Protein 2XPI (pdb70)

Nearest PDB structures (foldseek):
  2xpi-assembly1_A  TM=1.002E+00  e=4.091E-63  Schizosaccharomyces pombe
  8a5y-assembly1_K  TM=9.310E-01  e=1.857E-31  Saccharomyces cerevisiae
  8a61-assembly1_J  TM=8.098E-01  e=1.214E-31  Saccharomyces cerevisiae
  5g05-assembly1_C  TM=6.521E-01  e=1.839E-11  Homo sapiens
  6q6h-assembly1_U  TM=6.889E-01  e=1.323E-10  Homo sapiens

Solvent-accessible surface area: 44467 Å² total; per-residue (Å²): 136,3,60,46,2,2,3,64,22,5,15,5,54,113,52,102,86,56,54,56,92,2,52,13,3,2,2,0,0,7,8,2,24,2,51,127,0,0,17,8,2,0,45,7,0,30,41,40,49,45,51,28,55,1,1,2,2,4,0,4,1,14,5,50,76,41,57,48,32,41,0,49,41,44,0,61,82,115,60,12,54,94,114,14,14,3,0,62,4,1,0,0,20,0,16,22,92,68,161,63,51,115,16,0,9,112,24,4,23,99,83,17,87,86,113,177,89,33,16,5,0,29,5,14,0,0,7,0,17,4,2,0,42,0,2,30,77,78,74,49,102,110,95,0,28,104,13,0,29,51,0,0,62,28,1,0,8,0,17,13,0,3,17,36,1,33,52,25,57,28,14,64,11,96,72,20,2,87,7,0,78,116,11,79,13,47,9,6,7,166,165,17,24,38,0,1,74,5,9,0,5,8,64,6,20,29,34,60,40,103,68,42,9,156,116,4,31,95,79,1,45,89,22,124,10,2,67,118,2,26,22,3,18,26,8,56,0,49,28,31,15,41,123,3,79,3,113,43,0,26,70,30,0,64,108,2,30,117,94,36,64,41,10,34,102,0,18,24,15,12,0,5,0,2,40,31,54,34,60,99,96,103,0,110,103,24,3,69,68,4,42,113,121,29,66,119,88,12,17,0,36,1,0,14,0,1,31,56,15,36,41,117,104,18,80,56,0,62,124,44,0,38,65,0,6,101,71,55,76,40,34,2,19,0,46,0,0,32,0,4,0,15,16,104,93,39,69,50,107,87,0,28,65,2,0,59,55,0,10,123,2,42,69,14,35,11,16,2,58,0,0,2,0,2,1,15,22,90,72,44,56,76,135,65,0,36,101,54,0,93,46,0,86,84,69,26,66,135,0,2,0,0,10,0,0,8,0,6,5,9,25,89,102,107,60,18,104,47,0,9,63,45,0,69,71,0,17,106,14,19,178,132,18,38,21,68,95,119,36,13,9,17,0,65,8,0,8,0,2,0,30,14,74,67,141,87,40,99,41,0,20,96,2,0,61,54,0,32,128,27,20,122,100,52,15,18,12,17,2,0,0,0,0,0,28,6,51,63,151,73,32,41,83,0,45,82,40,0,101,86,0,31,73,65,35,94,124,59,115,9,0,49,64,0,49,59,75,2,131,141,23,3,33,48,94,8,25,50,19,89,4,71,54,88,19,5,107,76,30,59,80,87,158,126,1,68,55,2,1,2,57,36,4,15,7,46,90,56,102,112,53,52,46,43,65,2,52,2,1,1,2,0,0,7,10,1,21,2,57,116,0,0,18,9,1,0,46,4,0,25,50,28,51,44,54,25,47,1,0,4,4,4,0,5,1,10,3,52,68,40,54,53,39,43,0,63,34,43,0,35,73,120,71,13,59,86,140,16,25,5,0,51,5,0,0,0,16,0,12,12,90,68,161,65,50,110,13,0,10,109,18,0,26,88,84,8,80,68,198,141,30,13,4,0,35,5,11,0,0,0,0,21,5,1,0,46,0,4,33,75,76,76,47,110,119,100,1,49,84,17,0,47,38,0,0,72,25,2,0,7,0,13,15,0,2,21,33,0,32,59,48,71,35,19,78,36,87,61,18,0,86,1,0,71,93,13,74,9,45,12,6,8,166,132,41,21,28,2,0,67,0,6,0,3,9,67,2,43,22,33,53,53,98,108,66,13,189,103,0,55,96,69,0,47,88,19,125,14,3,104,116,3,24,24,4,26,27,6,74,0,46,26,32,10,31,114,4,79,10,116,45,0,24,65,29,0,68,32,0,34,116,64,35,69,71,20,32,110,0,22,26,17,10,0,0,0,2,39,38,49,35,51,96,96,100,1,117,121,30,5,68,45,1,43,105,124,32,71,118,81,8,13,0,38,2,0,15,0,1,32,46,13,39,43,106,108,5,89,56,0,65,128,31,0,39,82,0,3,106,77,53,82,85,31,4,23,0,52,0,0,31,0,6,0,13,16,96,97,47,66,53,97,84,0,27,62,3,0,38,41,0,26,178,18,77,75,4,10,4,81,0,0,1,0,2,1,19,17,91,73,48,56,65,152,84,0,30,105,56,0,84,50,0,80,79,71,20,65,139,1,3,1,0,8,0,0,9,0,6,2,8,18,72,104,82,65,14,101,61,0,5,78,45,0,74,68,0,11,95,30,22,147,149,20,36,22,84,108,120,29,18,7,17,0,52,9,0,9,0,1,0,22,11,75,69,148,87,43,105,34,0,27,99,2,0,55,60,1,25,115,32,26,92,116,48,20,21,11,16,6,0,0,0,0,0,28,7,45,60,174,70,39,41,82,0,32,78,38,0,99,96,0,36,83,70,42,100,131,22,139,50,1,36,70,0,15,128,109,2,86,174,22,4,16,51,91,11,18,41,17,98,6,59,57,83,5,8,111,55,41,61,106,98,141

Secondary structure (DSSP, 8-state):
-TTS-GGGG-GGGGG--HHHHHHHHHHHHHHTT-HHHHHHHHHHHHHHH--HHHHHHHHHHHHHTT-HHHHHHHHHHT-GGGT-HHHHHHHHHHHHHTT-HHHHHHHH-SS-TT----SS--HHHHHHHHHHHHHHHTT-HHHHHHHHHHHHHH-TT-HHHHHHHHHTT-S-HHHHHHHHHHS-THHHHGGGHHHHHHHHHTTS-TTTTHHHHHHHHHHHHTSTTGGG-HHHHHHHHHHHHHTT-HHHHHHHHHHHHHH-TT--TTHHHHHHHHHHHT-HHHHHHHHHHHHHH-TTSHHHHHHHHHHHHHTT-HHHHHHHHHHHHHH-TT-HHHHHHHHHHHHHHT-HHHHHHHHHHHHHTTTT-SHHHHHHHHHHHHHT-HHHHHHHHHHHHHH----HHHHHHHHHHHHHTT-HHHHHHHHHHHHHHHHHS---SGGGHHHHHHHHHHHHHTT-HHHHHHHHHHHHHHSS--HHHHHHHHHHHHHTT-HHHHHHHHHHHHHH-TT-HHHHHHHHHTT-/----PPP-----HHHHHHHH---/--SS-SSTTSGGGGG---HHHHHHHHHHHHHHTT-HHHHHHHHHHHHHHH--HHHHHHHHHHHHHTT-HHHHHHHHHSSSHHHH-HHHHHHHHHHHHHTT-HHHHHHHH-SS-S----SS--HHHHHHHHHHHHHHHTT-HHHHHHHHHHHHHH-TT-HHHHHHHHHTT-S-HHHHHHHHHS--GGGT-STTHHHHHHHHHTTS-TTS-HHHHHHHHHHHHHSTTGGG-HHHHHHHHHHHHHTT-HHHHHHHHHHHHHH-TT--TTHHHHHHHHHHTT-HHHHHHHHHHHHHH-TT-HHHHHHHHHHHHTTT-HHHHHHHHHHHHHH-TT-HHHHHHHHHHHHHTT-HHHHHHHHHHHHH---HHHHHHHHHHHHHTT-HHHHHHHHHHHHHH-S--HHHHHHHHHHHHHTT-HHHHHHHHHHHHHHHHHS---SGGGHHHHHHHHHHHHHTT-HHHHHHHHHHHHHH--S-HHHHHHHHHHHHHTT-HHHHHHHHHHHHHHSTT-HHHHHHHHHH--/----PPP-----HHHHHHHTTT-

Foldseek 3Di:
DLQEDCLVLQLCVVVCPPLSVLRVQLVVCVVVVVLVRNLVSLVVSCVVPVDLSSLLSNLVSCVSVVVLVVNLCSLPVVVSLVVDLSSLLSNLVSCVVVVVLVVSCVSLPLAQPVCHYDQDQRSSLSSLQSSLSSCVVVVVLVSSLVSLLVSCQSAVPPVVSVCCCLLLLSDFLVRQVVSLVPHDQVSNPPVCSLLSSLLSCLSGDCFPCVPNNVVSLVVQVVPPPCVLPPSSLVSVLVNLVLLQQLVSNQVSLVSNCVVPVPDQVSQLSNLVSCLQVLPLVVLVVQLVVCCVPPVLALSSLLSVLSNCVSVVVLVVSLVSLVVSCVSPVLDLSSLQSNLVSCVVVVNLVVSLVSLVSSCSSVHLALVSLLSNLVSVVVVVPLVSSVVSLVVSCVSPPQALSSLQSVLVSCVVVPNLVSSLVSLVRSVVSVVPHDGDCQVCLVSLQSNLVSCVSVPVLVSNLVSLVSSCVSPVQDLVSLCVNLVSCVVVPNLVSSQVSLVSSCVSPVPDPVSVVSNVPSPD/DDDDDDDDDDDDPVNVVVVVPPD/DLQEDLVVLQLVVVVCDDPLSVLRVQLVVCVVVVVLVRNLVSLVVSCVVPVDLSSLLSNLVSCVVVVNLVVNLCSLVVPCSLVVDLSSLLSNLVSCVVVVVLVVSCVSLPLAQPPPADQDQRSSLSSLQSSLSSCVVVVVLVVSLVSLLVSCQSAVPPVVSVCCCQLLVSDDLVRQVVRLVPGPLVSNPPPCSLVSSLLSLLRGQCFDCVPSVVVSLVVQVVDPPCVLPPSSLLSVLNNQVQLQALVSSLVSLVSCCVVPVPDPPSQLSNLVSCLQVLCLPVLCVQLVVCCVPPVLALSSLLSVLSSCVSVVPLVVSLVSLVVSCVSPVLDLSSLQSNLVSCVVVVNQVSSLVSLVSSVSHDALPSLQVNLVSVVVVVNLVSSVVSLVVSCVRPPQALSSLQSVLVSCVVVPVLVSSLVSLVSSVVSVVVHPGQCLVNLVSLQSNLVSCVSVVNLVSSLVSLVVNCVSPVLDLVSLCVNLVSCVSVVNLVSSQVSLVSSCVSPVPDPSSVVSNVVSPD/DDDDDDDDDDDDPVNVVVVVVVD

Sequence (1084 aa):
NSQLSTLTISPMTYLASREDYLRLWRHDALMQQQYKCAAFVGEKVLDITGNPNDAFWLAQVYCCTGDYARAKCLLTKEDLYNRSSACRYLAAFCLVKLYDWQGALNLLGETNPFRMQDGGIKLEASMCYLRGQVYTNLSNFDRAKECYKEALMVDAKCYEAFDQLVSNHLLTADEEWDLVLKLNYSTYSKEDAAFLRSLYMLKLNKTSHEDELRRAEDYLSSINGLEKSSDLLLCKADTLFVRSRFIDVLAITTKILEIDPYNLDVYPLHLASLHESGEKNKLYLISNDLVDRHPEKAVTWLAVGIYYLCVNKISEARRYFSKSSTMDPQFGPAWIGFAHSFAIEGEHDQAISAYTTAARLFQGTHLPYLFLGMQHMQLGNILLANEYLQSSYALFQYDPLLLNELGVVAFNKSDMQTAINHFQNALLLVKKTQSNEKPWAATWANLGHAYRKLKMYDAAIDALNQGLLLSTNDANVHTAIALVYLHKKIPGLAITHLHESLAISPNEIMASDLLKRALEMLRRNPTAIQITAEDVLAYDEEKNSQLSTLTISPMTYLALSREDYLRLWRHDALMQQQYKCAAFVGEKVLDITGNPNDAFWLAQVYCCTGDYARAKCLLTKEDLYNRSSACRYLAAFCLVKLYDWQGALNLLGETNPFRQDGGIKLEASMCYLRGQVYTNLSNFDRAKECYKEALMVDAKCYEAFDQLVSNHLLTADEEWDLVLKLNYSTYSKEDAAFLRSLYMLKLNKTSHEDELRRAEDYLSSINGLEKSSDLLLCKADTLFVRSRFIDVLAITTKILEIDPYNLDVYPLHLASLHESGEKNKLYLISNDLVDRHPEKAVTWLAVGIYYLCVNKISEARRYFSKSSTMDPQFGPAWIGFAHSFAIEGEHDQAISAYTTAARLFTHLPYLFLGMQHMQLGNILLANEYLQSSYALFQYDPLLLNELGVVAFNKSDMQTAINHFQNALLLVKKTQSNEKPWAATWANLGHAYRKLKMYDAAIDALNQGLLLSTNDANVHTAIALVYLHKKIPGLAITHLHESLAISPNEIMASDLLKRALEMLRRNPTAIQITAEDVLAYDEEK

Radius of gyration: 41.95 Å; Cα contacts (8 Å, |Δi|>4): 1760; chains: 4; bounding box: 75×81×146 Å

CATH classification: 1.25.40.10

InterPro domains:
  IPR011990 Tetratricopeptide-like helical domain superfamily [G3DSA:1.25.40.10] (45-597)
  IPR011990 Tetratricopeptide-like helical domain superfamily [SSF48452] (118-235)
  IPR011990 Tetratricopeptide-like helical domain superfamily [SSF48452] (308-583)
  IPR019734 Tetratricopeptide repeat [PF13181] (200-232)
  IPR019734 Tetratricopeptide repeat [PS50005] (200-233)
  IPR019734 Tetratricopeptide repeat [PS50005] (373-406)
  IPR019734 Tetratricopeptide repeat [PS50005] (516-549)
  IPR019734 Tetratricopeptide repeat [SM00028] (200-233)
  IPR019734 Tetratricopeptide repeat [SM00028] (305-338)
  IPR019734 Tetratricopeptide repeat [SM00028] (373-406)
  IPR019734 Tetratricopeptide repeat [SM00028] (407-440)
  IPR019734 Tetratricopeptide repeat [SM00028] (441-474)
  IPR019734 Tetratricopeptide repeat [SM00028] (475-508)
  IPR019734 Tetratricopeptide repeat [SM00028] (516-549)
  IPR019734 Tetratricopeptide repeat [SM00028] (550-583)

GO terms:
  GO:0005721 pericentric heterochromatin (C, IDA)
  GO:0005680 anaphase-promoting complex (C, IDA)
  GO:0005829 cytosol (C, HDA)
  GO:0031145 anaphase-promoting complex-dependent catabolic process (P, IMP)
  GO:1901970 positive regulation of mitotic sister chromatid separation (P, IMP)
  GO:0005515 protein binding (F, IPI)

Structure (mmCIF, N/CA/C/O backbone):
data_2XPI
#
_entry.id   2XPI
#
_cell.length_a   54.400
_cell.length_b   151.920
_cell.length_c   91.870
_cell.angle_alpha   90.00
_cell.angle_beta   90.84
_cell.angle_gamma   90.00
#
_symmetry.space_group_name_H-M   'P 1 21 1'
#
loop_
_entity.id
_entity.type
_entity.pdbx_description
1 polymer 'ANAPHASE-PROMOTING COMPLEX SUBUNIT CUT9'
2 polymer 'ANAPHASE-PROMOTING COMPLEX SUBUNIT HCN1 HCN1/CDC26,20S CYCLOSOME/APC COMPLEX PROTEIN HCN1, CHAPERONE-LIKE PROTEIN HCN1, HIGH COPY SUPPRESSOR OF CUT9 PROTEIN 1'
3 non-polymer 'GOLD (I) CYANIDE ION'
4 water water
#
loop_
_atom_site.group_PDB
_atom_site.id
_atom_site.type_symbol
_atom_site.label_atom_id
_atom_site.label_alt_id
_atom_site.label_comp_id
_atom_site.label_asym_id
_atom_site.label_entity_id
_atom_site.label_seq_id
_atom_site.pdbx_PDB_ins_code
_atom_site.Cartn_x
_atom_site.Cartn_y
_atom_site.Cartn_z
_atom_site.occupancy
_atom_site.B_iso_or_equiv
_atom_site.auth_seq_id
_atom_site.auth_comp_id
_atom_site.auth_asym_id
_atom_site.auth_atom_id
_atom_site.pdbx_PDB_model_num
ATOM 1 N N . ASN A 1 45 ? 37.107 76.335 122.859 1.00 75.15 45 ASN A N 1
ATOM 2 C CA . ASN A 1 45 ? 36.127 76.498 123.936 1.00 77.68 45 ASN A CA 1
ATOM 3 C C . ASN A 1 45 ? 34.869 75.643 123.709 1.00 73.19 45 ASN A C 1
ATOM 4 O O . ASN A 1 45 ? 34.634 74.641 124.409 1.00 70.30 45 ASN A O 1
ATOM 9 N N . SER A 1 46 ? 34.058 76.048 122.732 1.00 68.96 46 SER A N 1
ATOM 10 C CA . SER A 1 46 ? 32.930 75.236 122.316 1.00 63.98 46 SER A CA 1
ATOM 11 C C . SER A 1 46 ? 33.450 74.120 121.416 1.00 60.78 46 SER A C 1
ATOM 12 O O . SER A 1 46 ? 32.695 73.279 120.944 1.00 60.33 46 SER A O 1
ATOM 15 N N . GLN A 1 47 ? 34.755 74.130 121.180 1.00 58.57 47 GLN A N 1
ATOM 16 C CA . GLN A 1 47 ? 35.406 73.092 120.400 1.00 54.60 47 GLN A CA 1
ATOM 17 C C . GLN A 1 47 ? 35.716 71.895 121.276 1.00 50.78 47 GLN A C 1
ATOM 18 O O . GLN A 1 47 ? 36.140 70.859 120.783 1.00 52.30 47 GLN A O 1
ATOM 24 N N . LEU A 1 48 ? 35.526 72.031 122.581 1.00 46.74 48 LEU A N 1
ATOM 25 C CA . LEU A 1 48 ? 35.787 70.904 123.460 1.00 46.33 48 LEU A CA 1
ATOM 26 C C . LEU A 1 48 ? 34.486 70.321 124.039 1.00 45.29 48 LEU A C 1
ATOM 27 O O . LEU A 1 48 ? 33.389 70.832 123.788 1.00 43.12 48 LEU A O 1
ATOM 32 N N . SER A 1 49 ? 34.619 69.239 124.804 1.00 45.83 49 SER A N 1
ATOM 33 C CA . SER A 1 49 ? 33.471 68.578 125.426 1.00 45.50 49 SER A CA 1
ATOM 34 C C . SER A 1 49 ? 33.632 68.562 126.939 1.00 43.58 49 SER A C 1
ATOM 35 O O . SER A 1 49 ? 34.475 69.256 127.483 1.00 46.09 49 SER A O 1
ATOM 38 N N . THR A 1 50 ? 32.833 67.765 127.628 1.00 41.61 50 THR A N 1
ATOM 39 C CA . THR A 1 50 ? 32.952 67.726 129.073 1.00 44.39 50 THR A CA 1
ATOM 40 C C . THR A 1 50 ? 34.224 67.011 129.527 1.00 45.65 50 THR A C 1
ATOM 41 O O . THR A 1 50 ? 34.727 67.281 130.599 1.00 46.77 50 THR A O 1
ATOM 45 N N . LEU A 1 51 ? 34.750 66.116 128.704 1.00 45.10 51 LEU A N 1
ATOM 46 C CA . LEU A 1 51 ? 35.994 65.450 129.038 1.00 44.86 51 LEU A CA 1
ATOM 47 C C . LEU A 1 51 ? 37.030 66.439 129.554 1.00 48.67 51 LEU A C 1
ATOM 48 O O . LEU A 1 51 ? 37.761 66.133 130.490 1.00 52.58 51 LEU A O 1
ATOM 53 N N . THR A 1 52 ? 37.082 67.626 128.955 1.00 49.53 52 THR A N 1
ATOM 54 C CA . THR A 1 52 ? 38.013 68.681 129.376 1.00 52.18 52 THR A CA 1
ATOM 55 C C . THR A 1 52 ? 37.784 69.192 130.819 1.00 53.41 52 THR A C 1
ATOM 56 O O . THR A 1 52 ? 38.722 69.612 131.485 1.00 55.29 52 THR A O 1
ATOM 60 N N . ILE A 1 53 ? 36.538 69.140 131.283 1.00 53.28 53 ILE A N 1
ATOM 61 C CA . ILE A 1 53 ? 36.148 69.557 132.627 1.00 52.89 53 ILE A CA 1
ATOM 62 C C . ILE A 1 53 ? 36.105 68.397 133.616 1.00 48.34 53 ILE A C 1
ATOM 63 O O . ILE A 1 53 ? 35.711 68.576 134.755 1.00 48.02 53 ILE A O 1
ATOM 68 N N . SER A 1 54 ? 36.418 67.188 133.190 1.00 45.59 54 SER A N 1
ATOM 69 C CA . SER A 1 54 ? 36.355 66.099 134.141 1.00 43.85 54 SER A CA 1
ATOM 70 C C . SER A 1 54 ? 37.445 66.303 135.221 1.00 43.12 54 SER A C 1
ATOM 71 O O . SER A 1 54 ? 38.578 66.656 134.900 1.00 44.06 54 SER A O 1
ATOM 74 N N . PRO A 1 55 ? 37.092 66.126 136.503 1.00 41.23 55 PRO A N 1
ATOM 75 C CA . PRO A 1 55 ? 38.101 66.118 137.570 1.00 44.47 55 PRO A CA 1
ATOM 76 C C . PRO A 1 55 ? 39.222 65.139 137.247 1.00 47.11 55 PRO A C 1
ATOM 77 O O . PRO A 1 55 ? 40.361 65.385 137.615 1.00 49.32 55 PRO A O 1
ATOM 81 N N . MET A 1 56 ? 38.908 64.054 136.549 1.00 47.64 56 MET A N 1
ATOM 82 C CA . MET A 1 56 ? 39.910 63.036 136.233 1.00 50.84 56 MET A CA 1
ATOM 83 C C . MET A 1 56 ? 41.053 63.537 135.357 1.00 54.05 56 MET A C 1
ATOM 84 O O . MET A 1 56 ? 41.923 62.750 135.005 1.00 57.04 56 MET A O 1
ATOM 89 N N . THR A 1 57 ? 41.047 64.822 134.985 1.00 55.16 57 THR A N 1
ATOM 90 C CA . THR A 1 57 ? 42.150 65.402 134.201 1.00 57.80 57 THR A CA 1
ATOM 91 C C . THR A 1 57 ? 43.358 65.631 135.099 1.00 62.38 57 THR A C 1
ATOM 92 O O . THR A 1 57 ? 44.468 65.854 134.619 1.00 66.06 57 THR A O 1
ATOM 96 N N . TYR A 1 58 ? 43.130 65.584 136.407 1.00 60.47 58 TYR A N 1
ATOM 97 C CA . TYR A 1 58 ? 44.201 65.702 137.368 1.00 60.99 58 TYR A CA 1
ATOM 98 C C . TYR A 1 58 ? 45.211 64.583 137.124 1.00 64.09 58 TYR A C 1
ATOM 99 O O . TYR A 1 58 ? 46.391 64.724 137.434 1.00 67.08 58 TYR A O 1
ATOM 108 N N . LEU A 1 59 ? 44.755 63.477 136.547 1.00 63.63 59 LEU A N 1
ATOM 109 C CA . LEU A 1 59 ? 45.650 62.362 136.240 1.00 65.94 59 LEU A CA 1
ATOM 110 C C . LEU A 1 59 ? 46.792 62.762 135.302 1.00 69.62 59 LEU A C 1
ATOM 111 O O . LEU A 1 59 ? 47.781 62.040 135.181 1.00 72.87 59 LEU A O 1
ATOM 116 N N . ALA A 1 60 ? 46.653 63.913 134.648 1.00 69.45 60 ALA A N 1
ATOM 117 C CA . ALA A 1 60 ? 47.660 64.409 133.707 1.00 71.34 60 ALA A CA 1
ATOM 118 C C . ALA A 1 60 ? 48.558 65.485 134.324 1.00 75.01 60 ALA A C 1
ATOM 119 O O . ALA A 1 60 ? 49.786 65.471 134.158 1.00 79.02 60 ALA A O 1
ATOM 121 N N . SER A 1 82 ? 45.365 68.766 147.074 1.00 61.36 82 SER A N 1
ATOM 122 C CA . SER A 1 82 ? 44.361 69.829 147.035 1.00 61.64 82 SER A CA 1
ATOM 123 C C . SER A 1 82 ? 43.055 69.395 147.701 1.00 59.39 82 SER A C 1
ATOM 124 O O . SER A 1 82 ? 42.611 68.273 147.505 1.00 59.39 82 SER A O 1
ATOM 127 N N . ARG A 1 83 ? 42.435 70.267 148.491 1.00 58.80 83 ARG A N 1
ATOM 128 C CA . ARG A 1 83 ? 41.134 69.929 149.081 1.00 58.25 83 ARG A CA 1
ATOM 129 C C . ARG A 1 83 ? 40.003 69.981 148.050 1.00 60.72 83 ARG A C 1
ATOM 130 O O . ARG A 1 83 ? 39.172 69.082 147.979 1.00 62.05 83 ARG A O 1
ATOM 138 N N . GLU A 1 84 ? 39.961 71.050 147.266 1.00 61.47 84 GLU A N 1
ATOM 139 C CA . GLU A 1 84 ? 38.989 71.160 146.199 1.00 61.97 84 GLU A CA 1
ATOM 140 C C . GLU A 1 84 ? 39.115 69.943 145.268 1.00 60.72 84 GLU A C 1
ATOM 141 O O . GLU A 1 84 ? 38.125 69.474 144.691 1.00 59.12 84 GLU A O 1
ATOM 147 N N . ASP A 1 85 ? 40.328 69.414 145.146 1.00 59.95 85 ASP A N 1
ATOM 148 C CA . ASP A 1 85 ? 40.535 68.228 144.319 1.00 59.08 85 ASP A CA 1
ATOM 149 C C . ASP A 1 85 ? 40.053 66.904 144.938 1.00 57.55 85 ASP A C 1
ATOM 150 O O . ASP A 1 85 ? 39.663 66.005 144.216 1.00 59.77 85 ASP A O 1
ATOM 155 N N . TYR A 1 86 ? 40.068 66.775 146.256 1.00 56.05 86 TYR A N 1
ATOM 156 C CA . TYR A 1 86 ? 39.424 65.623 146.889 1.00 55.96 86 TYR A CA 1
ATOM 157 C C . TYR A 1 86 ? 37.911 65.738 146.801 1.00 51.57 86 TYR A C 1
ATOM 158 O O . TYR A 1 86 ? 37.225 64.733 146.690 1.00 50.78 86 TYR A O 1
ATOM 167 N N . LEU A 1 87 ? 37.399 66.965 146.906 1.00 48.34 87 LEU A N 1
ATOM 168 C CA . LEU A 1 87 ? 35.968 67.217 146.855 1.00 45.81 87 LEU A CA 1
ATOM 169 C C . LEU A 1 87 ? 35.421 66.836 145.488 1.00 42.20 87 LEU A C 1
ATOM 170 O O . LEU A 1 87 ? 34.451 66.100 145.377 1.00 39.67 87 LEU A O 1
ATOM 175 N N . ARG A 1 88 ? 36.080 67.330 144.450 1.00 42.08 88 ARG A N 1
ATOM 176 C CA . ARG A 1 88 ? 35.690 67.051 143.087 1.00 40.28 88 ARG A CA 1
ATOM 177 C C . ARG A 1 88 ? 35.747 65.577 142.715 1.00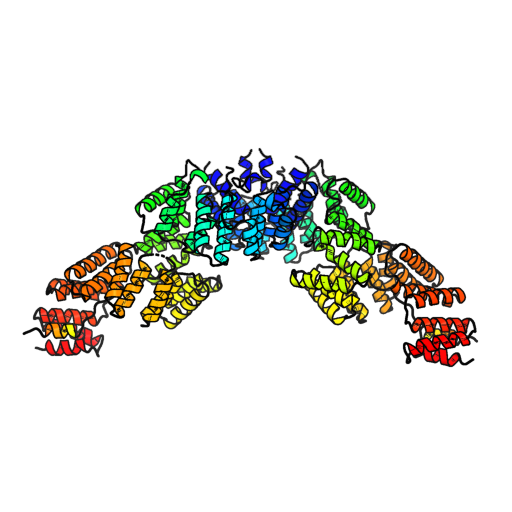 39.88 88 ARG A C 1
ATOM 178 O O . ARG A 1 88 ? 34.794 65.054 142.158 1.00 40.25 88 ARG A O 1
ATOM 186 N N . LEU A 1 89 ? 36.853 64.906 143.004 1.00 38.83 89 LEU A N 1
ATOM 187 C CA . LEU A 1 89 ? 36.894 63.462 142.823 1.00 38.25 89 LEU A CA 1
ATOM 188 C C . LEU A 1 89 ? 35.699 62.800 143.494 1.00 39.23 89 LEU A C 1
ATOM 189 O O . LEU A 1 89 ? 35.057 61.909 142.932 1.00 39.60 89 LEU A O 1
ATOM 194 N N . TRP A 1 90 ? 35.395 63.260 144.699 1.00 38.80 90 TRP A N 1
ATOM 195 C CA . TRP A 1 90 ? 34.318 62.692 145.494 1.00 38.73 90 TRP A CA 1
ATOM 196 C C . TRP A 1 90 ? 32.951 62.979 144.870 1.00 39.82 90 TRP A C 1
ATOM 197 O O . TRP A 1 90 ? 32.128 62.084 144.729 1.00 39.35 90 TRP A O 1
ATOM 208 N N . ARG A 1 91 ? 32.705 64.231 144.507 1.00 40.83 91 ARG A N 1
ATOM 209 C CA . ARG A 1 91 ? 31.471 64.591 143.827 1.00 39.57 91 ARG A CA 1
ATOM 210 C C . ARG A 1 91 ? 31.334 63.767 142.557 1.00 40.02 91 ARG A C 1
ATOM 211 O O . ARG A 1 91 ? 30.285 63.200 142.282 1.00 40.25 91 ARG A O 1
ATOM 219 N N . HIS A 1 92 ? 32.413 63.662 141.796 1.00 39.55 92 HIS A N 1
ATOM 220 C CA . HIS A 1 92 ? 32.351 62.954 140.528 1.00 40.77 92 HIS A CA 1
ATOM 221 C C . HIS A 1 92 ? 31.907 61.504 140.692 1.00 41.41 92 HIS A C 1
ATOM 222 O O . HIS A 1 92 ? 31.082 60.991 139.927 1.00 39.58 92 HIS A O 1
ATOM 229 N N . ASP A 1 93 ? 32.476 60.835 141.680 1.00 41.85 93 ASP A N 1
ATOM 230 C CA . ASP A 1 93 ? 32.192 59.430 141.858 1.00 42.16 93 ASP A CA 1
ATOM 231 C C . ASP A 1 93 ? 30.772 59.262 142.383 1.00 40.84 93 ASP A C 1
ATOM 232 O O . ASP A 1 93 ? 30.074 58.324 142.008 1.00 43.18 93 ASP A O 1
ATOM 237 N N . ALA A 1 94 ? 30.324 60.185 143.224 1.00 37.36 94 ALA A N 1
ATOM 238 C CA . ALA A 1 94 ? 28.938 60.138 143.701 1.00 35.41 94 ALA A CA 1
ATOM 239 C C . ALA A 1 94 ? 27.950 60.124 142.524 1.00 34.93 94 ALA A C 1
ATOM 240 O O . ALA A 1 94 ? 27.077 59.274 142.450 1.00 37.46 94 ALA A O 1
ATOM 242 N N . LEU A 1 95 ? 28.095 61.101 141.638 1.00 34.64 95 LEU A N 1
ATOM 243 C CA . LEU A 1 95 ? 27.345 61.217 140.410 1.00 37.82 95 LEU A CA 1
ATOM 244 C C . LEU A 1 95 ? 27.326 59.865 139.710 1.00 41.43 95 LEU A C 1
ATOM 245 O O . LEU A 1 95 ? 26.277 59.266 139.488 1.00 44.26 95 LEU A O 1
ATOM 250 N N . MET A 1 96 ? 28.519 59.391 139.383 1.00 40.45 96 MET A N 1
ATOM 251 C CA . MET A 1 96 ? 28.704 58.168 138.644 1.00 40.34 96 MET A CA 1
ATOM 252 C C . MET A 1 96 ? 27.999 57.019 139.334 1.00 41.45 96 MET A C 1
ATOM 253 O O . MET A 1 96 ? 27.542 56.099 138.680 1.00 45.45 96 MET A O 1
ATOM 258 N N . GLN A 1 97 ? 27.914 57.060 140.658 1.00 39.93 97 GLN A N 1
ATOM 259 C CA . GLN A 1 97 ? 27.314 55.964 141.400 1.00 39.77 97 GLN A CA 1
ATOM 260 C C . GLN A 1 97 ? 25.858 56.246 141.733 1.00 40.81 97 GLN A C 1
ATOM 261 O O . GLN A 1 97 ? 25.218 55.471 142.458 1.00 40.32 97 GLN A O 1
ATOM 267 N N . GLN A 1 98 ? 25.339 57.350 141.192 1.00 39.95 98 GLN A N 1
ATOM 268 C CA . GLN A 1 98 ? 23.929 57.702 141.348 1.00 41.75 98 GLN A CA 1
ATOM 269 C C . GLN A 1 98 ? 23.558 57.844 142.802 1.00 43.38 98 GLN A C 1
ATOM 270 O O . GLN A 1 98 ? 22.436 57.547 143.207 1.00 44.48 98 GLN A O 1
ATOM 276 N N . GLN A 1 99 ? 24.528 58.291 143.584 1.00 44.27 99 GLN A N 1
ATOM 277 C CA . GLN A 1 99 ? 24.281 58.705 144.945 1.00 45.64 99 GLN A CA 1
ATOM 278 C C . GLN A 1 99 ? 24.180 60.216 144.888 1.00 47.24 99 GLN A C 1
ATOM 279 O O . GLN A 1 99 ? 25.164 60.929 145.042 1.00 49.44 99 GLN A O 1
ATOM 285 N N . TYR A 1 100 ? 22.970 60.696 144.628 1.00 46.67 100 TYR A N 1
ATOM 286 C CA . TYR A 1 100 ? 22.746 62.093 144.265 1.00 43.73 100 TYR A CA 1
ATOM 287 C C . TYR A 1 100 ? 22.633 63.049 145.453 1.00 42.67 100 TYR A C 1
ATOM 288 O O . TYR A 1 100 ? 22.936 64.247 145.321 1.00 42.82 100 TYR A O 1
ATOM 297 N N . LYS A 1 101 ? 22.170 62.548 146.594 1.00 40.41 101 LYS A N 1
ATOM 298 C CA . LYS A 1 101 ? 22.113 63.391 147.775 1.00 43.72 101 LYS A CA 1
ATOM 299 C C . LYS A 1 101 ? 23.544 63.776 148.138 1.00 43.28 101 LYS A C 1
ATOM 300 O O . LYS A 1 101 ? 23.824 64.918 148.511 1.00 43.31 101 LYS A O 1
ATOM 306 N N . CYS A 1 102 ? 24.451 62.818 147.965 1.00 41.71 102 CYS A N 1
ATOM 307 C CA . CYS A 1 102 ? 25.854 62.997 148.271 1.00 39.72 102 CYS A CA 1
ATOM 308 C C . CYS A 1 102 ? 26.573 63.918 147.299 1.00 41.39 102 CYS A C 1
ATOM 309 O O . CYS A 1 102 ? 27.353 64.766 147.709 1.00 47.11 102 CYS A O 1
ATOM 312 N N . ALA A 1 103 ? 26.334 63.739 146.013 1.00 39.25 103 ALA A N 1
ATOM 313 C CA . ALA A 1 103 ? 26.961 64.576 144.987 1.00 37.15 103 ALA A CA 1
ATOM 314 C C . ALA A 1 103 ? 26.498 66.038 145.045 1.00 34.27 103 ALA A C 1
ATOM 315 O O . ALA A 1 103 ? 27.267 66.959 144.777 1.00 33.74 103 ALA A O 1
ATOM 317 N N . ALA A 1 104 ? 25.230 66.242 145.360 1.00 35.22 104 ALA A N 1
ATOM 318 C CA . ALA A 1 104 ? 24.710 67.585 145.611 1.00 37.74 104 ALA A CA 1
ATOM 319 C C . ALA A 1 104 ? 25.355 68.162 146.860 1.00 42.42 104 ALA A C 1
ATOM 320 O O . ALA A 1 104 ? 25.718 69.326 146.885 1.00 47.00 104 ALA A O 1
ATOM 322 N N . PHE A 1 105 ? 25.519 67.343 147.892 1.00 41.25 105 PHE A N 1
ATOM 323 C CA . PHE A 1 105 ? 26.144 67.814 149.117 1.00 43.18 105 PHE A CA 1
ATOM 324 C C . PHE A 1 105 ? 27.584 68.261 148.899 1.00 41.53 105 PHE A C 1
ATOM 325 O O . PHE A 1 105 ? 27.992 69.319 149.378 1.00 42.65 105 PHE A O 1
ATOM 333 N N . VAL A 1 106 ? 28.359 67.456 148.182 1.00 39.71 106 VAL A N 1
ATOM 334 C CA . VAL A 1 106 ? 29.774 67.771 147.992 1.00 39.86 106 VAL A CA 1
ATOM 335 C C . VAL A 1 106 ? 29.930 68.863 146.957 1.00 40.38 106 VAL A C 1
ATOM 336 O O . VAL A 1 106 ? 30.753 69.764 147.124 1.00 38.91 106 VAL A O 1
ATOM 340 N N . GLY A 1 107 ? 29.120 68.777 145.896 1.00 41.67 107 GLY A N 1
ATOM 341 C CA . GLY A 1 107 ? 29.140 69.738 144.807 1.00 41.03 107 GLY A CA 1
ATOM 342 C C . GLY A 1 107 ? 28.783 71.141 145.257 1.00 42.58 107 GLY A C 1
ATOM 343 O O . GLY A 1 107 ? 29.338 72.114 144.770 1.00 43.20 107 GLY A O 1
ATOM 344 N N . GLU A 1 108 ? 27.844 71.243 146.187 1.00 44.30 108 GLU A N 1
ATOM 345 C CA . GLU A 1 108 ? 27.491 72.527 146.762 1.00 48.18 108 GLU A CA 1
ATOM 346 C C . GLU A 1 108 ? 28.655 73.126 147.585 1.00 50.54 108 GLU A C 1
ATOM 347 O O . GLU A 1 108 ? 28.883 74.337 147.549 1.00 53.32 108 GLU A O 1
ATOM 353 N N . LYS A 1 109 ? 29.410 72.294 148.296 1.00 49.61 109 LYS A N 1
ATOM 354 C CA . LYS A 1 109 ? 30.549 72.810 149.081 1.00 50.36 109 LYS A CA 1
ATOM 355 C C . LYS A 1 109 ? 31.745 73.301 148.253 1.00 51.91 109 LYS A C 1
ATOM 356 O O . LYS A 1 109 ? 32.366 74.301 148.614 1.00 55.55 109 LYS A O 1
ATOM 362 N N . VAL A 1 110 ? 32.063 72.613 147.153 1.00 48.79 110 VAL A N 1
ATOM 363 C CA . VAL A 1 110 ? 33.155 73.028 146.264 1.00 47.67 110 VAL A CA 1
ATOM 364 C C . VAL A 1 110 ? 32.830 74.300 145.496 1.00 49.48 110 VAL A C 1
ATOM 365 O O . VAL A 1 110 ? 33.724 75.107 145.184 1.00 51.35 110 VAL A O 1
ATOM 369 N N . LEU A 1 111 ? 31.557 74.456 145.143 1.00 48.52 111 LEU A N 1
ATOM 370 C CA . LEU A 1 111 ? 31.127 75.638 144.406 1.00 50.52 111 LEU A CA 1
ATOM 371 C C . LEU A 1 111 ? 31.150 76.832 145.356 1.00 55.91 111 LEU A C 1
ATOM 372 O O . LEU A 1 111 ? 31.613 77.915 144.988 1.00 56.97 111 LEU A O 1
ATOM 377 N N . ASP A 1 112 ? 30.680 76.623 146.589 1.00 58.21 112 ASP A N 1
ATOM 378 C CA . ASP A 1 112 ? 30.759 77.668 147.619 1.00 59.73 112 ASP A CA 1
ATOM 379 C C . ASP A 1 112 ? 32.198 78.149 147.804 1.00 57.99 112 ASP A C 1
ATOM 380 O O . ASP A 1 112 ? 32.445 79.347 147.875 1.00 60.24 112 ASP A O 1
ATOM 385 N N . ILE A 1 113 ? 33.146 77.218 147.854 1.00 54.33 113 ILE A N 1
ATOM 386 C CA . ILE A 1 113 ? 34.553 77.573 148.012 1.00 54.84 113 ILE A CA 1
ATOM 387 C C . ILE A 1 113 ? 35.158 78.301 146.802 1.00 57.23 113 ILE A C 1
ATOM 388 O O . ILE A 1 113 ? 35.757 79.360 146.939 1.00 60.83 113 ILE A O 1
ATOM 393 N N . THR A 1 114 ? 34.970 77.734 145.616 1.00 55.97 114 THR A N 1
ATOM 394 C CA . THR A 1 114 ? 35.736 78.095 144.426 1.00 54.93 114 THR A CA 1
ATOM 395 C C . THR A 1 114 ? 35.065 79.125 143.498 1.00 56.71 114 THR A C 1
ATOM 396 O O . THR A 1 114 ? 35.737 79.972 142.888 1.00 58.50 114 THR A O 1
ATOM 400 N N . GLY A 1 115 ? 33.747 79.026 143.362 1.00 54.69 115 GLY A N 1
ATOM 401 C CA . GLY A 1 115 ? 33.016 79.877 142.448 1.00 54.33 115 GLY A CA 1
ATOM 402 C C . GLY A 1 115 ? 33.339 79.567 141.001 1.00 56.74 115 GLY A C 1
ATOM 403 O O . GLY A 1 115 ? 32.972 80.339 140.108 1.00 60.46 115 GLY A O 1
ATOM 404 N N . ASN A 1 116 ? 34.011 78.439 140.760 1.00 54.21 116 ASN A N 1
ATOM 405 C CA . ASN A 1 116 ? 34.384 78.024 139.402 1.00 53.26 116 ASN A CA 1
ATOM 406 C C . ASN A 1 116 ? 33.202 77.567 138.543 1.00 50.40 116 ASN A C 1
ATOM 407 O O . ASN A 1 116 ? 32.410 76.723 138.953 1.00 49.37 116 ASN A O 1
ATOM 412 N N . PRO A 1 117 ? 33.093 78.111 137.330 1.00 51.48 117 PRO A N 1
ATOM 413 C CA . PRO A 1 117 ? 32.070 77.659 136.384 1.00 50.50 117 PRO A CA 1
ATOM 414 C C . PRO A 1 117 ? 32.011 76.136 136.240 1.00 49.60 117 PRO A C 1
ATOM 415 O O . PRO A 1 117 ? 30.924 75.567 136.244 1.00 48.88 117 PRO A O 1
ATOM 419 N N . ASN A 1 118 ? 33.159 75.484 136.113 1.00 50.57 118 ASN A N 1
ATOM 420 C CA . ASN A 1 118 ? 33.183 74.033 136.005 1.00 50.61 118 ASN A CA 1
ATOM 421 C C . ASN A 1 118 ? 32.517 73.354 137.186 1.00 52.07 118 ASN A C 1
ATOM 422 O O . ASN A 1 118 ? 31.927 72.285 137.047 1.00 53.24 118 ASN A O 1
ATOM 427 N N . ASP A 1 119 ? 32.600 73.972 138.353 1.00 51.89 119 ASP A N 1
ATOM 428 C CA . ASP A 1 119 ? 31.947 73.400 139.518 1.00 50.54 119 ASP A CA 1
ATOM 429 C C . ASP A 1 119 ? 30.446 73.641 139.507 1.00 46.22 119 ASP A C 1
ATOM 430 O O . ASP A 1 119 ? 29.677 72.768 139.898 1.00 44.14 119 ASP A O 1
ATOM 435 N N . ALA A 1 120 ? 30.039 74.816 139.038 1.00 45.28 120 ALA A N 1
ATOM 436 C CA . ALA A 1 120 ? 28.630 75.109 138.806 1.00 44.60 120 ALA A CA 1
ATOM 437 C C . ALA A 1 120 ? 28.050 74.130 137.793 1.00 45.70 120 ALA A C 1
ATOM 438 O O . ALA A 1 120 ? 26.930 73.644 137.954 1.00 49.94 120 ALA A O 1
ATOM 440 N N . PHE A 1 121 ? 28.800 73.851 136.735 1.00 42.21 121 PHE A N 1
ATOM 441 C CA . PHE A 1 121 ? 28.348 72.890 135.747 1.00 41.76 121 PHE A CA 1
ATOM 442 C C . PHE A 1 121 ? 28.051 71.529 136.375 1.00 42.49 121 PHE A C 1
ATOM 443 O O . PHE A 1 121 ? 26.969 70.964 136.207 1.00 40.35 121 PHE A O 1
ATOM 451 N N . TRP A 1 122 ? 29.034 71.000 137.089 1.00 43.38 122 TRP A N 1
ATOM 452 C CA . TRP A 1 122 ? 28.929 69.653 137.625 1.00 42.01 122 TRP A CA 1
ATOM 453 C C . TRP A 1 122 ? 27.848 69.551 138.689 1.00 41.86 122 TRP A C 1
ATOM 454 O O . TRP A 1 122 ? 27.191 68.506 138.815 1.00 41.03 122 TRP A O 1
ATOM 465 N N . LEU A 1 123 ? 27.648 70.642 139.429 1.00 39.95 123 LEU A N 1
ATOM 466 C CA . LEU A 1 123 ? 26.584 70.697 140.427 1.00 39.40 123 LEU A CA 1
ATOM 467 C C . LEU A 1 123 ? 25.245 70.686 139.700 1.00 42.36 123 LEU A C 1
ATOM 468 O O . LEU A 1 123 ? 24.323 69.948 140.064 1.00 42.95 123 LEU A O 1
ATOM 473 N N . ALA A 1 124 ? 25.148 71.522 138.668 1.00 43.26 124 ALA A N 1
ATOM 474 C CA . ALA A 1 124 ? 23.979 71.556 137.797 1.00 41.79 124 ALA A CA 1
ATOM 475 C C . ALA A 1 124 ? 23.645 70.166 137.241 1.00 39.74 124 ALA A C 1
ATOM 476 O O . ALA A 1 124 ? 22.470 69.795 137.165 1.00 41.38 124 ALA A O 1
ATOM 478 N N . GLN A 1 125 ? 24.675 69.405 136.867 1.00 37.45 125 GLN A N 1
ATOM 479 C CA . GLN A 1 125 ? 24.514 68.046 136.349 1.00 40.20 125 GLN A CA 1
ATOM 480 C C . GLN A 1 125 ? 23.747 67.167 137.308 1.00 42.48 125 GLN A C 1
ATOM 481 O O . GLN A 1 125 ? 22.844 66.415 136.910 1.00 43.08 125 GLN A O 1
ATOM 487 N N . VAL A 1 126 ? 24.124 67.259 138.580 1.00 41.80 126 VAL A N 1
ATOM 488 C CA . VAL A 1 126 ? 23.496 66.465 139.619 1.00 42.14 126 VAL A CA 1
ATOM 489 C C . VAL A 1 126 ? 22.001 66.783 139.643 1.00 44.21 126 VAL A C 1
ATOM 490 O O . VAL A 1 126 ? 21.152 65.879 139.642 1.00 48.27 126 VAL A O 1
ATOM 494 N N . TYR A 1 127 ? 21.664 68.063 139.639 1.00 42.39 127 TYR A N 1
ATOM 495 C CA . TYR A 1 127 ? 20.258 68.447 139.665 1.00 45.12 127 TYR A CA 1
ATOM 496 C C . TYR A 1 127 ? 19.498 67.876 138.479 1.00 48.73 127 TYR A C 1
ATOM 497 O O . TYR A 1 127 ? 18.337 67.515 138.611 1.00 50.38 127 TYR A O 1
ATOM 506 N N . CYS A 1 128 ? 20.143 67.810 137.316 1.00 49.75 128 CYS A N 1
ATOM 507 C CA . CYS A 1 128 ? 19.493 67.266 136.126 1.00 49.87 128 CYS A CA 1
ATOM 508 C C . CYS A 1 128 ? 19.212 65.792 136.246 1.00 49.05 128 CYS A C 1
ATOM 509 O O . CYS A 1 128 ? 18.211 65.300 135.709 1.00 51.77 128 CYS A O 1
ATOM 512 N N . CYS A 1 129 ? 20.109 65.080 136.919 1.00 45.18 129 CYS A N 1
ATOM 513 C CA . CYS A 1 129 ? 19.913 63.652 137.155 1.00 46.49 129 CYS A CA 1
ATOM 514 C C . CYS A 1 129 ? 18.758 63.401 138.100 1.00 48.56 129 CYS A C 1
ATOM 515 O O . CYS A 1 129 ? 18.203 62.319 138.143 1.00 50.95 129 CYS A O 1
ATOM 518 N N . THR A 1 130 ? 18.399 64.424 138.853 1.00 50.17 130 THR A N 1
ATOM 519 C CA . THR A 1 130 ? 17.355 64.333 139.858 1.00 51.57 130 THR A CA 1
ATOM 520 C C . THR A 1 130 ? 16.071 64.877 139.267 1.00 51.67 130 THR A C 1
ATOM 521 O O . THR A 1 130 ? 15.028 64.890 139.924 1.00 54.63 130 THR A O 1
ATOM 525 N N . GLY A 1 131 ? 16.155 65.346 138.023 1.00 48.68 131 GLY A N 1
ATOM 526 C CA . GLY A 1 131 ? 15.016 65.947 137.352 1.00 49.81 131 GLY A CA 1
ATOM 527 C C . GLY A 1 131 ? 14.680 67.375 137.774 1.00 52.66 131 GLY A C 1
ATOM 528 O O . GLY A 1 131 ? 13.683 67.921 137.314 1.00 55.00 131 GLY A O 1
ATOM 529 N N . ASP A 1 132 ? 15.495 67.974 138.642 1.00 53.82 132 ASP A N 1
ATOM 530 C CA . ASP A 1 132 ? 15.303 69.355 139.082 1.00 56.67 132 ASP A CA 1
ATOM 531 C C . ASP A 1 132 ? 15.881 70.302 138.052 1.00 53.86 132 ASP A C 1
ATOM 532 O O . ASP A 1 132 ? 16.933 70.911 138.265 1.00 52.66 132 ASP A O 1
ATOM 537 N N . TYR A 1 133 ? 15.172 70.429 136.938 1.00 53.05 133 TYR A N 1
ATOM 538 C CA . TYR A 1 133 ? 15.635 71.197 135.795 1.00 49.23 133 TYR A CA 1
ATOM 539 C C . TYR A 1 133 ? 15.522 72.683 136.041 1.00 48.39 133 TYR A C 1
ATOM 540 O O . TYR A 1 133 ? 16.420 73.433 135.689 1.00 48.29 133 TYR A O 1
ATOM 549 N N . ALA A 1 134 ? 14.419 73.115 136.634 1.00 50.25 134 ALA A N 1
ATOM 550 C CA . ALA A 1 134 ? 14.318 74.512 137.045 1.00 52.09 134 ALA A CA 1
ATOM 551 C C . ALA A 1 134 ? 15.513 74.862 137.942 1.00 54.42 134 ALA A C 1
ATOM 552 O O . ALA A 1 134 ? 16.150 75.902 137.769 1.00 57.44 134 ALA A O 1
ATOM 554 N N . ARG A 1 135 ? 15.830 73.984 138.888 1.00 51.36 135 ARG A N 1
ATOM 555 C CA . ARG A 1 135 ? 16.907 74.277 139.825 1.00 50.95 135 ARG A CA 1
ATOM 556 C C . ARG A 1 135 ? 18.289 74.430 139.177 1.00 49.62 135 ARG A C 1
ATOM 557 O O . ARG A 1 135 ? 18.996 75.395 139.466 1.00 52.17 135 ARG A O 1
ATOM 565 N N . ALA A 1 136 ? 18.687 73.478 138.335 1.00 45.53 136 ALA A N 1
ATOM 566 C CA . ALA A 1 136 ? 19.908 73.630 137.542 1.00 43.76 136 ALA A CA 1
ATOM 567 C C . ALA A 1 136 ? 19.843 74.900 136.698 1.00 48.62 136 ALA A C 1
ATOM 568 O O . ALA A 1 136 ? 20.802 75.672 136.647 1.00 51.19 136 ALA A O 1
ATOM 570 N N . LYS A 1 137 ? 18.722 75.115 136.018 1.00 49.28 137 LYS A N 1
ATOM 571 C CA . LYS A 1 137 ? 18.605 76.293 135.172 1.00 50.88 137 LYS A CA 1
ATOM 572 C C . LYS A 1 137 ? 18.935 77.509 136.014 1.00 51.12 137 LYS A C 1
ATOM 573 O O . LYS A 1 137 ? 19.793 78.313 135.635 1.00 53.73 137 LYS A O 1
ATOM 579 N N . CYS A 1 138 ? 18.286 77.636 137.171 1.00 47.00 138 CYS A N 1
ATOM 580 C CA . CYS A 1 138 ? 18.501 78.824 137.983 1.00 42.35 138 CYS A CA 1
ATOM 581 C C . CYS A 1 138 ? 19.981 78.929 138.354 1.00 45.14 138 CYS A C 1
ATOM 582 O O . CYS A 1 138 ? 20.594 79.978 138.205 1.00 49.66 138 CYS A O 1
ATOM 585 N N . LEU A 1 139 ? 20.574 77.838 138.809 1.00 44.39 139 LEU A N 1
ATOM 586 C CA . LEU A 1 139 ? 21.948 77.897 139.268 1.00 47.09 139 LEU A CA 1
ATOM 587 C C . LEU A 1 139 ? 22.884 78.416 138.157 1.00 53.79 139 LEU A C 1
ATOM 588 O O . LEU A 1 139 ? 23.766 79.240 138.404 1.00 55.91 139 LEU A O 1
ATOM 593 N N . LEU A 1 140 ? 22.673 77.939 136.931 1.00 56.32 140 LEU A N 1
ATOM 594 C CA . LEU A 1 140 ? 23.500 78.327 135.792 1.00 57.92 140 LEU A CA 1
ATOM 595 C C . LEU A 1 140 ? 23.163 79.730 135.268 1.00 63.06 140 LEU A C 1
ATOM 596 O O . LEU A 1 140 ? 23.933 80.320 134.516 1.00 63.40 140 LEU A O 1
ATOM 601 N N . THR A 1 141 ? 22.008 80.252 135.665 1.00 68.01 141 THR A N 1
ATOM 602 C CA . THR A 1 141 ? 21.579 81.593 135.279 1.00 74.28 141 THR A CA 1
ATOM 603 C C . THR A 1 141 ? 22.115 82.661 136.231 1.00 80.98 141 THR A C 1
ATOM 604 O O . THR A 1 141 ? 22.555 83.728 135.807 1.00 81.70 141 THR A O 1
ATOM 608 N N . LYS A 1 142 ? 22.066 82.351 137.522 1.00 86.53 142 LYS A N 1
ATOM 609 C CA . LYS A 1 142 ? 22.406 83.290 138.585 1.00 93.83 142 LYS A CA 1
ATOM 610 C C . LYS A 1 142 ? 23.562 84.234 138.247 1.00 100.68 142 LYS A C 1
ATOM 611 O O . LYS A 1 142 ? 23.387 85.456 138.222 1.00 104.89 142 LYS A O 1
ATOM 613 N N . GLU A 1 143 ? 24.737 83.669 137.987 1.00 101.90 143 GLU A N 1
ATOM 614 C CA . GLU A 1 143 ? 25.959 84.466 137.873 1.00 105.67 143 GLU A CA 1
ATOM 615 C C . GLU A 1 143 ? 26.289 84.836 136.431 1.00 104.60 143 GLU A C 1
ATOM 616 O O . GLU A 1 143 ? 27.395 85.289 136.139 1.00 104.86 143 GLU A O 1
ATOM 622 N N . ASP A 1 144 ? 25.319 84.648 135.542 1.00 102.72 144 ASP A N 1
ATOM 623 C CA . ASP A 1 144 ? 25.551 84.704 134.101 1.00 101.01 144 ASP A CA 1
ATOM 624 C C . ASP A 1 144 ? 26.657 83.711 133.666 1.00 95.91 144 ASP A C 1
ATOM 625 O O . ASP A 1 144 ? 27.431 83.956 132.733 1.00 95.33 144 ASP A O 1
ATOM 630 N N . LEU A 1 145 ? 26.687 82.573 134.364 1.00 91.63 145 LEU A N 1
ATOM 631 C CA . LEU A 1 145 ? 27.542 81.433 134.028 1.00 86.97 145 LEU A CA 1
ATOM 632 C C . LEU A 1 145 ? 27.542 81.095 132.544 1.00 83.25 145 LEU A C 1
ATOM 633 O O . LEU A 1 145 ? 28.600 80.916 131.945 1.00 80.80 145 LEU A O 1
ATOM 638 N N . TYR A 1 146 ? 26.349 80.984 131.964 1.00 83.89 146 TYR A N 1
ATOM 639 C CA . TYR A 1 146 ? 26.201 80.552 130.569 1.00 83.76 146 TYR A CA 1
ATOM 640 C C . TYR A 1 146 ? 27.049 81.392 129.621 1.00 83.79 146 TYR A C 1
ATOM 641 O O . TYR A 1 146 ? 27.352 80.965 128.508 1.00 82.65 146 TYR A O 1
ATOM 650 N N . ASN A 1 147 ? 27.439 82.579 130.076 1.00 84.29 147 ASN A N 1
ATOM 651 C CA . ASN A 1 147 ? 28.281 83.461 129.283 1.00 84.06 147 ASN A CA 1
ATOM 652 C C . ASN A 1 147 ? 29.772 83.183 129.434 1.00 80.89 147 ASN A C 1
ATOM 653 O O . ASN A 1 147 ? 30.587 83.634 128.632 1.00 82.69 147 ASN A O 1
ATOM 658 N N . ARG A 1 148 ? 30.127 82.431 130.461 1.00 75.98 148 ARG A N 1
ATOM 659 C CA . ARG A 1 148 ? 31.526 82.258 130.798 1.00 75.10 148 ARG A CA 1
ATOM 660 C C . ARG A 1 148 ? 31.958 80.812 130.598 1.00 72.00 148 ARG A C 1
ATOM 661 O O . ARG A 1 148 ? 33.111 80.464 130.820 1.00 73.02 148 ARG A O 1
ATOM 669 N N . SER A 1 149 ? 31.028 79.971 130.167 1.00 67.84 149 SER A N 1
ATOM 670 C CA . SER A 1 149 ? 31.300 78.550 130.034 1.00 64.20 149 SER A CA 1
ATOM 671 C C . SER A 1 149 ? 30.406 77.975 128.937 1.00 60.21 149 SER A C 1
ATOM 672 O O . SER A 1 149 ? 29.207 78.224 128.933 1.00 61.18 149 SER A O 1
ATOM 675 N N . SER A 1 150 ? 30.976 77.230 127.996 1.00 57.12 150 SER A N 1
ATOM 676 C CA . SER A 1 150 ? 30.159 76.594 126.952 1.00 55.70 150 SER A CA 1
ATOM 677 C C . SER A 1 150 ? 29.379 75.402 127.507 1.00 53.74 150 SER A C 1
ATOM 678 O O . SER A 1 150 ? 28.257 75.119 127.068 1.00 51.37 150 SER A O 1
ATOM 681 N N . ALA A 1 151 ? 29.986 74.702 128.466 1.00 51.53 151 ALA A N 1
ATOM 682 C CA . ALA A 1 151 ? 29.314 73.597 129.122 1.00 48.31 151 ALA A CA 1
ATOM 683 C C . ALA A 1 151 ? 28.093 74.124 129.858 1.00 48.21 151 ALA A C 1
ATOM 684 O O . ALA A 1 151 ? 27.025 73.514 129.827 1.00 47.58 151 ALA A O 1
ATOM 686 N N . CYS A 1 152 ? 28.250 75.263 130.519 1.00 49.31 152 CYS A N 1
ATOM 687 C CA . CYS A 1 152 ? 27.141 75.837 131.268 1.00 50.73 152 CYS A CA 1
ATOM 688 C C . CYS A 1 152 ? 26.042 76.334 130.325 1.00 50.73 152 CYS A C 1
ATOM 689 O O . CYS A 1 152 ? 24.864 76.269 130.644 1.00 52.19 152 CYS A O 1
ATOM 692 N N . ARG A 1 153 ? 26.431 76.820 129.154 1.00 49.89 153 ARG A N 1
ATOM 693 C CA . ARG A 1 153 ? 25.464 77.225 128.138 1.00 48.56 153 ARG A CA 1
ATOM 694 C C . ARG A 1 153 ? 24.715 76.000 127.601 1.00 46.86 153 ARG A C 1
ATOM 695 O O . ARG A 1 153 ? 23.483 75.983 127.538 1.00 49.17 153 ARG A O 1
ATOM 703 N N . TYR A 1 154 ? 25.459 74.975 127.212 1.00 41.65 154 TYR A N 1
ATOM 704 C CA . TYR A 1 154 ? 24.831 73.735 126.830 1.00 42.44 154 TYR A CA 1
ATOM 705 C C . TYR A 1 154 ? 23.822 73.238 127.870 1.00 44.55 154 TYR A C 1
ATOM 706 O O . TYR A 1 154 ? 22.687 72.882 127.527 1.00 43.87 154 TYR A O 1
ATOM 715 N N . LEU A 1 155 ? 24.237 73.199 129.137 1.00 45.09 155 LEU A N 1
ATOM 716 C CA . LEU A 1 155 ? 23.405 72.581 130.169 1.00 43.91 155 LEU A CA 1
ATOM 717 C C . LEU A 1 155 ? 22.189 73.432 130.527 1.00 43.29 155 LEU A C 1
ATOM 718 O O . LEU A 1 155 ? 21.103 72.898 130.753 1.00 45.84 155 LEU A O 1
ATOM 723 N N . ALA A 1 156 ? 22.364 74.750 130.560 1.00 40.21 156 ALA A N 1
ATOM 724 C CA . ALA A 1 156 ? 21.243 75.650 130.797 1.00 38.57 156 ALA A CA 1
ATOM 725 C C . ALA A 1 156 ? 20.214 75.510 129.670 1.00 41.36 156 ALA A C 1
ATOM 726 O O . ALA A 1 156 ? 19.020 75.416 129.926 1.00 42.85 156 ALA A O 1
ATOM 728 N N . ALA A 1 157 ? 20.686 75.487 128.429 1.00 40.85 157 ALA A N 1
ATOM 729 C CA . ALA A 1 157 ? 19.808 75.289 127.282 1.00 41.19 157 ALA A CA 1
ATOM 730 C C . ALA A 1 157 ? 19.098 73.946 127.383 1.00 42.86 157 ALA A C 1
ATOM 731 O O . ALA A 1 157 ? 17.893 73.837 127.136 1.00 43.80 157 ALA A O 1
ATOM 733 N N . PHE A 1 158 ? 19.861 72.918 127.734 1.00 43.02 158 PHE A N 1
ATOM 734 C CA . PHE A 1 158 ? 19.319 71.578 127.867 1.00 41.70 158 PHE A CA 1
ATOM 735 C C . PHE A 1 158 ? 18.174 71.545 128.882 1.00 43.50 158 PHE A C 1
ATOM 736 O O . PHE A 1 158 ? 17.190 70.843 128.670 1.00 46.14 158 PHE A O 1
ATOM 744 N N . CYS A 1 159 ? 18.300 72.299 129.977 1.00 41.09 159 CYS A N 1
ATOM 745 C CA . CYS A 1 159 ? 17.264 72.336 131.009 1.00 41.80 159 CYS A CA 1
ATOM 746 C C . CYS A 1 159 ? 16.057 73.089 130.514 1.00 45.25 159 CYS A C 1
ATOM 747 O O . CYS A 1 159 ? 14.920 72.753 130.839 1.00 48.86 159 CYS A O 1
ATOM 750 N N . LEU A 1 160 ? 16.321 74.137 129.743 1.00 44.33 160 LEU A N 1
ATOM 751 C CA . LEU A 1 160 ? 15.282 74.970 129.198 1.00 45.54 160 LEU A CA 1
ATOM 752 C C . LEU A 1 160 ? 14.416 74.110 128.282 1.00 47.05 160 LEU A C 1
ATOM 753 O O . LEU A 1 160 ? 13.194 74.144 128.367 1.00 48.13 160 LEU A O 1
ATOM 758 N N . VAL A 1 161 ? 15.062 73.310 127.436 1.00 46.53 161 VAL A N 1
ATOM 759 C CA . VAL A 1 161 ? 14.356 72.354 126.594 1.00 46.33 161 VAL A CA 1
ATOM 760 C C . VAL A 1 161 ? 13.541 71.343 127.414 1.00 47.52 161 VAL A C 1
ATOM 761 O O . VAL A 1 161 ? 12.401 71.029 127.055 1.00 48.96 161 VAL A O 1
ATOM 765 N N . LYS A 1 162 ? 14.120 70.837 128.502 1.00 45.01 162 LYS A N 1
ATOM 766 C CA . LYS A 1 162 ? 13.401 69.940 129.414 1.00 47.02 162 LYS A CA 1
ATOM 767 C C . LYS A 1 162 ? 12.190 70.630 130.043 1.00 51.70 162 LYS A C 1
ATOM 768 O O . LYS A 1 162 ? 11.263 69.976 130.534 1.00 51.80 162 LYS A O 1
ATOM 774 N N . LEU A 1 163 ? 12.231 71.960 130.060 1.00 54.86 163 LEU A N 1
ATOM 775 C CA . LEU A 1 163 ? 11.172 72.770 130.654 1.00 55.96 163 LEU A CA 1
ATOM 776 C C . LEU A 1 163 ? 10.187 73.235 129.582 1.00 57.79 163 LEU A C 1
ATOM 777 O O . LEU A 1 163 ? 9.183 73.864 129.887 1.00 58.81 163 LEU A O 1
ATOM 782 N N . TYR A 1 164 ? 10.492 72.931 128.325 1.00 57.92 164 TYR A N 1
ATOM 783 C CA . TYR A 1 164 ? 9.615 73.300 127.223 1.00 61.27 164 TYR A CA 1
ATOM 784 C C . TYR A 1 164 ? 9.651 74.801 126.960 1.00 63.19 164 TYR A C 1
ATOM 785 O O . TYR A 1 164 ? 8.766 75.352 126.281 1.00 65.37 164 TYR A O 1
ATOM 794 N N . ASP A 1 165 ? 10.667 75.458 127.502 1.00 60.45 165 ASP A N 1
ATOM 795 C CA . ASP A 1 165 ? 10.849 76.877 127.288 1.00 62.18 165 ASP A CA 1
ATOM 796 C C . ASP A 1 165 ? 11.576 77.095 125.965 1.00 61.64 165 ASP A C 1
ATOM 797 O O . ASP A 1 165 ? 12.804 77.102 125.919 1.00 60.30 165 ASP A O 1
ATOM 802 N N . TRP A 1 166 ? 10.820 77.281 124.887 1.00 63.47 166 TRP A N 1
ATOM 803 C CA . TRP A 1 166 ? 11.415 77.235 123.553 1.00 63.35 166 TRP A CA 1
ATOM 804 C C . TRP A 1 166 ? 12.118 78.520 123.161 1.00 65.82 166 TRP A C 1
ATOM 805 O O . TRP A 1 166 ? 13.182 78.483 122.552 1.00 65.03 166 TRP A O 1
ATOM 816 N N . GLN A 1 167 ? 11.519 79.652 123.504 1.00 59.38 167 GLN A N 1
ATOM 817 C CA . GLN A 1 167 ? 12.139 80.946 123.249 1.00 63.63 167 GLN A CA 1
ATOM 818 C C . GLN A 1 167 ? 13.330 81.170 124.190 1.00 61.94 167 GLN A C 1
ATOM 819 O O . GLN A 1 167 ? 14.370 81.665 123.773 1.00 62.09 167 GLN A O 1
ATOM 825 N N . GLY A 1 168 ? 13.181 80.792 125.455 1.00 61.21 168 GLY A N 1
ATOM 826 C CA . GLY A 1 168 ? 14.301 80.816 126.378 1.00 60.69 168 GLY A CA 1
ATOM 827 C C . GLY A 1 168 ? 15.503 80.108 125.776 1.00 61.08 168 GLY A C 1
ATOM 828 O O . GLY A 1 168 ? 16.557 80.724 125.571 1.00 61.71 168 GLY A O 1
ATOM 829 N N . ALA A 1 169 ? 15.333 78.819 125.470 1.00 58.50 169 ALA A N 1
ATOM 830 C CA . ALA A 1 169 ? 16.392 78.012 124.868 1.00 54.86 169 ALA A CA 1
ATOM 831 C C . ALA A 1 169 ? 17.001 78.672 123.629 1.00 58.39 169 ALA A C 1
ATOM 832 O O . ALA A 1 169 ? 18.216 78.599 123.408 1.00 59.73 169 ALA A O 1
ATOM 834 N N . LEU A 1 170 ? 16.168 79.319 122.821 1.00 59.38 170 LEU A N 1
ATOM 835 C CA . LEU A 1 170 ? 16.660 79.974 121.616 1.00 61.83 170 LEU A CA 1
ATOM 836 C C . LEU A 1 170 ? 17.443 81.249 121.924 1.00 65.62 170 LEU A C 1
ATOM 837 O O . LEU A 1 170 ? 18.431 81.536 121.251 1.00 68.28 170 LEU A O 1
ATOM 842 N N . ASN A 1 171 ? 17.004 82.014 122.926 1.00 65.96 171 ASN A N 1
ATOM 843 C CA . ASN A 1 171 ? 17.804 83.135 123.440 1.00 67.01 171 ASN A CA 1
ATOM 844 C C . ASN A 1 171 ? 19.229 82.696 123.813 1.00 65.90 171 ASN A C 1
ATOM 845 O O . ASN A 1 171 ? 20.198 83.380 123.490 1.00 66.92 171 ASN A O 1
ATOM 850 N N . LEU A 1 172 ? 19.341 81.553 124.494 1.00 62.01 172 LEU A N 1
ATOM 851 C CA . LEU A 1 172 ? 20.629 81.025 124.934 1.00 60.20 172 LEU A CA 1
ATOM 852 C C . LEU A 1 172 ? 21.477 80.422 123.814 1.00 61.29 172 LEU A C 1
ATOM 853 O O . LEU A 1 172 ? 22.695 80.594 123.802 1.00 61.34 172 LEU A O 1
ATOM 858 N N . LEU A 1 173 ? 20.838 79.706 122.888 1.00 61.42 173 LEU A N 1
ATOM 859 C CA . LEU A 1 173 ? 21.546 79.033 121.797 1.00 60.49 173 LEU A CA 1
ATOM 860 C C . LEU A 1 173 ? 21.783 79.923 120.581 1.00 65.00 173 LEU A C 1
ATOM 861 O O . LEU A 1 173 ? 22.798 79.786 119.905 1.00 67.17 173 LEU A O 1
ATOM 866 N N . GLY A 1 174 ? 20.839 80.820 120.295 1.00 67.11 174 GLY A N 1
ATOM 867 C CA . GLY A 1 174 ? 20.822 81.556 119.044 1.00 68.12 174 GLY A CA 1
ATOM 868 C C . GLY A 1 174 ? 19.988 80.788 118.036 1.00 70.13 174 GLY A C 1
ATOM 869 O O . GLY A 1 174 ? 19.895 79.565 118.122 1.00 68.49 174 GLY A O 1
ATOM 870 N N . GLU A 1 175 ? 19.377 81.497 117.088 1.00 74.49 175 GLU A N 1
ATOM 871 C CA . GLU A 1 175 ? 18.473 80.880 116.110 1.00 76.48 175 GLU A CA 1
ATOM 872 C C . GLU A 1 175 ? 19.241 80.110 115.044 1.00 74.87 175 GLU A C 1
ATOM 873 O O . GLU A 1 175 ? 18.684 79.280 114.322 1.00 74.15 175 GLU A O 1
ATOM 879 N N . THR A 1 176 ? 20.532 80.407 114.955 1.00 74.22 176 THR A N 1
ATOM 880 C CA . THR A 1 176 ? 21.452 79.659 114.119 1.00 71.84 176 THR A CA 1
ATOM 881 C C . THR A 1 176 ? 22.811 79.585 114.823 1.00 71.49 176 THR A C 1
ATOM 882 O O . THR A 1 176 ? 23.085 80.342 115.757 1.00 70.61 176 THR A O 1
ATOM 886 N N . ASN A 1 177 ? 23.653 78.664 114.371 1.00 71.49 177 ASN A N 1
ATOM 887 C CA . ASN A 1 177 ? 24.978 78.456 114.946 1.00 71.22 177 ASN A CA 1
ATOM 888 C C . ASN A 1 177 ? 25.811 79.736 115.072 1.00 74.97 177 ASN A C 1
ATOM 889 O O . ASN A 1 177 ? 26.275 80.270 114.064 1.00 76.32 177 ASN A O 1
ATOM 894 N N . PRO A 1 178 ? 26.029 80.216 116.312 1.00 77.41 178 PRO A N 1
ATOM 895 C CA . PRO A 1 178 ? 26.865 81.400 116.570 1.00 80.21 178 PRO A CA 1
ATOM 896 C C . PRO A 1 178 ? 28.330 81.204 116.180 1.00 82.59 178 PRO A C 1
ATOM 897 O O . PRO A 1 178 ? 28.961 82.163 115.735 1.00 84.69 178 PRO A O 1
ATOM 901 N N . PHE A 1 179 ? 28.859 79.993 116.354 1.00 81.96 179 PHE A N 1
ATOM 902 C CA . PHE A 1 179 ? 30.249 79.706 116.007 1.00 84.42 179 PHE A CA 1
ATOM 903 C C . PHE A 1 179 ? 30.411 79.403 114.519 1.00 87.74 179 PHE A C 1
ATOM 904 O O . PHE A 1 179 ? 31.249 78.590 114.133 1.00 88.76 179 PHE A O 1
ATOM 912 N N . ARG A 1 180 ? 29.598 80.061 113.695 1.00 90.40 180 ARG A N 1
ATOM 913 C CA . ARG A 1 180 ? 29.651 79.929 112.235 1.00 92.69 180 ARG A CA 1
ATOM 914 C C . ARG A 1 180 ? 28.856 78.727 111.720 1.00 90.65 180 ARG A C 1
ATOM 915 O O . ARG A 1 180 ? 28.309 78.759 110.613 1.00 90.84 180 ARG A O 1
ATOM 917 N N . MET A 1 191 ? 41.417 72.128 120.346 1.00 82.35 191 MET A N 1
ATOM 918 C CA . MET A 1 191 ? 41.223 71.328 119.132 1.00 82.10 191 MET A CA 1
ATOM 919 C C . MET A 1 191 ? 40.266 70.127 119.307 1.00 77.07 191 MET A C 1
ATOM 920 O O . MET A 1 191 ? 39.131 70.175 118.821 1.00 74.64 191 MET A O 1
ATOM 925 N N . GLN A 1 192 ? 40.724 69.069 119.990 1.00 74.50 192 GLN A N 1
ATOM 926 C CA . GLN A 1 192 ? 39.922 67.849 120.218 1.00 70.03 192 GLN A CA 1
ATOM 927 C C . GLN A 1 192 ? 40.326 67.064 121.485 1.00 64.38 192 GLN A C 1
ATOM 928 O O . GLN A 1 192 ? 41.494 66.734 121.664 1.00 66.04 192 GLN A O 1
ATOM 934 N N . ASP A 1 193 ? 39.352 66.738 122.334 1.00 57.26 193 ASP A N 1
ATOM 935 C CA . ASP A 1 193 ? 39.613 66.031 123.592 1.00 52.97 193 ASP A CA 1
ATOM 936 C C . ASP A 1 193 ? 39.065 64.594 123.694 1.00 49.87 193 ASP A C 1
ATOM 937 O O . ASP A 1 193 ? 39.340 63.897 124.671 1.00 51.37 193 ASP A O 1
ATOM 942 N N . GLY A 1 194 ? 38.279 64.157 122.713 1.00 45.08 194 GLY A N 1
ATOM 943 C CA . GLY A 1 194 ? 37.796 62.791 122.690 1.00 41.15 194 GLY A CA 1
ATOM 944 C C . GLY A 1 194 ? 36.280 62.700 122.765 1.00 40.31 194 GLY A C 1
ATOM 945 O O . GLY A 1 194 ? 35.705 61.662 122.434 1.00 38.86 194 GLY A O 1
ATOM 946 N N . GLY A 1 195 ? 35.642 63.779 123.222 1.00 39.75 195 GLY A N 1
ATOM 947 C CA . GLY A 1 195 ? 34.190 63.846 123.317 1.00 38.14 195 GLY A CA 1
ATOM 948 C C . GLY A 1 195 ? 33.567 64.614 122.171 1.00 36.57 195 GLY A C 1
ATOM 949 O O . GLY A 1 195 ? 34.286 65.057 121.270 1.00 36.78 195 GLY A O 1
ATOM 950 N N . ILE A 1 196 ? 32.237 64.739 122.189 1.00 36.47 196 ILE A N 1
ATOM 951 C CA . ILE A 1 196 ? 31.475 65.509 121.190 1.00 38.34 196 ILE A CA 1
ATOM 952 C C . ILE A 1 196 ? 31.728 67.001 121.372 1.00 40.76 196 ILE A C 1
ATOM 953 O O . ILE A 1 196 ? 31.603 67.506 122.481 1.00 42.35 196 ILE A O 1
ATOM 958 N N . LYS A 1 197 ? 32.056 67.724 120.305 1.00 41.48 197 LYS A N 1
ATOM 959 C CA . LYS A 1 197 ? 32.320 69.157 120.457 1.00 41.28 197 LYS A CA 1
ATOM 960 C C . LYS A 1 197 ? 31.063 69.813 120.952 1.00 40.76 197 LYS A C 1
ATOM 961 O O . LYS A 1 197 ? 30.013 69.606 120.388 1.00 42.28 197 LYS A O 1
ATOM 967 N N . LEU A 1 198 ? 31.156 70.594 122.018 1.00 40.56 198 LEU A N 1
ATOM 968 C CA . LEU A 1 198 ? 29.969 71.240 122.553 1.00 37.85 198 LEU A CA 1
ATOM 969 C C . LEU A 1 198 ? 29.273 72.090 121.477 1.00 41.19 198 LEU A C 1
ATOM 970 O O . LEU A 1 198 ? 28.050 72.293 121.515 1.00 41.94 198 LEU A O 1
ATOM 975 N N . GLU A 1 199 ? 30.038 72.569 120.503 1.00 42.87 199 GLU A N 1
ATOM 976 C CA . GLU A 1 199 ? 29.432 73.251 119.367 1.00 45.77 199 GLU A CA 1
ATOM 977 C C . GLU A 1 199 ? 28.410 72.337 118.668 1.00 45.88 199 GLU A C 1
ATOM 978 O O . GLU A 1 199 ? 27.324 72.779 118.285 1.00 46.05 199 GLU A O 1
ATOM 984 N N . ALA A 1 200 ? 28.752 71.060 118.499 1.00 43.08 200 ALA A N 1
ATOM 985 C CA . ALA A 1 200 ? 27.834 70.137 117.865 1.00 39.03 200 ALA A CA 1
ATOM 986 C C . ALA A 1 200 ? 26.586 70.002 118.710 1.00 42.83 200 ALA A C 1
ATOM 987 O O . ALA A 1 200 ? 25.463 70.197 118.225 1.00 46.40 200 ALA A O 1
ATOM 989 N N . SER A 1 201 ? 26.788 69.699 119.987 1.00 42.77 201 SER A N 1
ATOM 990 C CA . SER A 1 201 ? 25.700 69.431 120.918 1.00 42.82 201 SER A CA 1
ATOM 991 C C . SER A 1 201 ? 24.690 70.561 121.005 1.00 43.41 201 SER A C 1
ATOM 992 O O . SER A 1 201 ? 23.496 70.328 121.191 1.00 43.77 201 SER A O 1
ATOM 995 N N . MET A 1 202 ? 25.155 71.793 120.874 1.00 43.33 202 MET A N 1
ATOM 996 C CA . MET A 1 202 ? 24.230 72.915 120.923 1.00 44.34 202 MET A CA 1
ATOM 997 C C . MET A 1 202 ? 23.395 73.080 119.623 1.00 45.53 202 MET A C 1
ATOM 998 O O . MET A 1 202 ? 22.258 73.559 119.669 1.00 44.13 202 MET A O 1
ATOM 1003 N N . CYS A 1 203 ? 23.948 72.675 118.477 1.00 46.43 203 CYS A N 1
ATOM 1004 C CA . CYS A 1 203 ? 23.173 72.663 117.226 1.00 47.10 203 CYS A CA 1
ATOM 1005 C C . CYS A 1 203 ? 22.125 71.573 117.307 1.00 44.88 203 CYS A C 1
ATOM 1006 O O . CYS A 1 203 ? 21.045 71.714 116.744 1.00 45.75 203 CYS A O 1
ATOM 1009 N N . TYR A 1 204 ? 22.459 70.479 117.991 1.00 40.14 204 TYR A N 1
ATOM 1010 C CA . TYR A 1 204 ? 21.511 69.400 118.168 1.00 39.16 204 TYR A CA 1
ATOM 1011 C C . TYR A 1 204 ? 20.378 69.937 119.001 1.00 39.84 204 TYR A C 1
ATOM 1012 O O . TYR A 1 204 ? 19.202 69.658 118.741 1.00 38.99 204 TYR A O 1
ATOM 1021 N N . LEU A 1 205 ? 20.740 70.722 120.008 1.00 41.58 205 LEU A N 1
ATOM 1022 C CA . LEU A 1 205 ? 19.761 71.242 120.942 1.00 44.51 205 LEU A CA 1
ATOM 1023 C C . LEU A 1 205 ? 18.872 72.197 120.176 1.00 46.17 205 LEU A C 1
ATOM 1024 O O . LEU A 1 205 ? 17.644 72.156 120.286 1.00 47.04 205 LEU A O 1
ATOM 1029 N N . ARG A 1 206 ? 19.502 73.041 119.370 1.00 46.34 206 ARG A N 1
ATOM 1030 C CA . ARG A 1 206 ? 18.761 73.957 118.513 1.00 46.19 206 ARG A CA 1
ATOM 1031 C C . ARG A 1 206 ? 17.839 73.198 117.565 1.00 46.75 206 ARG A C 1
ATOM 1032 O O . ARG A 1 206 ? 16.747 73.661 117.255 1.00 49.16 206 ARG A O 1
ATOM 1040 N N . GLY A 1 207 ? 18.283 72.033 117.109 1.00 44.11 207 GLY A N 1
ATOM 1041 C CA . GLY A 1 207 ? 17.453 71.179 116.289 1.00 45.04 207 GLY A CA 1
ATOM 1042 C C . GLY A 1 207 ? 16.217 70.735 117.052 1.00 48.01 207 GLY A C 1
ATOM 1043 O O . GLY A 1 207 ? 15.114 70.761 116.510 1.00 48.17 207 GLY A O 1
ATOM 1044 N N . GLN A 1 208 ? 16.397 70.334 118.313 1.00 49.63 208 GLN A N 1
ATOM 1045 C CA . GLN A 1 208 ? 15.286 69.865 119.148 1.00 51.31 208 GLN A CA 1
ATOM 1046 C C . GLN A 1 208 ? 14.218 70.931 119.350 1.00 53.81 208 GLN A C 1
ATOM 1047 O O . GLN A 1 208 ? 13.023 70.631 119.409 1.00 53.96 208 GLN A O 1
ATOM 1053 N N . VAL A 1 209 ? 14.662 72.177 119.491 1.00 55.45 209 VAL A N 1
ATOM 1054 C CA . VAL A 1 209 ? 13.757 73.306 119.662 1.00 56.93 209 VAL A CA 1
ATOM 1055 C C . VAL A 1 209 ? 12.927 73.479 118.390 1.00 58.80 209 VAL A C 1
ATOM 1056 O O . VAL A 1 209 ? 11.692 73.482 118.425 1.00 61.24 209 VAL A O 1
ATOM 1060 N N . TYR A 1 210 ? 13.616 73.617 117.260 1.00 56.68 210 TYR A N 1
ATOM 1061 C CA . TYR A 1 210 ? 12.946 73.826 115.982 1.00 55.91 210 TYR A CA 1
ATOM 1062 C C . TYR A 1 210 ? 11.938 72.734 115.651 1.00 56.46 210 TYR A C 1
ATOM 1063 O O . TYR A 1 210 ? 10.922 73.000 115.025 1.00 60.37 210 TYR A O 1
ATOM 1072 N N . THR A 1 211 ? 12.216 71.507 116.075 1.00 53.55 211 THR A N 1
ATOM 1073 C CA . THR A 1 211 ? 11.273 70.426 115.907 1.00 52.08 211 THR A CA 1
ATOM 1074 C C . THR A 1 211 ? 9.996 70.736 116.683 1.00 55.56 211 THR A C 1
ATOM 1075 O O . THR A 1 211 ? 8.888 70.509 116.189 1.00 58.01 211 THR A O 1
ATOM 1079 N N . ASN A 1 212 ? 10.153 71.265 117.895 1.00 55.29 212 ASN A N 1
ATOM 1080 C CA . ASN A 1 212 ? 9.008 71.548 118.754 1.00 55.85 212 ASN A CA 1
ATOM 1081 C C . ASN A 1 212 ? 8.246 72.789 118.352 1.00 58.84 212 ASN A C 1
ATOM 1082 O O . ASN A 1 212 ? 7.103 72.963 118.757 1.00 63.07 212 ASN A O 1
ATOM 1087 N N . LEU A 1 213 ? 8.872 73.649 117.555 1.00 57.34 213 LEU A N 1
ATOM 1088 C CA . LEU A 1 213 ? 8.177 74.789 116.960 1.00 58.02 213 LEU A CA 1
ATOM 1089 C C . LEU A 1 213 ? 7.647 74.419 115.562 1.00 62.72 213 LEU A C 1
ATOM 1090 O O . LEU A 1 213 ? 6.994 75.216 114.869 1.00 63.39 213 LEU A O 1
ATOM 1095 N N . SER A 1 214 ? 7.940 73.187 115.162 1.00 65.81 214 SER A N 1
ATOM 1096 C CA . SER A 1 214 ? 7.499 72.658 113.887 1.00 69.30 214 SER A CA 1
ATOM 1097 C C . SER A 1 214 ? 8.095 73.415 112.704 1.00 70.39 214 SER A C 1
ATOM 1098 O O . SER A 1 214 ? 7.437 73.557 111.665 1.00 71.96 214 SER A O 1
ATOM 1101 N N . ASN A 1 215 ? 9.329 73.906 112.871 1.00 67.64 215 ASN A N 1
ATOM 1102 C CA . ASN A 1 215 ? 10.128 74.359 111.737 1.00 67.79 215 ASN A CA 1
ATOM 1103 C C . ASN A 1 215 ? 11.017 73.201 111.344 1.00 65.12 215 ASN A C 1
ATOM 1104 O O . ASN A 1 215 ? 12.230 73.244 111.535 1.00 65.04 215 ASN A O 1
ATOM 1109 N N . PHE A 1 216 ? 10.405 72.155 110.810 1.00 63.54 216 PHE A N 1
ATOM 1110 C CA . PHE A 1 216 ? 11.147 70.976 110.402 1.00 61.25 216 PHE A CA 1
ATOM 1111 C C . PHE A 1 216 ? 12.255 71.252 109.376 1.00 63.04 216 PHE A C 1
ATOM 1112 O O . PHE A 1 216 ? 13.226 70.494 109.332 1.00 62.17 216 PHE A O 1
ATOM 1120 N N . ASP A 1 217 ? 12.148 72.328 108.582 1.00 66.86 217 ASP A N 1
ATOM 1121 C CA . ASP A 1 217 ? 13.240 72.679 107.654 1.00 70.28 217 ASP A CA 1
ATOM 1122 C C . ASP A 1 217 ? 14.480 73.242 108.350 1.00 69.15 217 ASP A C 1
ATOM 1123 O O . ASP A 1 217 ? 15.614 72.968 107.938 1.00 68.71 217 ASP A O 1
ATOM 1128 N N . ARG A 1 218 ? 14.264 74.042 109.389 1.00 67.24 218 ARG A N 1
ATOM 1129 C CA . ARG A 1 218 ? 15.372 74.631 110.115 1.00 63.92 218 ARG A CA 1
ATOM 1130 C C . ARG A 1 218 ? 15.998 73.618 111.069 1.00 58.50 218 ARG A C 1
ATOM 1131 O O . ARG A 1 218 ? 17.192 73.710 111.394 1.00 56.02 218 ARG A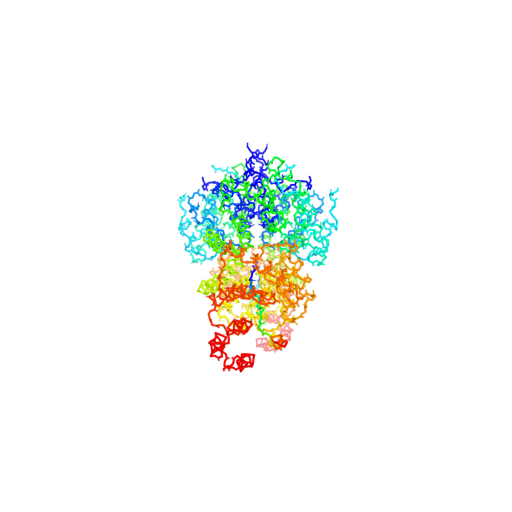 O 1
ATOM 1139 N N . ALA A 1 219 ? 15.173 72.656 111.495 1.00 54.48 219 ALA A N 1
ATOM 1140 C CA . ALA A 1 219 ? 15.574 71.571 112.386 1.00 47.96 219 ALA A CA 1
ATOM 1141 C C . ALA A 1 219 ? 16.502 70.640 111.629 1.00 49.09 219 ALA A C 1
ATOM 1142 O O . ALA A 1 219 ? 17.496 70.154 112.163 1.00 44.93 219 ALA A O 1
ATOM 1144 N N . LYS A 1 220 ? 16.152 70.394 110.370 1.00 51.55 220 LYS A N 1
ATOM 1145 C CA . LYS A 1 220 ? 16.940 69.557 109.492 1.00 51.47 220 LYS A CA 1
ATOM 1146 C C . LYS A 1 220 ? 18.314 70.184 109.323 1.00 53.06 220 LYS A C 1
ATOM 1147 O O . LYS A 1 220 ? 19.338 69.530 109.502 1.00 51.11 220 LYS A O 1
ATOM 1151 N N . GLU A 1 221 ? 18.336 71.468 108.990 1.00 57.77 221 GLU A N 1
ATOM 1152 C CA . GLU A 1 221 ? 19.596 72.176 108.773 1.00 60.43 221 GLU A CA 1
ATOM 1153 C C . GLU A 1 221 ? 20.360 72.224 110.071 1.00 58.87 221 GLU A C 1
ATOM 1154 O O . GLU A 1 221 ? 21.548 71.902 110.128 1.00 58.92 221 GLU A O 1
ATOM 1160 N N . CYS A 1 222 ? 19.664 72.628 111.120 1.00 57.90 222 CYS A N 1
ATOM 1161 C CA . CYS A 1 222 ? 20.328 72.831 112.393 1.00 58.44 222 CYS A CA 1
ATOM 1162 C C . CYS A 1 222 ? 20.850 71.438 112.987 1.00 54.94 222 CYS A C 1
ATOM 1163 O O . CYS A 1 222 ? 21.899 71.392 113.636 1.00 57.73 222 CYS A O 1
ATOM 1166 N N . TYR A 1 223 ? 20.224 70.301 112.636 1.00 50.59 223 TYR A N 1
ATOM 1167 C CA . TYR A 1 223 ? 20.773 68.933 112.933 1.00 44.91 223 TYR A CA 1
ATOM 1168 C C . TYR A 1 223 ? 21.866 68.447 111.965 1.00 48.03 223 TYR A C 1
ATOM 1169 O O . TYR A 1 223 ? 22.720 67.648 112.341 1.00 46.70 223 TYR A O 1
ATOM 1178 N N . LYS A 1 224 ? 21.772 68.833 110.691 1.00 52.68 224 LYS A N 1
ATOM 1179 C CA . LYS A 1 224 ? 22.827 68.570 109.717 1.00 54.17 224 LYS A CA 1
ATOM 1180 C C . LYS A 1 224 ? 24.113 69.240 110.214 1.00 55.20 224 LYS A C 1
ATOM 1181 O O . LYS A 1 224 ? 25.218 68.700 110.081 1.00 54.44 224 LYS A O 1
ATOM 1184 N N . GLU A 1 225 ? 23.971 70.434 110.783 1.00 54.81 225 GLU A N 1
ATOM 1185 C CA . GLU A 1 225 ? 25.142 71.170 111.201 1.00 54.22 225 GLU A CA 1
ATOM 1186 C C . GLU A 1 225 ? 25.899 70.471 112.313 1.00 52.45 225 GLU A C 1
ATOM 1187 O O . GLU A 1 225 ? 27.135 70.437 112.289 1.00 56.07 225 GLU A O 1
ATOM 1193 N N . ALA A 1 226 ? 25.169 69.930 113.289 1.00 44.24 226 ALA A N 1
ATOM 1194 C CA . ALA A 1 226 ? 25.792 69.154 114.349 1.00 38.89 226 ALA A CA 1
ATOM 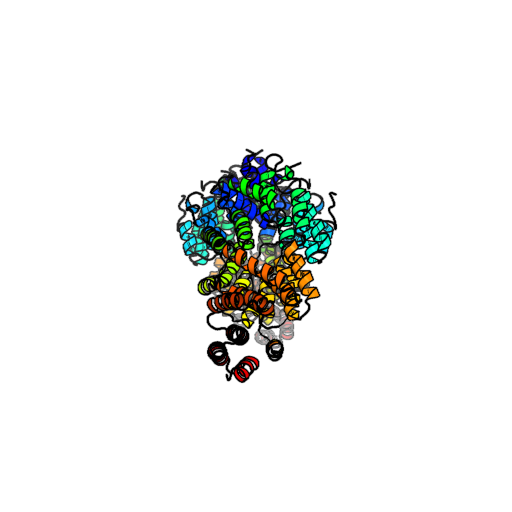1195 C C . ALA A 1 226 ? 26.736 68.114 113.751 1.00 42.13 226 ALA A C 1
ATOM 1196 O O . ALA A 1 226 ? 27.920 68.058 114.107 1.00 44.76 226 ALA A O 1
ATOM 1198 N N . LEU A 1 227 ? 26.216 67.306 112.825 1.00 43.07 227 LEU A N 1
ATOM 1199 C CA . LEU A 1 227 ? 26.990 66.225 112.225 1.00 41.86 227 LEU A CA 1
ATOM 1200 C C . LEU A 1 227 ? 28.203 66.730 111.447 1.00 45.53 227 LEU A C 1
ATOM 1201 O O . LEU A 1 227 ? 29.296 66.185 111.579 1.00 50.97 227 LEU A O 1
ATOM 1206 N N . MET A 1 228 ? 28.042 67.771 110.644 1.00 44.75 228 MET A N 1
ATOM 1207 C CA . MET A 1 228 ? 29.197 68.317 109.939 1.00 45.90 228 MET A CA 1
ATOM 1208 C C . MET A 1 228 ? 30.247 68.792 110.935 1.00 50.00 228 MET A C 1
ATOM 1209 O O . MET A 1 228 ? 31.443 68.591 110.720 1.00 51.30 228 MET A O 1
ATOM 1214 N N . VAL A 1 229 ? 29.799 69.409 112.033 1.00 51.08 229 VAL A N 1
ATOM 1215 C CA . VAL A 1 229 ? 30.713 69.908 113.064 1.00 51.62 229 VAL A CA 1
ATOM 1216 C C . VAL A 1 229 ? 31.498 68.791 113.770 1.00 53.26 229 VAL A C 1
ATOM 1217 O O . VAL A 1 229 ? 32.701 68.926 114.015 1.00 55.10 229 VAL A O 1
ATOM 1221 N N . ASP A 1 230 ? 30.812 67.698 114.102 1.00 51.43 230 ASP A N 1
ATOM 1222 C CA . ASP A 1 230 ? 31.446 66.557 114.754 1.00 49.48 230 ASP A CA 1
ATOM 1223 C C . ASP A 1 230 ? 30.666 65.302 114.380 1.00 45.00 230 ASP A C 1
ATOM 1224 O O . ASP A 1 230 ? 29.515 65.131 114.767 1.00 40.72 230 ASP A O 1
ATOM 1229 N N . ALA A 1 231 ? 31.312 64.424 113.623 1.00 44.84 231 ALA A N 1
ATOM 1230 C CA . ALA A 1 231 ? 30.696 63.185 113.178 1.00 42.84 231 ALA A CA 1
ATOM 1231 C C . ALA A 1 231 ? 30.206 62.317 114.326 1.00 41.32 231 ALA A C 1
ATOM 1232 O O . ALA A 1 231 ? 29.502 61.348 114.095 1.00 39.42 231 ALA A O 1
ATOM 1234 N N . LYS A 1 232 ? 30.581 62.648 115.559 1.00 43.79 232 LYS A N 1
ATOM 1235 C CA . LYS A 1 232 ? 30.225 61.803 116.703 1.00 43.36 232 LYS A CA 1
ATOM 1236 C C . LYS A 1 232 ? 28.856 62.147 117.284 1.00 43.21 232 LYS A C 1
ATOM 1237 O O . LYS A 1 232 ? 28.311 61.403 118.090 1.00 43.61 232 LYS A O 1
ATOM 1243 N N . CYS A 1 233 ? 28.282 63.258 116.849 1.00 44.26 233 CYS A N 1
ATOM 1244 C CA . CYS A 1 233 ? 26.927 63.617 117.277 1.00 41.62 233 CYS A CA 1
ATOM 1245 C C . CYS A 1 233 ? 25.835 62.710 116.678 1.00 40.66 233 CYS A C 1
ATOM 1246 O O . CYS A 1 233 ? 25.015 63.119 115.856 1.00 41.10 233 CYS A O 1
ATOM 1249 N N . TYR A 1 234 ? 25.822 61.475 117.134 1.00 38.40 234 TYR A N 1
ATOM 1250 C CA . TYR A 1 234 ? 24.837 60.523 116.700 1.00 38.19 234 TYR A CA 1
ATOM 1251 C C . TYR A 1 234 ? 23.395 60.813 117.188 1.00 38.61 234 TYR A C 1
ATOM 1252 O O . TYR A 1 234 ? 22.458 60.277 116.610 1.00 41.90 234 TYR A O 1
ATOM 1261 N N . GLU A 1 235 ? 23.194 61.637 118.219 1.00 36.16 235 GLU A N 1
ATOM 1262 C CA . GLU A 1 235 ? 21.820 61.964 118.626 1.00 38.08 235 GLU A CA 1
ATOM 1263 C C . GLU A 1 235 ? 21.158 62.729 117.494 1.00 40.25 235 GLU A C 1
ATOM 1264 O O . GLU A 1 235 ? 19.955 62.601 117.292 1.00 41.44 235 GLU A O 1
ATOM 1270 N N . ALA A 1 236 ? 21.941 63.563 116.802 1.00 39.72 236 ALA A N 1
ATOM 1271 C CA . ALA A 1 236 ? 21.474 64.302 115.631 1.00 39.96 236 ALA A CA 1
ATOM 1272 C C . ALA A 1 236 ? 21.116 63.372 114.457 1.00 41.73 236 ALA A C 1
ATOM 1273 O O . ALA A 1 236 ? 20.017 63.437 113.921 1.00 44.23 236 ALA A O 1
ATOM 1275 N N . PHE A 1 237 ? 22.062 62.531 114.063 1.00 41.56 237 PHE A N 1
ATOM 1276 C CA . PHE A 1 237 ? 21.878 61.505 113.041 1.00 44.48 237 PHE A CA 1
ATOM 1277 C C . PHE A 1 237 ? 20.634 60.691 113.337 1.00 46.11 237 PHE A C 1
ATOM 1278 O O . PHE A 1 237 ? 19.783 60.469 112.472 1.00 48.61 237 PHE A O 1
ATOM 1286 N N . ASP A 1 238 ? 20.526 60.236 114.574 1.00 44.81 238 ASP A N 1
ATOM 1287 C CA . ASP A 1 238 ? 19.376 59.452 114.950 1.00 44.26 238 ASP A CA 1
ATOM 1288 C C . ASP A 1 238 ? 18.078 60.257 114.810 1.00 45.00 238 ASP A C 1
ATOM 1289 O O . ASP A 1 238 ? 17.053 59.703 114.446 1.00 47.90 238 ASP A O 1
ATOM 1294 N N . GLN A 1 239 ? 18.111 61.556 115.099 1.00 41.94 239 GLN A N 1
ATOM 1295 C CA . GLN A 1 239 ? 16.935 62.386 114.875 1.00 42.82 239 GLN A CA 1
ATOM 1296 C C . GLN A 1 239 ? 16.629 62.524 113.381 1.00 45.52 239 GLN A C 1
ATOM 1297 O O . GLN A 1 239 ? 15.512 62.272 112.957 1.00 47.50 239 GLN A O 1
ATOM 1303 N N . LEU A 1 240 ? 17.616 62.924 112.585 1.00 44.75 240 LEU A N 1
ATOM 1304 C CA . LEU A 1 240 ? 17.420 63.024 111.144 1.00 44.64 240 LEU A CA 1
ATOM 1305 C C . LEU A 1 240 ? 16.801 61.752 110.595 1.00 48.01 240 LEU A C 1
ATOM 1306 O O . LEU A 1 240 ? 15.735 61.790 110.008 1.00 53.20 240 LEU A O 1
ATOM 1311 N N . VAL A 1 241 ? 17.469 60.629 110.794 1.00 46.61 241 VAL A N 1
ATOM 1312 C CA . VAL A 1 241 ? 16.983 59.346 110.317 1.00 48.91 241 VAL A CA 1
ATOM 1313 C C . VAL A 1 241 ? 15.629 58.902 110.897 1.00 54.95 241 VAL A C 1
ATOM 1314 O O . VAL A 1 241 ? 14.769 58.429 110.165 1.00 60.10 241 VAL A O 1
ATOM 1318 N N . SER A 1 242 ? 15.427 59.065 112.198 1.00 56.56 242 SER A N 1
ATOM 1319 C CA . SER A 1 242 ? 14.167 58.659 112.845 1.00 58.59 242 SER A CA 1
ATOM 1320 C C . SER A 1 242 ? 12.972 59.551 112.566 1.00 59.74 242 SER A C 1
ATOM 1321 O O . SER A 1 242 ? 11.845 59.087 112.624 1.00 62.71 242 SER A O 1
ATOM 1324 N N . ASN A 1 243 ? 13.216 60.836 112.335 1.00 58.58 243 ASN A N 1
ATOM 1325 C CA . ASN A 1 243 ? 12.156 61.780 112.012 1.00 61.01 243 ASN A CA 1
ATOM 1326 C C . ASN A 1 243 ? 12.024 61.909 110.501 1.00 63.04 243 ASN A C 1
ATOM 1327 O O . ASN A 1 243 ? 11.253 62.729 109.998 1.00 63.83 243 ASN A O 1
ATOM 1332 N N . HIS A 1 244 ? 12.794 61.083 109.791 1.00 63.23 244 HIS A N 1
ATOM 1333 C CA . HIS A 1 244 ? 12.747 61.004 108.334 1.00 63.24 244 HIS A CA 1
ATOM 1334 C C . HIS A 1 244 ? 12.800 62.393 107.712 1.00 63.52 244 HIS A C 1
ATOM 1335 O O . HIS A 1 244 ? 12.097 62.686 106.751 1.00 66.60 244 HIS A O 1
ATOM 1342 N N . LEU A 1 245 ? 13.641 63.251 108.275 1.00 60.56 245 LEU A N 1
ATOM 1343 C CA . LEU A 1 245 ? 13.802 64.601 107.754 1.00 59.11 245 LEU A CA 1
ATOM 1344 C C . LEU A 1 245 ? 14.568 64.615 106.432 1.00 58.67 245 LEU A C 1
ATOM 1345 O O . LEU A 1 245 ? 14.639 65.649 105.769 1.00 59.60 245 LEU A O 1
ATOM 1350 N N . LEU A 1 246 ? 15.151 63.477 106.061 1.00 55.85 246 LEU A N 1
ATOM 1351 C CA . LEU A 1 246 ? 15.937 63.403 104.832 1.00 55.11 246 LEU A CA 1
ATOM 1352 C C . LEU A 1 246 ? 15.406 62.417 103.788 1.00 55.47 246 LEU A C 1
ATOM 1353 O O . LEU A 1 246 ? 14.783 61.407 104.123 1.00 56.71 246 LEU A O 1
ATOM 1358 N N . THR A 1 247 ? 15.664 62.711 102.521 1.00 54.23 247 THR A N 1
ATOM 1359 C CA . THR A 1 247 ? 15.392 61.741 101.469 1.00 56.83 247 THR A CA 1
ATOM 1360 C C . THR A 1 247 ? 16.529 60.730 101.440 1.00 58.32 247 THR A C 1
ATOM 1361 O O . THR A 1 247 ? 17.636 61.012 101.891 1.00 56.46 247 THR A O 1
ATOM 1365 N N . ALA A 1 248 ? 16.250 59.544 100.923 1.00 61.66 248 ALA A N 1
ATOM 1366 C CA . ALA A 1 248 ? 17.279 58.517 100.804 1.00 62.22 248 ALA A CA 1
ATOM 1367 C C . ALA A 1 248 ? 18.612 59.084 100.280 1.00 64.38 248 ALA A C 1
ATOM 1368 O O . ALA A 1 248 ? 19.683 58.775 100.817 1.00 63.28 248 ALA A O 1
ATOM 1370 N N . ASP A 1 249 ? 18.537 59.902 99.226 1.00 65.64 249 ASP A N 1
ATOM 1371 C CA . ASP A 1 249 ? 19.719 60.536 98.642 1.00 63.98 249 ASP A CA 1
ATOM 1372 C C . ASP A 1 249 ? 20.403 61.483 99.617 1.00 60.36 249 ASP A C 1
ATOM 1373 O O . ASP A 1 249 ? 21.597 61.359 99.855 1.00 61.99 249 ASP A O 1
ATOM 1378 N N . GLU A 1 250 ? 19.648 62.423 100.176 1.00 57.13 250 GLU A N 1
ATOM 1379 C CA . GLU A 1 250 ? 20.178 63.362 101.149 1.00 57.66 250 GLU A CA 1
ATOM 1380 C C . GLU A 1 250 ? 20.980 62.666 102.263 1.00 55.09 250 GLU A C 1
ATOM 1381 O O . GLU A 1 250 ? 22.017 63.165 102.681 1.00 52.99 250 GLU A O 1
ATOM 1387 N N . GLU A 1 251 ? 20.483 61.524 102.740 1.00 54.37 251 GLU A N 1
ATOM 1388 C CA . GLU A 1 251 ? 21.126 60.766 103.813 1.00 53.47 251 GLU A CA 1
ATOM 1389 C C . GLU A 1 251 ? 22.494 60.226 103.412 1.00 54.97 251 GLU A C 1
ATOM 1390 O O . GLU A 1 251 ? 23.447 60.315 104.180 1.00 53.95 251 GLU A O 1
ATOM 1396 N N . TRP A 1 252 ? 22.592 59.667 102.210 1.00 56.17 252 TRP A N 1
ATOM 1397 C CA . TRP A 1 252 ? 23.873 59.195 101.703 1.00 55.19 252 TRP A CA 1
ATOM 1398 C C . TRP A 1 252 ? 24.846 60.339 101.450 1.00 57.08 252 TRP A C 1
ATOM 1399 O O . TRP A 1 252 ? 26.019 60.246 101.791 1.00 56.57 252 TRP A O 1
ATOM 1410 N N . ASP A 1 253 ? 24.371 61.422 100.854 1.00 60.43 253 ASP A N 1
ATOM 1411 C CA . ASP A 1 253 ? 25.252 62.560 100.631 1.00 64.55 253 ASP A CA 1
ATOM 1412 C C . ASP A 1 253 ? 25.727 63.148 101.961 1.00 61.74 253 ASP A C 1
ATOM 1413 O O . ASP A 1 253 ? 26.817 63.713 102.051 1.00 63.62 253 ASP A O 1
ATOM 1418 N N . LEU A 1 254 ? 24.905 63.024 102.995 1.00 56.59 254 LEU A N 1
ATOM 1419 C CA . LEU A 1 254 ? 25.290 63.547 104.279 1.00 51.76 254 LEU A CA 1
ATOM 1420 C C . LEU A 1 254 ? 26.456 62.722 104.804 1.00 54.72 254 LEU A C 1
ATOM 1421 O O . LEU A 1 254 ? 27.518 63.279 105.057 1.00 56.54 254 LEU A O 1
ATOM 1426 N N . VAL A 1 255 ? 26.290 61.406 104.951 1.00 54.65 255 VAL A N 1
ATOM 1427 C CA . VAL A 1 255 ? 27.352 60.626 105.585 1.00 55.00 255 VAL A CA 1
ATOM 1428 C C . VAL A 1 255 ? 28.612 60.556 104.742 1.00 57.68 255 VAL A C 1
ATOM 1429 O O . VAL A 1 255 ? 29.721 60.431 105.276 1.00 59.10 255 VAL A O 1
ATOM 1433 N N . LEU A 1 256 ? 28.449 60.659 103.430 1.00 58.42 256 LEU A N 1
ATOM 1434 C CA . LEU A 1 256 ? 29.597 60.631 102.536 1.00 59.16 256 LEU A CA 1
ATOM 1435 C C . LEU A 1 256 ? 30.439 61.895 102.657 1.00 59.71 256 LEU A C 1
ATOM 1436 O O . LEU A 1 256 ? 31.645 61.851 102.442 1.00 62.89 256 LEU A O 1
ATOM 1441 N N . LYS A 1 257 ? 29.816 63.008 103.031 1.00 56.82 257 LYS A N 1
ATOM 1442 C CA . LYS A 1 257 ? 30.518 64.290 103.055 1.00 57.38 257 LYS A CA 1
ATOM 1443 C C . LYS A 1 257 ? 30.970 64.697 104.466 1.00 56.01 257 LYS A C 1
ATOM 1444 O O . LYS A 1 257 ? 31.696 65.674 104.644 1.00 58.18 257 LYS A O 1
ATOM 1450 N N . LEU A 1 258 ? 30.551 63.928 105.463 1.00 51.85 258 LEU A N 1
ATOM 1451 C CA . LEU A 1 258 ? 30.970 64.138 106.849 1.00 48.06 258 LEU A CA 1
ATOM 1452 C C . LEU A 1 258 ? 32.519 64.091 107.032 1.00 54.07 258 LEU A C 1
ATOM 1453 O O . LEU A 1 258 ? 33.236 63.450 106.259 1.00 56.38 258 LEU A O 1
ATOM 1458 N N . ASN A 1 259 ? 33.021 64.778 108.052 1.00 51.42 259 ASN A N 1
ATOM 1459 C CA . ASN A 1 259 ? 34.453 64.872 108.319 1.00 52.32 259 ASN A CA 1
ATOM 1460 C C . ASN A 1 259 ? 34.864 63.923 109.456 1.00 51.05 259 ASN A C 1
ATOM 1461 O O . ASN A 1 259 ? 34.864 64.286 110.639 1.00 50.04 259 ASN A O 1
ATOM 1466 N N . TYR A 1 260 ? 35.222 62.703 109.091 1.00 50.05 260 TYR A N 1
ATOM 1467 C CA . TYR A 1 260 ? 35.404 61.666 110.084 1.00 49.96 260 TYR A CA 1
ATOM 1468 C C . TYR A 1 260 ? 36.638 61.849 110.965 1.00 53.72 260 TYR A C 1
ATOM 1469 O O . TYR A 1 260 ? 36.807 61.136 111.954 1.00 55.53 260 TYR A O 1
ATOM 1478 N N . SER A 1 261 ? 37.478 62.824 110.638 1.00 55.37 261 SER A N 1
ATOM 1479 C CA . SER A 1 261 ? 38.645 63.113 111.476 1.00 56.42 261 SER A CA 1
ATOM 1480 C C . SER A 1 261 ? 38.221 63.630 112.851 1.00 54.73 261 SER A C 1
ATOM 1481 O O . SER A 1 261 ? 38.994 63.621 113.800 1.00 54.64 261 SER A O 1
ATOM 1484 N N . THR A 1 262 ? 36.980 64.085 112.951 1.00 54.51 262 THR A N 1
ATOM 1485 C CA . THR A 1 262 ? 36.458 64.520 114.230 1.00 54.48 262 THR A CA 1
ATOM 1486 C C . THR A 1 262 ? 36.168 63.304 115.109 1.00 56.52 262 THR A C 1
ATOM 1487 O O . THR A 1 262 ? 35.988 63.442 116.321 1.00 59.54 262 THR A O 1
ATOM 1491 N N . TYR A 1 263 ? 36.120 62.119 114.495 1.00 54.06 263 TYR A N 1
ATOM 1492 C CA . TYR A 1 263 ? 36.188 60.863 115.255 1.00 48.37 263 TYR A CA 1
ATOM 1493 C C . TYR A 1 263 ? 37.639 60.426 115.372 1.00 47.53 263 TYR A C 1
ATOM 1494 O O . TYR A 1 263 ? 38.199 60.419 116.462 1.00 48.09 263 TYR A O 1
ATOM 1503 N N . SER A 1 264 ? 38.234 60.071 114.237 1.00 46.02 264 SER A N 1
ATOM 1504 C CA . SER A 1 264 ? 39.627 59.655 114.172 1.00 46.79 264 SER A CA 1
ATOM 1505 C C . SER A 1 264 ? 40.058 59.612 112.704 1.00 52.17 264 SER A C 1
ATOM 1506 O O . SER A 1 264 ? 39.541 58.809 111.922 1.00 52.96 264 SER A O 1
ATOM 1509 N N . LYS A 1 265 ? 40.984 60.483 112.314 1.00 55.69 265 LYS A N 1
ATOM 1510 C CA . LYS A 1 265 ? 41.421 60.513 110.914 1.00 58.96 265 LYS A CA 1
ATOM 1511 C C . LYS A 1 265 ? 41.784 59.120 110.413 1.00 60.34 265 LYS A C 1
ATOM 1512 O O . LYS A 1 265 ? 41.432 58.745 109.296 1.00 61.35 265 LYS A O 1
ATOM 1518 N N . GLU A 1 266 ? 42.490 58.366 111.253 1.00 59.48 266 GLU A N 1
ATOM 1519 C CA . GLU A 1 266 ? 43.062 57.080 110.862 1.00 59.20 266 GLU A CA 1
ATOM 1520 C C . GLU A 1 266 ? 42.063 55.904 110.867 1.00 55.95 266 GLU A C 1
ATOM 1521 O O . GLU A 1 266 ? 42.288 54.882 110.223 1.00 57.40 266 GLU A O 1
ATOM 1527 N N . ASP A 1 267 ? 40.959 56.047 111.584 1.00 52.23 267 ASP A N 1
ATOM 1528 C CA . ASP A 1 267 ? 39.959 54.981 111.654 1.00 50.36 267 ASP A CA 1
ATOM 1529 C C . ASP A 1 267 ? 38.618 55.473 111.080 1.00 47.39 267 ASP A C 1
ATOM 1530 O O . ASP A 1 267 ? 37.545 55.056 111.513 1.00 44.36 267 ASP A O 1
ATOM 1535 N N . ALA A 1 268 ? 38.692 56.370 110.104 1.00 48.63 268 ALA A N 1
ATOM 1536 C CA . ALA A 1 268 ? 37.498 57.024 109.575 1.00 46.25 268 ALA A CA 1
ATOM 1537 C C . ALA A 1 268 ? 36.530 56.026 108.982 1.00 43.60 268 ALA A C 1
ATOM 1538 O O . ALA A 1 268 ? 35.324 56.209 109.093 1.00 44.91 268 ALA A O 1
ATOM 1540 N N . ALA A 1 269 ? 37.053 54.967 108.368 1.00 40.82 269 ALA A N 1
ATOM 1541 C CA . ALA A 1 269 ? 36.211 54.028 107.644 1.00 43.25 269 ALA A CA 1
ATOM 1542 C C . ALA A 1 269 ? 35.327 53.218 108.561 1.00 47.28 269 ALA A C 1
ATOM 1543 O O . ALA A 1 269 ? 34.264 52.768 108.155 1.00 52.70 269 ALA A O 1
ATOM 1545 N N . PHE A 1 270 ? 35.769 53.018 109.788 1.00 46.88 270 PHE A N 1
ATOM 1546 C CA . PHE A 1 270 ? 35.001 52.253 110.752 1.00 47.75 270 PHE A CA 1
ATOM 1547 C C . PHE A 1 270 ? 33.709 52.979 111.096 1.00 47.14 270 PHE A C 1
ATOM 1548 O O . PHE A 1 270 ? 32.622 52.407 111.007 1.00 52.24 270 PHE A O 1
ATOM 1556 N N . LEU A 1 271 ? 33.810 54.243 111.474 1.00 41.99 271 LEU A N 1
ATOM 1557 C CA . LEU A 1 271 ? 32.614 54.983 111.835 1.00 40.07 271 LEU A CA 1
ATOM 1558 C C . LEU A 1 271 ? 31.720 55.190 110.612 1.00 43.11 271 LEU A C 1
ATOM 1559 O O . LEU A 1 271 ? 30.520 54.978 110.682 1.00 43.27 271 LEU A O 1
ATOM 1564 N N . ARG A 1 272 ? 32.302 55.586 109.488 1.00 46.08 272 ARG A N 1
ATOM 1565 C CA . ARG A 1 272 ? 31.521 55.765 108.269 1.00 48.41 272 ARG A CA 1
ATOM 1566 C C . ARG A 1 272 ? 30.734 54.512 107.886 1.00 48.63 272 ARG A C 1
ATOM 1567 O O . ARG A 1 272 ? 29.578 54.620 107.493 1.00 47.49 272 ARG A O 1
ATOM 1575 N N . SER A 1 273 ? 31.349 53.333 108.008 1.00 47.52 273 SER A N 1
ATOM 1576 C CA . SER A 1 273 ? 30.650 52.073 107.713 1.00 45.45 273 SER A CA 1
ATOM 1577 C C . SER A 1 273 ? 29.494 51.842 108.688 1.00 46.92 273 SER A C 1
ATOM 1578 O O . SER A 1 273 ? 28.436 51.352 108.306 1.00 48.59 273 SER A O 1
ATOM 1581 N N . LEU A 1 274 ? 29.698 52.173 109.958 1.00 47.45 274 LEU A N 1
ATOM 1582 C CA . LEU A 1 274 ? 28.621 52.076 110.940 1.00 46.95 274 LEU A CA 1
ATOM 1583 C C . LEU A 1 274 ? 27.429 52.911 110.515 1.00 47.89 274 LEU A C 1
ATOM 1584 O O . LEU A 1 274 ? 26.294 52.457 110.596 1.00 49.53 274 LEU A O 1
ATOM 1589 N N . TYR A 1 275 ? 27.682 54.139 110.070 1.00 48.05 275 TYR A N 1
ATOM 1590 C CA . TYR A 1 275 ? 26.597 55.037 109.667 1.00 48.44 275 TYR A CA 1
ATOM 1591 C C . TYR A 1 275 ? 25.859 54.521 108.430 1.00 49.11 275 TYR A C 1
ATOM 1592 O O . TYR A 1 275 ? 24.637 54.492 108.388 1.00 49.68 275 TYR A O 1
ATOM 1601 N N . MET A 1 276 ? 26.612 54.092 107.430 1.00 50.52 276 MET A N 1
ATOM 1602 C CA . MET A 1 276 ? 26.022 53.535 106.229 1.00 53.06 276 MET A CA 1
ATOM 1603 C C . MET A 1 276 ? 25.072 52.368 106.533 1.00 55.92 276 MET A C 1
ATOM 1604 O O . MET A 1 276 ? 24.106 52.151 105.811 1.00 57.98 276 MET A O 1
ATOM 1609 N N . LEU A 1 277 ? 25.321 51.633 107.611 1.00 56.31 277 LEU A N 1
ATOM 1610 C CA . LEU A 1 277 ? 24.428 50.535 107.983 1.00 56.74 277 LEU A CA 1
ATOM 1611 C C . LEU A 1 277 ? 23.039 51.025 108.373 1.00 57.55 277 LEU A C 1
ATOM 1612 O O . LEU A 1 277 ? 22.098 50.234 108.405 1.00 59.32 277 LEU A O 1
ATOM 1617 N N . LYS A 1 278 ? 22.917 52.311 108.703 1.00 56.08 278 LYS A N 1
ATOM 1618 C CA . LYS A 1 278 ? 21.630 52.890 109.108 1.00 54.76 278 LYS A CA 1
ATOM 1619 C C . LYS A 1 278 ? 20.761 53.289 107.914 1.00 52.42 278 LYS A C 1
ATOM 1620 O O . LYS A 1 278 ? 19.595 53.651 108.077 1.00 51.94 278 LYS A O 1
ATOM 1626 N N . LEU A 1 279 ? 21.341 53.198 106.722 1.00 60.00 279 LEU A N 1
ATOM 1627 C CA . LEU A 1 279 ? 20.851 53.906 105.552 1.00 56.48 279 LEU A CA 1
ATOM 1628 C C . LEU A 1 279 ? 20.028 53.067 104.593 1.00 60.68 279 LEU A C 1
ATOM 1629 O O . LEU A 1 279 ? 19.813 51.879 104.814 1.00 63.13 279 LEU A O 1
ATOM 1634 N N . ASN A 1 280 ? 19.578 53.706 103.516 1.00 62.92 280 ASN A N 1
ATOM 1635 C CA . ASN A 1 280 ? 18.822 53.032 102.472 1.00 65.93 280 ASN A CA 1
ATOM 1636 C C . ASN A 1 280 ? 19.593 51.880 101.840 1.00 70.64 280 ASN A C 1
ATOM 1637 O O . ASN A 1 280 ? 20.622 52.083 101.179 1.00 72.31 280 ASN A O 1
ATOM 1642 N N . LYS A 1 281 ? 19.055 50.677 102.017 1.00 72.73 281 LYS A N 1
ATOM 1643 C CA . LYS A 1 281 ? 19.684 49.448 101.552 1.00 75.79 281 LYS A CA 1
ATOM 1644 C C . LYS A 1 281 ? 19.836 49.328 100.032 1.00 80.88 281 LYS A C 1
ATOM 1645 O O . LYS A 1 281 ? 20.752 48.648 99.567 1.00 83.96 281 LYS A O 1
ATOM 1651 N N . THR A 1 282 ? 18.954 49.973 99.263 1.00 81.70 282 THR A N 1
ATOM 1652 C CA . THR A 1 282 ? 18.863 49.699 97.821 1.00 84.73 282 THR A CA 1
ATOM 1653 C C . THR A 1 282 ? 19.700 50.599 96.901 1.00 85.77 282 THR A C 1
ATOM 1654 O O . THR A 1 282 ? 20.245 50.124 95.903 1.00 89.15 282 THR A O 1
ATOM 1658 N N . SER A 1 283 ? 19.812 51.883 97.234 1.00 83.23 283 SER A N 1
ATOM 1659 C CA . SER A 1 283 ? 20.357 52.865 96.291 1.00 85.02 283 SER A CA 1
ATOM 1660 C C . SER A 1 283 ? 21.870 52.815 96.084 1.00 86.68 283 SER A C 1
ATOM 1661 O O . SER A 1 283 ? 22.364 53.127 95.001 1.00 89.12 283 SER A O 1
ATOM 1664 N N . HIS A 1 284 ? 22.599 52.432 97.125 1.00 86.13 284 HIS A N 1
ATOM 1665 C CA . HIS A 1 284 ? 24.053 52.407 97.080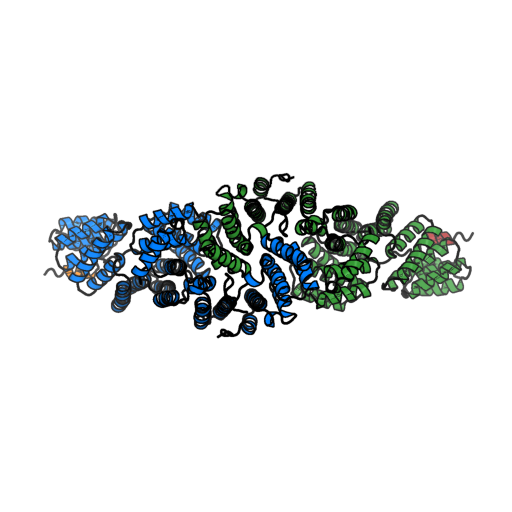 1.00 87.09 284 HIS A CA 1
ATOM 1666 C C . HIS A 1 284 ? 24.544 51.037 97.500 1.00 95.14 284 HIS A C 1
ATOM 1667 O O . HIS A 1 284 ? 25.337 50.903 98.439 1.00 94.34 284 HIS A O 1
ATOM 1674 N N . GLU A 1 285 ? 24.062 50.025 96.789 1.00 78.97 285 GLU A N 1
ATOM 1675 C CA . GLU A 1 285 ? 24.319 48.621 97.105 1.00 84.10 285 GLU A CA 1
ATOM 1676 C C . GLU A 1 285 ? 25.804 48.297 97.287 1.00 84.15 285 GLU A C 1
ATOM 1677 O O . GLU A 1 285 ? 26.171 47.360 97.994 1.00 82.35 285 GLU A O 1
ATOM 1683 N N . ASP A 1 286 ? 26.639 49.102 96.645 1.00 86.56 286 ASP A N 1
ATOM 1684 C CA . ASP A 1 286 ? 28.069 48.866 96.515 1.00 90.83 286 ASP A CA 1
ATOM 1685 C C . ASP A 1 286 ? 28.881 49.389 97.715 1.00 91.76 286 ASP A C 1
ATOM 1686 O O . ASP A 1 286 ? 29.619 48.634 98.357 1.00 91.41 286 ASP A O 1
ATOM 1691 N N . GLU A 1 287 ? 28.751 50.685 98.003 1.00 91.12 287 GLU A N 1
ATOM 1692 C CA . GLU A 1 287 ? 29.390 51.275 99.168 1.00 88.96 287 GLU A CA 1
ATOM 1693 C C . GLU A 1 287 ? 28.966 50.475 100.378 1.00 85.22 287 GLU A C 1
ATOM 1694 O O . GLU A 1 287 ? 29.736 50.276 101.317 1.00 85.77 287 GLU A O 1
ATOM 1700 N N . LEU A 1 288 ? 27.727 50.003 100.331 1.00 81.25 288 LEU A N 1
ATOM 1701 C CA . LEU A 1 288 ? 27.126 49.305 101.448 1.00 78.35 288 LEU A CA 1
ATOM 1702 C C . LEU A 1 288 ? 27.659 47.886 101.621 1.00 79.34 288 LEU A C 1
ATOM 1703 O O . LEU A 1 288 ? 27.631 47.347 102.721 1.00 79.52 288 LEU A O 1
ATOM 1708 N N . ARG A 1 289 ? 28.140 47.277 100.543 1.00 81.75 289 ARG A N 1
ATOM 1709 C CA . ARG A 1 289 ? 28.588 45.887 100.606 1.00 85.10 289 ARG A CA 1
ATOM 1710 C C . ARG A 1 289 ? 30.009 45.767 101.126 1.00 87.53 289 ARG A C 1
ATOM 1711 O O . ARG A 1 289 ? 30.384 44.733 101.669 1.00 89.83 289 ARG A O 1
ATOM 1719 N N . ARG A 1 290 ? 30.806 46.815 100.949 1.00 87.83 290 ARG A N 1
ATOM 1720 C CA . ARG A 1 290 ? 32.162 46.807 101.477 1.00 89.47 290 ARG A CA 1
ATOM 1721 C C . ARG A 1 290 ? 32.184 47.284 102.921 1.00 85.96 290 ARG A C 1
ATOM 1722 O O . ARG A 1 290 ? 33.062 46.911 103.694 1.00 86.89 290 ARG A O 1
ATOM 1730 N N . ALA A 1 291 ? 31.210 48.117 103.269 1.00 81.33 291 ALA A N 1
ATOM 1731 C CA . ALA A 1 291 ? 31.025 48.557 104.638 1.00 77.63 291 ALA A CA 1
ATOM 1732 C C . ALA A 1 291 ? 30.627 47.364 105.465 1.00 77.07 291 ALA A C 1
ATOM 1733 O O . ALA A 1 291 ? 31.097 47.185 106.588 1.00 77.36 291 ALA A O 1
ATOM 1735 N N . GLU A 1 292 ? 29.745 46.551 104.897 1.00 77.55 292 GLU A N 1
ATOM 1736 C CA . GLU A 1 292 ? 29.268 45.346 105.554 1.00 77.63 292 GLU A CA 1
ATOM 1737 C C . GLU A 1 292 ? 30.391 44.303 105.608 1.00 77.50 292 GLU A C 1
ATOM 1738 O O . GLU A 1 292 ? 30.466 43.496 106.539 1.00 77.12 292 GLU A O 1
ATOM 1744 N N . ASP A 1 293 ? 31.278 44.328 104.620 1.00 76.52 293 ASP A N 1
ATOM 1745 C CA . ASP A 1 293 ? 32.384 43.394 104.629 1.00 78.86 293 ASP A CA 1
ATOM 1746 C C . ASP A 1 293 ? 33.468 43.821 105.614 1.00 77.34 293 ASP A C 1
ATOM 1747 O O . ASP A 1 293 ? 33.941 43.022 106.429 1.00 77.94 293 ASP A O 1
ATOM 1752 N N . TYR A 1 294 ? 33.853 45.089 105.534 1.00 73.65 294 TYR A N 1
ATOM 1753 C CA . TYR A 1 294 ? 34.813 45.655 106.461 1.00 70.05 294 TYR A CA 1
ATOM 1754 C C . TYR A 1 294 ? 34.418 45.366 107.911 1.00 69.60 294 TYR A C 1
ATOM 1755 O O . TYR A 1 294 ? 35.243 44.903 108.698 1.00 73.20 294 TYR A O 1
ATOM 1764 N N . LEU A 1 295 ? 33.162 45.622 108.260 1.00 64.10 295 LEU A N 1
ATOM 1765 C CA . LEU A 1 295 ? 32.706 45.434 109.639 1.00 61.55 295 LEU A CA 1
ATOM 1766 C C . LEU A 1 295 ? 32.612 43.966 110.082 1.00 62.62 295 LEU A C 1
ATOM 1767 O O . LEU A 1 295 ? 32.799 43.648 111.262 1.00 61.13 295 LEU A O 1
ATOM 1772 N N . SER A 1 296 ? 32.324 43.074 109.141 1.00 65.07 296 SER A N 1
ATOM 1773 C CA . SER A 1 296 ? 32.325 41.644 109.434 1.00 68.58 296 SER A CA 1
ATOM 1774 C C . SER A 1 296 ? 33.741 41.087 109.633 1.00 71.55 296 SER A C 1
ATOM 1775 O O . SER A 1 296 ? 33.926 40.076 110.314 1.00 73.58 296 SER A O 1
ATOM 1778 N N . SER A 1 297 ? 34.736 41.752 109.052 1.00 70.91 297 SER A N 1
ATOM 1779 C CA . SER A 1 297 ? 36.125 41.371 109.278 1.00 73.67 297 SER A CA 1
ATOM 1780 C C . SER A 1 297 ? 36.640 41.843 110.651 1.00 73.53 297 SER A C 1
ATOM 1781 O O . SER A 1 297 ? 37.690 41.393 111.115 1.00 75.06 297 SER A O 1
ATOM 1784 N N . ILE A 1 298 ? 35.905 42.754 111.288 1.00 70.20 298 ILE A N 1
ATOM 1785 C CA . ILE A 1 298 ? 36.239 43.196 112.634 1.00 67.81 298 ILE A CA 1
ATOM 1786 C C . ILE A 1 298 ? 35.754 42.146 113.625 1.00 70.60 298 ILE A C 1
ATOM 1787 O O . ILE A 1 298 ? 34.558 41.847 113.717 1.00 70.99 298 ILE A O 1
ATOM 1792 N N . ASN A 1 299 ? 36.686 41.583 114.375 1.00 73.51 299 ASN A N 1
ATOM 1793 C CA . ASN A 1 299 ? 36.324 40.560 115.330 1.00 76.20 299 ASN A CA 1
ATOM 1794 C C . ASN A 1 299 ? 35.342 41.074 116.382 1.00 77.21 299 ASN A C 1
ATOM 1795 O O . ASN A 1 299 ? 35.645 42.019 117.120 1.00 77.57 299 ASN A O 1
ATOM 1800 N N . GLY A 1 300 ? 34.165 40.457 116.444 1.00 76.50 300 GLY A N 1
ATOM 1801 C CA . GLY A 1 300 ? 33.209 40.782 117.488 1.00 74.59 300 GLY A CA 1
ATOM 1802 C C . GLY A 1 300 ? 31.925 41.405 116.983 1.00 73.79 300 GLY A C 1
ATOM 1803 O O . GLY A 1 300 ? 30.880 41.328 117.638 1.00 72.54 300 GLY A O 1
ATOM 1804 N N . LEU A 1 301 ? 31.989 42.020 115.809 1.00 74.04 301 LEU A N 1
ATOM 1805 C CA . LEU A 1 301 ? 30.831 42.730 115.287 1.00 71.43 301 LEU A CA 1
ATOM 1806 C C . LEU A 1 301 ? 29.822 41.810 114.608 1.00 74.73 301 LEU A C 1
ATOM 1807 O O . LEU A 1 301 ? 28.649 42.172 114.453 1.00 75.30 301 LEU A O 1
ATOM 1812 N N . GLU A 1 302 ? 30.261 40.620 114.211 1.00 77.25 302 GLU A N 1
ATOM 1813 C CA . GLU A 1 302 ? 29.359 39.677 113.552 1.00 78.06 302 GLU A CA 1
ATOM 1814 C C . GLU A 1 302 ? 28.125 39.400 114.413 1.00 76.93 302 GLU A C 1
ATOM 1815 O O . GLU A 1 302 ? 27.105 38.942 113.921 1.00 77.56 302 GLU A O 1
ATOM 1821 N N . LYS A 1 303 ? 28.228 39.696 115.701 1.00 76.04 303 LYS A N 1
ATOM 1822 C CA . LYS A 1 303 ? 27.141 39.463 116.642 1.00 73.91 303 LYS A CA 1
ATOM 1823 C C . LYS A 1 303 ? 26.458 40.774 117.008 1.00 72.14 303 LYS A C 1
ATOM 1824 O O . LYS A 1 303 ? 25.676 40.832 117.955 1.00 70.46 303 LYS A O 1
ATOM 1830 N N . SER A 1 304 ? 26.763 41.833 116.265 1.00 72.48 304 SER A N 1
ATOM 1831 C CA . SER A 1 304 ? 26.186 43.146 116.548 1.00 71.72 304 SER A CA 1
ATOM 1832 C C . SER A 1 304 ? 24.764 43.255 115.991 1.00 68.97 304 SER A C 1
ATOM 1833 O O . SER A 1 304 ? 24.492 42.873 114.851 1.00 68.12 304 SER A O 1
ATOM 1836 N N . SER A 1 305 ? 23.857 43.765 116.811 1.00 67.59 305 SER A N 1
ATOM 1837 C CA . SER A 1 305 ? 22.474 43.946 116.402 1.00 67.47 305 SER A CA 1
ATOM 1838 C C . SER A 1 305 ? 22.333 44.854 115.156 1.00 66.05 305 SER A C 1
ATOM 1839 O O . SER A 1 305 ? 21.584 44.545 114.230 1.00 63.74 305 SER A O 1
ATOM 1842 N N . ASP A 1 306 ? 23.065 45.964 115.137 1.00 66.97 306 ASP A N 1
ATOM 1843 C CA . ASP A 1 306 ? 23.044 46.901 114.013 1.00 66.83 306 ASP A CA 1
ATOM 1844 C C . ASP A 1 306 ? 23.550 46.274 112.706 1.00 66.81 306 ASP A C 1
ATOM 1845 O O . ASP A 1 306 ? 23.022 46.556 111.633 1.00 70.12 306 ASP A O 1
ATOM 1850 N N . LEU A 1 307 ? 24.561 45.418 112.793 1.00 63.77 307 LEU A N 1
ATOM 1851 C CA . LEU A 1 307 ? 25.111 44.768 111.605 1.00 61.55 307 LEU A CA 1
ATOM 1852 C C . LEU A 1 307 ? 24.163 43.686 111.073 1.00 57.14 307 LEU A C 1
ATOM 1853 O O . LEU A 1 307 ? 23.993 43.524 109.869 1.00 55.62 307 LEU A O 1
ATOM 1858 N N . LEU A 1 308 ? 23.548 42.944 111.981 1.00 54.87 308 LEU A N 1
ATOM 1859 C CA . LEU A 1 308 ? 22.670 41.866 111.583 1.00 54.55 308 LEU A CA 1
ATOM 1860 C C . LEU A 1 308 ? 21.422 42.458 110.928 1.00 56.42 308 LEU A C 1
ATOM 1861 O O . LEU A 1 308 ? 20.840 41.875 110.001 1.00 57.48 308 LEU A O 1
ATOM 1866 N N . LEU A 1 309 ? 21.052 43.646 111.390 1.00 53.34 309 LEU A N 1
ATOM 1867 C CA . LEU A 1 309 ? 19.977 44.393 110.781 1.00 50.29 309 LEU A CA 1
ATOM 1868 C C . LEU A 1 309 ? 20.197 45.001 109.350 1.00 50.57 309 LEU A C 1
ATOM 1869 O O . LEU A 1 309 ? 19.196 45.087 108.645 1.00 50.18 309 LEU A O 1
ATOM 1874 N N . CYS A 1 310 ? 21.410 45.422 108.904 1.00 49.58 310 CYS A N 1
ATOM 1875 C CA . CYS A 1 310 ? 21.559 45.755 107.450 1.00 51.27 310 CYS A CA 1
ATOM 1876 C C . CYS A 1 310 ? 21.137 44.491 106.729 1.00 50.74 310 CYS A C 1
ATOM 1877 O O . CYS A 1 310 ? 20.271 44.535 105.877 1.00 51.77 310 CYS A O 1
ATOM 1880 N N . LYS A 1 311 ? 21.730 43.364 107.117 1.00 52.31 311 LYS A N 1
ATOM 1881 C CA . LYS A 1 311 ? 21.509 42.082 106.447 1.00 54.60 311 LYS A CA 1
ATOM 1882 C C . LYS A 1 311 ? 20.044 41.706 106.376 1.00 51.72 311 LYS A C 1
ATOM 1883 O O . LYS A 1 311 ? 19.542 41.367 105.316 1.00 54.55 311 LYS A O 1
ATOM 1889 N N . ALA A 1 312 ? 19.380 41.722 107.523 1.00 47.35 312 ALA A N 1
ATOM 1890 C CA . ALA A 1 312 ? 18.017 41.248 107.628 1.00 47.00 312 ALA A CA 1
ATOM 1891 C C . ALA A 1 312 ? 17.107 42.086 106.735 1.00 48.98 312 ALA A C 1
ATOM 1892 O O . ALA A 1 312 ? 16.250 41.557 106.036 1.00 48.41 312 ALA A O 1
ATOM 1894 N N . ASP A 1 313 ? 17.311 43.397 106.768 1.00 50.25 313 ASP A N 1
ATOM 1895 C CA . ASP A 1 313 ? 16.553 44.315 105.949 1.00 52.46 313 ASP A CA 1
ATOM 1896 C C . ASP A 1 313 ? 16.841 44.068 104.489 1.00 51.16 313 ASP A C 1
ATOM 1897 O O . ASP A 1 313 ? 15.938 44.134 103.661 1.00 50.82 313 ASP A O 1
ATOM 1902 N N . THR A 1 314 ? 18.103 43.805 104.173 1.00 49.62 314 THR A N 1
ATOM 1903 C CA . THR A 1 314 ? 18.477 43.493 102.803 1.00 51.72 314 THR A CA 1
ATOM 1904 C C . THR A 1 314 ? 17.795 42.198 102.356 1.00 52.06 314 THR A C 1
ATOM 1905 O O . THR A 1 314 ? 17.272 42.119 101.257 1.00 53.84 314 THR A O 1
ATOM 1909 N N . LEU A 1 315 ? 17.802 41.194 103.230 1.00 51.08 315 LEU A N 1
ATOM 1910 C CA . LEU A 1 315 ? 17.141 39.923 102.986 1.00 49.94 315 LEU A CA 1
ATOM 1911 C C . LEU A 1 315 ? 15.619 40.088 102.858 1.00 48.63 315 LEU A C 1
ATOM 1912 O O . LEU A 1 315 ? 14.973 39.389 102.095 1.00 50.11 315 LEU A O 1
ATOM 1917 N N . PHE A 1 316 ? 15.049 41.008 103.618 1.00 45.85 316 PHE A N 1
ATOM 1918 C CA . PHE A 1 316 ? 13.625 41.261 103.543 1.00 45.96 316 PHE A CA 1
ATOM 1919 C C . PHE A 1 316 ? 13.219 41.903 102.212 1.00 50.89 316 PHE A C 1
ATOM 1920 O O . PHE A 1 316 ? 12.187 41.557 101.645 1.00 54.06 316 PHE A O 1
ATOM 1928 N N . VAL A 1 317 ? 14.025 42.833 101.711 1.00 51.75 317 VAL A N 1
ATOM 1929 C CA . VAL A 1 317 ? 13.796 43.397 100.386 1.00 52.20 317 VAL A CA 1
ATOM 1930 C C . VAL A 1 317 ? 13.760 42.321 99.295 1.00 53.13 317 VAL A C 1
ATOM 1931 O O . VAL A 1 317 ? 12.939 42.391 98.378 1.00 52.62 317 VAL A O 1
ATOM 1935 N N . ARG A 1 318 ? 14.661 41.342 99.398 1.00 53.40 318 ARG A N 1
ATOM 1936 C CA . ARG A 1 318 ? 14.728 40.209 98.464 1.00 52.95 318 ARG A CA 1
ATOM 1937 C C . ARG A 1 318 ? 13.658 39.161 98.756 1.00 49.49 318 ARG A C 1
ATOM 1938 O O . ARG A 1 318 ? 13.614 38.121 98.120 1.00 48.94 318 ARG A O 1
ATOM 1946 N N . SER A 1 319 ? 12.825 39.410 99.752 1.00 49.61 319 SER A N 1
ATOM 1947 C CA . SER A 1 319 ? 11.762 38.471 100.095 1.00 52.27 319 SER A CA 1
ATOM 1948 C C . SER A 1 319 ? 12.264 37.099 100.564 1.00 56.45 319 SER A C 1
ATOM 1949 O O . SER A 1 319 ? 11.578 36.081 100.390 1.00 58.98 319 SER A O 1
ATOM 1952 N N . ARG A 1 320 ? 13.451 37.068 101.162 1.00 55.04 320 ARG A N 1
ATOM 1953 C CA . ARG A 1 320 ? 13.949 35.846 101.766 1.00 55.10 320 ARG A CA 1
ATOM 1954 C C . ARG A 1 320 ? 13.500 35.833 103.223 1.00 53.74 320 ARG A C 1
ATOM 1955 O O . ARG A 1 320 ? 14.286 36.086 104.131 1.00 54.04 320 ARG A O 1
ATOM 1963 N N . PHE A 1 321 ? 12.230 35.526 103.441 1.00 51.60 321 PHE A N 1
ATOM 1964 C CA . PHE A 1 321 ? 11.645 35.666 104.758 1.00 50.88 321 PHE A CA 1
ATOM 1965 C C . PHE A 1 321 ? 12.111 34.667 105.829 1.00 52.85 321 PHE A C 1
ATOM 1966 O O . PHE A 1 321 ? 12.084 34.990 107.012 1.00 55.46 321 PHE A O 1
ATOM 1974 N N . ILE A 1 322 ? 12.509 33.461 105.440 1.00 52.79 322 ILE A N 1
ATOM 1975 C CA . ILE A 1 322 ? 13.009 32.486 106.405 1.00 53.30 322 ILE A CA 1
ATOM 1976 C C . ILE A 1 322 ? 14.362 32.966 106.879 1.00 55.31 322 ILE A C 1
ATOM 1977 O O . ILE A 1 322 ? 14.698 32.881 108.066 1.00 56.77 322 ILE A O 1
ATOM 1982 N N . ASP A 1 323 ? 15.147 33.484 105.943 1.00 55.72 323 ASP A N 1
ATOM 1983 C CA . ASP A 1 323 ? 16.450 34.029 106.294 1.00 57.65 323 ASP A CA 1
ATOM 1984 C C . ASP A 1 323 ? 16.336 35.179 107.288 1.00 55.02 323 ASP A C 1
ATOM 1985 O O . ASP A 1 323 ? 17.047 35.190 108.297 1.00 55.59 323 ASP A O 1
ATOM 1990 N N . VAL A 1 324 ? 15.440 36.127 107.004 1.00 51.13 324 VAL A N 1
ATOM 1991 C CA . VAL A 1 324 ? 15.160 37.225 107.916 1.00 50.63 324 VAL A CA 1
ATOM 1992 C C . VAL A 1 324 ? 14.824 36.711 109.322 1.00 52.94 324 VAL A C 1
ATOM 1993 O O . VAL A 1 324 ? 15.294 37.265 110.299 1.00 55.06 324 VAL A O 1
ATOM 1997 N N . LEU A 1 325 ? 14.022 35.654 109.425 1.00 53.17 325 LEU A N 1
ATOM 1998 C CA . LEU A 1 325 ? 13.652 35.103 110.733 1.00 52.24 325 LEU A CA 1
ATOM 1999 C C . LEU A 1 325 ? 14.809 34.384 111.462 1.00 52.45 325 LEU A C 1
ATOM 2000 O O . LEU A 1 325 ? 14.960 34.496 112.692 1.00 52.16 325 LEU A O 1
ATOM 2005 N N . ALA A 1 326 ? 15.624 33.651 110.719 1.00 50.39 326 ALA A N 1
ATOM 2006 C CA . ALA A 1 326 ? 16.808 33.065 111.328 1.00 48.85 326 ALA A CA 1
ATOM 2007 C C . ALA A 1 326 ? 17.617 34.153 112.050 1.00 51.57 326 ALA A C 1
ATOM 2008 O O . ALA A 1 326 ? 17.986 33.990 113.214 1.00 54.86 326 ALA A O 1
ATOM 2010 N N . ILE A 1 327 ? 17.873 35.265 111.365 1.00 49.78 327 ILE A N 1
ATOM 2011 C CA . ILE A 1 327 ? 18.728 36.312 111.903 1.00 48.94 327 ILE A CA 1
ATOM 2012 C C . ILE A 1 327 ? 18.043 37.003 113.056 1.00 48.93 327 ILE A C 1
ATOM 2013 O O . ILE A 1 327 ? 18.637 37.265 114.114 1.00 49.11 327 ILE A O 1
ATOM 2018 N N . THR A 1 328 ? 16.776 37.295 112.831 1.00 46.27 328 THR A N 1
ATOM 2019 C CA . THR A 1 328 ? 16.026 38.188 113.680 1.00 46.73 328 THR A CA 1
ATOM 2020 C C . THR A 1 328 ? 15.640 37.489 114.990 1.00 47.73 328 THR A C 1
ATOM 2021 O O . THR A 1 328 ? 15.562 38.099 116.045 1.00 46.95 328 THR A O 1
ATOM 2025 N N . THR A 1 329 ? 15.431 36.187 114.913 1.00 51.29 329 THR A N 1
ATOM 2026 C CA . THR A 1 329 ? 15.200 35.371 116.092 1.00 54.13 329 THR A CA 1
ATOM 2027 C C . THR A 1 329 ? 16.480 35.237 116.931 1.00 57.44 329 THR A C 1
ATOM 2028 O O . THR A 1 329 ? 16.421 35.238 118.156 1.00 59.69 329 THR A O 1
ATOM 2032 N N . LYS A 1 330 ? 17.634 35.128 116.273 1.00 57.46 330 LYS A N 1
ATOM 2033 C CA . LYS A 1 330 ? 18.916 35.068 116.981 1.00 59.97 330 LYS A CA 1
ATOM 2034 C C . LYS A 1 330 ? 19.205 36.354 117.745 1.00 61.84 330 LYS A C 1
ATOM 2035 O O . LYS A 1 330 ? 19.762 36.315 118.841 1.00 64.36 330 LYS A O 1
ATOM 2041 N N . ILE A 1 331 ? 18.854 37.494 117.152 1.00 61.17 331 ILE A N 1
ATOM 2042 C CA . ILE A 1 331 ? 19.015 38.788 117.812 1.00 59.88 331 ILE A CA 1
ATOM 2043 C C . ILE A 1 331 ? 18.136 38.835 119.058 1.00 60.13 331 ILE A C 1
ATOM 2044 O O . ILE A 1 331 ? 18.528 39.366 120.091 1.00 61.35 331 ILE A O 1
ATOM 2049 N N . LEU A 1 332 ? 16.950 38.254 118.959 1.00 60.16 332 LEU A N 1
ATOM 2050 C CA . LEU A 1 332 ? 16.004 38.260 120.062 1.00 59.55 332 LEU A CA 1
ATOM 2051 C C . LEU A 1 332 ? 16.377 37.344 121.223 1.00 61.82 332 LEU A C 1
ATOM 2052 O O . LEU A 1 332 ? 15.872 37.516 122.330 1.00 61.71 332 LEU A O 1
ATOM 2057 N N . GLU A 1 333 ? 17.244 36.367 120.990 1.00 65.22 333 GLU A N 1
ATOM 2058 C CA . GLU A 1 333 ? 17.727 35.553 122.108 1.00 69.47 333 GLU A CA 1
ATOM 2059 C C . GLU A 1 333 ? 18.946 36.171 122.798 1.00 67.95 333 GLU A C 1
ATOM 2060 O O . GLU A 1 333 ? 18.975 36.270 124.020 1.00 67.21 333 GLU A O 1
ATOM 2066 N N . ILE A 1 334 ? 19.933 36.610 122.023 1.00 66.76 334 ILE A N 1
ATOM 2067 C CA . ILE A 1 334 ? 21.115 37.226 122.623 1.00 67.25 334 ILE A CA 1
ATOM 2068 C C . ILE A 1 334 ? 20.904 38.670 123.111 1.00 66.00 334 ILE A C 1
ATOM 2069 O O . ILE A 1 334 ? 21.706 39.161 123.906 1.00 68.22 334 ILE A O 1
ATOM 2074 N N . ASP A 1 335 ? 19.837 39.337 122.658 1.00 62.61 335 ASP A N 1
ATOM 2075 C CA . ASP A 1 335 ? 19.492 40.682 123.147 1.00 59.46 335 ASP A CA 1
ATOM 2076 C C . ASP A 1 335 ? 17.983 40.892 123.242 1.00 58.63 335 ASP A C 1
ATOM 2077 O O . ASP A 1 335 ? 17.402 41.612 122.437 1.00 58.93 335 ASP A O 1
ATOM 2082 N N . PRO A 1 336 ? 17.350 40.292 124.257 1.00 57.15 336 PRO A N 1
ATOM 2083 C CA . PRO A 1 336 ? 15.888 40.202 124.354 1.00 52.99 336 PRO A CA 1
ATOM 2084 C C . PRO A 1 336 ? 15.239 41.555 124.522 1.00 53.33 336 PRO A C 1
ATOM 2085 O O . PRO A 1 336 ? 14.033 41.684 124.315 1.00 56.06 336 PRO A O 1
ATOM 2089 N N . TYR A 1 337 ? 16.016 42.559 124.894 1.00 53.78 337 TYR A N 1
ATOM 2090 C CA . TYR A 1 337 ? 15.456 43.896 125.070 1.00 53.98 337 TYR A CA 1
ATOM 2091 C C . TYR A 1 337 ? 15.747 44.776 123.876 1.00 53.39 337 TYR A C 1
ATOM 2092 O O . TYR A 1 337 ? 15.571 45.990 123.940 1.00 53.33 337 TYR A O 1
ATOM 2101 N N . ASN A 1 338 ? 16.211 44.181 122.785 1.00 52.61 338 ASN A N 1
ATOM 2102 C CA . ASN A 1 338 ? 16.319 44.952 121.560 1.00 51.71 338 ASN A CA 1
ATOM 2103 C C . ASN A 1 338 ? 14.947 45.114 120.878 1.00 54.90 338 ASN A C 1
ATOM 2104 O O . ASN A 1 338 ? 14.261 44.131 120.581 1.00 58.21 338 ASN A O 1
ATOM 2109 N N . LEU A 1 339 ? 14.553 46.359 120.646 1.00 52.56 339 LEU A N 1
ATOM 2110 C CA . LEU A 1 339 ? 13.209 46.652 120.175 1.00 51.31 339 LEU A CA 1
ATOM 2111 C C . LEU A 1 339 ? 13.152 46.994 118.688 1.00 52.11 339 LEU A C 1
ATOM 2112 O O . LEU A 1 339 ? 12.109 46.837 118.045 1.00 52.79 339 LEU A O 1
ATOM 2117 N N . ASP A 1 340 ? 14.274 47.450 118.144 1.00 51.64 340 ASP A N 1
ATOM 2118 C CA . ASP A 1 340 ? 14.363 47.804 116.734 1.00 53.15 340 ASP A CA 1
ATOM 2119 C C . ASP A 1 340 ? 14.178 46.590 115.847 1.00 53.88 340 ASP A C 1
ATOM 2120 O O . ASP A 1 340 ? 13.936 46.709 114.655 1.00 54.50 340 ASP A O 1
ATOM 2125 N N . VAL A 1 341 ? 14.324 45.409 116.423 1.00 53.33 341 VAL A N 1
ATOM 2126 C CA . VAL A 1 341 ? 14.275 44.210 115.624 1.00 49.64 341 VAL A CA 1
ATOM 2127 C C . VAL A 1 341 ? 12.834 43.858 115.274 1.00 46.61 341 VAL A C 1
ATOM 2128 O O . VAL A 1 341 ? 12.584 43.109 114.326 1.00 47.98 341 VAL A O 1
ATOM 2132 N N . TYR A 1 342 ? 11.885 44.411 116.016 1.00 42.99 342 TYR A N 1
ATOM 2133 C CA . TYR A 1 342 ? 10.500 43.952 115.891 1.00 45.00 342 TYR A CA 1
ATOM 2134 C C . TYR A 1 342 ? 9.759 44.181 114.555 1.00 46.74 342 TYR A C 1
ATOM 2135 O O . TYR A 1 342 ? 9.105 43.273 114.058 1.00 50.17 342 TYR A O 1
ATOM 2144 N N . PRO A 1 343 ? 9.848 45.378 113.965 1.00 45.87 343 PRO A N 1
ATOM 2145 C CA . PRO A 1 343 ? 9.132 45.514 112.686 1.00 44.94 343 PRO A CA 1
ATOM 2146 C C . PRO A 1 343 ? 9.475 44.436 111.638 1.00 47.18 343 PRO A C 1
ATOM 2147 O O . PRO A 1 343 ? 8.562 43.864 111.008 1.00 48.50 343 PRO A O 1
ATOM 2151 N N . LEU A 1 344 ? 10.766 44.163 111.465 1.00 45.46 344 LEU A N 1
ATOM 2152 C CA . LEU A 1 344 ? 11.230 43.146 110.531 1.00 44.95 344 LEU A CA 1
ATOM 2153 C C . LEU A 1 344 ? 10.755 41.759 110.960 1.00 45.21 344 LEU A C 1
ATOM 2154 O O . LEU A 1 344 ? 10.344 40.920 110.142 1.00 45.63 344 LEU A O 1
ATOM 2159 N N . HIS A 1 345 ? 10.847 41.517 112.256 1.00 43.49 345 HIS A N 1
ATOM 2160 C CA . HIS A 1 345 ? 10.476 40.244 112.816 1.00 43.16 345 HIS A CA 1
ATOM 2161 C C . HIS A 1 345 ? 8.957 40.018 112.689 1.00 43.05 345 HIS A C 1
ATOM 2162 O O . HIS A 1 345 ? 8.497 38.986 112.185 1.00 41.48 345 HIS A O 1
ATOM 2169 N N . LEU A 1 346 ? 8.189 40.994 113.164 1.00 41.84 346 LEU A N 1
ATOM 2170 C CA . LEU A 1 346 ? 6.742 40.965 113.061 1.00 41.68 346 LEU A CA 1
ATOM 2171 C C . LEU A 1 346 ? 6.274 40.765 111.615 1.00 44.24 346 LEU A C 1
ATOM 2172 O O . LEU A 1 346 ? 5.455 39.872 111.324 1.00 44.64 346 LEU A O 1
ATOM 2177 N N . ALA A 1 347 ? 6.780 41.605 110.714 1.00 41.90 347 ALA A N 1
ATOM 2178 C CA . ALA A 1 347 ? 6.319 41.576 109.335 1.00 39.36 347 ALA A CA 1
ATOM 2179 C C . ALA A 1 347 ? 6.644 40.229 108.679 1.00 42.96 347 ALA A C 1
ATOM 2180 O O . ALA A 1 347 ? 5.856 39.711 107.889 1.00 45.07 347 ALA A O 1
ATOM 2182 N N . SER A 1 348 ? 7.790 39.649 109.020 1.00 43.15 348 SER A N 1
ATOM 2183 C CA . SER A 1 348 ? 8.151 38.336 108.492 1.00 43.92 348 SER A CA 1
ATOM 2184 C C . SER A 1 348 ? 7.299 37.214 109.064 1.00 45.71 348 SER A C 1
ATOM 2185 O O . SER A 1 348 ? 6.992 36.255 108.359 1.00 47.55 348 SER A O 1
ATOM 2188 N N . LEU A 1 349 ? 6.915 37.323 110.335 1.00 45.80 349 LEU A N 1
ATOM 2189 C CA . LEU A 1 349 ? 5.996 36.345 110.925 1.00 43.82 349 LEU A CA 1
ATOM 2190 C C . LEU A 1 349 ? 4.591 36.440 110.290 1.00 41.57 349 LEU A C 1
ATOM 2191 O O . LEU A 1 349 ? 3.947 35.418 110.059 1.00 45.66 349 LEU A O 1
ATOM 2196 N N . HIS A 1 350 ? 4.120 37.645 110.001 1.00 57.66 350 HIS A N 1
ATOM 2197 C CA . HIS A 1 350 ? 2.821 37.794 109.355 1.00 56.40 350 HIS A CA 1
ATOM 2198 C C . HIS A 1 350 ? 2.806 37.141 107.965 1.00 59.63 350 HIS A C 1
ATOM 2199 O O . HIS A 1 350 ? 1.829 36.491 107.575 1.00 60.91 350 HIS A O 1
ATOM 2206 N N . GLU A 1 351 ? 3.899 37.319 107.231 1.00 59.05 351 GLU A N 1
ATOM 2207 C CA . GLU A 1 351 ? 4.066 36.728 105.916 1.00 61.16 351 GLU A CA 1
ATOM 2208 C C . GLU A 1 351 ? 3.975 35.201 105.954 1.00 62.91 351 GLU A C 1
ATOM 2209 O O . GLU A 1 351 ? 3.482 34.576 105.023 1.00 64.05 351 GLU A O 1
ATOM 2215 N N . SER A 1 352 ? 4.450 34.598 107.035 1.00 64.28 352 SER A N 1
ATOM 2216 C CA . SER A 1 352 ? 4.438 33.145 107.142 1.00 66.94 352 SER A CA 1
ATOM 2217 C C . SER A 1 352 ? 3.187 32.658 107.871 1.00 68.69 352 SER A C 1
ATOM 2218 O O . SER A 1 352 ? 2.916 31.463 107.924 1.00 71.47 352 SER A O 1
ATOM 2221 N N . GLY A 1 353 ? 2.423 33.590 108.429 1.00 66.64 353 GLY A N 1
ATOM 2222 C CA . GLY A 1 353 ? 1.150 33.256 109.037 1.00 68.49 353 GLY A CA 1
ATOM 2223 C C . GLY A 1 353 ? 1.236 32.651 110.424 1.00 70.22 353 GLY A C 1
ATOM 2224 O O . GLY A 1 353 ? 0.391 31.837 110.794 1.00 73.59 353 GLY A O 1
ATOM 2225 N N . GLU A 1 354 ? 2.233 33.073 111.199 1.00 67.42 354 GLU A N 1
ATOM 2226 C CA . GLU A 1 354 ? 2.503 32.511 112.516 1.00 68.11 354 GLU A CA 1
ATOM 2227 C C . GLU A 1 354 ? 1.703 33.166 113.648 1.00 67.95 354 GLU A C 1
ATOM 2228 O O . GLU A 1 354 ? 2.269 33.907 114.449 1.00 65.55 354 GLU A O 1
ATOM 2234 N N . LYS A 1 355 ? 0.405 32.876 113.733 1.00 70.49 355 LYS A N 1
ATOM 2235 C CA . LYS A 1 355 ? -0.442 33.463 114.774 1.00 72.41 355 LYS A CA 1
ATOM 2236 C C . LYS A 1 355 ? 0.151 33.254 116.154 1.00 73.71 355 LYS A C 1
ATOM 2237 O O . LYS A 1 355 ? 0.316 34.202 116.919 1.00 74.57 355 LYS A O 1
ATOM 2243 N N . ASN A 1 356 ? 0.444 31.998 116.471 1.00 75.10 356 ASN A N 1
ATOM 2244 C CA . ASN A 1 356 ? 0.985 31.628 117.768 1.00 75.56 356 ASN A CA 1
ATOM 2245 C C . ASN A 1 356 ? 2.168 32.512 118.165 1.00 69.66 356 ASN A C 1
ATOM 2246 O O . ASN A 1 356 ? 2.190 33.090 119.253 1.00 67.99 356 ASN A O 1
ATOM 2251 N N . LYS A 1 357 ? 3.146 32.636 117.276 1.00 66.36 357 LYS A N 1
ATOM 2252 C CA . LYS A 1 357 ? 4.323 33.441 117.586 1.00 62.82 357 LYS A CA 1
ATOM 2253 C C . LYS A 1 357 ? 3.979 34.916 117.740 1.00 61.19 357 LYS A C 1
ATOM 2254 O O . LYS A 1 357 ? 4.484 35.568 118.641 1.00 63.18 357 LYS A O 1
ATOM 2260 N N . LEU A 1 358 ? 3.120 35.432 116.860 1.00 58.93 358 LEU A N 1
ATOM 2261 C CA . LEU A 1 358 ? 2.643 36.816 116.921 1.00 54.84 358 LEU A CA 1
ATOM 2262 C C . LEU A 1 358 ? 1.880 37.073 118.212 1.00 55.30 358 LEU A C 1
ATOM 2263 O O . LEU A 1 358 ? 1.940 38.172 118.779 1.00 55.24 358 LEU A O 1
ATOM 2268 N N . TYR A 1 359 ? 1.138 36.063 118.654 1.00 55.80 359 TYR A N 1
ATOM 2269 C CA . TYR A 1 359 ? 0.337 36.161 119.872 1.00 58.44 359 TYR A CA 1
ATOM 2270 C C . TYR A 1 359 ? 1.186 36.247 121.146 1.00 59.81 359 TYR A C 1
ATOM 2271 O O . TYR A 1 359 ? 0.931 37.079 122.018 1.00 59.64 359 TYR A O 1
ATOM 2280 N N . LEU A 1 360 ? 2.183 35.375 121.250 1.00 60.95 360 LEU A N 1
ATOM 2281 C CA . LEU A 1 360 ? 3.106 35.384 122.381 1.00 63.20 360 LEU A CA 1
ATOM 2282 C C . LEU A 1 360 ? 3.854 36.713 122.501 1.00 61.49 360 LEU A C 1
ATOM 2283 O O . LEU A 1 360 ? 3.936 37.304 123.587 1.00 64.04 360 LEU A O 1
ATOM 2288 N N . ILE A 1 361 ? 4.400 37.176 121.382 1.00 56.59 361 ILE A N 1
ATOM 2289 C CA . ILE A 1 361 ? 5.159 38.420 121.352 1.00 54.73 361 ILE A CA 1
ATOM 2290 C C . ILE A 1 361 ? 4.321 39.636 121.746 1.00 54.47 361 ILE A C 1
ATOM 2291 O O . ILE A 1 361 ? 4.733 40.458 122.568 1.00 53.05 361 ILE A O 1
ATOM 2296 N N . SER A 1 362 ? 3.147 39.763 121.145 1.00 55.21 362 SER A N 1
ATOM 2297 C CA . SER A 1 362 ? 2.327 40.928 121.436 1.00 56.39 362 SER A CA 1
ATOM 2298 C C . SER A 1 362 ? 1.997 40.965 122.926 1.00 58.20 362 SER A C 1
ATOM 2299 O O . SER A 1 362 ? 1.930 42.031 123.530 1.00 57.41 362 SER A O 1
ATOM 2302 N N . ASN A 1 363 ? 1.824 39.792 123.520 1.00 60.56 363 ASN A N 1
ATOM 2303 C CA . ASN A 1 363 ? 1.372 39.736 124.901 1.00 63.57 363 ASN A CA 1
ATOM 2304 C C . ASN A 1 363 ? 2.422 40.125 125.924 1.00 65.95 363 ASN A C 1
ATOM 2305 O O . ASN A 1 363 ? 2.113 40.844 126.872 1.00 68.49 363 ASN A O 1
ATOM 2310 N N . ASP A 1 364 ? 3.665 39.693 125.747 1.00 65.87 364 ASP A N 1
ATOM 2311 C CA . ASP A 1 364 ? 4.670 40.150 126.703 1.00 67.97 364 ASP A CA 1
ATOM 2312 C C . ASP A 1 364 ? 5.218 41.521 126.368 1.00 62.67 364 ASP A C 1
ATOM 2313 O O . ASP A 1 364 ? 5.817 42.167 127.225 1.00 63.49 364 ASP A O 1
ATOM 2318 N N . LEU A 1 365 ? 4.987 41.976 125.140 1.00 58.11 365 LEU A N 1
ATOM 2319 C CA . LEU A 1 365 ? 5.304 43.352 124.792 1.00 54.20 365 LEU A CA 1
ATOM 2320 C C . LEU A 1 365 ? 4.340 44.305 125.503 1.00 55.17 365 LEU A C 1
ATOM 2321 O O . LEU A 1 365 ? 4.770 45.298 126.096 1.00 55.08 365 LEU A O 1
ATOM 2326 N N . VAL A 1 366 ? 3.042 44.012 125.489 1.00 56.42 366 VAL A N 1
ATOM 2327 C CA . VAL A 1 366 ? 2.139 44.918 126.200 1.00 60.86 366 VAL A CA 1
ATOM 2328 C C . VAL A 1 366 ? 2.334 44.786 127.699 1.00 67.32 366 VAL A C 1
ATOM 2329 O O . VAL A 1 366 ? 2.062 45.718 128.449 1.00 68.86 366 VAL A O 1
ATOM 2333 N N . ASP A 1 367 ? 2.830 43.637 128.136 1.00 72.04 367 ASP A N 1
ATOM 2334 C CA . ASP A 1 367 ? 3.135 43.479 129.549 1.00 77.18 367 ASP A CA 1
ATOM 2335 C C . ASP A 1 367 ? 4.305 44.354 129.985 1.00 75.22 367 ASP A C 1
ATOM 2336 O O . ASP A 1 367 ? 4.244 44.983 131.033 1.00 76.22 367 ASP A O 1
ATOM 2341 N N . ARG A 1 368 ? 5.363 44.402 129.181 1.00 73.74 368 ARG A N 1
ATOM 2342 C CA . ARG A 1 368 ? 6.594 45.079 129.600 1.00 73.52 368 ARG A CA 1
ATOM 2343 C C . ARG A 1 368 ? 6.837 46.430 128.921 1.00 71.02 368 ARG A C 1
ATOM 2344 O O . ARG A 1 368 ? 7.589 47.251 129.436 1.00 72.78 368 ARG A O 1
ATOM 2352 N N . HIS A 1 369 ? 6.207 46.664 127.772 1.00 67.00 369 HIS A N 1
ATOM 2353 C CA . HIS A 1 369 ? 6.364 47.938 127.072 1.00 63.04 369 HIS A CA 1
ATOM 2354 C C . HIS A 1 369 ? 5.031 48.517 126.597 1.00 60.10 369 HIS A C 1
ATOM 2355 O O . HIS A 1 369 ? 4.839 48.745 125.411 1.00 57.16 369 HIS A O 1
ATOM 2362 N N . PRO A 1 370 ? 4.113 48.786 127.524 1.00 60.02 370 PRO A N 1
ATOM 2363 C CA . PRO A 1 370 ? 2.820 49.313 127.083 1.00 57.58 370 PRO A CA 1
ATOM 2364 C C . PRO A 1 370 ? 2.967 50.731 126.539 1.00 57.04 370 PRO A C 1
ATOM 2365 O O . PRO A 1 370 ? 2.077 51.260 125.886 1.00 58.10 370 PRO A O 1
ATOM 2369 N N . GLU A 1 371 ? 4.092 51.358 126.811 1.00 58.20 371 GLU A N 1
ATOM 2370 C CA . GLU A 1 371 ? 4.249 52.762 126.466 1.00 60.19 371 GLU A CA 1
ATOM 2371 C C . GLU A 1 371 ? 5.003 52.946 125.153 1.00 58.29 371 GLU A C 1
ATOM 2372 O O . GLU A 1 371 ? 5.262 54.075 124.740 1.00 58.59 371 GLU A O 1
ATOM 2378 N N . LYS A 1 372 ? 5.354 51.836 124.506 1.00 56.64 372 LYS A N 1
ATOM 2379 C CA . LYS A 1 372 ? 6.076 51.870 123.238 1.00 55.93 372 LYS A CA 1
ATOM 2380 C C . LYS A 1 372 ? 5.134 51.583 122.081 1.00 54.19 372 LYS A C 1
ATOM 2381 O O . LYS A 1 372 ? 4.339 50.648 122.151 1.00 52.74 372 LYS A O 1
ATOM 2387 N N . ALA A 1 373 ? 5.252 52.379 121.019 1.00 33.79 373 ALA A N 1
ATOM 2388 C CA . ALA A 1 373 ? 4.491 52.200 119.770 1.00 34.36 373 ALA A CA 1
ATOM 2389 C C . ALA A 1 373 ? 4.688 50.830 119.117 1.00 39.29 373 ALA A C 1
ATOM 2390 O O . ALA A 1 373 ? 3.750 50.280 118.545 1.00 41.61 373 ALA A O 1
ATOM 2392 N N . VAL A 1 374 ? 5.897 50.279 119.190 1.00 41.01 374 VAL A N 1
ATOM 2393 C CA . VAL A 1 374 ? 6.115 48.946 118.644 1.00 43.59 374 VAL A CA 1
ATOM 2394 C C . VAL A 1 374 ? 5.175 47.949 119.282 1.00 45.49 374 VAL A C 1
ATOM 2395 O O . VAL A 1 374 ? 4.723 47.018 118.626 1.00 47.13 374 VAL A O 1
ATOM 2399 N N . THR A 1 375 ? 4.916 48.115 120.575 1.00 44.84 375 THR A N 1
ATOM 2400 C CA . THR A 1 375 ? 4.077 47.158 121.280 1.00 44.59 375 THR A CA 1
ATOM 2401 C C . THR A 1 375 ? 2.745 47.014 120.577 1.00 44.66 375 THR A C 1
ATOM 2402 O O . THR A 1 375 ? 2.253 45.905 120.388 1.00 44.96 375 THR A O 1
ATOM 2406 N N . TRP A 1 376 ? 2.177 48.137 120.160 1.00 44.41 376 TRP A N 1
ATOM 2407 C CA . TRP A 1 376 ? 0.858 48.104 119.550 1.00 44.23 376 TRP A CA 1
ATOM 2408 C C . TRP A 1 376 ? 0.887 47.788 118.056 1.00 42.56 376 TRP A C 1
ATOM 2409 O O . TRP A 1 376 ? -0.102 47.337 117.512 1.00 41.83 376 TRP A O 1
ATOM 2420 N N . LEU A 1 377 ? 2.041 47.971 117.420 1.00 42.80 377 LEU A N 1
ATOM 2421 C CA . LEU A 1 377 ? 2.269 47.438 116.079 1.00 42.10 377 LEU A CA 1
ATOM 2422 C C . LEU A 1 377 ? 2.105 45.932 116.137 1.00 44.52 377 LEU A C 1
ATOM 2423 O O . LEU A 1 377 ? 1.484 45.339 115.267 1.00 46.82 377 LEU A O 1
ATOM 2428 N N . ALA A 1 378 ? 2.653 45.317 117.182 1.00 44.20 378 ALA A N 1
ATOM 2429 C CA . ALA A 1 378 ? 2.632 43.862 117.320 1.00 41.62 378 ALA A CA 1
ATOM 2430 C C . ALA A 1 378 ? 1.211 43.333 117.574 1.00 40.27 378 ALA A C 1
ATOM 2431 O O . ALA A 1 378 ? 0.789 42.325 116.985 1.00 39.22 378 ALA A O 1
ATOM 2433 N N . VAL A 1 379 ? 0.480 44.009 118.454 1.00 39.22 379 VAL A N 1
ATOM 2434 C CA . VAL A 1 379 ? -0.918 43.658 118.688 1.00 39.93 379 VAL A CA 1
ATOM 2435 C C . VAL A 1 379 ? -1.719 43.737 117.380 1.00 40.50 379 VAL A C 1
ATOM 2436 O O . VAL A 1 379 ? -2.541 42.883 117.112 1.00 43.00 379 VAL A O 1
ATOM 2440 N N . GLY A 1 380 ? -1.441 44.743 116.557 1.00 38.82 380 GLY A N 1
ATOM 2441 C CA . GLY A 1 380 ? -2.157 44.934 115.319 1.00 39.79 380 GLY A CA 1
ATOM 2442 C C . GLY A 1 380 ? -1.841 43.853 114.305 1.00 42.17 380 GLY A C 1
ATOM 2443 O O . GLY A 1 380 ? -2.746 43.296 113.685 1.00 45.11 380 GLY A O 1
ATOM 2444 N N . ILE A 1 381 ? -0.558 43.557 114.125 1.00 41.44 381 ILE A N 1
ATOM 2445 C CA . ILE A 1 381 ? -0.137 42.566 113.146 1.00 41.07 381 ILE A CA 1
ATOM 2446 C C . ILE A 1 381 ? -0.759 41.225 113.474 1.00 44.46 381 ILE A C 1
ATOM 2447 O O . ILE A 1 381 ? -1.137 40.476 112.578 1.00 42.75 381 ILE A O 1
ATOM 2452 N N . TYR A 1 382 ? -0.892 40.946 114.770 1.00 48.32 382 TYR A N 1
ATOM 2453 C CA . TYR A 1 382 ? -1.541 39.719 115.216 1.00 49.14 382 TYR A CA 1
ATOM 2454 C C . TYR A 1 382 ? -2.990 39.654 114.793 1.00 50.81 382 TYR A C 1
ATOM 2455 O O . TYR A 1 382 ? -3.422 38.653 114.240 1.00 52.79 382 TYR A O 1
ATOM 2464 N N . TYR A 1 383 ? -3.753 40.703 115.083 1.00 51.84 383 TYR A N 1
ATOM 2465 C CA . TYR A 1 383 ? -5.142 40.737 114.650 1.00 54.86 383 TYR A CA 1
ATOM 2466 C C . TYR A 1 383 ? -5.221 40.624 113.131 1.00 57.97 383 TYR A C 1
ATOM 2467 O O . TYR A 1 383 ? -6.266 40.295 112.578 1.00 59.08 383 TYR A O 1
ATOM 2476 N N . LEU A 1 384 ? -4.084 40.837 112.474 1.00 58.61 384 LEU A N 1
ATOM 2477 C CA . LEU A 1 384 ? -3.989 40.704 111.029 1.00 60.10 384 LEU A CA 1
ATOM 2478 C C . LEU A 1 384 ? -3.673 39.285 110.435 1.00 66.05 384 LEU A C 1
ATOM 2479 O O . LEU A 1 384 ? -4.170 39.028 109.344 1.00 66.52 384 LEU A O 1
ATOM 2484 N N . CYS A 1 385 ? -2.892 38.379 111.074 1.00 65.59 385 CYS A N 1
ATOM 2485 C CA . CYS A 1 385 ? -2.911 36.957 110.584 1.00 68.71 385 CYS A CA 1
ATOM 2486 C C . CYS A 1 385 ? -4.189 36.250 111.022 1.00 68.41 385 CYS A C 1
ATOM 2487 O O . CYS A 1 385 ? -4.371 35.051 110.756 1.00 71.59 385 CYS A O 1
ATOM 2490 N N . VAL A 1 386 ? -5.058 36.985 111.704 1.00 62.36 386 VAL A N 1
ATOM 2491 C CA . VAL A 1 386 ? -6.231 36.387 112.328 1.00 60.14 386 VAL A CA 1
ATOM 2492 C C . VAL A 1 386 ? -7.494 36.996 111.711 1.00 63.17 386 VAL A C 1
ATOM 2493 O O . VAL A 1 386 ? -8.637 36.596 112.000 1.00 62.94 386 VAL A O 1
ATOM 2497 N N . ASN A 1 387 ? -7.260 37.969 110.835 1.00 63.69 387 ASN A N 1
ATOM 2498 C CA . ASN A 1 387 ? -8.320 38.585 110.067 1.00 64.19 387 ASN A CA 1
ATOM 2499 C C . ASN A 1 387 ? -9.367 39.325 110.876 1.00 62.72 387 ASN A C 1
ATOM 2500 O O . ASN A 1 387 ? -10.523 39.410 110.469 1.00 65.98 387 ASN A O 1
ATOM 2505 N N . LYS A 1 388 ? -8.972 39.853 112.022 1.00 59.33 388 LYS A N 1
ATOM 2506 C CA . LYS A 1 388 ? -9.855 40.700 112.805 1.00 59.42 388 LYS A CA 1
ATOM 2507 C C . LYS A 1 388 ? -9.469 42.120 112.468 1.00 55.64 388 LYS A C 1
ATOM 2508 O O . LYS A 1 388 ? -8.653 42.728 113.137 1.00 55.77 388 LYS A O 1
ATOM 2514 N N . ILE A 1 389 ? -10.048 42.633 111.397 1.00 54.60 389 ILE A N 1
ATOM 2515 C CA . ILE A 1 389 ? -9.569 43.860 110.774 1.00 52.32 389 ILE A CA 1
ATOM 2516 C C . ILE A 1 389 ? -9.889 45.135 111.582 1.00 53.99 389 ILE A C 1
ATOM 2517 O O . ILE A 1 389 ? -9.078 46.064 111.626 1.00 53.52 389 ILE A O 1
ATOM 2522 N N . SER A 1 390 ? -11.053 45.166 112.225 1.00 54.57 390 SER A N 1
ATOM 2523 C CA . SER A 1 390 ? -11.431 46.290 113.066 1.00 56.84 390 SER A CA 1
ATOM 2524 C C . SER A 1 390 ? -10.416 46.514 114.194 1.00 57.33 390 SER A C 1
ATOM 2525 O O . SER A 1 390 ? -9.940 47.631 114.401 1.00 56.93 390 SER A O 1
ATOM 2528 N N . GLU A 1 391 ? -10.092 45.462 114.935 1.00 57.40 391 GLU A N 1
ATOM 2529 C CA . GLU A 1 391 ? -9.211 45.630 116.080 1.00 58.69 391 GLU A CA 1
ATOM 2530 C C . GLU A 1 391 ? -7.754 45.814 115.622 1.00 54.64 391 GLU A C 1
ATOM 2531 O O . GLU A 1 391 ? -6.950 46.454 116.301 1.00 54.49 391 GLU A O 1
ATOM 2537 N N . ALA A 1 392 ? -7.429 45.292 114.447 1.00 50.27 392 ALA A N 1
ATOM 2538 C CA . ALA A 1 392 ? -6.141 45.588 113.846 1.00 46.95 392 ALA A CA 1
ATOM 2539 C C . ALA A 1 392 ? -6.058 47.081 113.529 1.00 46.98 392 ALA A C 1
ATOM 2540 O O . ALA A 1 392 ? -5.096 47.747 113.914 1.00 45.72 392 ALA A O 1
ATOM 2542 N N . ARG A 1 393 ? -7.065 47.616 112.838 1.00 47.80 393 ARG A N 1
ATOM 2543 C CA . ARG A 1 393 ? -7.086 49.051 112.559 1.00 48.27 393 ARG A CA 1
ATOM 2544 C C . ARG A 1 393 ? -6.939 49.888 113.819 1.00 45.30 393 ARG A C 1
ATOM 2545 O O . ARG A 1 393 ? -6.128 50.810 113.847 1.00 44.41 393 ARG A O 1
ATOM 2553 N N . ARG A 1 394 ? -7.713 49.565 114.854 1.00 43.59 394 ARG A N 1
ATOM 2554 C CA . ARG A 1 394 ? -7.572 50.259 116.131 1.00 45.01 394 ARG A CA 1
ATOM 2555 C C . ARG A 1 394 ? -6.093 50.347 116.581 1.00 44.45 394 ARG A C 1
ATOM 2556 O O . ARG A 1 394 ? -5.628 51.398 117.035 1.00 43.98 394 ARG A O 1
ATOM 2564 N N . TYR A 1 395 ? -5.361 49.246 116.464 1.00 43.50 395 TYR A N 1
ATOM 2565 C CA . TYR A 1 395 ? -4.033 49.184 117.074 1.00 43.80 395 TYR A CA 1
ATOM 2566 C C . TYR A 1 395 ? -2.942 49.829 116.253 1.00 44.56 395 TYR A C 1
ATOM 2567 O O . TYR A 1 395 ? -1.996 50.349 116.822 1.00 45.15 395 TYR A O 1
ATOM 2576 N N . PHE A 1 396 ? -3.084 49.823 114.929 1.00 44.69 396 PHE A N 1
ATOM 2577 C CA . PHE A 1 396 ? -2.150 50.545 114.092 1.00 43.66 396 PHE A CA 1
ATOM 2578 C C . PHE A 1 396 ? -2.457 52.016 114.273 1.00 43.77 396 PHE A C 1
ATOM 2579 O O . PHE A 1 396 ? -1.567 52.870 114.191 1.00 45.29 396 PHE A O 1
ATOM 2587 N N . SER A 1 397 ? -3.721 52.315 114.535 1.00 42.20 397 SER A N 1
ATOM 2588 C CA . SER A 1 397 ? -4.086 53.677 114.891 1.00 42.87 397 SER A CA 1
ATOM 2589 C C . SER A 1 397 ? -3.388 54.127 116.178 1.00 41.85 397 SER A C 1
ATOM 2590 O O . SER A 1 397 ? -2.859 55.231 116.248 1.00 43.93 397 SER A O 1
ATOM 2593 N N . LYS A 1 398 ? -3.397 53.268 117.188 1.00 39.06 398 LYS A N 1
ATOM 2594 C CA . LYS A 1 398 ? -2.888 53.609 118.506 1.00 40.84 398 LYS A CA 1
ATOM 2595 C C . LYS A 1 398 ? -1.381 53.824 118.450 1.00 43.53 398 LYS A C 1
ATOM 2596 O O . LYS A 1 398 ? -0.845 54.756 119.044 1.00 46.40 398 LYS A O 1
ATOM 2602 N N . SER A 1 399 ? -0.715 52.950 117.708 1.00 42.40 399 SER A N 1
ATOM 2603 C CA . SER A 1 399 ? 0.727 52.955 117.542 1.00 41.33 399 SER A CA 1
ATOM 2604 C C . SER A 1 399 ? 1.201 54.162 116.714 1.00 44.84 399 SER A C 1
ATOM 2605 O O . SER A 1 399 ? 2.153 54.827 117.073 1.00 45.10 399 SER A O 1
ATOM 2608 N N . SER A 1 400 ? 0.523 54.455 115.610 1.00 46.17 400 SER A N 1
ATOM 2609 C CA . SER A 1 400 ? 0.924 55.556 114.755 1.00 45.25 400 SER A CA 1
ATOM 2610 C C . SER A 1 400 ? 0.599 56.895 115.415 1.00 49.81 400 SER A C 1
ATOM 2611 O O . SER A 1 400 ? 1.105 57.946 115.017 1.00 52.07 400 SER A O 1
ATOM 2614 N N . THR A 1 401 ? -0.275 56.859 116.413 1.00 50.67 401 THR A N 1
ATOM 2615 C CA . THR A 1 401 ? -0.607 58.047 117.179 1.00 50.17 401 THR A CA 1
ATOM 2616 C C . THR A 1 401 ? 0.445 58.249 118.256 1.00 51.66 401 THR A C 1
ATOM 2617 O O . THR A 1 401 ? 0.885 59.371 118.499 1.00 52.95 401 THR A O 1
ATOM 2621 N N . MET A 1 402 ? 0.825 57.155 118.908 1.00 49.89 402 MET A N 1
ATOM 2622 C CA . MET A 1 402 ? 1.872 57.177 119.920 1.00 49.72 402 MET A CA 1
ATOM 2623 C C . MET A 1 402 ? 3.207 57.625 119.345 1.00 51.46 402 MET A C 1
ATOM 2624 O O . MET A 1 402 ? 3.996 58.263 120.039 1.00 53.12 402 MET A O 1
ATOM 2629 N N . ASP A 1 403 ? 3.456 57.270 118.085 1.00 50.49 403 ASP A N 1
ATOM 2630 C CA . ASP A 1 403 ? 4.651 57.694 117.368 1.00 48.32 403 ASP A CA 1
ATOM 2631 C C . ASP A 1 403 ? 4.346 57.939 115.889 1.00 47.48 403 ASP A C 1
ATOM 2632 O O . ASP A 1 403 ? 4.524 57.058 115.038 1.00 47.50 403 ASP A O 1
ATOM 2637 N N . PRO A 1 404 ? 3.895 59.158 115.580 1.00 46.60 404 PRO A N 1
ATOM 2638 C CA . PRO A 1 404 ? 3.473 59.551 114.236 1.00 44.21 404 PRO A CA 1
ATOM 2639 C C . PRO A 1 404 ? 4.590 59.398 113.224 1.00 44.33 404 PRO A C 1
ATOM 2640 O O . PRO A 1 404 ? 4.351 59.470 112.024 1.00 46.30 404 PRO A O 1
ATOM 2644 N N . GLN A 1 405 ? 5.808 59.211 113.696 1.00 45.69 405 GLN A N 1
ATOM 2645 C CA . GLN A 1 405 ? 6.946 59.039 112.795 1.00 48.85 405 GLN A CA 1
ATOM 2646 C C . GLN A 1 405 ? 7.191 57.560 112.453 1.00 48.77 405 GLN A C 1
ATOM 2647 O O . GLN A 1 405 ? 8.033 57.228 111.609 1.00 48.76 405 GLN A O 1
ATOM 2653 N N . PHE A 1 406 ? 6.420 56.686 113.100 1.00 47.99 406 PHE A N 1
ATOM 2654 C CA . PHE A 1 406 ? 6.570 55.239 112.990 1.00 45.93 406 PHE A CA 1
ATOM 2655 C C . PHE A 1 406 ? 5.939 54.648 111.723 1.00 45.67 406 PHE A C 1
ATOM 2656 O O . PHE A 1 406 ? 4.753 54.304 111.703 1.00 48.70 406 PHE A O 1
ATOM 2664 N N . GLY A 1 407 ? 6.746 54.511 110.682 1.00 42.38 407 GLY A N 1
ATOM 2665 C CA . GLY A 1 407 ? 6.280 54.071 109.375 1.00 41.09 407 GLY A CA 1
ATOM 2666 C C . GLY A 1 407 ? 5.525 52.761 109.307 1.00 41.46 407 GLY A C 1
ATOM 2667 O O . GLY A 1 407 ? 4.428 52.732 108.771 1.00 44.19 407 GLY A O 1
ATOM 2668 N N . PRO A 1 408 ? 6.108 51.669 109.837 1.00 40.60 408 PRO A N 1
ATOM 2669 C CA . PRO A 1 408 ? 5.433 50.362 109.892 1.00 36.31 408 PRO A CA 1
ATOM 2670 C C . PRO A 1 408 ? 3.991 50.416 110.389 1.00 37.97 408 PRO A C 1
ATOM 2671 O O . PRO A 1 408 ? 3.157 49.664 109.892 1.00 42.09 408 PRO A O 1
ATOM 2675 N N . ALA A 1 409 ? 3.683 51.283 111.345 1.00 38.95 409 ALA A N 1
ATOM 2676 C CA . ALA A 1 409 ? 2.325 51.362 111.881 1.00 38.89 409 ALA A CA 1
ATOM 2677 C C . ALA A 1 409 ? 1.385 51.981 110.861 1.00 44.12 409 ALA A C 1
ATOM 2678 O O . ALA A 1 409 ? 0.190 51.671 110.835 1.00 46.93 409 ALA A O 1
ATOM 2680 N N . TRP A 1 410 ? 1.920 52.876 110.031 1.00 44.32 410 TRP A N 1
ATOM 2681 C CA . TRP A 1 410 ? 1.124 53.511 108.989 1.00 43.51 410 TRP A CA 1
ATOM 2682 C C . TRP A 1 410 ? 0.789 52.523 107.887 1.00 42.95 410 TRP A C 1
ATOM 2683 O O . TRP A 1 410 ? -0.329 52.514 107.414 1.00 44.63 410 TRP A O 1
ATOM 2694 N N . ILE A 1 411 ? 1.753 51.688 107.490 1.00 42.46 411 ILE A N 1
ATOM 2695 C CA . ILE A 1 411 ? 1.507 50.645 106.493 1.00 43.13 411 ILE A CA 1
ATOM 2696 C C . ILE A 1 411 ? 0.415 49.693 106.986 1.00 44.48 411 ILE A C 1
ATOM 2697 O O . ILE A 1 411 ? -0.571 49.451 106.289 1.00 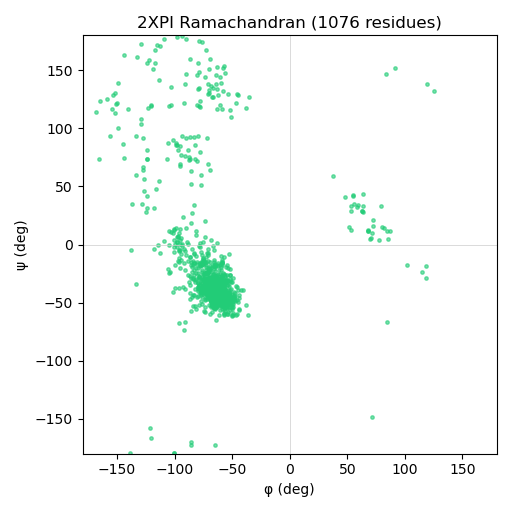44.67 411 ILE A O 1
ATOM 2702 N N . GLY A 1 412 ? 0.577 49.176 108.201 1.00 42.94 412 GLY A N 1
ATOM 2703 C CA . GLY A 1 412 ? -0.463 48.370 108.814 1.00 40.18 412 GLY A CA 1
ATOM 2704 C C . GLY A 1 412 ? -1.809 49.068 108.827 1.00 39.09 412 GLY A C 1
ATOM 2705 O O . GLY A 1 412 ? -2.833 48.444 108.576 1.00 41.36 412 GLY A O 1
ATOM 2706 N N . PHE A 1 413 ? -1.808 50.363 109.128 1.00 36.34 413 PHE A N 1
ATOM 2707 C CA . PHE A 1 413 ? -3.026 51.163 109.180 1.00 36.85 413 PHE A CA 1
ATOM 2708 C C . PHE A 1 413 ? -3.687 51.198 107.792 1.00 37.99 413 PHE A C 1
ATOM 2709 O O . PHE A 1 413 ? -4.880 50.910 107.640 1.00 37.39 413 PHE A O 1
ATOM 2717 N N . ALA A 1 414 ? -2.899 51.538 106.776 1.00 36.66 414 ALA A N 1
ATOM 2718 C CA . ALA A 1 414 ? -3.413 51.600 105.421 1.00 36.29 414 ALA A CA 1
ATOM 2719 C C . ALA A 1 414 ? -3.971 50.263 104.941 1.00 38.03 414 ALA A C 1
ATOM 2720 O O . ALA A 1 414 ? -5.052 50.227 104.340 1.00 41.33 414 ALA A O 1
ATOM 2722 N N . HIS A 1 415 ? -3.248 49.170 105.184 1.00 36.72 415 HIS A N 1
ATOM 2723 C CA . HIS A 1 415 ? -3.733 47.832 104.787 1.00 39.45 415 HIS A CA 1
ATOM 2724 C C . HIS A 1 415 ? -5.113 47.470 105.350 1.00 44.15 415 HIS A C 1
ATOM 2725 O O . HIS A 1 415 ? -5.917 46.846 104.664 1.00 46.98 415 HIS A O 1
ATOM 2732 N N . SER A 1 416 ? -5.367 47.846 106.599 1.00 44.20 416 SER A N 1
ATOM 2733 C CA . SER A 1 416 ? -6.672 47.669 107.219 1.00 47.17 416 SER A CA 1
ATOM 2734 C C . SER A 1 416 ? -7.746 48.379 106.427 1.00 47.11 416 SER A C 1
ATOM 2735 O O . SER A 1 416 ? -8.825 47.833 106.173 1.00 50.25 416 SER A O 1
ATOM 2738 N N . PHE A 1 417 ? -7.475 49.613 106.041 1.00 45.57 417 PHE A N 1
ATOM 2739 C CA . PHE A 1 417 ? -8.446 50.315 105.212 1.00 48.65 417 PHE A CA 1
ATOM 2740 C C . PHE A 1 417 ? -8.601 49.634 103.850 1.00 49.78 417 PHE A C 1
ATOM 2741 O O . PHE A 1 417 ? -9.730 49.465 103.367 1.00 51.02 417 PHE A O 1
ATOM 2749 N N . ALA A 1 418 ? -7.479 49.242 103.234 1.00 45.94 418 ALA A N 1
ATOM 2750 C CA . ALA A 1 418 ? -7.552 48.640 101.906 1.00 43.38 418 ALA A CA 1
ATOM 2751 C C . ALA A 1 418 ? -8.454 47.423 101.968 1.00 45.15 418 ALA A C 1
ATOM 2752 O O . ALA A 1 418 ? -9.384 47.302 101.167 1.00 48.66 418 ALA A O 1
ATOM 2754 N N . ILE A 1 419 ? -8.218 46.551 102.947 1.00 42.88 419 ILE A N 1
ATOM 2755 C CA . ILE A 1 419 ? -9.030 45.340 103.093 1.00 45.43 419 ILE A CA 1
ATOM 2756 C C . ILE A 1 419 ? -10.530 45.630 103.259 1.00 50.75 419 ILE A C 1
ATOM 2757 O O . ILE A 1 419 ? -11.354 44.928 102.690 1.00 50.84 419 ILE A O 1
ATOM 2762 N N . GLU A 1 420 ? -10.873 46.659 104.034 1.00 53.98 420 GLU A N 1
ATOM 2763 C CA . GLU A 1 420 ? -12.270 47.055 104.232 1.00 57.00 420 GLU A CA 1
ATOM 2764 C C . GLU A 1 420 ? -12.896 47.716 103.007 1.00 56.33 420 GLU A C 1
ATOM 2765 O O . GLU A 1 420 ? -14.095 47.981 102.983 1.00 56.99 420 GLU A O 1
ATOM 2771 N N . GLY A 1 421 ? -12.085 47.992 101.995 1.00 55.42 421 GLY A N 1
ATOM 2772 C CA . GLY A 1 421 ? -12.572 48.710 100.832 1.00 53.73 421 GLY A CA 1
ATOM 2773 C C . GLY A 1 421 ? -12.608 50.211 101.032 1.00 52.31 421 GLY A C 1
ATOM 2774 O O . GLY A 1 421 ? -13.221 50.913 100.268 1.00 52.85 421 GLY A O 1
ATOM 2775 N N . GLU A 1 422 ? -11.946 50.715 102.060 1.00 54.02 422 GLU A N 1
ATOM 2776 C CA . GLU A 1 422 ? -11.914 52.155 102.296 1.00 57.06 422 GLU A CA 1
ATOM 2777 C C . GLU A 1 422 ? -10.768 52.817 101.540 1.00 54.07 422 GLU A C 1
ATOM 2778 O O . GLU A 1 422 ? -9.763 53.226 102.132 1.00 52.43 422 GLU A O 1
ATOM 2784 N N . HIS A 1 423 ? -10.925 52.923 100.231 1.00 52.84 423 HIS A N 1
ATOM 2785 C CA . HIS A 1 423 ? -9.848 53.365 99.366 1.00 52.50 423 HIS A CA 1
ATOM 2786 C C . HIS A 1 423 ? -9.235 54.711 99.732 1.00 51.52 423 HIS A C 1
ATOM 2787 O O . HIS A 1 423 ? -8.020 54.815 99.797 1.00 53.21 423 HIS A O 1
ATOM 2794 N N . ASP A 1 424 ? -10.047 55.736 99.953 1.00 51.54 424 ASP A N 1
ATOM 2795 C CA . ASP A 1 424 ? -9.515 57.076 100.220 1.00 52.86 424 ASP A CA 1
ATOM 2796 C C . ASP A 1 424 ? -8.650 57.168 101.476 1.00 51.37 424 ASP A C 1
ATOM 2797 O O . ASP A 1 424 ? -7.590 57.824 101.496 1.00 49.04 424 ASP A O 1
ATOM 2802 N N . GLN A 1 425 ? -9.109 56.504 102.527 1.00 50.18 425 GLN A N 1
ATOM 2803 C CA . GLN A 1 425 ? -8.366 56.478 103.760 1.00 46.09 425 GLN A CA 1
ATOM 2804 C C . GLN A 1 425 ? -7.126 55.637 103.601 1.00 44.58 425 GLN A C 1
ATOM 2805 O O . GLN A 1 425 ? -6.099 55.945 104.209 1.00 47.11 425 GLN A O 1
ATOM 2811 N N . ALA A 1 426 ? -7.202 54.588 102.784 1.00 40.95 426 ALA A N 1
ATOM 2812 C CA . ALA A 1 426 ? -6.028 53.759 102.544 1.00 38.55 426 ALA A CA 1
ATOM 2813 C C . ALA A 1 426 ? -4.966 54.604 101.874 1.00 40.79 426 ALA A C 1
ATOM 2814 O O . ALA A 1 426 ? -3.795 54.601 102.294 1.00 41.65 426 ALA A O 1
ATOM 2816 N N . ILE A 1 427 ? -5.380 55.340 100.845 1.00 40.43 427 ILE A N 1
ATOM 2817 C CA . ILE A 1 427 ? -4.509 56.298 100.163 1.00 40.93 427 ILE A CA 1
ATOM 2818 C C . ILE A 1 427 ? -3.923 57.433 101.051 1.00 37.43 427 ILE A C 1
ATOM 2819 O O . ILE A 1 427 ? -2.769 57.807 100.873 1.00 39.16 427 ILE A O 1
ATOM 2824 N N . SER A 1 428 ? -4.694 57.982 101.990 1.00 37.28 428 SER A N 1
ATOM 2825 C CA . SER A 1 428 ? -4.114 58.891 102.990 1.00 39.52 428 SER A CA 1
ATOM 2826 C C . SER A 1 428 ? -2.980 58.216 103.749 1.00 39.63 428 SER A C 1
ATOM 2827 O O . SER A 1 428 ? -1.859 58.711 103.774 1.00 41.73 428 SER A O 1
ATOM 2830 N N . ALA A 1 429 ? -3.282 57.083 104.372 1.00 36.84 429 ALA A N 1
ATOM 2831 C CA . ALA A 1 429 ? -2.294 56.372 105.150 1.00 36.43 429 ALA A CA 1
ATOM 2832 C C . ALA A 1 429 ? -1.071 56.000 104.317 1.00 40.99 429 ALA A C 1
ATOM 2833 O O . ALA A 1 429 ? 0.043 56.169 104.793 1.00 46.19 429 ALA A O 1
ATOM 2835 N N . TYR A 1 430 ? -1.255 55.520 103.083 1.00 40.57 430 TYR A N 1
ATOM 2836 C CA . TYR A 1 430 ? -0.104 55.158 102.236 1.00 39.14 430 TYR A CA 1
ATOM 2837 C C . TYR A 1 430 ? 0.709 56.380 101.821 1.00 41.26 430 TYR A C 1
ATOM 2838 O O . TYR A 1 430 ? 1.912 56.281 101.611 1.00 41.51 430 TYR A O 1
ATOM 2847 N N . THR A 1 431 ? 0.058 57.523 101.650 1.00 41.09 431 THR A N 1
ATOM 2848 C CA . THR A 1 431 ? 0.824 58.692 101.277 1.00 43.10 431 THR A CA 1
ATOM 2849 C C . THR A 1 431 ? 1.539 59.257 102.499 1.00 43.50 431 THR A C 1
ATOM 2850 O O . THR A 1 431 ? 2.719 59.595 102.397 1.00 43.47 431 THR A O 1
ATOM 2854 N N . THR A 1 432 ? 0.887 59.322 103.662 1.00 43.63 432 THR A N 1
ATOM 2855 C CA . THR A 1 432 ? 1.690 59.686 104.830 1.00 45.42 432 THR A CA 1
ATOM 2856 C C . THR A 1 432 ? 2.812 58.669 105.114 1.00 46.12 432 THR A C 1
ATOM 2857 O O . THR A 1 432 ? 3.864 59.040 105.616 1.00 47.45 432 THR A O 1
ATOM 2861 N N . ALA A 1 433 ? 2.628 57.410 104.735 1.00 45.75 433 ALA A N 1
ATOM 2862 C CA . ALA A 1 433 ? 3.700 56.428 104.906 1.00 42.58 433 ALA A CA 1
ATOM 2863 C C . ALA A 1 433 ? 4.825 56.581 103.897 1.00 46.04 433 ALA A C 1
ATOM 2864 O O . ALA A 1 433 ? 5.962 56.250 104.191 1.00 48.46 433 ALA A O 1
ATOM 2866 N N . ALA A 1 434 ? 4.531 57.068 102.697 1.00 49.28 434 ALA A N 1
ATOM 2867 C CA . ALA A 1 434 ? 5.585 57.202 101.684 1.00 49.20 434 ALA A CA 1
ATOM 2868 C C . ALA A 1 434 ? 6.622 58.266 102.085 1.00 54.39 434 ALA A C 1
ATOM 2869 O O . ALA A 1 434 ? 7.728 58.308 101.545 1.00 55.94 434 ALA A O 1
ATOM 2871 N N . ARG A 1 435 ? 6.245 59.121 103.033 1.00 56.79 435 ARG A N 1
ATOM 2872 C CA . ARG A 1 435 ? 7.138 60.117 103.608 1.00 58.26 435 ARG A CA 1
ATOM 2873 C C . ARG A 1 435 ? 8.135 59.452 104.560 1.00 54.99 435 ARG A C 1
ATOM 2874 O O . ARG A 1 435 ? 9.308 59.788 104.564 1.00 54.46 435 ARG A O 1
ATOM 2882 N N . LEU A 1 436 ? 7.666 58.484 105.320 1.00 52.45 436 LEU A N 1
ATOM 2883 C CA . LEU A 1 436 ? 8.451 57.831 106.343 1.00 50.65 436 LEU A CA 1
ATOM 2884 C C . LEU A 1 436 ? 9.249 56.646 105.846 1.00 55.89 436 LEU A C 1
ATOM 2885 O O . LEU A 1 436 ? 9.878 55.946 106.615 1.00 55.51 436 LEU A O 1
ATOM 2890 N N . PHE A 1 437 ? 9.142 56.367 104.564 1.00 59.01 437 PHE A N 1
ATOM 2891 C CA . PHE A 1 437 ? 9.860 55.278 103.955 1.00 58.53 437 PHE A CA 1
ATOM 2892 C C . PHE A 1 437 ? 10.404 55.756 102.636 1.00 64.57 437 PHE A C 1
ATOM 2893 O O . PHE A 1 437 ? 10.430 55.009 101.686 1.00 67.16 437 PHE A O 1
ATOM 2901 N N . GLN A 1 438 ? 10.803 57.007 102.543 1.00 68.86 438 GLN A N 1
ATOM 2902 C CA . GLN A 1 438 ? 11.235 57.521 101.254 1.00 73.91 438 GLN A CA 1
ATOM 2903 C C . GLN A 1 438 ? 12.476 56.819 100.734 1.00 73.52 438 GLN A C 1
ATOM 2904 O O . GLN A 1 438 ? 13.342 56.426 101.502 1.00 72.10 438 GLN A O 1
ATOM 2910 N N . GLY A 1 439 ? 12.541 56.669 99.414 1.00 71.58 439 GLY A N 1
ATOM 2911 C CA . GLY A 1 439 ? 13.603 55.935 98.769 1.00 68.79 439 GLY A CA 1
ATOM 2912 C C . GLY A 1 439 ? 13.355 54.447 98.720 1.00 67.39 439 GLY A C 1
ATOM 2913 O O . GLY A 1 439 ? 14.240 53.689 98.399 1.00 69.70 439 GLY A O 1
ATOM 2914 N N . THR A 1 440 ? 12.145 54.021 99.038 1.00 63.33 440 THR A N 1
ATOM 2915 C CA . THR A 1 440 ? 11.818 52.607 98.985 1.00 58.75 440 THR A CA 1
ATOM 2916 C C . THR A 1 440 ? 10.633 52.427 98.077 1.00 53.77 440 THR A C 1
ATOM 2917 O O . THR A 1 440 ? 9.892 53.358 97.844 1.00 53.32 440 THR A O 1
ATOM 2921 N N . HIS A 1 441 ? 10.496 51.238 97.521 1.00 48.86 441 HIS A N 1
ATOM 2922 C CA . HIS A 1 441 ? 9.568 51.032 96.414 1.00 47.72 441 HIS A CA 1
ATOM 2923 C C . HIS A 1 441 ? 8.174 50.584 96.840 1.00 45.80 441 HIS A C 1
ATOM 2924 O O . HIS A 1 441 ? 7.230 50.675 96.059 1.00 49.43 441 HIS A O 1
ATOM 2931 N N . LEU A 1 442 ? 8.038 50.127 98.075 1.00 40.45 442 LEU A N 1
ATOM 2932 C CA . LEU A 1 442 ? 6.778 49.570 98.525 1.00 41.27 442 LEU A CA 1
ATOM 2933 C C . LEU A 1 442 ? 5.604 50.546 98.656 1.00 44.39 442 LEU A C 1
ATOM 2934 O O . LEU A 1 442 ? 4.516 50.234 98.219 1.00 48.36 442 LEU A O 1
ATOM 2939 N N . PRO A 1 443 ? 5.802 51.720 99.274 1.00 43.90 443 PRO A N 1
ATOM 2940 C CA . PRO A 1 443 ? 4.682 52.676 99.299 1.00 40.60 443 PRO A CA 1
ATOM 2941 C C . PRO A 1 443 ? 4.075 53.037 97.940 1.00 38.38 443 PRO A C 1
ATOM 2942 O O . PRO A 1 443 ? 2.861 53.116 97.878 1.00 41.65 443 PRO A O 1
ATOM 2946 N N . TYR A 1 444 ? 4.861 53.234 96.886 1.00 34.97 444 TYR A N 1
ATOM 2947 C CA . TYR A 1 444 ? 4.310 53.482 95.542 1.00 34.06 444 TYR A CA 1
ATOM 2948 C C . TYR A 1 444 ? 3.628 52.247 94.969 1.00 35.97 444 TYR A C 1
ATOM 2949 O O . TYR A 1 444 ? 2.676 52.354 94.192 1.00 36.59 444 TYR A O 1
ATOM 2958 N N . LEU A 1 445 ? 4.156 51.082 95.323 1.00 38.22 445 LEU A N 1
ATOM 2959 C CA . LEU A 1 445 ? 3.520 49.826 95.000 1.00 38.47 445 LEU A CA 1
ATOM 2960 C C . LEU A 1 445 ? 2.089 49.848 95.514 1.00 40.06 445 LEU A C 1
ATOM 2961 O O . LEU A 1 445 ? 1.132 49.629 94.762 1.00 40.48 445 LEU A O 1
ATOM 2966 N N . PHE A 1 446 ? 1.948 50.126 96.805 1.00 38.31 446 PHE A N 1
ATOM 2967 C CA . PHE A 1 446 ? 0.651 50.068 97.441 1.00 37.00 446 PHE A CA 1
ATOM 2968 C C . PHE A 1 446 ? -0.282 51.163 96.910 1.00 39.42 446 PHE A C 1
ATOM 2969 O O . PHE A 1 446 ? -1.471 50.926 96.677 1.00 40.42 446 PHE A O 1
ATOM 2977 N N . LEU A 1 447 ? 0.252 52.365 96.727 1.00 39.82 447 LEU A N 1
ATOM 2978 C CA . LEU A 1 447 ? -0.526 53.436 96.122 1.00 40.19 447 LEU A CA 1
ATOM 2979 C C . LEU A 1 447 ? -1.034 52.999 94.733 1.00 39.16 447 LEU A C 1
ATOM 2980 O O . LEU A 1 447 ? -2.163 53.279 94.372 1.00 38.12 447 LEU A O 1
ATOM 2985 N N . GLY A 1 448 ? -0.195 52.311 93.966 1.00 38.78 448 GLY A N 1
ATOM 2986 C CA . GLY A 1 448 ? -0.589 51.819 92.661 1.00 41.24 448 GLY A CA 1
ATOM 2987 C C . GLY A 1 448 ? -1.751 50.833 92.734 1.00 43.72 448 GLY A C 1
ATOM 2988 O O . GLY A 1 448 ? -2.733 50.961 91.997 1.00 45.11 448 GLY A O 1
ATOM 2989 N N . MET A 1 449 ? -1.640 49.855 93.632 1.00 42.58 449 MET A N 1
ATOM 2990 C CA . MET A 1 449 ? -2.639 48.806 93.796 1.00 40.99 449 MET A CA 1
ATOM 2991 C C . MET A 1 449 ? -3.973 49.348 94.246 1.00 45.12 449 MET A C 1
ATOM 2992 O O . MET A 1 449 ? -5.037 48.850 93.849 1.00 48.40 449 MET A O 1
ATOM 2997 N N . GLN A 1 450 ? -3.916 50.372 95.078 1.00 44.71 450 GLN A N 1
ATOM 2998 C CA . GLN A 1 450 ? -5.119 50.972 95.608 1.00 44.23 450 GLN A CA 1
ATOM 2999 C C . GLN A 1 450 ? -5.785 51.829 94.532 1.00 46.36 450 GLN A C 1
ATOM 3000 O O . GLN A 1 450 ? -7.017 51.891 94.463 1.00 49.04 450 GLN A O 1
ATOM 3006 N N . HIS A 1 451 ? -4.982 52.484 93.686 1.00 44.37 451 HIS A N 1
ATOM 3007 C CA . HIS A 1 451 ? -5.535 53.267 92.579 1.00 44.55 451 HIS A CA 1
ATOM 3008 C C . HIS A 1 451 ? -6.087 52.399 91.443 1.00 48.24 451 HIS A C 1
ATOM 3009 O O . HIS A 1 451 ? -6.992 52.809 90.721 1.00 49.18 451 HIS A O 1
ATOM 3016 N N . MET A 1 452 ? -5.558 51.192 91.299 1.00 51.15 452 MET A N 1
ATOM 3017 C CA . MET A 1 452 ? -6.188 50.206 90.433 1.00 54.90 452 MET A CA 1
ATOM 3018 C C . MET A 1 452 ? -7.626 49.929 90.856 1.00 58.46 452 MET A C 1
ATOM 3019 O O . MET A 1 452 ? -8.526 49.917 90.018 1.00 60.81 452 MET A O 1
ATOM 3024 N N . GLN A 1 453 ? -7.832 49.717 92.154 1.00 58.60 453 GLN A N 1
ATOM 3025 C CA . GLN A 1 453 ? -9.164 49.502 92.714 1.00 60.19 453 GLN A CA 1
ATOM 3026 C C . GLN A 1 453 ? -10.138 50.599 92.314 1.00 60.46 453 GLN A C 1
ATOM 3027 O O . GLN A 1 453 ? -11.282 50.327 91.983 1.00 63.50 453 GLN A O 1
ATOM 3033 N N . LEU A 1 454 ? -9.685 51.842 92.361 1.00 58.05 454 LEU A N 1
ATOM 3034 C CA . LEU A 1 454 ? -10.544 52.966 92.045 1.00 59.23 454 LEU A CA 1
ATOM 3035 C C . LEU A 1 454 ? -10.792 53.083 90.545 1.00 61.03 454 LEU A C 1
ATOM 3036 O O . LEU A 1 454 ? -11.681 53.818 90.106 1.00 61.45 454 LEU A O 1
ATOM 3041 N N . GLY A 1 455 ? -9.989 52.372 89.762 1.00 60.65 455 GLY A N 1
ATOM 3042 C CA . GLY A 1 455 ? -10.036 52.512 88.324 1.00 63.04 455 GLY A CA 1
ATOM 3043 C C . GLY A 1 455 ? -9.165 53.608 87.721 1.00 66.06 455 GLY A C 1
ATOM 3044 O O . GLY A 1 455 ? -9.322 53.911 86.542 1.00 70.85 455 GLY A O 1
ATOM 3045 N N . ASN A 1 456 ? -8.258 54.211 88.490 1.00 63.85 456 ASN A N 1
ATOM 3046 C CA . ASN A 1 456 ? -7.325 55.173 87.903 1.00 64.95 456 ASN A CA 1
ATOM 3047 C C . ASN A 1 456 ? -6.094 54.445 87.403 1.00 64.17 456 ASN A C 1
ATOM 3048 O O . ASN A 1 456 ? -5.077 54.390 88.077 1.00 66.35 456 ASN A O 1
ATOM 3053 N N . ILE A 1 457 ? -6.200 53.870 86.217 1.00 62.79 457 ILE A N 1
ATOM 3054 C CA . ILE A 1 457 ? -5.105 53.130 85.604 1.00 59.66 457 ILE A CA 1
ATOM 3055 C C . ILE A 1 457 ? -3.946 54.049 85.247 1.00 57.01 457 ILE A C 1
ATOM 3056 O O . ILE A 1 457 ? -2.796 53.646 85.318 1.00 56.64 457 ILE A O 1
ATOM 3061 N N . LEU A 1 458 ? -4.235 55.276 84.836 1.00 56.50 458 LEU A N 1
ATOM 3062 C CA . LEU A 1 458 ? -3.141 56.174 84.494 1.00 58.91 458 LEU A CA 1
ATOM 3063 C C . LEU A 1 458 ? -2.332 56.429 85.757 1.00 55.88 458 LEU A C 1
ATOM 3064 O O . LEU A 1 458 ? -1.105 56.317 85.770 1.00 53.72 458 LEU A O 1
ATOM 3069 N N . LEU A 1 459 ? -3.045 56.745 86.829 1.00 54.27 459 LEU A N 1
ATOM 3070 C CA . LEU A 1 459 ? -2.416 57.073 88.091 1.00 51.54 459 LEU A CA 1
ATOM 3071 C C . LEU A 1 459 ? -1.711 55.841 88.653 1.00 49.91 459 LEU A C 1
ATOM 3072 O O . LEU A 1 459 ? -0.557 55.919 89.084 1.00 49.37 459 LEU A O 1
ATOM 3077 N N . ALA A 1 460 ? -2.408 54.707 88.630 1.00 47.05 460 ALA A N 1
ATOM 3078 C CA . ALA A 1 460 ? -1.872 53.463 89.147 1.00 44.82 460 ALA A CA 1
ATOM 3079 C C . ALA A 1 460 ? -0.590 53.115 88.410 1.00 45.33 460 ALA A C 1
ATOM 3080 O O . ALA A 1 460 ? 0.340 52.562 88.979 1.00 47.11 460 ALA A O 1
ATOM 3082 N N . ASN A 1 461 ? -0.535 53.446 87.136 1.00 46.87 461 ASN A N 1
ATOM 3083 C CA . ASN A 1 461 ? 0.650 53.173 86.354 1.00 48.59 461 ASN A CA 1
ATOM 3084 C C . ASN A 1 461 ? 1.780 54.148 86.690 1.00 47.61 461 ASN A C 1
ATOM 3085 O O . ASN A 1 461 ? 2.942 53.766 86.708 1.00 49.02 461 ASN A O 1
ATOM 3090 N N . GLU A 1 462 ? 1.445 55.406 86.944 1.00 46.66 462 GLU A N 1
ATOM 3091 C CA . GLU A 1 462 ? 2.451 56.365 87.393 1.00 51.34 462 GLU A CA 1
ATOM 3092 C C . GLU A 1 462 ? 3.179 55.822 88.624 1.00 50.15 462 GLU A C 1
ATOM 3093 O O . GLU A 1 462 ? 4.397 55.680 88.627 1.00 50.65 462 GLU A O 1
ATOM 3099 N N . TYR A 1 463 ? 2.418 55.522 89.672 1.00 46.27 463 TYR A N 1
ATOM 3100 C CA . TYR A 1 463 ? 2.991 54.981 90.884 1.00 46.44 463 TYR A CA 1
ATOM 3101 C C . TYR A 1 463 ? 3.761 53.667 90.643 1.00 48.18 463 TYR A C 1
ATOM 3102 O O . TYR A 1 463 ? 4.824 53.448 91.223 1.00 49.90 463 TYR A O 1
ATOM 3111 N N . LEU A 1 464 ? 3.249 52.791 89.784 1.00 46.59 464 LEU A N 1
ATOM 3112 C CA . LEU A 1 464 ? 3.935 51.523 89.555 1.00 45.76 464 LEU A CA 1
ATOM 3113 C C . LEU A 1 464 ? 5.272 51.665 88.812 1.00 47.39 464 LEU A C 1
ATOM 3114 O O . LEU A 1 464 ? 6.252 51.015 89.174 1.00 49.29 464 LEU A O 1
ATOM 3119 N N . GLN A 1 465 ? 5.326 52.507 87.785 1.00 48.17 465 GLN A N 1
ATOM 3120 C CA . GLN A 1 465 ? 6.608 52.811 87.127 1.00 50.74 465 GLN A CA 1
ATOM 3121 C C . GLN A 1 465 ? 7.580 53.422 88.134 1.00 51.26 465 GLN A C 1
ATOM 3122 O O . GLN A 1 465 ? 8.782 53.163 88.102 1.00 53.40 465 GLN A O 1
ATOM 3128 N N . SER A 1 466 ? 7.042 54.233 89.038 1.00 49.65 466 SER A N 1
ATOM 3129 C CA . SER A 1 466 ? 7.828 54.788 90.124 1.00 49.53 466 SER A CA 1
ATOM 3130 C C . SER A 1 466 ? 8.448 53.732 91.042 1.00 49.56 466 SER A C 1
ATOM 3131 O O . SER A 1 466 ? 9.650 53.792 91.250 1.00 53.24 466 SER A O 1
ATOM 3134 N N . SER A 1 467 ? 7.685 52.769 91.583 1.00 45.23 467 SER A N 1
ATOM 3135 C CA . SER A 1 467 ? 8.354 51.727 92.376 1.00 45.12 467 SER A CA 1
ATOM 3136 C C . SER A 1 467 ? 9.373 50.980 91.544 1.00 45.07 467 SER A C 1
ATOM 3137 O O . SER A 1 467 ? 10.479 50.689 92.007 1.00 44.39 467 SER A O 1
ATOM 3140 N N . TYR A 1 468 ? 9.005 50.658 90.313 1.00 46.46 468 TYR A N 1
ATOM 3141 C CA . TYR A 1 468 ? 9.898 49.871 89.474 1.00 48.13 468 TYR A CA 1
ATOM 3142 C C . TYR A 1 468 ? 11.246 50.585 89.275 1.00 50.06 468 TYR A C 1
ATOM 3143 O O . TYR A 1 468 ? 12.286 49.939 89.204 1.00 53.43 468 TYR A O 1
ATOM 3152 N N . ALA A 1 469 ? 11.237 51.910 89.186 1.00 47.22 469 ALA A N 1
ATOM 3153 C CA . ALA A 1 469 ? 12.497 52.628 88.998 1.00 50.16 469 ALA A CA 1
ATOM 3154 C C . ALA A 1 469 ? 13.407 52.488 90.229 1.00 52.89 469 ALA A C 1
ATOM 3155 O O . ALA A 1 469 ? 14.627 52.400 90.097 1.00 57.62 469 ALA A O 1
ATOM 3157 N N . LEU A 1 470 ? 12.791 52.461 91.410 1.00 48.83 470 LEU A N 1
ATOM 3158 C CA . LEU A 1 470 ? 13.448 52.214 92.694 1.00 47.28 470 LEU A CA 1
ATOM 3159 C C . LEU A 1 470 ? 13.924 50.754 92.909 1.00 53.13 470 LEU A C 1
ATOM 3160 O O . LEU A 1 470 ? 15.011 50.511 93.431 1.00 53.87 470 LEU A O 1
ATOM 3165 N N . PHE A 1 471 ? 13.103 49.776 92.551 1.00 51.51 471 PHE A N 1
ATOM 3166 C CA . PHE A 1 471 ? 13.493 48.386 92.760 1.00 52.14 471 PHE A CA 1
ATOM 3167 C C . PHE A 1 471 ? 12.672 47.502 91.829 1.00 52.27 471 PHE A C 1
ATOM 3168 O O . PHE A 1 471 ? 11.442 47.562 91.829 1.00 51.74 471 PHE A O 1
ATOM 3176 N N . GLN A 1 472 ? 13.360 46.699 91.026 1.00 53.80 472 GLN A N 1
ATOM 3177 C CA . GLN A 1 472 ? 12.701 45.957 89.957 1.00 58.46 472 GLN A CA 1
ATOM 3178 C C . GLN A 1 472 ? 12.486 44.457 90.204 1.00 59.21 472 GLN A C 1
ATOM 3179 O O . GLN A 1 472 ? 11.904 43.782 89.357 1.00 60.25 472 GLN A O 1
ATOM 3185 N N . TYR A 1 473 ? 12.917 43.946 91.359 1.00 58.44 473 TYR A N 1
ATOM 3186 C CA . TYR A 1 473 ? 12.860 42.506 91.614 1.00 59.33 473 TYR A CA 1
ATOM 3187 C C . TYR A 1 473 ? 11.943 42.058 92.764 1.00 58.29 473 TYR A C 1
ATOM 3188 O O . TYR A 1 473 ? 12.328 41.242 93.601 1.00 60.56 473 TYR A O 1
ATOM 3197 N N . ASP A 1 474 ? 10.721 42.573 92.777 1.00 53.63 474 ASP A N 1
ATOM 3198 C CA . ASP A 1 474 ? 9.724 42.167 93.745 1.00 48.53 474 ASP A CA 1
ATOM 3199 C C . ASP A 1 474 ? 8.520 41.598 92.983 1.00 48.18 474 ASP A C 1
ATOM 3200 O O . ASP A 1 474 ? 7.906 42.294 92.173 1.00 47.86 474 ASP A O 1
ATOM 3205 N N . PRO A 1 475 ? 8.182 40.325 93.239 1.00 47.19 475 PRO A N 1
ATOM 3206 C CA . PRO A 1 475 ? 7.158 39.574 92.495 1.00 46.12 475 PRO A CA 1
ATOM 3207 C C . PRO A 1 475 ? 5.815 40.291 92.480 1.00 46.38 475 PRO A C 1
ATOM 3208 O O . PRO A 1 475 ? 5.069 40.168 91.514 1.00 46.15 475 PRO A O 1
ATOM 3212 N N . LEU A 1 476 ? 5.514 41.014 93.561 1.00 46.93 476 LEU A N 1
ATOM 3213 C CA . LEU A 1 476 ? 4.224 41.676 93.768 1.00 44.24 476 LEU A CA 1
ATOM 3214 C C . LEU A 1 476 ? 4.056 42.840 92.803 1.00 45.58 476 LEU A C 1
ATOM 3215 O O . LEU A 1 476 ? 2.949 43.159 92.374 1.00 48.93 476 LEU A O 1
ATOM 3220 N N . LEU A 1 477 ? 5.171 43.476 92.481 1.00 42.88 477 LEU A N 1
ATOM 3221 C CA . LEU A 1 477 ? 5.195 44.630 91.617 1.00 44.47 477 LEU A CA 1
ATOM 3222 C C . LEU A 1 477 ? 5.018 44.200 90.180 1.00 49.23 477 LEU A C 1
ATOM 3223 O O . LEU A 1 477 ? 4.339 44.874 89.408 1.00 50.70 477 LEU A O 1
ATOM 3228 N N . LEU A 1 478 ? 5.644 43.080 89.813 1.00 51.27 478 LEU A N 1
ATOM 3229 C CA . LEU A 1 478 ? 5.515 42.547 88.456 1.00 50.06 478 LEU A CA 1
ATOM 3230 C C . LEU A 1 478 ? 4.100 42.051 88.230 1.00 46.59 478 LEU A C 1
ATOM 3231 O O . LEU A 1 478 ? 3.537 42.210 87.156 1.00 46.83 478 LEU A O 1
ATOM 3236 N N . ASN A 1 479 ? 3.513 41.457 89.254 1.00 44.68 479 ASN A N 1
ATOM 3237 C CA . ASN A 1 479 ? 2.107 41.126 89.167 1.00 45.30 479 ASN A CA 1
ATOM 3238 C C . ASN A 1 479 ? 1.257 42.367 88.907 1.00 45.60 479 ASN A C 1
ATOM 3239 O O . ASN A 1 479 ? 0.426 42.371 88.026 1.00 46.06 479 ASN A O 1
ATOM 3244 N N . GLU A 1 480 ? 1.479 43.430 89.669 1.00 46.69 480 GLU A N 1
ATOM 3245 C CA . GLU A 1 480 ? 0.680 44.641 89.508 1.00 46.13 480 GLU A CA 1
ATOM 3246 C C . GLU A 1 480 ? 0.887 45.319 88.146 1.00 45.28 480 GLU A C 1
ATOM 3247 O O . GLU A 1 480 ? -0.057 45.820 87.547 1.00 46.99 480 GLU A O 1
ATOM 3253 N N . LEU A 1 481 ? 2.115 45.349 87.656 1.00 43.92 481 LEU A N 1
ATOM 3254 C CA . LEU A 1 481 ? 2.361 45.873 86.322 1.00 45.82 481 LEU A CA 1
ATOM 3255 C C . LEU A 1 481 ? 1.637 45.022 85.272 1.00 48.10 481 LEU A C 1
ATOM 3256 O O . LEU A 1 481 ? 1.240 45.521 84.215 1.00 47.51 481 LEU A O 1
ATOM 3261 N N . GLY A 1 482 ? 1.464 43.737 85.582 1.00 49.09 482 GLY A N 1
ATOM 3262 C CA . GLY A 1 482 ? 0.834 42.801 84.670 1.00 51.20 482 GLY A CA 1
ATOM 3263 C C . GLY A 1 482 ? -0.671 42.963 84.627 1.00 51.23 482 GLY A C 1
ATOM 3264 O O . GLY A 1 482 ? -1.279 42.832 83.575 1.00 53.32 482 GLY A O 1
ATOM 3265 N N . VAL A 1 483 ? -1.271 43.250 85.775 1.00 48.97 483 VAL A N 1
ATOM 3266 C CA . VAL A 1 483 ? -2.698 43.522 85.844 1.00 50.27 483 VAL A CA 1
ATOM 3267 C C . VAL A 1 483 ? -3.050 44.817 85.103 1.00 55.96 483 VAL A C 1
ATOM 3268 O O . VAL A 1 483 ? -4.187 45.029 84.686 1.00 58.40 483 VAL A O 1
ATOM 3272 N N . VAL A 1 484 ? -2.053 45.670 84.928 1.00 57.05 484 VAL A N 1
ATOM 3273 C CA . VAL A 1 484 ? -2.242 46.950 84.274 1.00 58.72 484 VAL A CA 1
ATOM 3274 C C . VAL A 1 484 ? -2.137 46.756 82.772 1.00 60.00 484 VAL A C 1
ATOM 3275 O O . VAL A 1 484 ? -2.958 47.261 82.021 1.00 64.68 484 VAL A O 1
ATOM 3279 N N . ALA A 1 485 ? -1.142 46.002 82.329 1.00 57.14 485 ALA A N 1
ATOM 3280 C CA . ALA A 1 485 ? -1.016 45.715 80.909 1.00 56.41 485 ALA A CA 1
ATOM 3281 C C . ALA A 1 485 ? -2.236 44.945 80.433 1.00 57.15 485 ALA A C 1
ATOM 3282 O O . ALA A 1 485 ? -2.686 45.123 79.326 1.00 61.12 485 ALA A O 1
ATOM 3284 N N . PHE A 1 486 ? -2.768 44.081 81.285 1.00 55.52 486 PHE A N 1
ATOM 3285 C CA . PHE A 1 486 ? -3.959 43.317 80.965 1.00 54.98 486 PHE A CA 1
ATOM 3286 C C . PHE A 1 486 ? -5.187 44.225 80.932 1.00 58.84 486 PHE A C 1
ATOM 3287 O O . PHE A 1 486 ? -6.120 43.983 80.177 1.00 62.38 486 PHE A O 1
ATOM 3295 N N . ASN A 1 487 ? -5.188 45.274 81.741 1.00 60.36 487 ASN A N 1
ATOM 3296 C CA . ASN A 1 487 ? -6.317 46.197 81.773 1.00 63.87 487 ASN A CA 1
ATOM 3297 C C . ASN A 1 487 ? -6.350 47.150 80.584 1.00 67.69 487 ASN A C 1
ATOM 3298 O O . ASN A 1 487 ? -7.420 47.441 80.055 1.00 70.64 487 ASN A O 1
ATOM 3303 N N . LYS A 1 488 ? -5.182 47.615 80.151 1.00 68.38 488 LYS A N 1
ATOM 3304 C CA . LYS A 1 488 ? -5.037 48.050 78.770 1.00 73.04 488 LYS A CA 1
ATOM 3305 C C . LYS A 1 488 ? -5.241 46.737 78.021 1.00 75.68 488 LYS A C 1
ATOM 3306 O O . LYS A 1 488 ? -5.585 45.731 78.635 1.00 77.37 488 LYS A O 1
ATOM 3312 N N . SER A 1 489 ? -5.045 46.673 76.721 1.00 75.43 489 SER A N 1
ATOM 3313 C CA . SER A 1 489 ? -5.160 45.337 76.145 1.00 73.56 489 SER A CA 1
ATOM 3314 C C . SER A 1 489 ? -3.845 44.797 75.607 1.00 73.67 489 SER A C 1
ATOM 3315 O O . SER A 1 489 ? -3.742 44.404 74.450 1.00 75.80 489 SER A O 1
ATOM 3318 N N . ASP A 1 490 ? -2.840 44.780 76.470 1.00 70.75 490 ASP A N 1
ATOM 3319 C CA . ASP A 1 490 ? -1.529 44.294 76.092 1.00 72.66 490 ASP A CA 1
ATOM 3320 C C . ASP A 1 490 ? -1.288 42.940 76.733 1.00 70.57 490 ASP A C 1
ATOM 3321 O O . ASP A 1 490 ? -0.520 42.817 77.695 1.00 70.71 490 ASP A O 1
ATOM 3326 N N . MET A 1 491 ? -1.961 41.925 76.208 1.00 67.59 491 MET A N 1
ATOM 3327 C CA . MET A 1 491 ? -1.879 40.605 76.789 1.00 63.58 491 MET A CA 1
ATOM 3328 C C . MET A 1 491 ? -0.446 40.091 76.784 1.00 64.66 491 MET A C 1
ATOM 3329 O O . MET A 1 491 ? 0.013 39.484 77.758 1.00 62.19 491 MET A O 1
ATOM 3334 N N . GLN A 1 492 ? 0.270 40.352 75.698 1.00 67.92 492 GLN A N 1
ATOM 3335 C CA . GLN A 1 492 ? 1.634 39.865 75.579 1.00 70.46 492 GLN A CA 1
ATOM 3336 C C . GLN A 1 492 ? 2.492 40.351 76.738 1.00 67.19 492 GLN A C 1
ATOM 3337 O O . GLN A 1 492 ? 3.116 39.543 77.438 1.00 68.31 492 GLN A O 1
ATOM 3343 N N . THR A 1 493 ? 2.510 41.664 76.947 1.00 62.31 493 THR A N 1
ATOM 3344 C CA . THR A 1 493 ? 3.231 42.253 78.075 1.00 58.84 493 THR A CA 1
ATOM 3345 C C . THR A 1 493 ? 2.739 41.699 79.430 1.00 55.67 493 THR A C 1
ATOM 3346 O O . THR A 1 493 ? 3.540 41.275 80.270 1.00 53.71 493 THR A O 1
ATOM 3350 N N . ALA A 1 494 ? 1.424 41.676 79.634 1.00 53.84 494 ALA A N 1
ATOM 3351 C CA . ALA A 1 494 ? 0.872 41.016 80.815 1.00 50.53 494 ALA A CA 1
ATOM 3352 C C . ALA A 1 494 ? 1.468 39.623 81.041 1.00 53.04 494 ALA A C 1
ATOM 3353 O O . ALA A 1 494 ? 1.872 39.311 82.143 1.00 54.16 494 ALA A O 1
ATOM 3355 N N . ILE A 1 495 ? 1.528 38.784 80.007 1.00 55.00 495 ILE A N 1
ATOM 3356 C CA . ILE A 1 495 ? 2.061 37.430 80.171 1.00 52.74 495 ILE A CA 1
ATOM 3357 C C . ILE A 1 495 ? 3.520 37.471 80.602 1.00 54.26 495 ILE A C 1
ATOM 3358 O O . ILE A 1 495 ? 3.942 36.707 81.476 1.00 52.75 495 ILE A O 1
ATOM 3363 N N . ASN A 1 496 ? 4.290 38.369 79.993 1.00 57.63 496 ASN A N 1
ATOM 3364 C CA . ASN A 1 496 ? 5.705 38.493 80.332 1.00 60.82 496 ASN A CA 1
ATOM 3365 C C . ASN A 1 496 ? 5.890 38.889 81.793 1.00 60.85 496 ASN A C 1
ATOM 3366 O O . ASN A 1 496 ? 6.738 38.346 82.502 1.00 61.81 496 ASN A O 1
ATOM 3371 N N . HIS A 1 497 ? 5.078 39.837 82.244 1.00 58.67 497 HIS A N 1
ATOM 3372 C CA . HIS A 1 497 ? 5.151 40.287 83.618 1.00 54.27 497 HIS A CA 1
ATOM 3373 C C . HIS A 1 497 ? 4.755 39.192 84.596 1.00 52.71 497 HIS A C 1
ATOM 3374 O O . HIS A 1 497 ? 5.494 38.914 85.538 1.00 54.63 497 HIS A O 1
ATOM 3381 N N . PHE A 1 498 ? 3.607 38.561 84.378 1.00 49.76 498 PHE A N 1
ATOM 3382 C CA . PHE A 1 498 ? 3.219 37.414 85.198 1.00 49.43 498 PHE A CA 1
ATOM 3383 C C . PHE A 1 498 ? 4.255 36.297 85.230 1.00 52.43 498 PHE A C 1
ATOM 3384 O O . PHE A 1 498 ? 4.529 35.735 86.294 1.00 52.78 498 PHE A O 1
ATOM 3392 N N . GLN A 1 499 ? 4.825 35.964 84.076 1.00 55.55 499 GLN A N 1
ATOM 3393 C CA . GLN A 1 499 ? 5.816 34.893 84.024 1.00 59.11 499 GLN A CA 1
ATOM 3394 C C . GLN A 1 499 ? 7.055 35.244 84.840 1.00 60.57 499 GLN A C 1
ATOM 3395 O O . GLN A 1 499 ? 7.722 34.369 85.385 1.00 60.47 499 GLN A O 1
ATOM 3401 N N . ASN A 1 500 ? 7.359 36.533 84.931 1.00 62.58 500 ASN A N 1
ATOM 3402 C CA . ASN A 1 500 ? 8.525 36.966 85.684 1.00 62.80 500 ASN A CA 1
ATOM 3403 C C . ASN A 1 500 ? 8.295 37.081 87.178 1.00 57.52 500 ASN A C 1
ATOM 3404 O O . ASN A 1 500 ? 9.219 36.879 87.959 1.00 59.45 500 ASN A O 1
ATOM 3409 N N . ALA A 1 501 ? 7.070 37.409 87.576 1.00 52.01 501 ALA A N 1
ATOM 3410 C CA . ALA A 1 501 ? 6.700 37.336 88.980 1.00 49.19 501 ALA A CA 1
ATOM 3411 C C . ALA A 1 501 ? 6.946 35.906 89.442 1.00 51.39 501 ALA A C 1
ATOM 3412 O O . ALA A 1 501 ? 7.675 35.677 90.397 1.00 51.28 501 ALA A O 1
ATOM 3414 N N . LEU A 1 502 ? 6.337 34.949 88.737 1.00 53.30 502 LEU A N 1
ATOM 3415 C CA . LEU A 1 502 ? 6.494 33.518 89.020 1.00 52.33 502 LEU A CA 1
ATOM 3416 C C . LEU A 1 502 ? 7.948 33.069 89.101 1.00 54.28 502 LEU A C 1
ATOM 3417 O O . LEU A 1 502 ? 8.324 32.337 90.021 1.00 54.90 502 LEU A O 1
ATOM 3422 N N . LEU A 1 503 ? 8.765 33.496 88.144 1.00 55.35 503 LEU A N 1
ATOM 3423 C CA . LEU A 1 503 ? 10.185 33.190 88.211 1.00 58.93 503 LEU A CA 1
ATOM 3424 C C . LEU A 1 503 ? 10.774 33.781 89.480 1.00 59.70 503 LEU A C 1
ATOM 3425 O O . LEU A 1 503 ? 11.477 33.093 90.216 1.00 61.75 503 LEU A O 1
ATOM 3430 N N . LEU A 1 504 ? 10.468 35.050 89.740 1.00 58.80 504 LEU A N 1
ATOM 3431 C CA . LEU A 1 504 ? 10.943 35.736 90.943 1.00 59.00 504 LEU A CA 1
ATOM 3432 C C . LEU A 1 504 ? 10.586 34.995 92.223 1.00 59.23 504 LEU A C 1
ATOM 3433 O O . LEU A 1 504 ? 11.450 34.743 93.051 1.00 61.47 504 LEU A O 1
ATOM 3438 N N . VAL A 1 505 ? 9.307 34.668 92.381 1.00 58.35 505 VAL A N 1
ATOM 3439 C CA . VAL A 1 505 ? 8.805 33.970 93.559 1.00 59.41 505 VAL A CA 1
ATOM 3440 C C . VAL A 1 505 ? 9.525 32.659 93.866 1.00 65.30 505 VAL A C 1
ATOM 3441 O O . VAL A 1 505 ? 9.622 32.255 95.024 1.00 65.97 505 VAL A O 1
ATOM 3445 N N . LYS A 1 506 ? 10.025 31.988 92.834 1.00 70.22 506 LYS A N 1
ATOM 3446 C CA . LYS A 1 506 ? 10.707 30.713 93.035 1.00 74.51 506 LYS A CA 1
ATOM 3447 C C . LYS A 1 506 ? 12.052 30.898 93.753 1.00 75.84 506 LYS A C 1
ATOM 3448 O O . LYS A 1 506 ? 12.504 30.012 94.487 1.00 76.26 506 LYS A O 1
ATOM 3454 N N . LYS A 1 507 ? 12.669 32.061 93.546 1.00 75.50 507 LYS A N 1
ATOM 3455 C CA . LYS A 1 507 ? 13.944 32.408 94.174 1.00 76.12 507 LYS A CA 1
ATOM 3456 C C . LYS A 1 507 ? 13.776 32.924 95.609 1.00 72.72 507 LYS A C 1
ATOM 3457 O O . LYS A 1 507 ? 14.702 32.846 96.422 1.00 73.42 507 LYS A O 1
ATOM 3463 N N . THR A 1 508 ? 12.599 33.453 95.923 1.00 67.92 508 THR A N 1
ATOM 3464 C CA . THR A 1 508 ? 12.361 33.978 97.256 1.00 64.98 508 THR A CA 1
ATOM 3465 C C . THR A 1 508 ? 11.903 32.871 98.196 1.00 63.13 508 THR A C 1
ATOM 3466 O O . THR A 1 508 ? 11.961 31.697 97.854 1.00 64.61 508 THR A O 1
ATOM 3470 N N . GLN A 1 509 ? 11.449 33.253 99.384 1.00 60.53 509 GLN A N 1
ATOM 3471 C CA . GLN A 1 509 ? 11.037 32.289 100.393 1.00 58.03 509 GLN A CA 1
ATOM 3472 C C . GLN A 1 509 ? 9.647 32.645 100.871 1.00 55.69 509 GLN A C 1
ATOM 3473 O O . GLN A 1 509 ? 9.318 32.460 102.043 1.00 55.66 509 GLN A O 1
ATOM 3479 N N . SER A 1 510 ? 8.830 33.158 99.959 1.00 55.27 510 SER A N 1
ATOM 3480 C CA . SER A 1 510 ? 7.488 33.615 100.314 1.00 54.40 510 SER A CA 1
ATOM 3481 C C . SER A 1 510 ? 6.481 32.489 100.411 1.00 55.55 510 SER A C 1
ATOM 3482 O O . SER A 1 510 ? 6.562 31.498 99.681 1.00 58.53 510 SER A O 1
ATOM 3485 N N . ASN A 1 511 ? 5.540 32.648 101.334 1.00 54.90 511 ASN A N 1
ATOM 3486 C CA . ASN A 1 511 ? 4.373 31.782 101.434 1.00 56.11 511 ASN A CA 1
ATOM 3487 C C . ASN A 1 511 ? 3.763 31.597 100.028 1.00 55.59 511 ASN A C 1
ATOM 3488 O O . ASN A 1 511 ? 3.404 32.570 99.356 1.00 54.26 511 ASN A O 1
ATOM 3493 N N . GLU A 1 512 ? 3.671 30.357 99.564 1.00 55.85 512 GLU A N 1
ATOM 3494 C CA . GLU A 1 512 ? 3.284 30.133 98.169 1.00 57.98 512 GLU A CA 1
ATOM 3495 C C . GLU A 1 512 ? 1.809 30.450 97.867 1.00 57.22 512 GLU A C 1
ATOM 3496 O O . GLU A 1 512 ? 1.449 30.742 96.727 1.00 53.03 512 GLU A O 1
ATOM 3502 N N . LYS A 1 513 ? 0.975 30.412 98.901 1.00 59.55 513 LYS A N 1
ATOM 3503 C CA . LYS A 1 513 ? -0.480 30.483 98.740 1.00 60.83 513 LYS A CA 1
ATOM 3504 C C . LYS A 1 513 ? -1.049 31.742 98.055 1.00 57.62 513 LYS A C 1
ATOM 3505 O O . LYS A 1 513 ? -1.970 31.633 97.246 1.00 59.55 513 LYS A O 1
ATOM 3511 N N . PRO A 1 514 ? -0.526 32.937 98.382 1.00 53.29 514 PRO A N 1
ATOM 3512 C CA . PRO A 1 514 ? -1.075 34.154 97.754 1.00 49.92 514 PRO A CA 1
ATOM 3513 C C . PRO A 1 514 ? -0.855 34.234 96.239 1.00 48.22 514 PRO A C 1
ATOM 3514 O O . PRO A 1 514 ? -1.637 34.881 95.543 1.00 48.42 514 PRO A O 1
ATOM 3518 N N . TRP A 1 515 ? 0.197 33.589 95.746 1.00 47.81 515 TRP A N 1
ATOM 3519 C CA . TRP A 1 515 ? 0.537 33.608 94.320 1.00 45.57 515 TRP A CA 1
ATOM 3520 C C . TRP A 1 515 ? -0.367 32.777 93.420 1.00 45.63 515 TRP A C 1
ATOM 3521 O O . TRP A 1 515 ? -0.109 32.645 92.238 1.00 48.46 515 TRP A O 1
ATOM 3532 N N . ALA A 1 516 ? -1.440 32.233 93.969 1.00 44.25 516 ALA A N 1
ATOM 3533 C CA . ALA A 1 516 ? -2.425 31.576 93.135 1.00 43.76 516 ALA A CA 1
ATOM 3534 C C . ALA A 1 516 ? -3.066 32.622 92.223 1.00 45.93 516 ALA A C 1
ATOM 3535 O O . ALA A 1 516 ? -3.498 32.317 91.109 1.00 49.17 516 ALA A O 1
ATOM 3537 N N . ALA A 1 517 ? -3.114 33.866 92.691 1.00 44.80 517 ALA A N 1
ATOM 3538 C CA . ALA A 1 517 ? -3.746 34.926 91.925 1.00 44.84 517 ALA A CA 1
ATOM 3539 C C . ALA A 1 517 ? -2.915 35.269 90.691 1.00 45.81 517 ALA A C 1
ATOM 3540 O O . ALA A 1 517 ? -3.460 35.572 89.627 1.00 48.00 517 ALA A O 1
ATOM 3542 N N . THR A 1 518 ? -1.595 35.212 90.829 1.00 44.11 518 THR A N 1
ATOM 3543 C CA . THR A 1 518 ? -0.712 35.436 89.687 1.00 44.82 518 THR A CA 1
ATOM 3544 C C . THR A 1 518 ? -0.857 34.333 88.629 1.00 46.00 518 THR A C 1
ATOM 3545 O O . THR A 1 518 ? -0.962 34.624 87.441 1.00 47.20 518 THR A O 1
ATOM 3549 N N . TRP A 1 519 ? -0.881 33.077 89.069 1.00 44.99 519 TRP A N 1
ATOM 3550 C CA . TRP A 1 519 ? -1.082 31.948 88.168 1.00 44.31 519 TRP A CA 1
ATOM 3551 C C . TRP A 1 519 ? -2.392 32.100 87.415 1.00 44.66 519 TRP A C 1
ATOM 3552 O O . TRP A 1 519 ? -2.435 32.002 86.193 1.00 44.33 519 TRP A O 1
ATOM 3563 N N . ALA A 1 520 ? -3.469 32.345 88.153 1.00 44.09 520 ALA A N 1
ATOM 3564 C CA . ALA A 1 520 ? -4.756 32.561 87.517 1.00 41.70 520 ALA A CA 1
ATOM 3565 C C . ALA A 1 520 ? -4.656 33.790 86.628 1.00 45.06 520 ALA A C 1
ATOM 3566 O O . ALA A 1 520 ? -5.179 33.777 85.525 1.00 47.92 520 ALA A O 1
ATOM 3568 N N . ASN A 1 521 ? -3.965 34.837 87.080 1.00 43.80 521 ASN A N 1
ATOM 3569 C CA . ASN A 1 521 ? -3.743 35.994 86.213 1.00 46.75 521 ASN A CA 1
ATOM 3570 C C . ASN A 1 521 ? -3.123 35.598 84.870 1.00 46.19 521 ASN A C 1
ATOM 3571 O O . ASN A 1 521 ? -3.598 35.990 83.809 1.00 48.65 521 ASN A O 1
ATOM 3576 N N . LEU A 1 522 ? -2.050 34.830 84.920 1.00 43.62 522 LEU A N 1
ATOM 3577 C CA . LEU A 1 522 ? -1.388 34.377 83.712 1.00 45.07 522 LEU A CA 1
ATOM 3578 C C . LEU A 1 522 ? -2.379 33.584 82.866 1.00 50.53 522 LEU A C 1
ATOM 3579 O O . LEU A 1 522 ? -2.405 33.708 81.644 1.00 52.68 522 LEU A O 1
ATOM 3584 N N . GLY A 1 523 ? -3.207 32.775 83.525 1.00 50.57 523 GLY A N 1
ATOM 3585 C CA . GLY A 1 523 ? -4.270 32.055 82.845 1.00 51.29 523 GLY A CA 1
ATOM 3586 C C . GLY A 1 523 ? -5.289 32.938 82.141 1.00 52.16 523 GLY A C 1
ATOM 3587 O O . GLY A 1 523 ? -5.804 32.569 81.089 1.00 53.50 523 GLY A O 1
ATOM 3588 N N . HIS A 1 524 ? -5.592 34.099 82.724 1.00 52.38 524 HIS A N 1
ATOM 3589 C CA . HIS A 1 524 ? -6.537 35.056 82.138 1.00 51.84 524 HIS A CA 1
ATOM 3590 C C . HIS A 1 524 ? -5.934 35.786 80.940 1.00 52.75 524 HIS A C 1
ATOM 3591 O O . HIS A 1 524 ? -6.630 36.101 79.984 1.00 54.99 524 HIS A O 1
ATOM 3598 N N . ALA A 1 525 ? -4.638 36.067 80.997 1.00 50.36 525 ALA A N 1
ATOM 3599 C CA . ALA A 1 525 ? -3.950 36.634 79.850 1.00 48.73 525 ALA A CA 1
ATOM 3600 C C . ALA A 1 525 ? -4.003 35.652 78.685 1.00 50.86 525 ALA A C 1
ATOM 3601 O O . ALA A 1 525 ? -4.184 36.042 77.545 1.00 53.70 525 ALA A O 1
ATOM 3603 N N . TYR A 1 526 ? -3.863 34.369 78.984 1.00 52.26 526 TYR A N 1
ATOM 3604 C CA . TYR A 1 526 ? -3.832 33.327 77.965 1.00 53.45 526 TYR A CA 1
ATOM 3605 C C . TYR A 1 526 ? -5.175 33.110 77.278 1.00 58.00 526 TYR A C 1
ATOM 3606 O O . TYR A 1 526 ? -5.212 32.879 76.072 1.00 62.32 526 TYR A O 1
ATOM 3615 N N . ARG A 1 527 ? -6.281 33.146 78.018 1.00 57.80 527 ARG A N 1
ATOM 3616 C CA . ARG A 1 527 ? -7.568 32.976 77.346 1.00 62.19 527 ARG A CA 1
ATOM 3617 C C . ARG A 1 527 ? -7.858 34.167 76.450 1.00 63.80 527 ARG A C 1
ATOM 3618 O O . ARG A 1 527 ? -8.551 34.041 75.444 1.00 64.91 527 ARG A O 1
ATOM 3626 N N . LYS A 1 528 ? -7.324 35.327 76.822 1.00 64.09 528 LYS A N 1
ATOM 3627 C CA . LYS A 1 528 ? -7.471 36.529 76.012 1.00 64.14 528 LYS A CA 1
ATOM 3628 C C . LYS A 1 528 ? -6.779 36.347 74.675 1.00 63.52 528 LYS A C 1
ATOM 3629 O O . LYS A 1 528 ? -7.309 36.737 73.648 1.00 65.22 528 LYS A O 1
ATOM 3635 N N . LEU A 1 529 ? -5.586 35.764 74.695 1.00 61.15 529 LEU A N 1
ATOM 3636 C CA . LEU A 1 529 ? -4.884 35.449 73.468 1.00 61.85 529 LEU A CA 1
ATOM 3637 C C . LEU A 1 529 ? -5.397 34.145 72.880 1.00 66.03 529 LEU A C 1
ATOM 3638 O O . LEU A 1 529 ? -4.794 33.598 71.964 1.00 68.03 529 LEU A O 1
ATOM 3643 N N . LYS A 1 530 ? -6.509 33.645 73.412 1.00 68.69 530 LYS A N 1
ATOM 3644 C CA . LYS A 1 530 ? -7.124 32.404 72.919 1.00 71.92 530 LYS A CA 1
ATOM 3645 C C . LYS A 1 530 ? -6.134 31.260 72.885 1.00 70.59 530 LYS A C 1
ATOM 3646 O O . LYS A 1 530 ? -6.194 30.418 71.997 1.00 73.52 530 LYS A O 1
ATOM 3652 N N . MET A 1 531 ? -5.201 31.251 73.833 1.00 67.00 531 MET A N 1
ATOM 3653 C CA . MET A 1 531 ? -4.332 30.097 74.028 1.00 65.73 531 MET A CA 1
ATOM 3654 C C . MET A 1 531 ? -4.917 29.259 75.152 1.00 63.29 531 MET A C 1
ATOM 3655 O O . MET A 1 531 ? -4.483 29.357 76.286 1.00 63.71 531 MET A O 1
ATOM 3660 N N . TYR A 1 532 ? -5.910 28.442 74.833 1.00 62.91 532 TYR A N 1
ATOM 3661 C CA . TYR A 1 532 ? -6.752 27.832 75.852 1.00 61.02 532 TYR A CA 1
ATOM 3662 C C . TYR A 1 532 ? -6.078 26.762 76.710 1.00 59.80 532 TYR A C 1
ATOM 3663 O O . TYR A 1 532 ? -6.433 26.608 77.872 1.00 57.77 532 TYR A O 1
ATOM 3672 N N . ASP A 1 533 ? -5.118 26.035 76.140 1.00 62.61 533 ASP A N 1
ATOM 3673 C CA . ASP A 1 533 ? -4.417 24.949 76.848 1.00 62.64 533 ASP A CA 1
ATOM 3674 C C . ASP A 1 533 ? -3.413 25.502 77.850 1.00 60.38 533 ASP A C 1
ATOM 3675 O O . ASP A 1 533 ? -3.282 24.982 78.953 1.00 62.48 533 ASP A O 1
ATOM 3680 N N . ALA A 1 534 ? -2.696 26.550 77.457 1.00 56.04 534 ALA A N 1
ATOM 3681 C CA . ALA A 1 534 ? -1.814 27.250 78.383 1.00 51.09 534 ALA A CA 1
ATOM 3682 C C . ALA A 1 534 ? -2.640 27.904 79.485 1.00 49.21 534 ALA A C 1
ATOM 3683 O O . ALA A 1 534 ? -2.174 28.046 80.620 1.00 48.83 534 ALA A O 1
ATOM 3685 N N . ALA A 1 535 ? -3.863 28.304 79.145 1.00 48.01 535 ALA A N 1
ATOM 3686 C CA . ALA A 1 535 ? -4.766 28.908 80.116 1.00 46.89 535 ALA A CA 1
ATOM 3687 C C . ALA A 1 535 ? -5.235 27.872 81.134 1.00 51.95 535 ALA A C 1
ATOM 3688 O O . ALA A 1 535 ? -5.243 28.140 82.331 1.00 53.27 535 ALA A O 1
ATOM 3690 N N . ILE A 1 536 ? -5.635 26.693 80.657 1.00 51.74 536 ILE A N 1
ATOM 3691 C CA . ILE A 1 536 ? -6.103 25.663 81.549 1.00 50.64 536 ILE A CA 1
ATOM 3692 C C . ILE A 1 536 ? -4.981 25.353 82.526 1.00 52.13 536 ILE A C 1
ATOM 3693 O O . ILE A 1 536 ? -5.180 25.356 83.741 1.00 52.46 536 ILE A O 1
ATOM 3698 N N . ASP A 1 537 ? -3.792 25.102 81.992 1.00 50.93 537 ASP A N 1
ATOM 3699 C CA . ASP A 1 537 ? -2.689 24.715 82.835 1.00 50.43 537 ASP A CA 1
ATOM 3700 C C . ASP A 1 537 ? -2.415 25.753 83.937 1.00 50.30 537 ASP A C 1
ATOM 3701 O O . ASP A 1 537 ? -2.182 25.381 85.100 1.00 49.43 537 ASP A O 1
ATOM 3706 N N . ALA A 1 538 ? -2.443 27.039 83.572 1.00 48.78 538 ALA A N 1
ATOM 3707 C CA . ALA A 1 538 ? -2.176 28.121 84.525 1.00 47.33 538 ALA A CA 1
ATOM 3708 C C . ALA A 1 538 ? -3.315 28.328 85.516 1.00 48.51 538 ALA A C 1
ATOM 3709 O O . ALA A 1 538 ? -3.072 28.523 86.704 1.00 49.59 538 ALA A O 1
ATOM 3711 N N . LEU A 1 539 ? -4.552 28.294 85.025 1.00 49.00 539 LEU A N 1
ATOM 3712 C CA . LEU A 1 539 ? -5.723 28.454 85.880 1.00 49.23 539 LEU A CA 1
ATOM 3713 C C . LEU A 1 539 ? -5.715 27.376 86.922 1.00 52.18 539 LEU A C 1
ATOM 3714 O O . LEU A 1 539 ? -6.133 27.600 88.054 1.00 51.67 539 LEU A O 1
ATOM 3719 N N . ASN A 1 540 ? -5.263 26.196 86.508 1.00 56.09 540 ASN A N 1
ATOM 3720 C CA . ASN A 1 540 ? -5.241 25.015 87.351 1.00 58.67 540 ASN A CA 1
ATOM 3721 C C . ASN A 1 540 ? -4.271 25.186 88.490 1.00 59.01 540 ASN A C 1
ATOM 3722 O O . ASN A 1 540 ? -4.545 24.795 89.629 1.00 56.33 540 ASN A O 1
ATOM 3727 N N . GLN A 1 541 ? -3.113 25.745 88.156 1.00 60.95 541 GLN A N 1
ATOM 3728 C CA . GLN A 1 541 ? -2.049 25.914 89.114 1.00 61.11 541 GLN A CA 1
ATOM 3729 C C . GLN A 1 541 ? -2.500 27.017 90.074 1.00 60.36 541 GLN A C 1
ATOM 3730 O O . GLN A 1 541 ? -2.137 27.024 91.248 1.00 60.53 541 GLN A O 1
ATOM 3736 N N . GLY A 1 542 ? -3.326 27.932 89.578 1.00 60.18 542 GLY A N 1
ATOM 3737 C CA . GLY A 1 542 ? -3.954 28.916 90.436 1.00 59.59 542 GLY A CA 1
ATOM 3738 C C . GLY A 1 542 ? -4.831 28.210 91.451 1.00 62.49 542 GLY A C 1
ATOM 3739 O O . GLY A 1 542 ? -4.621 28.308 92.654 1.00 66.14 542 GLY A O 1
ATOM 3740 N N . LEU A 1 543 ? -5.817 27.482 90.950 1.00 62.12 543 LEU A N 1
ATOM 3741 C CA . LEU A 1 543 ? -6.750 26.710 91.763 1.00 60.92 543 LEU A CA 1
ATOM 3742 C C . LEU A 1 543 ? -6.053 25.883 92.826 1.00 63.29 543 LEU A C 1
ATOM 3743 O O . LEU A 1 543 ? -6.565 25.719 93.923 1.00 63.15 543 LEU A O 1
ATOM 3748 N N . LEU A 1 544 ? -4.876 25.370 92.490 1.00 67.56 544 LEU A N 1
ATOM 3749 C CA . LEU A 1 544 ? -4.119 24.485 93.371 1.00 70.33 544 LEU A CA 1
ATOM 3750 C C . LEU A 1 544 ? -3.786 25.208 94.650 1.00 74.28 544 LEU A C 1
ATOM 3751 O O . LEU A 1 544 ? -4.131 24.750 95.742 1.00 75.13 544 LEU A O 1
ATOM 3756 N N . LEU A 1 545 ? -3.117 26.349 94.484 1.00 71.80 545 LEU A N 1
ATOM 3757 C CA . LEU A 1 545 ? -2.587 27.147 95.584 1.00 74.22 545 LEU A CA 1
ATOM 3758 C C . LEU A 1 545 ? -3.685 27.744 96.457 1.00 79.31 545 LEU A C 1
ATOM 3759 O O . LEU A 1 545 ? -3.418 28.206 97.559 1.00 79.75 545 LEU A O 1
ATOM 3764 N N . SER A 1 546 ? -4.914 27.747 95.962 1.00 85.08 546 SER A N 1
ATOM 3765 C CA . SER A 1 546 ? -6.041 28.228 96.747 1.00 92.29 546 SER A CA 1
ATOM 3766 C C . SER A 1 546 ? -7.146 27.186 96.713 1.00 99.10 546 SER A C 1
ATOM 3767 O O . SER A 1 546 ? -7.855 27.052 95.713 1.00 100.93 546 SER A O 1
ATOM 3770 N N . THR A 1 547 ? -7.300 26.450 97.805 1.00 103.51 547 THR A N 1
ATOM 3771 C CA . THR A 1 547 ? -8.257 25.348 97.837 1.00 107.79 547 THR A CA 1
ATOM 3772 C C . THR A 1 547 ? -9.660 25.711 97.336 1.00 110.04 547 THR A C 1
ATOM 3773 O O . THR A 1 547 ? -10.231 24.975 96.532 1.00 111.24 547 THR A O 1
ATOM 3777 N N . ASN A 1 548 ? -10.208 26.838 97.790 1.00 109.88 548 ASN A N 1
ATOM 3778 C CA . ASN A 1 548 ? -11.612 27.154 97.507 1.00 110.21 548 ASN A CA 1
ATOM 3779 C C . ASN A 1 548 ? -11.876 28.496 96.807 1.00 106.75 548 ASN A C 1
ATOM 3780 O O . ASN A 1 548 ? -12.250 29.487 97.453 1.00 108.01 548 ASN A O 1
ATOM 3785 N N . ASP A 1 549 ? -11.716 28.537 95.490 1.00 100.11 549 ASP A N 1
ATOM 3786 C CA . ASP A 1 549 ? -12.033 29.771 94.784 1.00 94.12 549 ASP A CA 1
ATOM 3787 C C . ASP A 1 549 ? -13.076 29.570 93.693 1.00 86.72 549 ASP A C 1
ATOM 3788 O O . ASP A 1 549 ? -12.860 28.831 92.736 1.00 86.31 549 ASP A O 1
ATOM 3793 N N . ALA A 1 550 ? -14.213 30.232 93.854 1.00 80.28 550 ALA A N 1
ATOM 3794 C CA . ALA A 1 550 ? -15.304 30.082 92.913 1.00 75.77 550 ALA A CA 1
ATOM 3795 C C . ALA A 1 550 ? -14.969 30.784 91.614 1.00 70.84 550 ALA A C 1
ATOM 3796 O O . ALA A 1 550 ? -15.319 30.312 90.536 1.00 70.06 550 ALA A O 1
ATOM 3798 N N . ASN A 1 551 ? -14.282 31.914 91.700 1.00 67.00 551 ASN A N 1
ATOM 3799 C CA . ASN A 1 551 ? -13.996 32.642 90.475 1.00 63.29 551 ASN A CA 1
ATOM 3800 C C . ASN A 1 551 ? -13.022 31.950 89.513 1.00 59.37 551 ASN A C 1
ATOM 3801 O O . ASN A 1 551 ? -13.180 32.084 88.302 1.00 59.90 551 ASN A O 1
ATOM 3806 N N . VAL A 1 552 ? -12.034 31.211 90.021 1.00 55.33 552 VAL A N 1
ATOM 3807 C CA . VAL A 1 552 ? -11.146 30.480 89.112 1.00 54.37 552 VAL A CA 1
ATOM 3808 C C . VAL A 1 552 ? -11.781 29.210 88.511 1.00 54.61 552 VAL A C 1
ATOM 3809 O O . VAL A 1 552 ? -11.387 28.774 87.432 1.00 53.85 552 VAL A O 1
ATOM 3813 N N . HIS A 1 553 ? -12.783 28.645 89.181 1.00 54.78 553 HIS A N 1
ATOM 3814 C CA . HIS A 1 553 ? -13.557 27.542 88.599 1.00 54.16 553 HIS A CA 1
ATOM 3815 C C . HIS A 1 553 ? -14.418 28.028 87.453 1.00 58.47 553 HIS A C 1
ATOM 3816 O O . HIS A 1 553 ? -14.535 27.362 86.417 1.00 61.09 553 HIS A O 1
ATOM 3823 N N . THR A 1 554 ? -15.046 29.181 87.658 1.00 58.12 554 THR A N 1
ATOM 3824 C CA . THR A 1 554 ? -15.830 29.824 86.622 1.00 57.17 554 THR A CA 1
ATOM 3825 C C . THR A 1 554 ? -14.912 30.147 85.440 1.00 55.79 554 THR A C 1
ATOM 3826 O O . THR A 1 554 ? -15.261 29.900 84.285 1.00 55.29 554 THR A O 1
ATOM 3830 N N . ALA A 1 555 ? -13.725 30.670 85.737 1.00 54.82 555 ALA A N 1
ATOM 3831 C CA . ALA A 1 555 ? -12.747 30.994 84.698 1.00 54.26 555 ALA A CA 1
ATOM 3832 C C . ALA A 1 555 ? -12.431 29.777 83.852 1.00 55.10 555 ALA A C 1
ATOM 3833 O O . ALA A 1 555 ? -12.420 29.851 82.633 1.00 56.51 555 ALA A O 1
ATOM 3835 N N . ILE A 1 556 ? -12.158 28.662 84.523 1.00 54.71 556 ILE A N 1
ATOM 3836 C CA . ILE A 1 556 ? -11.817 27.391 83.888 1.00 53.51 556 ILE A CA 1
ATOM 3837 C C . ILE A 1 556 ? -12.941 26.890 82.970 1.00 53.49 556 ILE A C 1
ATOM 3838 O O . ILE A 1 556 ? -12.688 26.402 81.861 1.00 51.67 556 ILE A O 1
ATOM 3843 N N . ALA A 1 557 ? -14.178 27.027 83.433 1.00 53.63 557 ALA A N 1
ATOM 3844 C CA . ALA A 1 557 ? -15.341 26.679 82.630 1.00 53.13 557 ALA A CA 1
ATOM 3845 C C . ALA A 1 557 ? -15.426 27.592 81.395 1.00 55.31 557 ALA A C 1
ATOM 3846 O O . ALA A 1 557 ? -15.562 27.127 80.260 1.00 55.10 557 ALA A O 1
ATOM 3848 N N . LEU A 1 558 ? -15.321 28.896 81.611 1.00 55.82 558 LEU A N 1
ATOM 3849 C CA . LEU A 1 558 ? -15.309 29.793 80.479 1.00 55.41 558 LEU A CA 1
ATOM 3850 C C . LEU A 1 558 ? -14.322 29.279 79.430 1.00 56.60 558 LEU A C 1
ATOM 3851 O O . LEU A 1 558 ? -14.624 29.256 78.234 1.00 58.95 558 LEU A O 1
ATOM 3856 N N . VAL A 1 559 ? -13.143 28.859 79.865 1.00 53.50 559 VAL A N 1
ATOM 3857 C CA . VAL A 1 559 ? -12.172 28.361 78.907 1.00 53.19 559 VAL A CA 1
ATOM 3858 C C . VAL A 1 559 ? -12.666 27.063 78.247 1.00 57.29 559 VAL A C 1
ATOM 3859 O O . VAL A 1 559 ? -12.568 26.908 77.027 1.00 59.67 559 VAL A O 1
ATOM 3863 N N . TYR A 1 560 ? -13.215 26.151 79.045 1.00 57.10 560 TYR A N 1
ATOM 3864 C CA . TYR A 1 560 ? -13.630 24.853 78.528 1.00 59.28 560 TYR A CA 1
ATOM 3865 C C . TYR A 1 560 ? -14.672 24.961 77.428 1.00 62.98 560 TYR A C 1
ATOM 3866 O O . TYR A 1 560 ? -14.568 24.293 76.390 1.00 64.17 560 TYR A O 1
ATOM 3875 N N . LEU A 1 561 ? -15.674 25.802 77.631 1.00 62.88 561 LEU A N 1
ATOM 3876 C CA . LEU A 1 561 ? -16.651 25.938 76.576 1.00 63.15 561 LEU A CA 1
ATOM 3877 C C . LEU A 1 561 ? -16.145 26.793 75.416 1.00 63.63 561 LEU A C 1
ATOM 3878 O O . LEU A 1 561 ? -16.791 26.869 74.384 1.00 66.52 561 LEU A O 1
ATOM 3883 N N . HIS A 1 562 ? -14.971 27.393 75.568 1.00 63.97 562 HIS A N 1
ATOM 3884 C CA . HIS A 1 562 ? -14.284 27.985 74.425 1.00 67.45 562 HIS A CA 1
ATOM 3885 C C . HIS A 1 562 ? -13.599 26.891 73.638 1.00 67.97 562 HIS A C 1
ATOM 3886 O O . HIS A 1 562 ? -13.552 26.924 72.406 1.00 68.01 562 HIS A O 1
ATOM 3893 N N . LYS A 1 563 ? -13.055 25.923 74.369 1.00 67.09 563 LYS A N 1
ATOM 3894 C CA . LYS A 1 563 ? -12.485 24.735 73.758 1.00 64.64 563 LYS A CA 1
ATOM 3895 C C . LYS A 1 563 ? -13.596 23.860 73.191 1.00 64.03 563 LYS A C 1
ATOM 3896 O O . LYS A 1 563 ? -13.324 22.837 72.568 1.00 63.33 563 LYS A O 1
ATOM 3902 N N . LYS A 1 564 ? -14.840 24.286 73.417 1.00 64.88 564 LYS A N 1
ATOM 3903 C CA . LYS A 1 564 ? -16.051 23.550 73.024 1.00 67.33 564 LYS A CA 1
ATOM 3904 C C . LYS A 1 564 ? -16.192 22.205 73.728 1.00 67.17 564 LYS A C 1
ATOM 3905 O O . LYS A 1 564 ? -16.535 21.209 73.109 1.00 67.03 564 LYS A O 1
ATOM 3911 N N . ILE A 1 565 ? -15.919 22.184 75.028 1.00 68.13 565 ILE A N 1
ATOM 3912 C CA . ILE A 1 565 ? -16.141 20.998 75.850 1.00 66.27 565 ILE A CA 1
ATOM 3913 C C . ILE A 1 565 ? -17.047 21.340 77.034 1.00 69.22 565 ILE A C 1
ATOM 3914 O O . ILE A 1 565 ? -16.589 21.432 78.175 1.00 70.16 565 ILE A O 1
ATOM 3919 N N . PRO A 1 566 ? -18.347 21.533 76.763 1.00 71.41 566 PRO A N 1
ATOM 3920 C CA . PRO A 1 566 ? -19.320 21.959 77.780 1.00 72.82 566 PRO A CA 1
ATOM 3921 C C . PRO A 1 566 ? -19.432 21.006 78.962 1.00 74.78 566 PRO A C 1
ATOM 3922 O O . PRO A 1 566 ? -19.772 21.451 80.053 1.00 77.26 566 PRO A O 1
ATOM 3926 N N . GLY A 1 567 ? -19.154 19.723 78.750 1.00 73.69 567 GLY A N 1
ATOM 3927 C CA . GLY A 1 567 ? -19.253 18.743 79.813 1.00 72.07 567 GLY A CA 1
ATOM 3928 C C . GLY A 1 567 ? -18.286 19.015 80.945 1.00 70.99 567 GLY A C 1
ATOM 3929 O O . GLY A 1 567 ? -18.640 18.855 82.113 1.00 73.33 567 GLY A O 1
ATOM 3930 N N . LEU A 1 568 ? -17.060 19.409 80.605 1.00 67.70 568 LEU A N 1
ATOM 3931 C CA . LEU A 1 568 ? -16.067 19.766 81.616 1.00 65.71 568 LEU A CA 1
ATOM 3932 C C . LEU A 1 568 ? -16.380 21.132 82.202 1.00 66.15 568 LEU A C 1
ATOM 3933 O O . LEU A 1 568 ? -16.145 21.377 83.378 1.00 63.97 568 LEU A O 1
ATOM 3938 N N . ALA A 1 569 ? -16.902 22.022 81.364 1.00 68.44 569 ALA A N 1
ATOM 3939 C CA . ALA A 1 569 ? -17.343 23.332 81.821 1.00 68.09 569 ALA A CA 1
ATOM 3940 C C . ALA A 1 569 ? -18.442 23.193 82.873 1.00 69.83 569 ALA A C 1
ATOM 3941 O O . ALA A 1 569 ? -18.542 24.024 83.777 1.00 71.62 569 ALA A O 1
ATOM 3943 N N . ILE A 1 570 ? -19.249 22.137 82.760 1.00 67.99 570 ILE A N 1
ATOM 3944 C CA . ILE A 1 570 ? -20.390 21.928 83.652 1.00 67.55 570 ILE A CA 1
ATOM 3945 C C . ILE A 1 570 ? -20.000 21.522 85.075 1.00 67.50 570 ILE A C 1
ATOM 3946 O O . ILE A 1 570 ? -20.565 22.032 86.039 1.00 69.91 570 ILE A O 1
ATOM 3951 N N . THR A 1 571 ? -19.038 20.617 85.214 1.00 65.28 571 THR A N 1
ATOM 3952 C CA . THR A 1 571 ? -18.614 20.175 86.543 1.00 66.38 571 THR A CA 1
ATOM 3953 C C . THR A 1 571 ? -17.896 21.280 87.347 1.00 67.10 571 THR A C 1
ATOM 3954 O O . THR A 1 571 ? -17.970 21.315 88.583 1.00 66.57 571 THR A O 1
ATOM 3958 N N . HIS A 1 572 ? -17.213 22.182 86.639 1.00 65.62 572 HIS A N 1
ATOM 3959 C CA . HIS A 1 572 ? -16.504 23.299 87.265 1.00 62.59 572 HIS A CA 1
ATOM 3960 C C . HIS A 1 572 ? -17.472 24.392 87.699 1.00 64.62 572 HIS A C 1
ATOM 3961 O O . HIS A 1 572 ? -17.246 25.075 88.690 1.00 63.23 572 HIS A O 1
ATOM 3968 N N . LEU A 1 573 ? -18.547 24.559 86.937 1.00 68.11 573 LEU A N 1
ATOM 3969 C CA . LEU A 1 573 ? -19.586 25.529 87.275 1.00 69.21 573 LEU A CA 1
ATOM 3970 C C . LEU A 1 573 ? -20.343 25.047 88.515 1.00 70.65 573 LEU A C 1
ATOM 3971 O O . LEU A 1 573 ? -20.762 25.850 89.348 1.00 70.68 573 LEU A O 1
ATOM 3976 N N . HIS A 1 574 ? -20.504 23.731 88.636 1.00 71.18 574 HIS A N 1
ATOM 3977 C CA . HIS A 1 574 ? -21.102 23.156 89.832 1.00 74.26 574 HIS A CA 1
ATOM 3978 C C . HIS A 1 574 ? -20.244 23.418 91.078 1.00 74.20 574 HIS A C 1
ATOM 3979 O O . HIS A 1 574 ? -20.776 23.626 92.165 1.00 75.47 574 HIS A O 1
ATOM 3986 N N . GLU A 1 575 ? -18.923 23.414 90.923 1.00 73.02 575 GLU A N 1
ATOM 3987 C CA . GLU A 1 575 ? -18.039 23.777 92.032 1.00 73.89 575 GLU A CA 1
ATOM 3988 C C . GLU A 1 575 ? -18.192 25.240 92.449 1.00 72.80 575 GLU A C 1
ATOM 3989 O O . GLU A 1 575 ? -18.268 25.540 93.641 1.00 74.35 575 GLU A O 1
ATOM 3995 N N . SER A 1 576 ? -18.217 26.144 91.474 1.00 70.52 576 SER A N 1
ATOM 3996 C CA . SER A 1 576 ? -18.403 27.565 91.758 1.00 71.08 576 SER A CA 1
ATOM 3997 C C . SER A 1 576 ? -19.665 27.780 92.568 1.00 74.90 576 SER A C 1
ATOM 3998 O O . SER A 1 576 ? -19.619 28.298 93.680 1.00 74.98 576 SER A O 1
ATOM 4001 N N . LEU A 1 577 ? -20.792 27.374 91.990 1.00 78.70 577 LEU A N 1
ATOM 4002 C CA . LEU A 1 577 ? -22.105 27.552 92.602 1.00 82.22 577 LEU A CA 1
ATOM 4003 C C . LEU A 1 577 ? -22.235 26.860 93.951 1.00 84.65 577 LEU A C 1
ATOM 4004 O O . LEU A 1 577 ? -23.208 27.067 94.671 1.00 86.49 577 LEU A O 1
ATOM 4009 N N . ALA A 1 578 ? -21.256 26.033 94.293 1.00 84.82 578 ALA A N 1
ATOM 4010 C CA . ALA A 1 578 ? -21.248 25.389 95.594 1.00 85.36 578 ALA A CA 1
ATOM 4011 C C . ALA A 1 578 ? -20.480 26.255 96.588 1.00 87.49 578 ALA A C 1
ATOM 4012 O O . ALA A 1 578 ? -20.870 26.375 97.747 1.00 90.19 578 ALA A O 1
ATOM 4014 N N . ILE A 1 579 ? -19.394 26.869 96.130 1.00 86.44 579 ILE A N 1
ATOM 4015 C CA . ILE A 1 579 ? -18.628 27.779 96.978 1.00 86.04 579 ILE A CA 1
ATOM 4016 C C . ILE A 1 579 ? -19.390 29.088 97.198 1.00 89.08 579 ILE A C 1
ATOM 4017 O O . ILE A 1 579 ? -19.249 29.728 98.237 1.00 89.93 579 ILE A O 1
ATOM 4022 N N . SER A 1 580 ? -20.202 29.468 96.216 1.00 90.78 580 SER A N 1
ATOM 4023 C CA . SER A 1 580 ? -21.068 30.637 96.321 1.00 93.63 580 SER A CA 1
ATOM 4024 C C . SER A 1 580 ? -22.244 30.478 95.363 1.00 96.99 580 SER A C 1
ATOM 4025 O O . SER A 1 580 ? -22.145 30.827 94.186 1.00 96.52 580 SER A O 1
ATOM 4028 N N . PRO A 1 581 ? -23.361 29.940 95.872 1.00 100.98 581 PRO A N 1
ATOM 4029 C CA . PRO A 1 581 ? -24.537 29.520 95.094 1.00 104.16 581 PRO A CA 1
ATOM 4030 C C . PRO A 1 581 ? -25.280 30.667 94.419 1.00 107.90 581 PRO A C 1
ATOM 4031 O O . PRO A 1 581 ? -26.223 30.441 93.665 1.00 108.54 581 PRO A O 1
ATOM 4035 N N . ASN A 1 582 ? -24.844 31.889 94.681 1.00 111.53 582 ASN A N 1
ATOM 4036 C CA . ASN A 1 582 ? -25.592 33.064 94.263 1.00 115.43 582 ASN A CA 1
ATOM 4037 C C . ASN A 1 582 ? -24.975 33.771 93.061 1.00 116.05 582 ASN A C 1
ATOM 4038 O O . ASN A 1 582 ? -25.670 34.463 92.320 1.00 116.53 582 ASN A O 1
ATOM 4043 N N . GLU A 1 583 ? -23.670 33.593 92.878 1.00 116.32 583 GLU A N 1
ATOM 4044 C CA . GLU A 1 583 ? -22.937 34.255 91.802 1.00 116.74 583 GLU A CA 1
ATOM 4045 C C . GLU A 1 583 ? -23.795 34.384 90.538 1.00 115.34 583 GLU A C 1
ATOM 4046 O O . GLU A 1 583 ? -24.354 33.399 90.058 1.00 115.58 583 GLU A O 1
ATOM 4052 N N . ILE A 1 584 ? -23.912 35.601 90.010 1.00 113.59 584 ILE A N 1
ATOM 4053 C CA . ILE A 1 584 ? -24.809 35.844 88.879 1.00 112.79 584 ILE A CA 1
ATOM 4054 C C . ILE A 1 584 ? -24.248 35.282 87.576 1.00 109.97 584 ILE A C 1
ATOM 4055 O O . ILE A 1 584 ? -24.995 34.807 86.719 1.00 110.95 584 ILE A O 1
ATOM 4060 N N . MET A 1 585 ? -22.929 35.331 87.436 1.00 105.60 585 MET A N 1
ATOM 4061 C CA . MET A 1 585 ? -22.282 34.987 86.179 1.00 101.31 585 MET A CA 1
ATOM 4062 C C . MET A 1 585 ? -22.038 33.496 86.062 1.00 99.33 585 MET A C 1
ATOM 4063 O O . MET A 1 585 ? -21.999 32.956 84.960 1.00 98.64 585 MET A O 1
ATOM 4068 N N . ALA A 1 586 ? -21.855 32.840 87.203 1.00 98.57 586 ALA A N 1
ATOM 4069 C CA . ALA A 1 586 ? -21.653 31.397 87.232 1.00 97.28 586 ALA A CA 1
ATOM 4070 C C . ALA A 1 586 ? -22.945 30.684 86.868 1.00 97.74 586 ALA A C 1
ATOM 4071 O O . ALA A 1 586 ? -22.927 29.621 86.251 1.00 97.47 586 ALA A O 1
ATOM 4073 N N . SER A 1 587 ? -24.069 31.279 87.252 1.00 99.16 587 SER A N 1
ATOM 4074 C CA . SER A 1 587 ? -25.378 30.732 86.912 1.00 100.62 587 SER A CA 1
ATOM 4075 C C . SER A 1 587 ? -25.636 30.838 85.414 1.00 99.21 587 SER A C 1
ATOM 4076 O O . SER A 1 587 ? -26.184 29.919 84.802 1.00 99.15 587 SER A O 1
ATOM 4079 N N . ASP A 1 588 ? -25.228 31.965 84.836 1.00 98.29 588 ASP A N 1
ATOM 4080 C CA . ASP A 1 588 ? -25.415 32.227 83.413 1.00 98.89 588 ASP A CA 1
ATOM 4081 C C . ASP A 1 588 ? -24.532 31.349 82.538 1.00 96.37 588 ASP A C 1
ATOM 4082 O O . ASP A 1 588 ? -24.982 30.807 81.532 1.00 97.97 588 ASP A O 1
ATOM 4087 N N . LEU A 1 589 ? -23.268 31.222 82.916 1.00 92.27 589 LEU A N 1
ATOM 4088 C CA . LEU A 1 589 ? -22.356 30.358 82.191 1.00 89.03 589 LEU A CA 1
ATOM 4089 C C . LEU A 1 589 ? -22.870 28.925 82.252 1.00 89.32 589 LEU A C 1
ATOM 4090 O O . LEU A 1 589 ? -22.659 28.144 81.326 1.00 90.13 589 LEU A O 1
ATOM 4095 N N . LEU A 1 590 ? -23.554 28.580 83.341 1.00 88.30 590 LEU A N 1
ATOM 4096 C CA . LEU A 1 590 ? -24.186 27.269 83.443 1.00 87.09 590 LEU A CA 1
ATOM 4097 C C . LEU A 1 590 ? -25.434 27.223 82.572 1.00 88.45 590 LEU A C 1
ATOM 4098 O O . LEU A 1 590 ? -25.724 26.205 81.939 1.00 88.52 590 LEU A O 1
ATOM 4103 N N . LYS A 1 591 ? -26.171 28.331 82.548 1.00 88.85 591 LYS A N 1
ATOM 4104 C CA . LYS A 1 591 ? -27.354 28.444 81.704 1.00 89.07 591 LYS A CA 1
ATOM 4105 C C . LYS A 1 591 ? -27.029 28.023 80.279 1.00 86.77 591 LYS A C 1
ATOM 4106 O O . LYS A 1 591 ? -27.768 27.247 79.671 1.00 87.11 591 LYS A O 1
ATOM 4108 N N . ARG A 1 592 ? -25.911 28.517 79.759 1.00 84.49 592 ARG A N 1
ATOM 4109 C CA . ARG A 1 592 ? -25.563 28.293 78.360 1.00 84.34 592 ARG A CA 1
ATOM 4110 C C . ARG A 1 592 ? -24.872 26.959 78.107 1.00 84.93 592 ARG A C 1
ATOM 4111 O O . ARG A 1 592 ? -24.801 26.502 76.966 1.00 84.88 592 ARG A O 1
ATOM 4119 N N . ALA A 1 593 ? -24.376 26.325 79.164 1.00 85.59 593 ALA A N 1
ATOM 4120 C CA . ALA A 1 593 ? -23.625 25.083 79.005 1.00 86.23 593 ALA A CA 1
ATOM 4121 C C . ALA A 1 593 ? -24.519 23.851 78.960 1.00 89.77 593 ALA A C 1
ATOM 4122 O O . ALA A 1 593 ? -24.052 22.736 79.143 1.00 90.62 593 ALA A O 1
ATOM 4124 N N . LEU A 1 594 ? -25.802 24.053 78.695 1.00 93.20 594 LEU A N 1
ATOM 4125 C CA . LEU A 1 594 ? -26.767 22.957 78.683 1.00 95.06 594 LEU A CA 1
ATOM 4126 C C . LEU A 1 594 ? -26.381 21.755 77.804 1.00 97.81 594 LEU A C 1
ATOM 4127 O O . LEU A 1 594 ? -26.755 20.620 78.117 1.00 100.61 594 LEU A O 1
ATOM 4132 N N . GLU A 1 595 ? -25.627 21.997 76.730 1.00 96.78 595 GLU A N 1
ATOM 4133 C CA . GLU A 1 595 ? -25.295 20.954 75.741 1.00 96.05 595 GLU A CA 1
ATOM 4134 C C . GLU A 1 595 ? -25.299 19.512 76.254 1.00 96.44 595 GLU A C 1
ATOM 4135 O O . GLU A 1 595 ? -25.591 18.584 75.494 1.00 96.85 595 GLU A O 1
ATOM 4144 N N . MET B 2 2 ? 8.121 46.151 106.588 1.00 56.56 2 MET B N 1
ATOM 4145 C CA . MET B 2 2 ? 6.837 46.636 106.142 1.00 51.66 2 MET B CA 1
ATOM 4146 C C . MET B 2 2 ? 5.955 45.428 105.895 1.00 47.64 2 MET B C 1
ATOM 4147 O O . MET B 2 2 ? 6.390 44.469 105.258 1.00 45.08 2 MET B O 1
ATOM 4152 N N . LEU B 2 3 ? 4.724 45.463 106.402 1.00 45.76 3 LEU B N 1
ATOM 4153 C CA . LEU B 2 3 ? 3.756 44.415 106.105 1.00 41.29 3 LEU B CA 1
ATOM 4154 C C . LEU B 2 3 ? 3.604 44.372 104.601 1.00 43.69 3 LEU B C 1
ATOM 4155 O O . LEU B 2 3 ? 3.765 45.370 103.922 1.00 46.78 3 LEU B O 1
ATOM 4160 N N . ARG B 2 4 ? 3.260 43.222 104.073 1.00 43.05 4 ARG B N 1
ATOM 4161 C CA . ARG B 2 4 ? 3.009 43.161 102.672 1.00 45.57 4 ARG B CA 1
ATOM 4162 C C . ARG B 2 4 ? 1.555 42.817 102.448 1.00 46.64 4 ARG B C 1
ATOM 4163 O O . ARG B 2 4 ? 0.835 42.501 103.396 1.00 48.01 4 ARG B O 1
ATOM 4171 N N . ARG B 2 5 ? 1.131 42.892 101.192 1.00 45.04 5 ARG B N 1
ATOM 4172 C CA . ARG B 2 5 ? -0.172 42.389 100.818 1.00 45.02 5 ARG B CA 1
ATOM 4173 C C . ARG B 2 5 ? -0.149 41.439 99.625 1.00 43.89 5 ARG B C 1
ATOM 4174 O O . ARG B 2 5 ? 0.881 41.227 98.984 1.00 45.19 5 ARG B O 1
ATOM 4182 N N . ASN B 2 6 ? -1.304 40.846 99.371 1.00 41.37 6 ASN B N 1
ATOM 4183 C CA . ASN B 2 6 ? -1.468 39.887 98.308 1.00 43.44 6 ASN B CA 1
ATOM 4184 C C . ASN B 2 6 ? -1.598 40.512 96.932 1.00 44.80 6 ASN B C 1
ATOM 4185 O O . ASN B 2 6 ? -2.166 41.607 96.787 1.00 43.86 6 ASN B O 1
ATOM 4190 N N . PRO B 2 7 ? -1.109 39.789 95.905 1.00 45.82 7 PRO B N 1
ATOM 4191 C CA . PRO B 2 7 ? -1.194 40.263 94.521 1.00 43.75 7 PRO B CA 1
ATOM 4192 C C . PRO B 2 7 ? -2.654 40.427 94.169 1.00 43.20 7 PRO B C 1
ATOM 4193 O O . PRO B 2 7 ? -3.478 39.649 94.634 1.00 43.86 7 PRO B O 1
ATOM 4197 N N . THR B 2 8 ? -2.963 41.440 93.374 1.00 44.51 8 THR B N 1
ATOM 4198 C CA . THR B 2 8 ? -4.302 41.667 92.870 1.00 45.04 8 THR B CA 1
ATOM 4199 C C . THR B 2 8 ? -4.724 40.518 91.964 1.00 46.32 8 THR B C 1
ATOM 4200 O O . THR B 2 8 ? -3.927 40.023 91.147 1.00 46.67 8 THR B O 1
ATOM 4204 N N . ALA B 2 9 ? -5.977 40.096 92.111 1.00 46.72 9 ALA B N 1
ATOM 4205 C CA . ALA B 2 9 ? -6.535 39.011 91.299 1.00 46.65 9 ALA B CA 1
ATOM 4206 C C . ALA B 2 9 ? -7.483 39.509 90.231 1.00 46.43 9 ALA B C 1
ATOM 4207 O O . ALA B 2 9 ? -8.498 40.123 90.537 1.00 48.38 9 ALA B O 1
ATOM 4209 N N . ILE B 2 10 ? -7.156 39.244 88.974 1.00 46.85 10 ILE B N 1
ATOM 4210 C CA . ILE B 2 10 ? -8.104 39.451 87.879 1.00 46.58 10 ILE B CA 1
ATOM 4211 C C . ILE B 2 10 ? -9.330 38.527 88.028 1.00 47.71 10 ILE B C 1
ATOM 4212 O O . ILE B 2 10 ? -9.196 37.326 88.324 1.00 45.98 10 ILE B O 1
ATOM 4217 N N . GLN B 2 11 ? -10.525 39.079 87.855 1.00 50.18 11 GLN B N 1
ATOM 4218 C CA . GLN B 2 11 ? -11.739 38.262 87.939 1.00 54.80 11 GLN B CA 1
ATOM 4219 C C . GLN B 2 11 ? -12.493 38.134 86.603 1.00 59.00 11 GLN B C 1
ATOM 4220 O O . GLN B 2 11 ? -12.577 39.091 85.840 1.00 60.03 11 GLN B O 1
ATOM 4226 N N . ILE B 2 12 ? -13.039 36.954 86.321 1.00 62.01 12 ILE B N 1
ATOM 4227 C CA . ILE B 2 12 ? -14.033 36.837 85.262 1.00 66.27 12 ILE B CA 1
ATOM 4228 C C . ILE B 2 12 ? -15.131 37.849 85.564 1.00 69.57 12 ILE B C 1
ATOM 4229 O O . ILE B 2 12 ? -15.633 37.897 86.688 1.00 69.35 12 ILE B O 1
ATOM 4234 N N . THR B 2 13 ? -15.499 38.664 84.577 1.00 72.69 13 THR B N 1
ATOM 4235 C CA . THR B 2 13 ? -16.586 39.632 84.762 1.00 75.70 13 THR B CA 1
ATOM 4236 C C . THR B 2 13 ? -17.817 39.327 83.921 1.00 78.51 13 THR B C 1
ATOM 4237 O O . THR B 2 13 ? -17.801 38.451 83.052 1.00 79.30 13 THR B O 1
ATOM 4241 N N . ALA B 2 14 ? -18.891 40.058 84.196 1.00 79.40 14 ALA B N 1
ATOM 4242 C CA . ALA B 2 14 ? -20.123 39.907 83.438 1.00 78.24 14 ALA B CA 1
ATOM 4243 C C . ALA B 2 14 ? -19.854 40.201 81.971 1.00 77.00 14 ALA B C 1
ATOM 4244 O O . ALA B 2 14 ? -20.517 39.660 81.101 1.00 79.65 14 ALA B O 1
ATOM 4246 N N . GLU B 2 15 ? -18.866 41.046 81.703 1.00 74.20 15 GLU B N 1
ATOM 4247 C CA . GLU B 2 15 ? -18.512 41.395 80.333 1.00 73.78 15 GLU B CA 1
ATOM 4248 C C . GLU B 2 15 ? -17.824 40.249 79.581 1.00 74.96 15 GLU B C 1
ATOM 4249 O O . GLU B 2 15 ? -17.862 40.206 78.348 1.00 76.01 15 GLU B O 1
ATOM 4252 N N . ASP B 2 16 ? -17.207 39.323 80.322 1.00 73.77 16 ASP B N 1
ATOM 4253 C CA . ASP B 2 16 ? -16.534 38.158 79.728 1.00 70.32 16 ASP B CA 1
ATOM 4254 C C . ASP B 2 16 ? -17.534 37.142 79.169 1.00 70.04 16 ASP B C 1
ATOM 4255 O O . ASP B 2 16 ? -17.275 36.477 78.156 1.00 68.35 16 ASP B O 1
ATOM 4260 N N . VAL B 2 17 ? -18.668 37.008 79.846 1.00 70.88 17 VAL B N 1
ATOM 4261 C CA . VAL B 2 17 ? -19.688 36.075 79.407 1.00 74.48 17 VAL B CA 1
ATOM 4262 C C . VAL B 2 17 ? -20.342 36.584 78.123 1.00 77.91 17 VAL B C 1
ATOM 4263 O O . VAL B 2 17 ? -20.874 35.802 77.327 1.00 77.91 17 VAL B O 1
ATOM 4267 N N . LEU B 2 18 ? -20.274 37.898 77.916 1.00 79.49 18 LEU B N 1
ATOM 4268 C CA . LEU B 2 18 ? -20.813 38.510 76.707 1.00 79.68 18 LEU B CA 1
ATOM 4269 C C . LEU B 2 18 ? -19.831 38.410 75.538 1.00 79.28 18 LEU B C 1
ATOM 4270 O O . LEU B 2 18 ? -20.232 38.174 74.394 1.00 79.11 18 LEU B O 1
ATOM 4275 N N . ALA B 2 19 ? -18.545 38.576 75.828 1.00 78.48 19 ALA B N 1
ATOM 4276 C CA . ALA B 2 19 ? -17.515 38.377 74.812 1.00 77.74 19 ALA B CA 1
ATOM 4277 C C . ALA B 2 19 ? -17.573 36.947 74.284 1.00 79.09 19 ALA B C 1
ATOM 4278 O O . ALA B 2 19 ? -17.099 36.664 73.183 1.00 79.89 19 ALA B O 1
ATOM 4280 N N . TYR B 2 20 ? -18.155 36.050 75.080 1.00 79.59 20 TYR B N 1
ATOM 4281 C CA . TYR B 2 20 ? -18.337 34.656 74.681 1.00 79.03 20 TYR B CA 1
ATOM 4282 C C . TYR B 2 20 ? -19.568 34.479 73.784 1.00 80.55 20 TYR B C 1
ATOM 4283 O O . TYR B 2 20 ? -19.471 33.948 72.673 1.00 80.91 20 TYR B O 1
ATOM 4292 N N . ASP B 2 21 ? -20.721 34.922 74.275 1.00 80.79 21 ASP B N 1
ATOM 4293 C CA . ASP B 2 21 ? -21.967 34.811 73.532 1.00 81.16 21 ASP B CA 1
ATOM 4294 C C . ASP B 2 21 ? -21.790 35.124 72.061 1.00 81.51 21 ASP B C 1
ATOM 4295 O O . ASP B 2 21 ? -22.392 34.469 71.212 1.00 81.95 21 ASP B O 1
ATOM 4300 N N . GLU B 2 22 ? -20.963 36.118 71.761 1.00 82.69 22 GLU B N 1
ATOM 4301 C CA . GLU B 2 22 ? -20.562 36.371 70.383 1.00 85.40 22 GLU B CA 1
ATOM 4302 C C . GLU B 2 22 ? -19.647 35.249 69.873 1.00 88.01 22 GLU B C 1
ATOM 4303 O O . GLU B 2 22 ? -18.464 35.478 69.589 1.00 89.02 22 GLU B O 1
ATOM 4305 N N . GLU B 2 23 ? -20.210 34.039 69.789 1.00 87.81 23 GLU B N 1
ATOM 4306 C CA . GLU B 2 23 ? -19.558 32.875 69.185 1.00 86.78 23 GLU B CA 1
ATOM 4307 C C . GLU B 2 23 ? -20.084 32.666 67.755 1.00 88.21 23 GLU B C 1
ATOM 4308 O O . GLU B 2 23 ? -19.684 31.728 67.049 1.00 89.63 23 GLU B O 1
ATOM 4311 N N . LYS B 2 24 ? -20.992 33.550 67.342 1.00 85.03 24 LYS B N 1
ATOM 4312 C CA . LYS B 2 24 ? -21.492 33.579 65.975 1.00 78.74 24 LYS B CA 1
ATOM 4313 C C . LYS B 2 24 ? -20.566 34.396 65.077 1.00 74.58 24 LYS B C 1
ATOM 4314 O O . LYS B 2 24 ? -19.456 33.969 64.758 1.00 72.03 24 LYS B O 1
ATOM 4317 N N . ASN C 1 45 ? 39.909 46.293 144.382 1.00 85.37 45 ASN D N 1
ATOM 4318 C CA . ASN C 1 45 ? 38.731 45.515 144.003 1.00 86.92 45 ASN D CA 1
ATOM 4319 C C . ASN C 1 45 ? 37.414 46.210 144.366 1.00 83.47 45 ASN D C 1
ATOM 4320 O O . ASN C 1 45 ? 36.840 46.948 143.550 1.00 80.77 45 ASN D O 1
ATOM 4325 N N . SER C 1 46 ? 36.942 45.965 145.590 1.00 80.79 46 SER D N 1
ATOM 4326 C CA . SER C 1 46 ? 35.778 46.661 146.138 1.00 74.52 46 SER D CA 1
ATOM 4327 C C . SER C 1 46 ? 36.240 47.776 147.075 1.00 69.49 46 SER D C 1
ATOM 4328 O O . SER C 1 46 ? 35.428 48.448 147.715 1.00 67.48 46 SER D O 1
ATOM 4331 N N . GLN C 1 47 ? 37.556 47.948 147.152 1.00 66.78 47 GLN D N 1
ATOM 4332 C CA . GLN C 1 47 ? 38.171 49.029 147.905 1.00 63.91 47 GLN D CA 1
ATOM 4333 C C . GLN C 1 47 ? 38.208 50.258 147.029 1.00 63.08 47 GLN D C 1
ATOM 4334 O O . GLN C 1 47 ? 38.272 51.386 147.510 1.00 66.20 47 GLN D O 1
ATOM 4340 N N . LEU C 1 48 ? 38.180 50.028 145.726 1.00 59.38 48 LEU D N 1
ATOM 4341 C CA . LEU C 1 48 ? 38.242 51.110 144.767 1.00 54.86 48 LEU D CA 1
ATOM 4342 C C . LEU C 1 48 ? 36.840 51.571 144.453 1.00 51.10 48 LEU D C 1
ATOM 4343 O O . LEU C 1 48 ? 35.867 50.998 144.947 1.00 50.56 48 LEU D O 1
ATOM 4348 N N . SER C 1 49 ? 36.734 52.607 143.632 1.00 50.38 49 SER D N 1
ATOM 4349 C CA . SER C 1 49 ? 35.424 53.087 143.203 1.00 51.17 49 SER D CA 1
ATOM 4350 C C . SER C 1 49 ? 35.274 53.053 141.686 1.00 49.66 49 SER D C 1
ATOM 4351 O O . SER C 1 49 ? 35.974 52.328 140.980 1.00 50.57 49 SER D O 1
ATOM 4354 N N . THR C 1 50 ? 34.348 53.866 141.210 1.00 46.92 50 THR D N 1
ATOM 4355 C CA . THR C 1 50 ? 34.033 54.007 139.796 1.00 46.43 50 THR D CA 1
ATOM 4356 C C . THR C 1 50 ? 35.134 54.755 138.996 1.00 49.61 50 THR D C 1
ATOM 4357 O O . THR C 1 50 ? 35.270 54.586 137.781 1.00 49.15 50 THR D O 1
ATOM 4361 N N . LEU C 1 51 ? 35.927 55.563 139.697 1.00 48.74 51 LEU D N 1
ATOM 4362 C CA . LEU C 1 51 ? 37.024 56.315 139.095 1.00 45.51 51 LEU D CA 1
ATOM 4363 C C . LEU C 1 51 ? 38.144 55.419 138.585 1.00 46.41 51 LEU D C 1
ATOM 4364 O O . LEU C 1 51 ? 38.764 55.705 137.563 1.00 49.00 51 LEU D O 1
ATOM 4369 N N . THR C 1 52 ? 38.432 54.347 139.305 1.00 45.60 52 THR D N 1
ATOM 4370 C CA . THR C 1 52 ? 39.423 53.394 138.828 1.00 45.81 52 THR D CA 1
ATOM 4371 C C . THR C 1 52 ? 39.116 52.951 137.386 1.00 44.63 52 THR D C 1
ATOM 4372 O O . THR C 1 52 ? 40.029 52.823 136.574 1.00 42.77 52 THR D O 1
ATOM 4376 N N . ILE C 1 53 ? 37.833 52.755 137.070 1.00 44.54 53 ILE D N 1
ATOM 4377 C CA . ILE C 1 53 ? 37.424 52.185 135.774 1.00 45.90 53 ILE D CA 1
ATOM 4378 C C . ILE C 1 53 ? 36.873 53.206 134.763 1.00 46.07 53 ILE D C 1
ATOM 4379 O O . ILE C 1 53 ? 36.306 52.830 133.724 1.00 45.92 53 ILE D O 1
ATOM 4384 N N . SER C 1 54 ? 37.026 54.492 135.073 1.00 45.94 54 SER D N 1
ATOM 4385 C CA . SER C 1 54 ? 36.699 55.549 134.126 1.00 43.55 54 SER D CA 1
ATOM 4386 C C . SER C 1 54 ? 37.709 55.593 132.983 1.00 45.75 54 SER D C 1
ATOM 4387 O O . SER C 1 54 ? 38.918 55.461 133.204 1.00 47.74 54 SER D O 1
ATOM 4390 N N . PRO C 1 55 ? 37.213 55.782 131.750 1.00 43.31 55 PRO D N 1
ATOM 4391 C CA . PRO C 1 55 ? 38.039 55.951 130.545 1.00 43.04 55 PRO D CA 1
ATOM 4392 C C . PRO C 1 55 ? 39.107 57.043 130.682 1.00 43.52 55 PRO D C 1
ATOM 4393 O O . PRO C 1 55 ? 40.084 57.046 129.922 1.00 42.39 55 PRO D O 1
ATOM 4397 N N . MET C 1 56 ? 38.924 57.966 131.620 1.00 45.44 56 MET D N 1
ATOM 4398 C CA . MET C 1 56 ? 39.835 59.104 131.705 1.00 50.26 56 MET D CA 1
ATOM 4399 C C . MET C 1 56 ? 41.159 58.694 132.362 1.00 52.51 56 MET D C 1
ATOM 4400 O O . MET C 1 56 ? 42.169 59.383 132.230 1.00 53.44 56 MET D O 1
ATOM 4405 N N . THR C 1 57 ? 41.151 57.555 133.048 1.00 51.94 57 THR D N 1
ATOM 4406 C CA . THR C 1 57 ? 42.375 57.037 133.615 1.00 56.08 57 THR D CA 1
ATOM 4407 C C . THR C 1 57 ? 43.413 56.807 132.522 1.00 60.99 57 THR D C 1
ATOM 4408 O O . THR C 1 57 ? 44.603 56.671 132.819 1.00 62.44 57 THR D O 1
ATOM 4412 N N . TYR C 1 58 ? 42.989 56.782 131.258 1.00 60.86 58 TYR D N 1
ATOM 4413 C CA . TYR C 1 58 ? 43.968 56.669 130.171 1.00 61.39 58 TYR D CA 1
ATOM 4414 C C . TYR C 1 58 ? 45.019 57.789 130.242 1.00 65.13 58 TYR D C 1
ATOM 4415 O O . TYR C 1 58 ? 46.148 57.616 129.782 1.00 68.18 58 TYR D O 1
ATOM 4424 N N . LEU C 1 59 ? 44.648 58.927 130.827 1.00 65.67 59 LEU D N 1
ATOM 4425 C CA . LEU C 1 59 ? 45.560 60.069 130.950 1.00 68.73 59 LEU D CA 1
ATOM 4426 C C . LEU C 1 59 ? 46.839 59.731 131.728 1.00 71.00 59 LEU D C 1
ATOM 4427 O O . LEU C 1 59 ? 47.903 60.290 131.468 1.00 72.27 59 LEU D O 1
ATOM 4432 N N . ALA C 1 60 ? 46.720 58.818 132.684 1.00 70.92 60 ALA D N 1
ATOM 4433 C CA . ALA C 1 60 ? 47.872 58.330 133.431 1.00 72.21 60 ALA D CA 1
ATOM 4434 C C . ALA C 1 60 ? 48.787 57.511 132.525 1.00 75.00 60 ALA D C 1
ATOM 4435 O O . ALA C 1 60 ? 50.011 57.515 132.692 1.00 78.69 60 ALA D O 1
ATOM 4437 N N . LEU C 1 81 ? 45.962 56.576 120.476 1.00 56.10 81 LEU D N 1
ATOM 4438 C CA . LEU C 1 81 ? 44.790 55.941 121.094 1.00 53.29 81 LEU D CA 1
ATOM 4439 C C . LEU C 1 81 ? 44.191 54.871 120.214 1.00 51.32 81 LEU D C 1
ATOM 4440 O O . LEU C 1 81 ? 44.083 55.040 119.015 1.00 54.89 81 LEU D O 1
ATOM 4445 N N . SER C 1 82 ? 43.795 53.760 120.809 1.00 46.88 82 SER D N 1
ATOM 4446 C CA . SER C 1 82 ? 43.246 52.676 120.026 1.00 44.39 82 SER D CA 1
ATOM 4447 C C . SER C 1 82 ? 41.798 53.013 119.615 1.00 47.22 82 SER D C 1
ATOM 4448 O O . SER C 1 82 ? 41.227 54.021 120.036 1.00 46.31 82 SER D O 1
ATOM 4451 N N . ARG C 1 83 ? 41.194 52.167 118.796 1.00 49.67 83 ARG D N 1
ATOM 4452 C CA . ARG C 1 83 ? 39.798 52.367 118.442 1.00 48.85 83 ARG D CA 1
ATOM 4453 C C . ARG C 1 83 ? 38.901 52.250 119.673 1.00 51.02 83 ARG D C 1
ATOM 4454 O O . ARG C 1 83 ? 37.939 53.001 119.834 1.00 50.25 83 ARG D O 1
ATOM 4462 N N . GLU C 1 84 ? 39.218 51.306 120.550 1.00 53.43 84 GLU D N 1
ATOM 4463 C CA . GLU C 1 84 ? 38.404 51.111 121.742 1.00 53.41 84 GLU D CA 1
ATOM 4464 C C . GLU C 1 84 ? 38.609 52.221 122.781 1.00 51.89 84 GLU D C 1
ATOM 4465 O O . GLU C 1 84 ? 37.715 52.468 123.593 1.00 51.55 84 GLU D O 1
ATOM 4471 N N . ASP C 1 85 ? 39.767 52.889 122.749 1.00 49.00 85 ASP D N 1
ATOM 4472 C CA . ASP C 1 85 ? 39.965 54.101 123.540 1.00 47.89 85 ASP D CA 1
ATOM 4473 C C . ASP C 1 85 ? 39.034 55.217 123.042 1.00 47.62 85 ASP D C 1
ATOM 4474 O O . ASP C 1 85 ? 38.276 55.807 123.814 1.00 47.67 85 ASP D O 1
ATOM 4479 N N . TYR C 1 86 ? 39.088 55.501 121.745 1.00 46.01 86 TYR D N 1
ATOM 4480 C CA . TYR C 1 86 ? 38.254 56.541 121.153 1.00 42.94 86 TYR D CA 1
ATOM 4481 C C . TYR C 1 86 ? 36.778 56.353 121.427 1.00 40.04 86 TYR D C 1
ATOM 4482 O O . TYR C 1 86 ? 36.075 57.323 121.720 1.00 39.63 86 TYR D O 1
ATOM 4491 N N . LEU C 1 87 ? 36.310 55.112 121.299 1.00 38.57 87 LEU D N 1
ATOM 4492 C CA . LEU C 1 87 ? 34.903 54.785 121.508 1.00 38.45 87 LEU D CA 1
ATOM 4493 C C . LEU C 1 87 ? 34.477 54.986 122.964 1.00 40.54 87 LEU D C 1
ATOM 4494 O O . LEU C 1 87 ? 33.365 55.454 123.243 1.00 38.01 87 LEU D O 1
ATOM 4499 N N . ARG C 1 88 ? 35.380 54.636 123.884 1.00 41.46 88 ARG D N 1
ATOM 4500 C CA . ARG C 1 88 ? 35.156 54.825 125.312 1.00 38.49 88 ARG D CA 1
ATOM 4501 C C . ARG C 1 88 ? 35.110 56.284 125.709 1.00 35.69 88 ARG D C 1
ATOM 4502 O O . ARG C 1 88 ? 34.240 56.674 126.462 1.00 35.50 88 ARG D O 1
ATOM 4510 N N . LEU C 1 89 ? 36.045 57.087 125.222 1.00 36.27 89 LEU D N 1
ATOM 4511 C CA . LEU C 1 89 ? 36.009 58.523 125.481 1.00 39.22 89 LEU D CA 1
ATOM 4512 C C . LEU C 1 89 ? 34.686 59.085 124.949 1.00 41.87 89 LEU D C 1
ATOM 4513 O O . LEU C 1 89 ? 33.999 59.879 125.597 1.00 43.79 89 LEU D O 1
ATOM 4518 N N . TRP C 1 90 ? 34.318 58.626 123.765 1.00 40.65 90 TRP D N 1
ATOM 4519 C CA . TRP C 1 90 ? 33.116 59.082 123.109 1.00 37.26 90 TRP D CA 1
ATOM 4520 C C . TRP C 1 90 ? 31.845 58.687 123.892 1.00 36.21 90 TRP D C 1
ATOM 4521 O O . TRP C 1 90 ? 31.000 59.535 124.192 1.00 33.74 90 TRP D O 1
ATOM 4532 N N . ARG C 1 91 ? 31.708 57.413 124.243 1.00 34.44 91 ARG D N 1
ATOM 4533 C CA . ARG C 1 91 ? 30.554 57.030 125.016 1.00 31.59 91 ARG D CA 1
ATOM 4534 C C . ARG C 1 91 ? 30.515 57.777 126.351 1.00 30.67 91 ARG D C 1
ATOM 4535 O O . ARG C 1 91 ? 29.446 58.112 126.841 1.00 28.87 91 ARG D O 1
ATOM 4543 N N . HIS C 1 92 ? 31.675 58.047 126.943 1.00 33.61 92 HIS D N 1
ATOM 4544 C CA . HIS C 1 92 ? 31.717 58.653 128.276 1.00 33.10 92 HIS D CA 1
ATOM 4545 C C . HIS C 1 92 ? 31.230 60.092 128.223 1.00 34.65 92 HIS D C 1
ATOM 4546 O O . HIS C 1 92 ? 30.442 60.540 129.054 1.00 32.02 92 HIS D O 1
ATOM 4553 N N . ASP C 1 93 ? 31.701 60.817 127.223 1.00 38.80 93 ASP D N 1
ATOM 4554 C CA . ASP C 1 93 ? 31.282 62.181 127.050 1.00 40.59 93 ASP D CA 1
ATOM 4555 C C . ASP C 1 93 ? 29.806 62.261 126.677 1.00 40.14 93 ASP D C 1
ATOM 4556 O O . ASP C 1 93 ? 29.114 63.196 127.074 1.00 41.98 93 ASP D O 1
ATOM 4561 N N . ALA C 1 94 ? 29.321 61.278 125.925 1.00 38.06 94 ALA D N 1
ATOM 4562 C CA . ALA C 1 94 ? 27.908 61.235 125.532 1.00 36.32 94 ALA D CA 1
ATOM 4563 C C . ALA C 1 94 ? 27.021 61.037 126.752 1.00 37.01 94 ALA D C 1
ATOM 4564 O O . ALA C 1 94 ? 25.942 61.586 126.855 1.00 37.47 94 ALA D O 1
ATOM 4566 N N . LEU C 1 95 ? 27.501 60.225 127.675 1.00 38.78 95 LEU D N 1
ATOM 4567 C CA . LEU C 1 95 ? 26.815 59.984 128.924 1.00 38.63 95 LEU D CA 1
ATOM 4568 C C . LEU C 1 95 ? 26.788 61.239 129.786 1.00 41.39 95 LEU D C 1
ATOM 4569 O O . LEU C 1 95 ? 25.750 61.610 130.283 1.00 43.23 95 LEU D O 1
ATOM 4574 N N . MET C 1 96 ? 27.924 61.907 129.965 1.00 43.90 96 MET D N 1
ATOM 4575 C CA . MET C 1 96 ? 27.930 63.161 130.727 1.00 44.57 96 MET D CA 1
ATOM 4576 C C . MET C 1 96 ? 27.081 64.260 130.070 1.00 43.03 96 MET D C 1
ATOM 4577 O O . MET C 1 96 ? 26.624 65.182 130.742 1.00 43.50 96 MET D O 1
ATOM 4582 N N . GLN C 1 97 ? 26.894 64.184 128.755 1.00 39.37 97 GLN D N 1
ATOM 4583 C CA . GLN C 1 97 ? 26.112 65.202 128.062 1.00 38.58 97 GLN D CA 1
ATOM 4584 C C . GLN C 1 97 ? 24.670 64.735 127.920 1.00 37.64 97 GLN D C 1
ATOM 4585 O O . GLN C 1 97 ? 23.849 65.418 127.305 1.00 33.76 97 GLN D O 1
ATOM 4591 N N . GLN C 1 98 ? 24.377 63.572 128.511 1.00 38.38 98 GLN D N 1
ATOM 4592 C CA . GLN C 1 98 ? 23.029 63.007 128.505 1.00 39.44 98 GLN D CA 1
ATOM 4593 C C . GLN C 1 98 ? 22.494 62.881 127.094 1.00 38.15 98 GLN D C 1
ATOM 4594 O O . GLN C 1 98 ? 21.348 63.229 126.823 1.00 38.81 98 GLN D O 1
ATOM 4600 N N . GLN C 1 99 ? 23.350 62.426 126.191 1.00 37.93 99 GLN D N 1
ATOM 4601 C CA . GLN C 1 99 ? 22.926 62.056 124.857 1.00 39.47 99 GLN D CA 1
ATOM 4602 C C . GLN C 1 99 ? 22.950 60.556 124.864 1.00 38.66 99 GLN D C 1
ATOM 4603 O O . GLN C 1 99 ? 23.951 59.921 124.531 1.00 38.37 99 GLN D O 1
ATOM 4609 N N . TYR C 1 100 ? 21.826 59.996 125.283 1.00 39.46 100 TYR D N 1
ATOM 4610 C CA . TYR C 1 100 ? 21.746 58.578 125.584 1.00 39.18 100 TYR D CA 1
ATOM 4611 C C . TYR C 1 100 ? 21.586 57.641 124.364 1.00 40.81 100 TYR D C 1
ATOM 4612 O O . TYR C 1 100 ? 22.090 56.515 124.399 1.00 43.57 100 TYR D O 1
ATOM 4621 N N . LYS C 1 101 ? 20.898 58.076 123.308 1.00 37.37 101 LYS D N 1
ATOM 4622 C CA . LYS C 1 101 ? 20.877 57.277 122.081 1.00 38.41 101 LYS D CA 1
ATOM 4623 C C . LYS C 1 101 ? 22.304 57.074 121.608 1.00 37.18 101 LYS D C 1
ATOM 4624 O O . LYS C 1 101 ? 22.687 55.983 121.165 1.00 41.09 101 LYS D O 1
ATOM 4630 N N . CYS C 1 102 ? 23.095 58.133 121.707 1.00 33.82 102 CYS D N 1
ATOM 4631 C CA . CYS C 1 102 ? 24.486 58.095 121.274 1.00 32.51 102 CYS D CA 1
ATOM 4632 C C . CYS C 1 102 ? 25.328 57.204 122.187 1.00 34.92 102 CYS D C 1
ATOM 4633 O O . CYS C 1 102 ? 26.152 56.413 121.724 1.00 36.00 102 CYS D O 1
ATOM 4636 N N . ALA C 1 103 ? 25.128 57.336 123.494 1.00 34.45 103 ALA D N 1
ATOM 4637 C CA . ALA C 1 103 ? 25.933 56.556 124.417 1.00 35.33 103 ALA D CA 1
ATOM 4638 C C . ALA C 1 103 ? 25.570 55.079 124.306 1.00 34.80 103 ALA D C 1
ATOM 4639 O O . ALA C 1 103 ? 26.419 54.223 124.445 1.00 32.63 103 ALA D O 1
ATOM 4641 N N . ALA C 1 104 ? 24.312 54.761 124.035 1.00 38.09 104 ALA D N 1
ATOM 4642 C CA . ALA C 1 104 ? 23.961 53.344 123.924 1.00 37.64 104 ALA D CA 1
ATOM 4643 C C . ALA C 1 104 ? 24.551 52.713 122.664 1.00 40.52 104 ALA D C 1
ATOM 4644 O O . ALA C 1 104 ? 24.915 51.552 122.650 1.00 44.29 104 ALA D O 1
ATOM 4646 N N . PHE C 1 105 ? 24.678 53.496 121.611 1.00 39.51 105 PHE D N 1
ATOM 4647 C CA . PHE C 1 105 ? 25.106 52.966 120.332 1.00 39.22 105 PHE D CA 1
ATOM 4648 C C . PHE C 1 105 ? 26.609 52.727 120.306 1.00 42.59 105 PHE D C 1
ATOM 4649 O O . PHE C 1 105 ? 27.091 51.687 119.804 1.00 44.10 105 PHE D O 1
ATOM 4657 N N . VAL C 1 106 ? 27.349 53.679 120.871 1.00 42.53 106 VAL D N 1
ATOM 4658 C CA . VAL C 1 106 ? 28.790 53.538 121.055 1.00 41.55 106 VAL D CA 1
ATOM 4659 C C . VAL C 1 106 ? 29.097 52.487 122.119 1.00 39.97 106 VAL D C 1
ATOM 4660 O O . VAL C 1 106 ? 30.031 51.697 121.981 1.00 40.06 106 VAL D O 1
ATOM 4664 N N . GLY C 1 107 ? 28.303 52.465 123.180 1.00 37.78 107 GLY D N 1
ATOM 4665 C CA . GLY C 1 107 ? 28.556 51.537 124.263 1.00 39.78 107 GLY D CA 1
ATOM 4666 C C . GLY C 1 107 ? 28.334 50.099 123.846 1.00 41.35 107 GLY D C 1
ATOM 4667 O O . GLY C 1 107 ? 29.027 49.182 124.299 1.00 41.12 107 GLY D O 1
ATOM 4668 N N . GLU C 1 108 ? 27.341 49.896 122.992 1.00 43.00 108 GLU D N 1
ATOM 4669 C CA . GLU C 1 108 ? 27.108 48.579 122.422 1.00 44.31 108 GLU D CA 1
ATOM 4670 C C . GLU C 1 108 ? 28.278 48.159 121.546 1.00 42.31 108 GLU D C 1
ATOM 4671 O O . GLU C 1 108 ? 28.737 47.029 121.639 1.00 42.23 108 GLU D O 1
ATOM 4677 N N . LYS C 1 109 ? 28.771 49.062 120.701 1.00 42.26 109 LYS D N 1
ATOM 4678 C CA . LYS C 1 109 ? 29.848 48.680 119.791 1.00 43.45 109 LYS D CA 1
ATOM 4679 C C . LYS C 1 109 ? 31.091 48.268 120.576 1.00 47.69 109 LYS D C 1
ATOM 4680 O O . LYS C 1 109 ? 31.638 47.198 120.310 1.00 54.13 109 LYS D O 1
ATOM 4686 N N . VAL C 1 110 ? 31.542 49.092 121.528 1.00 43.08 110 VAL D N 1
ATOM 4687 C CA . VAL C 1 110 ? 32.752 48.763 122.277 1.00 46.80 110 VAL D CA 1
ATOM 4688 C C . VAL C 1 110 ? 32.619 47.432 123.010 1.00 47.71 110 VAL D C 1
ATOM 4689 O O . VAL C 1 110 ? 33.568 46.627 123.046 1.00 49.74 110 VAL D O 1
ATOM 4693 N N . LEU C 1 111 ? 31.455 47.218 123.621 1.00 43.82 111 LEU D N 1
ATOM 4694 C CA . LEU C 1 111 ? 31.200 45.979 124.337 1.00 44.19 111 LEU D CA 1
ATOM 4695 C C . LEU C 1 111 ? 31.287 44.765 123.411 1.00 49.84 111 LEU D C 1
ATOM 4696 O O . LEU C 1 111 ? 31.878 43.744 123.768 1.00 51.49 111 LEU D O 1
ATOM 4701 N N . ASP C 1 112 ? 30.692 44.876 122.225 1.00 52.14 112 ASP D N 1
ATOM 4702 C CA . ASP C 1 112 ? 30.738 43.796 121.240 1.00 54.88 112 ASP D CA 1
ATOM 4703 C C . ASP C 1 112 ? 32.164 43.432 120.864 1.00 52.47 112 ASP D C 1
ATOM 4704 O O . ASP C 1 112 ? 32.495 42.263 120.684 1.00 54.97 112 ASP D O 1
ATOM 4709 N N . ILE C 1 113 ? 33.006 44.442 120.732 1.00 47.60 113 ILE D N 1
ATOM 4710 C CA . ILE C 1 113 ? 34.375 44.210 120.333 1.00 48.13 113 ILE D CA 1
ATOM 4711 C C . ILE C 1 113 ? 35.228 43.613 121.453 1.00 52.28 113 ILE D C 1
ATOM 4712 O O . ILE C 1 113 ? 36.015 42.707 121.208 1.00 56.78 113 ILE D O 1
ATOM 4717 N N . THR C 1 114 ? 35.062 44.104 122.681 1.00 51.13 114 THR D N 1
ATOM 4718 C CA . THR C 1 114 ? 35.957 43.731 123.776 1.00 50.66 114 THR D CA 1
ATOM 4719 C C . THR C 1 114 ? 35.440 42.652 124.727 1.00 54.67 114 THR D C 1
ATOM 4720 O O . THR C 1 114 ? 36.219 41.837 125.223 1.00 58.75 114 THR D O 1
ATOM 4724 N N . GLY C 1 115 ? 34.148 42.671 125.026 1.00 53.56 115 GLY D N 1
ATOM 4725 C CA . GLY C 1 115 ? 33.605 41.781 126.037 1.00 53.43 115 GLY D CA 1
ATOM 4726 C C . GLY C 1 115 ? 34.104 42.131 127.427 1.00 54.81 115 GLY D C 1
ATOM 4727 O O . GLY C 1 115 ? 33.928 41.371 128.377 1.00 57.69 115 GLY D O 1
ATOM 4728 N N . ASN C 1 116 ? 34.728 43.296 127.538 1.00 53.00 116 ASN D N 1
ATOM 4729 C CA . ASN C 1 116 ? 35.275 43.795 128.783 1.00 51.83 116 ASN D CA 1
ATOM 4730 C C . ASN C 1 116 ? 34.184 44.120 129.816 1.00 49.80 116 ASN D C 1
ATOM 4731 O O . ASN C 1 116 ? 33.252 44.860 129.529 1.00 47.90 116 ASN D O 1
ATOM 4736 N N . PRO C 1 117 ? 34.301 43.571 131.031 1.00 50.08 117 PRO D N 1
ATOM 4737 C CA . PRO C 1 117 ? 33.347 43.874 132.104 1.00 51.36 117 PRO D CA 1
ATOM 4738 C C . PRO C 1 117 ? 33.136 45.378 132.374 1.00 52.62 117 PRO D C 1
ATOM 4739 O O . PRO C 1 117 ? 32.011 45.770 132.702 1.00 53.25 117 PRO D O 1
ATOM 4743 N N . ASN C 1 118 ? 34.179 46.199 132.252 1.00 50.80 118 ASN D N 1
ATOM 4744 C CA . ASN C 1 118 ? 34.029 47.632 132.486 1.00 47.29 118 ASN D CA 1
ATOM 4745 C C . ASN C 1 118 ? 33.250 48.322 131.381 1.00 48.00 118 ASN D C 1
ATOM 4746 O O . ASN C 1 118 ? 32.622 49.361 131.609 1.00 48.35 118 ASN D O 1
ATOM 4751 N N . ASP C 1 119 ? 33.266 47.722 130.192 1.00 46.33 119 ASP D N 1
ATOM 4752 C CA . ASP C 1 119 ? 32.410 48.165 129.106 1.00 45.31 119 ASP D CA 1
ATOM 4753 C C . ASP C 1 119 ? 30.960 47.740 129.353 1.00 44.55 119 ASP D C 1
ATOM 4754 O O . ASP C 1 119 ? 30.025 48.495 129.078 1.00 45.49 119 ASP D O 1
ATOM 4759 N N . ALA C 1 120 ? 30.769 46.540 129.887 1.00 43.13 120 ALA D N 1
ATOM 4760 C CA . ALA C 1 120 ? 29.433 46.115 130.270 1.00 41.74 120 ALA D CA 1
ATOM 4761 C C . ALA C 1 120 ? 28.876 47.094 131.301 1.00 41.29 120 ALA D C 1
ATOM 4762 O O . ALA C 1 120 ? 27.734 47.537 131.202 1.00 40.99 120 ALA D O 1
ATOM 4764 N N . PHE C 1 121 ? 29.689 47.437 132.294 1.00 40.22 121 PHE D N 1
ATOM 4765 C CA . PHE C 1 121 ? 29.254 48.335 133.360 1.00 39.67 121 PHE D CA 1
ATOM 4766 C C . PHE C 1 121 ? 28.768 49.684 132.833 1.00 39.67 121 PHE D C 1
ATOM 4767 O O . PHE C 1 121 ? 27.690 50.153 133.181 1.00 40.61 121 PHE D O 1
ATOM 4775 N N . TRP C 1 122 ? 29.586 50.322 132.009 1.00 39.05 122 TRP D N 1
ATOM 4776 C CA . TRP C 1 122 ? 29.240 51.628 131.480 1.00 36.70 122 TRP D CA 1
ATOM 4777 C C . TRP C 1 122 ? 28.032 51.545 130.555 1.00 38.15 122 TRP D C 1
ATOM 4778 O O . TRP C 1 122 ? 27.223 52.471 130.507 1.00 38.82 122 TRP D O 1
ATOM 4789 N N . LEU C 1 123 ? 27.877 50.433 129.842 1.00 37.37 123 LEU D N 1
ATOM 4790 C CA . LEU C 1 123 ? 26.700 50.291 129.002 1.00 38.95 123 LEU D CA 1
ATOM 4791 C C . LEU C 1 123 ? 25.424 50.293 129.854 1.00 39.83 123 LEU D C 1
ATOM 4792 O O . LEU C 1 123 ? 24.430 50.920 129.498 1.00 41.59 123 LEU D O 1
ATOM 4797 N N . ALA C 1 124 ? 25.461 49.586 130.977 1.00 39.15 124 ALA D N 1
ATOM 4798 C CA . ALA C 1 124 ? 24.352 49.533 131.920 1.00 38.93 124 ALA D CA 1
ATOM 4799 C C . ALA C 1 124 ? 24.073 50.887 132.586 1.00 40.42 124 ALA D C 1
ATOM 4800 O O . ALA C 1 124 ? 22.927 51.187 132.930 1.00 41.83 124 ALA D O 1
ATOM 4802 N N . GLN C 1 125 ? 25.117 51.694 132.783 1.00 39.32 125 GLN D N 1
ATOM 4803 C CA . GLN C 1 125 ? 24.950 53.068 133.238 1.00 39.33 125 GLN D CA 1
ATOM 4804 C C . GLN C 1 125 ? 23.960 53.772 132.361 1.00 38.46 125 GLN D C 1
ATOM 4805 O O . GLN C 1 125 ? 22.974 54.311 132.839 1.00 40.32 125 GLN D O 1
ATOM 4811 N N . VAL C 1 126 ? 24.226 53.790 131.066 1.00 38.78 126 VAL D N 1
ATOM 4812 C CA . VAL C 1 126 ? 23.329 54.502 130.167 1.00 40.96 126 VAL D CA 1
ATOM 4813 C C . VAL C 1 126 ? 21.910 53.912 130.203 1.00 40.64 126 VAL D C 1
ATOM 4814 O O . VAL C 1 126 ? 20.940 54.661 130.296 1.00 40.85 126 VAL D O 1
ATOM 4818 N N . TYR C 1 127 ? 21.787 52.587 130.198 1.00 39.74 127 TYR D N 1
ATOM 4819 C CA . TYR C 1 127 ? 20.466 51.975 130.341 1.00 40.83 127 TYR D CA 1
ATOM 4820 C C . TYR C 1 127 ? 19.836 52.412 131.667 1.00 41.28 127 TYR D C 1
ATOM 4821 O O . TYR C 1 127 ? 18.643 52.644 131.763 1.00 40.82 127 TYR D O 1
ATOM 4830 N N . CYS C 1 128 ? 20.651 52.545 132.698 1.00 42.26 128 CYS D N 1
ATOM 4831 C CA . CYS C 1 128 ? 20.123 52.995 133.965 1.00 44.00 128 CYS D CA 1
ATOM 4832 C C . CYS C 1 128 ? 19.597 54.416 133.894 1.00 45.08 128 CYS D C 1
ATOM 4833 O O . CYS C 1 128 ? 18.464 54.681 134.288 1.00 46.35 128 CYS D O 1
ATOM 4836 N N . CYS C 1 129 ? 20.428 55.320 133.393 1.00 44.85 129 CYS D N 1
ATOM 4837 C CA . CYS C 1 129 ? 20.040 56.712 133.153 1.00 45.19 129 CYS D CA 1
ATOM 4838 C C . CYS C 1 129 ? 18.798 56.827 132.285 1.00 45.86 129 CYS D C 1
ATOM 4839 O O . CYS C 1 129 ? 18.050 57.785 132.363 1.00 47.70 129 CYS D O 1
ATOM 4842 N N . THR C 1 130 ? 18.580 55.820 131.462 1.00 46.44 130 THR D N 1
ATOM 4843 C CA . THR C 1 130 ? 17.447 55.754 130.564 1.00 46.14 130 THR D CA 1
ATOM 4844 C C . THR C 1 130 ? 16.196 55.284 131.296 1.00 50.54 130 THR D C 1
ATOM 4845 O O . THR C 1 130 ? 15.082 55.400 130.781 1.00 53.68 130 THR D O 1
ATOM 4849 N N . GLY C 1 131 ? 16.379 54.730 132.492 1.00 50.95 131 GLY D N 1
ATOM 4850 C CA . GLY C 1 131 ? 15.297 54.075 133.204 1.00 51.15 131 GLY D CA 1
ATOM 4851 C C . GLY C 1 131 ? 15.099 52.611 132.820 1.00 53.83 131 GLY D C 1
ATOM 4852 O O . GLY C 1 131 ? 14.157 51.978 133.292 1.00 57.27 131 GLY D O 1
ATOM 4853 N N . ASP C 1 132 ? 15.968 52.071 131.965 1.00 51.39 132 ASP D N 1
ATOM 4854 C CA . ASP C 1 132 ? 15.872 50.677 131.532 1.00 51.58 132 ASP D CA 1
ATOM 4855 C C . ASP C 1 132 ? 16.561 49.724 132.505 1.00 48.89 132 ASP D C 1
ATOM 4856 O O . ASP C 1 132 ? 17.528 49.049 132.149 1.00 47.78 132 ASP D O 1
ATOM 4861 N N . TYR C 1 133 ? 16.067 49.660 133.733 1.00 48.00 133 TYR D N 1
ATOM 4862 C CA . TYR C 1 133 ? 16.701 48.834 134.753 1.00 47.23 133 TYR D CA 1
ATOM 4863 C C . TYR C 1 133 ? 16.653 47.353 134.429 1.00 47.90 133 TYR D C 1
ATOM 4864 O O . TYR C 1 133 ? 17.654 46.656 134.565 1.00 50.22 133 TYR D O 1
ATOM 4873 N N . ALA C 1 134 ? 15.491 46.861 134.022 1.00 47.34 134 ALA D N 1
ATOM 4874 C CA . ALA C 1 134 ? 15.397 45.475 133.593 1.00 48.04 134 ALA D CA 1
ATOM 4875 C C . ALA C 1 134 ? 16.515 45.126 132.591 1.00 49.58 134 ALA D C 1
ATOM 4876 O O . ALA C 1 134 ? 17.193 44.113 132.742 1.00 53.87 134 ALA D O 1
ATOM 4878 N N . ARG C 1 135 ? 16.718 45.972 131.586 1.00 46.21 135 ARG D N 1
ATOM 4879 C CA . ARG C 1 135 ? 17.761 45.742 130.584 1.00 45.70 135 ARG D CA 1
ATOM 4880 C C . ARG C 1 135 ? 19.196 45.770 131.151 1.00 45.34 135 ARG D C 1
ATOM 4881 O O . ARG C 1 135 ? 20.036 44.955 130.761 1.00 45.73 135 ARG D O 1
ATOM 4889 N N . ALA C 1 136 ? 19.478 46.711 132.048 1.00 44.97 136 ALA D N 1
ATOM 4890 C CA . ALA C 1 136 ? 20.786 46.784 132.703 1.00 45.48 136 ALA D CA 1
ATOM 4891 C C . ALA C 1 136 ? 21.076 45.519 133.508 1.00 48.91 136 ALA D C 1
ATOM 4892 O O . ALA C 1 136 ? 22.151 44.932 133.388 1.00 47.33 136 ALA D O 1
ATOM 4894 N N . LYS C 1 137 ? 20.115 45.112 134.334 1.00 52.01 137 LYS D N 1
ATOM 4895 C CA . LYS C 1 137 ? 20.246 43.886 135.112 1.00 53.52 137 LYS D CA 1
ATOM 4896 C C . LYS C 1 137 ? 20.527 42.737 134.161 1.00 52.85 137 LYS D C 1
ATOM 4897 O O . LYS C 1 137 ? 21.485 42.001 134.353 1.00 54.23 137 LYS D O 1
ATOM 4903 N N . CYS C 1 138 ? 19.709 42.606 133.119 1.00 49.61 138 CYS D N 1
ATOM 4904 C CA . CYS C 1 138 ? 19.830 41.480 132.208 1.00 48.18 138 CYS D CA 1
ATOM 4905 C C . CYS C 1 138 ? 21.248 41.410 131.647 1.00 48.73 138 CYS D C 1
ATOM 4906 O O . CYS C 1 138 ? 21.853 40.337 131.611 1.00 51.56 138 CYS D O 1
ATOM 4909 N N . LEU C 1 139 ? 21.778 42.552 131.210 1.00 46.46 139 LEU D N 1
ATOM 4910 C CA . LEU C 1 139 ? 23.104 42.603 130.592 1.00 48.40 139 LEU D CA 1
ATOM 4911 C C . LEU C 1 139 ? 24.221 42.228 131.588 1.00 54.31 139 LEU D C 1
ATOM 4912 O O . LEU C 1 139 ? 25.231 41.619 131.220 1.00 56.09 139 LEU D O 1
ATOM 4917 N N . LEU C 1 140 ? 24.022 42.588 132.852 1.00 55.62 140 LEU D N 1
ATOM 4918 C CA . LEU C 1 140 ? 25.025 42.390 133.883 1.00 56.95 140 LEU D CA 1
ATOM 4919 C C . LEU C 1 140 ? 24.927 41.019 134.547 1.00 64.58 140 LEU D C 1
ATOM 4920 O O . LEU C 1 140 ? 25.918 40.508 135.063 1.00 65.98 140 LEU D O 1
ATOM 4925 N N . THR C 1 141 ? 23.737 40.427 134.548 1.00 69.97 141 THR D N 1
ATOM 4926 C CA . THR C 1 141 ? 23.559 39.130 135.202 1.00 75.02 141 THR D CA 1
ATOM 4927 C C . THR C 1 141 ? 23.621 37.976 134.226 1.00 77.98 141 THR D C 1
ATOM 4928 O O . THR C 1 141 ? 23.447 36.837 134.623 1.00 78.04 141 THR D O 1
ATOM 4932 N N . LYS C 1 142 ? 23.869 38.266 132.956 1.00 82.88 142 LYS D N 1
ATOM 4933 C CA . LYS C 1 142 ? 23.795 37.235 131.926 1.00 90.36 142 LYS D CA 1
ATOM 4934 C C . LYS C 1 142 ? 25.082 36.421 131.815 1.00 97.39 142 LYS D C 1
ATOM 4935 O O . LYS C 1 142 ? 25.047 35.239 131.466 1.00 99.05 142 LYS D O 1
ATOM 4937 N N . GLU C 1 143 ? 26.216 37.041 132.127 1.00 101.99 143 GLU D N 1
ATOM 4938 C CA . GLU C 1 143 ? 27.502 36.379 131.907 1.00 106.97 143 GLU D CA 1
ATOM 4939 C C . GLU C 1 143 ? 28.391 36.270 133.150 1.00 108.25 143 GLU D C 1
ATOM 4940 O O . GLU C 1 143 ? 29.622 36.288 133.038 1.00 109.72 143 GLU D O 1
ATOM 4946 N N . ASP C 1 144 ? 27.780 36.158 134.326 1.00 107.03 144 ASP D N 1
ATOM 4947 C CA . ASP C 1 144 ? 28.558 36.011 135.549 1.00 106.05 144 ASP D CA 1
ATOM 4948 C C . ASP C 1 144 ? 29.309 37.314 135.830 1.00 99.76 144 ASP D C 1
ATOM 4949 O O . ASP C 1 144 ? 30.190 37.363 136.684 1.00 100.41 144 ASP D O 1
ATOM 4954 N N . LEU C 1 145 ? 28.953 38.370 135.102 1.00 105.48 145 LEU D N 1
ATOM 4955 C CA . LEU C 1 145 ? 29.642 39.654 135.214 1.00 99.67 145 LEU D CA 1
ATOM 4956 C C . LEU C 1 145 ? 29.565 40.219 136.623 1.00 95.22 145 LEU D C 1
ATOM 4957 O O . LEU C 1 145 ? 30.534 40.789 137.124 1.00 95.24 145 LEU D O 1
ATOM 4962 N N . TYR C 1 146 ? 28.411 40.059 137.262 1.00 90.87 146 TYR D N 1
ATOM 4963 C CA . TYR C 1 146 ? 28.253 40.479 138.647 1.00 87.09 146 TYR D CA 1
ATOM 4964 C C . TYR C 1 146 ? 29.324 39.847 139.550 1.00 88.79 146 TYR D C 1
ATOM 4965 O O . TYR C 1 146 ? 29.576 40.326 140.652 1.00 89.61 146 TYR D O 1
ATOM 4974 N N . ASN C 1 147 ? 29.966 38.788 139.061 1.00 88.90 147 ASN D N 1
ATOM 4975 C CA . ASN C 1 147 ? 30.999 38.077 139.812 1.00 89.24 147 ASN D CA 1
ATOM 4976 C C . ASN C 1 147 ? 32.423 38.450 139.428 1.00 87.36 147 ASN D C 1
ATOM 4977 O O . ASN C 1 147 ? 33.364 38.173 140.167 1.00 89.00 147 ASN D O 1
ATOM 4982 N N . ARG C 1 148 ? 32.578 39.072 138.266 1.00 83.87 148 ARG D N 1
ATOM 4983 C CA . ARG C 1 148 ? 33.898 39.399 137.749 1.00 82.19 148 ARG D CA 1
ATOM 4984 C C . ARG C 1 148 ? 34.299 40.839 138.083 1.00 78.36 148 ARG D C 1
ATOM 4985 O O . ARG C 1 148 ? 35.463 41.218 137.941 1.00 80.34 148 ARG D O 1
ATOM 4993 N N . SER C 1 149 ? 33.336 41.624 138.560 1.00 71.76 149 SER D N 1
ATOM 4994 C CA . SER C 1 149 ? 33.503 43.063 138.682 1.00 65.86 149 SER D CA 1
ATOM 4995 C C . SER C 1 149 ? 32.678 43.598 139.852 1.00 64.09 149 SER D C 1
ATOM 4996 O O . SER C 1 149 ? 31.460 43.423 139.900 1.00 63.30 149 SER D O 1
ATOM 4999 N N . SER C 1 150 ? 33.340 44.245 140.802 1.00 62.64 150 SER D N 1
ATOM 5000 C CA . SER C 1 150 ? 32.629 44.868 141.913 1.00 60.01 150 SER D CA 1
ATOM 5001 C C . SER C 1 150 ? 31.687 45.971 141.425 1.00 55.28 150 SER D C 1
ATOM 5002 O O . SER C 1 150 ? 30.588 46.152 141.955 1.00 54.30 150 SER D O 1
ATOM 5005 N N . ALA C 1 151 ? 32.117 46.714 140.415 1.00 50.72 151 ALA D N 1
ATOM 5006 C CA . ALA C 1 151 ? 31.279 47.775 139.903 1.00 47.06 151 ALA D CA 1
ATOM 5007 C C . ALA C 1 151 ? 30.025 47.169 139.259 1.00 46.84 151 ALA D C 1
ATOM 5008 O O . ALA C 1 151 ? 28.930 47.674 139.434 1.00 45.67 151 ALA D O 1
ATOM 5010 N N . CYS C 1 152 ? 30.180 46.067 138.537 1.00 48.19 152 CYS D N 1
ATOM 5011 C CA . CYS C 1 152 ? 29.022 45.404 137.961 1.00 49.00 152 CYS D CA 1
ATOM 5012 C C . CYS C 1 152 ? 28.082 44.896 139.064 1.00 50.97 152 CYS D C 1
ATOM 5013 O O . CYS C 1 152 ? 26.869 45.084 138.988 1.00 51.46 152 CYS D O 1
ATOM 5016 N N . ARG C 1 153 ? 28.641 44.253 140.089 1.00 51.25 153 ARG D N 1
ATOM 5017 C CA . ARG C 1 153 ? 27.827 43.724 141.177 1.00 49.94 153 ARG D CA 1
ATOM 5018 C C . ARG C 1 153 ? 27.031 44.847 141.828 1.00 47.37 153 ARG D C 1
ATOM 5019 O O . ARG C 1 153 ? 25.848 44.698 142.118 1.00 48.13 153 ARG D O 1
ATOM 5027 N N . TYR C 1 154 ? 27.686 45.979 142.051 1.00 44.89 154 TYR D N 1
ATOM 5028 C CA . TYR C 1 154 ? 27.009 47.133 142.599 1.00 44.87 154 TYR D CA 1
ATOM 5029 C C . TYR C 1 154 ? 25.849 47.565 141.696 1.00 46.00 154 TYR D C 1
ATOM 5030 O O . TYR C 1 154 ? 24.723 47.716 142.163 1.00 44.51 154 TYR D O 1
ATOM 5039 N N . LEU C 1 155 ? 26.131 47.760 140.405 1.00 46.96 155 LEU D N 1
ATOM 5040 C CA . LEU C 1 155 ? 25.147 48.316 139.472 1.00 44.45 155 LEU D CA 1
ATOM 5041 C C . LEU C 1 155 ? 23.950 47.371 139.260 1.00 44.79 155 LEU D C 1
ATOM 5042 O O . LEU C 1 155 ? 22.795 47.820 139.216 1.00 42.91 155 LEU D O 1
ATOM 5047 N N . ALA C 1 156 ? 24.224 46.070 139.164 1.00 45.19 156 ALA D N 1
ATOM 5048 C CA . ALA C 1 156 ? 23.159 45.064 139.063 1.00 44.39 156 ALA D CA 1
ATOM 5049 C C . ALA C 1 156 ? 22.258 45.121 140.303 1.00 49.87 156 ALA D C 1
ATOM 5050 O O . ALA C 1 156 ? 21.020 45.081 140.201 1.00 51.49 156 ALA D O 1
ATOM 5052 N N . ALA C 1 157 ? 22.887 45.237 141.471 1.00 50.89 157 ALA D N 1
ATOM 5053 C CA . ALA C 1 157 ? 22.159 45.272 142.728 1.00 50.57 157 ALA D CA 1
ATOM 5054 C C . ALA C 1 157 ? 21.367 46.554 142.789 1.00 50.20 157 ALA D C 1
ATOM 5055 O O . ALA C 1 157 ? 20.271 46.590 143.331 1.00 52.26 157 ALA D O 1
ATOM 5057 N N . PHE C 1 158 ? 21.932 47.610 142.217 1.00 49.70 158 PHE D N 1
ATOM 5058 C CA . PHE C 1 158 ? 21.278 48.907 142.177 1.00 47.95 158 PHE D CA 1
ATOM 5059 C C . PHE C 1 158 ? 20.006 48.798 141.357 1.00 49.05 158 PHE D C 1
ATOM 5060 O O . PHE C 1 158 ? 19.006 49.451 141.658 1.00 48.36 158 PHE D O 1
ATOM 5068 N N . CYS C 1 159 ? 20.046 47.963 140.320 1.00 49.86 159 CYS D N 1
ATOM 5069 C CA . CYS C 1 159 ? 18.914 47.846 139.412 1.00 50.08 159 CYS D CA 1
ATOM 5070 C C . CYS C 1 159 ? 17.812 47.022 140.039 1.00 52.67 159 CYS D C 1
ATOM 5071 O O . CYS C 1 159 ? 16.637 47.365 139.923 1.00 54.01 159 CYS D O 1
ATOM 5074 N N . LEU C 1 160 ? 18.199 45.942 140.714 1.00 51.95 160 LEU D N 1
ATOM 5075 C CA . LEU C 1 160 ? 17.226 45.062 141.332 1.00 53.44 160 LEU D CA 1
ATOM 5076 C C . LEU C 1 160 ? 16.407 45.835 142.363 1.00 54.87 160 LEU D C 1
ATOM 5077 O O . LEU C 1 160 ? 15.204 45.606 142.530 1.00 55.68 160 LEU D O 1
ATOM 5082 N N . VAL C 1 161 ? 17.069 46.756 143.055 1.00 53.54 161 VAL D N 1
ATOM 5083 C CA . VAL C 1 161 ? 16.389 47.599 144.023 1.00 52.93 161 VAL D CA 1
ATOM 5084 C C . VAL C 1 161 ? 15.386 48.499 143.315 1.00 53.46 161 VAL D C 1
ATOM 5085 O O . VAL C 1 161 ? 14.239 48.606 143.733 1.00 54.73 161 VAL D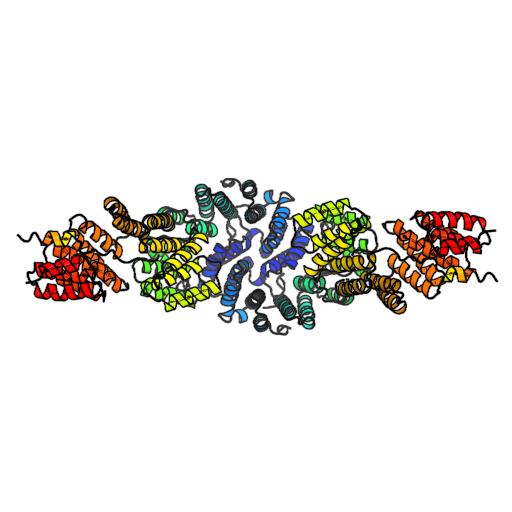 O 1
ATOM 5089 N N . LYS C 1 162 ? 15.823 49.122 142.223 1.00 52.73 162 LYS D N 1
ATOM 5090 C CA . LYS C 1 162 ? 14.975 50.020 141.455 1.00 51.77 162 LYS D CA 1
ATOM 5091 C C . LYS C 1 162 ? 13.782 49.269 140.929 1.00 52.87 162 LYS D C 1
ATOM 5092 O O . LYS C 1 162 ? 12.744 49.857 140.669 1.00 53.08 162 LYS D O 1
ATOM 5098 N N . LEU C 1 163 ? 13.953 47.961 140.771 1.00 55.59 163 LEU D N 1
ATOM 5099 C CA . LEU C 1 163 ? 12.934 47.073 140.228 1.00 57.44 163 LEU D CA 1
ATOM 5100 C C . LEU C 1 163 ? 12.070 46.472 141.335 1.00 62.03 163 LEU D C 1
ATOM 5101 O O . LEU C 1 163 ? 11.137 45.724 141.055 1.00 63.94 163 LEU D O 1
ATOM 5106 N N . TYR C 1 164 ? 12.414 46.774 142.588 1.00 63.84 164 TYR D N 1
ATOM 5107 C CA . TYR C 1 164 ? 11.736 46.224 143.774 1.00 65.98 164 TYR D CA 1
ATOM 5108 C C . TYR C 1 164 ? 12.012 44.754 144.039 1.00 65.88 164 TYR D C 1
ATOM 5109 O O . TYR C 1 164 ? 11.365 44.152 144.889 1.00 68.49 164 TYR D O 1
ATOM 5118 N N . ASP C 1 165 ? 12.970 44.170 143.330 1.00 64.48 165 ASP D N 1
ATOM 5119 C CA . ASP C 1 165 ? 13.352 42.789 143.622 1.00 67.83 165 ASP D CA 1
ATOM 5120 C C . ASP C 1 165 ? 14.250 42.708 144.861 1.00 69.06 165 ASP D C 1
ATOM 5121 O O . ASP C 1 165 ? 15.469 42.593 144.751 1.00 68.47 165 ASP D O 1
ATOM 5126 N N . TRP C 1 166 ? 13.633 42.765 146.037 1.00 70.51 166 TRP D N 1
ATOM 5127 C CA . TRP C 1 166 ? 14.364 42.792 147.302 1.00 71.42 166 TRP D CA 1
ATOM 5128 C C . TRP C 1 166 ? 15.189 41.546 147.565 1.00 72.75 166 TRP D C 1
ATOM 5129 O O . TRP C 1 166 ? 16.320 41.637 148.039 1.00 73.12 166 TRP D O 1
ATOM 5140 N N . GLN C 1 167 ? 14.619 40.386 147.264 1.00 73.87 167 GLN D N 1
ATOM 5141 C CA . GLN C 1 167 ? 15.321 39.126 147.462 1.00 76.94 167 GLN D CA 1
ATOM 5142 C C . GLN C 1 167 ? 16.517 38.931 146.519 1.00 76.01 167 GLN D C 1
ATOM 5143 O O . GLN C 1 167 ? 17.513 38.311 146.884 1.00 77.18 167 GLN D O 1
ATOM 5149 N N . GLY C 1 168 ? 16.412 39.449 145.301 1.00 74.47 168 GLY D N 1
ATOM 5150 C CA . GLY C 1 168 ? 17.467 39.275 144.316 1.00 73.07 168 GLY D CA 1
ATOM 5151 C C . GLY C 1 168 ? 18.605 40.225 144.606 1.00 70.27 168 GLY D C 1
ATOM 5152 O O . GLY C 1 168 ? 19.776 39.911 144.376 1.00 70.38 168 GLY D O 1
ATOM 5153 N N . ALA C 1 169 ? 18.235 41.395 145.118 1.00 67.09 169 ALA D N 1
ATOM 5154 C CA . ALA C 1 169 ? 19.183 42.365 145.631 1.00 63.73 169 ALA D CA 1
ATOM 5155 C C . ALA C 1 169 ? 20.092 41.729 146.686 1.00 68.19 169 ALA D C 1
ATOM 5156 O O . ALA C 1 169 ? 21.318 41.862 146.620 1.00 69.41 169 ALA D O 1
ATOM 5158 N N . LEU C 1 170 ? 19.495 41.036 147.656 1.00 69.83 170 LEU D N 1
ATOM 5159 C CA . LEU C 1 170 ? 20.271 40.388 148.715 1.00 72.25 170 LEU D CA 1
ATOM 5160 C C . LEU C 1 170 ? 21.140 39.255 148.177 1.00 74.39 170 LEU D C 1
ATOM 5161 O O . LEU C 1 170 ? 22.164 38.907 148.778 1.00 73.97 170 LEU D O 1
ATOM 5166 N N . ASN C 1 171 ? 20.718 38.673 147.054 1.00 75.13 171 ASN D N 1
ATOM 5167 C CA . ASN C 1 171 ? 21.446 37.560 146.453 1.00 76.83 171 ASN D CA 1
ATOM 5168 C C . ASN C 1 171 ? 22.770 37.995 145.855 1.00 75.87 171 ASN D C 1
ATOM 5169 O O . ASN C 1 171 ? 23.771 37.282 145.965 1.00 79.16 171 ASN D O 1
ATOM 5174 N N . LEU C 1 172 ? 22.767 39.163 145.218 1.00 71.07 172 LEU D N 1
ATOM 5175 C CA . LEU C 1 172 ? 24.004 39.805 144.786 1.00 68.35 172 LEU D CA 1
ATOM 5176 C C . LEU C 1 172 ? 24.827 40.316 145.964 1.00 64.83 172 LEU D C 1
ATOM 5177 O O . LEU C 1 172 ? 26.031 40.079 146.038 1.00 63.83 172 LEU D O 1
ATOM 5182 N N . LEU C 1 173 ? 24.166 41.019 146.880 1.00 62.70 173 LEU D N 1
ATOM 5183 C CA . LEU C 1 173 ? 24.857 41.740 147.951 1.00 59.00 173 LEU D CA 1
ATOM 5184 C C . LEU C 1 173 ? 25.292 40.834 149.082 1.00 61.97 173 LEU D C 1
ATOM 5185 O O . LEU C 1 173 ? 26.337 41.050 149.680 1.00 63.50 173 LEU D O 1
ATOM 5190 N N . GLY C 1 174 ? 24.493 39.813 149.370 1.00 64.79 174 GLY D N 1
ATOM 5191 C CA . GLY C 1 174 ? 24.707 39.001 150.552 1.00 67.54 174 GLY D CA 1
ATOM 5192 C C . GLY C 1 174 ? 24.067 39.704 151.726 1.00 68.97 174 GL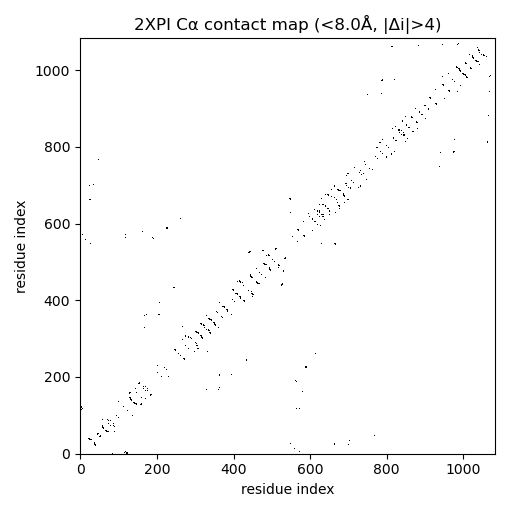Y D C 1
ATOM 5193 O O . GLY C 1 174 ? 24.042 40.928 151.772 1.00 66.39 174 GLY D O 1
ATOM 5194 N N . GLU C 1 175 ? 23.540 38.942 152.675 1.00 75.68 175 GLU D N 1
ATOM 5195 C CA . GLU C 1 175 ? 22.830 39.532 153.811 1.00 79.79 175 GLU D CA 1
ATOM 5196 C C . GLU C 1 175 ? 23.738 40.263 154.803 1.00 78.10 175 GLU D C 1
ATOM 5197 O O . GLU C 1 175 ? 23.279 41.084 155.589 1.00 77.92 175 GLU D O 1
ATOM 5203 N N . THR C 1 176 ? 25.022 39.950 154.767 1.00 77.80 176 THR D N 1
ATOM 5204 C CA . THR C 1 176 ? 26.001 40.621 155.601 1.00 78.75 176 THR D CA 1
ATOM 5205 C C . THR C 1 176 ? 27.039 41.213 154.654 1.00 78.49 176 THR D C 1
ATOM 5206 O O . THR C 1 176 ? 27.144 40.771 153.507 1.00 80.23 176 THR D O 1
ATOM 5210 N N . ASN C 1 177 ? 27.786 42.220 155.099 1.00 75.44 177 ASN D N 1
ATOM 5211 C CA . ASN C 1 177 ? 28.895 42.707 154.289 1.00 72.39 177 ASN D CA 1
ATOM 5212 C C . ASN C 1 177 ? 29.934 41.599 154.114 1.00 75.16 177 ASN D C 1
ATOM 5213 O O . ASN C 1 177 ? 30.530 41.146 155.094 1.00 79.17 177 ASN D O 1
ATOM 5218 N N . PRO C 1 178 ? 30.149 41.155 152.864 1.00 73.89 178 PRO D N 1
ATOM 5219 C CA . PRO C 1 178 ? 31.052 40.038 152.557 1.00 76.02 178 PRO D CA 1
ATOM 5220 C C . PRO C 1 178 ? 32.534 40.419 152.587 1.00 78.26 178 PRO D C 1
ATOM 5221 O O . PRO C 1 178 ? 33.385 39.536 152.639 1.00 81.53 178 PRO D O 1
ATOM 5225 N N . PHE C 1 179 ? 32.837 41.712 152.560 1.00 76.82 179 PHE D N 1
ATOM 5226 C CA . PHE C 1 179 ? 34.206 42.170 152.328 1.00 76.51 179 PHE D CA 1
ATOM 5227 C C . PHE C 1 179 ? 35.011 42.447 153.594 1.00 77.39 179 PHE D C 1
ATOM 5228 O O . PHE C 1 179 ? 36.227 42.604 153.534 1.00 78.86 179 PHE D O 1
ATOM 5236 N N . ARG C 1 180 ? 34.332 42.510 154.733 1.00 76.74 180 ARG D N 1
ATOM 5237 C CA . ARG C 1 180 ? 34.994 42.772 155.998 1.00 78.97 180 ARG D CA 1
ATOM 5238 C C . ARG C 1 180 ? 35.819 41.561 156.435 1.00 81.92 180 ARG D C 1
ATOM 5239 O O . ARG C 1 180 ? 36.761 41.149 155.750 1.00 81.80 180 ARG D O 1
ATOM 5247 N N . GLN C 1 192 ? 43.410 53.498 147.239 1.00 62.08 192 GLN D N 1
ATOM 5248 C CA . GLN C 1 192 ? 42.415 54.552 147.465 1.00 63.55 192 GLN D CA 1
ATOM 5249 C C . GLN C 1 192 ? 42.419 55.576 146.313 1.00 64.05 192 GLN D C 1
ATOM 5250 O O . GLN C 1 192 ? 43.424 56.274 146.093 1.00 68.11 192 GLN D O 1
ATOM 5256 N N . ASP C 1 193 ? 41.299 55.673 145.593 1.00 57.74 193 ASP D N 1
ATOM 5257 C CA . ASP C 1 193 ? 41.275 56.382 144.310 1.00 53.33 193 ASP D CA 1
ATOM 5258 C C . ASP C 1 193 ? 40.525 57.708 144.291 1.00 51.18 193 ASP D C 1
ATOM 5259 O O . ASP C 1 193 ? 40.411 58.318 143.240 1.00 52.42 193 ASP D O 1
ATOM 5264 N N . GLY C 1 194 ? 40.007 58.152 145.431 1.00 49.08 194 GLY D N 1
ATOM 5265 C CA . GLY C 1 194 ? 39.307 59.425 145.489 1.00 44.28 194 GLY D CA 1
ATOM 5266 C C . GLY C 1 194 ? 37.802 59.259 145.495 1.00 42.86 194 GLY D C 1
ATOM 5267 O O . GLY C 1 194 ? 37.074 60.168 145.867 1.00 41.61 194 GLY D O 1
ATOM 5268 N N . GLY C 1 195 ? 37.331 58.086 145.083 1.00 43.70 195 GLY D N 1
ATOM 5269 C CA . GLY C 1 195 ? 35.912 57.803 145.072 1.00 42.87 195 GLY D CA 1
ATOM 5270 C C . GLY C 1 195 ? 35.418 57.122 146.329 1.00 45.65 195 GLY D C 1
ATOM 5271 O O . GLY C 1 195 ? 36.183 56.865 147.245 1.00 49.52 195 GLY D O 1
ATOM 5272 N N . ILE C 1 196 ? 34.120 56.843 146.374 1.00 45.64 196 ILE D N 1
ATOM 5273 C CA . ILE C 1 196 ? 33.514 56.086 147.461 1.00 44.96 196 ILE D CA 1
ATOM 5274 C C . ILE C 1 196 ? 33.756 54.598 147.239 1.00 44.82 196 ILE D C 1
ATOM 5275 O O . ILE C 1 196 ? 33.360 54.062 146.217 1.00 45.72 196 ILE D O 1
ATOM 5280 N N . LYS C 1 197 ? 34.434 53.940 148.169 1.00 45.67 197 LYS D N 1
ATOM 5281 C CA . LYS C 1 197 ? 34.644 52.488 148.081 1.00 45.36 197 LYS D CA 1
ATOM 5282 C C . LYS C 1 197 ? 33.354 51.785 147.694 1.00 45.03 197 LYS D C 1
ATOM 5283 O O . LYS C 1 197 ? 32.318 52.010 148.309 1.00 46.68 197 LYS D O 1
ATOM 5289 N N . LEU C 1 198 ? 33.413 50.945 146.668 1.00 43.20 198 LEU D N 1
ATOM 5290 C CA . LEU C 1 198 ? 32.256 50.168 146.290 1.00 43.54 198 LEU D CA 1
ATOM 5291 C C . LEU C 1 198 ? 31.791 49.275 147.434 1.00 48.03 198 LEU D C 1
ATOM 5292 O O . LEU C 1 198 ? 30.609 49.045 147.594 1.00 48.81 198 LEU D O 1
ATOM 5297 N N . GLU C 1 199 ? 32.705 48.781 148.252 1.00 53.04 199 GLU D N 1
ATOM 5298 C CA . GLU C 1 199 ? 32.270 48.073 149.451 1.00 58.34 199 GLU D CA 1
ATOM 5299 C C . GLU C 1 199 ? 31.232 48.900 150.235 1.00 59.51 199 GLU D C 1
ATOM 5300 O O . GLU C 1 199 ? 30.207 48.374 150.673 1.00 61.61 199 GLU D O 1
ATOM 5306 N N . ALA C 1 200 ? 31.495 50.197 150.400 1.00 56.99 200 ALA D N 1
ATOM 5307 C CA . ALA C 1 200 ? 30.596 51.078 151.146 1.00 54.00 200 ALA D CA 1
ATOM 5308 C C . ALA C 1 200 ? 29.236 51.233 150.469 1.00 52.47 200 ALA D C 1
ATOM 5309 O O . ALA C 1 200 ? 28.184 51.133 151.111 1.00 51.17 200 ALA D O 1
ATOM 5311 N N . SER C 1 201 ? 29.263 51.483 149.166 1.00 51.94 201 SER D N 1
ATOM 5312 C CA . SER C 1 201 ? 28.041 51.670 148.404 1.00 51.25 201 SER D CA 1
ATOM 5313 C C . SER C 1 201 ? 27.141 50.454 148.539 1.00 50.26 201 SER D C 1
ATOM 5314 O O . SER C 1 201 ? 25.949 50.594 148.760 1.00 52.30 201 SER D O 1
ATOM 5317 N N . MET C 1 202 ? 27.718 49.264 148.419 1.00 47.76 202 MET D N 1
ATOM 5318 C CA . MET C 1 202 ? 26.967 48.027 148.583 1.00 46.79 202 MET D CA 1
ATOM 5319 C C . MET C 1 202 ? 26.358 47.888 149.985 1.00 48.00 202 MET D C 1
ATOM 5320 O O . MET C 1 202 ? 25.318 47.276 150.159 1.00 49.46 202 MET D O 1
ATOM 5325 N N . CYS C 1 203 ? 26.995 48.467 150.989 1.00 50.10 203 CYS D N 1
ATOM 5326 C CA . CYS C 1 203 ? 26.432 48.448 152.336 1.00 51.65 203 CYS D CA 1
ATOM 5327 C C . CYS C 1 203 ? 25.222 49.350 152.393 1.00 48.82 203 CYS D C 1
ATOM 5328 O O . CYS C 1 203 ? 24.248 49.087 153.110 1.00 48.04 203 CYS D O 1
ATOM 5331 N N . TYR C 1 204 ? 25.306 50.438 151.642 1.00 46.37 204 TYR D N 1
ATOM 5332 C CA . TYR C 1 204 ? 24.220 51.391 151.593 1.00 46.71 204 TYR D CA 1
ATOM 5333 C C . TYR C 1 204 ? 23.014 50.791 150.895 1.00 46.33 204 TYR D C 1
ATOM 5334 O O . TYR C 1 204 ? 21.889 50.956 151.328 1.00 47.49 204 TYR D O 1
ATOM 5343 N N . LEU C 1 205 ? 23.258 50.100 149.798 1.00 47.66 205 LEU D N 1
ATOM 5344 C CA . LEU C 1 205 ? 22.188 49.462 149.060 1.00 49.32 205 LEU D CA 1
ATOM 5345 C C . LEU C 1 205 ? 21.593 48.388 149.953 1.00 51.77 205 LEU D C 1
ATOM 5346 O O . LEU C 1 205 ? 20.380 48.191 149.988 1.00 51.65 205 LEU D O 1
ATOM 5351 N N . ARG C 1 206 ? 22.463 47.699 150.686 1.00 53.89 206 ARG D N 1
ATOM 5352 C CA . ARG C 1 206 ? 22.036 46.627 151.574 1.00 54.21 206 ARG D CA 1
ATOM 5353 C C . ARG C 1 206 ? 21.058 47.205 152.593 1.00 54.28 206 ARG D C 1
ATOM 5354 O O . ARG C 1 206 ? 20.084 46.556 152.946 1.00 57.52 206 ARG D O 1
ATOM 5362 N N . GLY C 1 207 ? 21.297 48.438 153.032 1.00 51.61 207 GLY D N 1
ATOM 5363 C CA . GLY C 1 207 ? 20.391 49.099 153.955 1.00 53.80 207 GLY D CA 1
ATOM 5364 C C . GLY C 1 207 ? 19.099 49.552 153.287 1.00 56.44 207 GLY D C 1
ATOM 5365 O O . GLY C 1 207 ? 18.027 49.531 153.904 1.00 57.62 207 GLY D O 1
ATOM 5366 N N . GLN C 1 208 ? 19.197 49.968 152.021 1.00 54.58 208 GLN D N 1
ATOM 5367 C CA . GLN C 1 208 ? 18.024 50.362 151.264 1.00 54.94 208 GLN D CA 1
ATOM 5368 C C . GLN C 1 208 ? 17.040 49.182 151.160 1.00 57.89 208 GLN D C 1
ATOM 5369 O O . GLN C 1 208 ? 15.829 49.361 151.227 1.00 59.40 208 GLN D O 1
ATOM 5375 N N . VAL C 1 209 ? 17.564 47.970 151.025 1.00 59.17 209 VAL D N 1
ATOM 5376 C CA . VAL C 1 209 ? 16.720 46.792 150.944 1.00 61.44 209 VAL D CA 1
ATOM 5377 C C . VAL C 1 209 ? 16.053 46.474 152.281 1.00 65.88 209 VAL D C 1
ATOM 5378 O O . VAL C 1 209 ? 14.835 46.307 152.355 1.00 67.51 209 VAL D O 1
ATOM 5382 N N . TYR C 1 210 ? 16.847 46.382 153.341 1.00 68.14 210 TYR D N 1
ATOM 5383 C CA . TYR C 1 210 ? 16.299 46.067 154.659 1.00 70.31 210 TYR D CA 1
ATOM 5384 C C . TYR C 1 210 ? 15.260 47.093 155.098 1.00 71.14 210 TYR D C 1
ATOM 5385 O O . TYR C 1 210 ? 14.375 46.791 155.893 1.00 74.24 210 TYR D O 1
ATOM 5394 N N . THR C 1 211 ? 15.380 48.313 154.595 1.00 68.66 211 THR D N 1
ATOM 5395 C CA . THR C 1 211 ? 14.411 49.343 154.907 1.00 69.10 211 THR D CA 1
ATOM 5396 C C . THR C 1 211 ? 13.082 49.013 154.241 1.00 70.52 211 THR D C 1
ATOM 5397 O O . THR C 1 211 ? 12.012 49.221 154.822 1.00 71.73 211 THR D O 1
ATOM 5401 N N . ASN C 1 212 ? 13.163 48.485 153.022 1.00 63.17 212 ASN D N 1
ATOM 5402 C CA . ASN C 1 212 ? 11.975 48.112 152.256 1.00 65.56 212 ASN D CA 1
ATOM 5403 C C . ASN C 1 212 ? 11.411 46.750 152.646 1.00 68.89 212 ASN D C 1
ATOM 5404 O O . ASN C 1 212 ? 10.324 46.367 152.219 1.00 72.11 212 ASN D O 1
ATOM 5409 N N . LEU C 1 213 ? 12.171 46.024 153.456 1.00 68.37 213 LEU D N 1
ATOM 5410 C CA . LEU C 1 213 ? 11.692 44.802 154.072 1.00 71.26 213 LEU D CA 1
ATOM 5411 C C . LEU C 1 213 ? 11.294 45.132 155.509 1.00 74.85 213 LEU D C 1
ATOM 5412 O O . LEU C 1 213 ? 11.095 44.241 156.335 1.00 76.72 213 LEU D O 1
ATOM 5417 N N . SER C 1 214 ? 11.200 46.430 155.794 1.00 75.37 214 SER D N 1
ATOM 5418 C CA . SER C 1 214 ? 10.844 46.924 157.122 1.00 77.84 214 SER D CA 1
ATOM 5419 C C . SER C 1 214 ? 11.711 46.364 158.258 1.00 77.64 214 SER D C 1
ATOM 5420 O O . SER C 1 214 ? 11.370 46.517 159.431 1.00 80.94 214 SER D O 1
ATOM 5423 N N . ASN C 1 215 ? 12.824 45.720 157.917 1.00 73.82 215 ASN D N 1
ATOM 5424 C CA . ASN C 1 215 ? 13.755 45.246 158.935 1.00 73.61 215 ASN D CA 1
ATOM 5425 C C . ASN C 1 215 ? 14.646 46.391 159.424 1.00 72.35 215 ASN D C 1
ATOM 5426 O O . ASN C 1 215 ? 15.836 46.441 159.140 1.00 69.91 215 ASN D O 1
ATOM 5431 N N . PHE C 1 216 ? 14.055 47.301 160.181 1.00 75.73 216 PHE D N 1
ATOM 5432 C CA . PHE C 1 216 ? 14.719 48.546 160.523 1.00 78.69 216 PHE D CA 1
ATOM 5433 C C . PHE C 1 216 ? 15.972 48.398 161.380 1.00 79.53 216 PHE D C 1
ATOM 5434 O O . PHE C 1 216 ? 16.873 49.238 161.322 1.00 78.63 216 PHE D O 1
ATOM 5442 N N . ASP C 1 217 ? 16.038 47.330 162.161 1.00 81.57 217 ASP D N 1
ATOM 5443 C CA . ASP C 1 217 ? 17.191 47.104 163.019 1.00 83.52 217 ASP D CA 1
ATOM 5444 C C . ASP C 1 217 ? 18.448 46.903 162.183 1.00 77.92 217 ASP D C 1
ATOM 5445 O O . ASP C 1 217 ? 19.499 47.493 162.467 1.00 76.08 217 ASP D O 1
ATOM 5450 N N . ARG C 1 218 ? 18.326 46.072 161.150 1.00 74.31 218 ARG D N 1
ATOM 5451 C CA . ARG C 1 218 ? 19.477 45.654 160.365 1.00 72.39 218 ARG D CA 1
ATOM 5452 C C . ARG C 1 218 ? 19.806 46.639 159.233 1.00 67.08 218 ARG D C 1
ATOM 5453 O O . ARG C 1 218 ? 20.865 46.546 158.609 1.00 65.13 218 ARG D O 1
ATOM 5461 N N . ALA C 1 219 ? 18.897 47.578 158.985 1.00 64.40 219 ALA D N 1
ATOM 5462 C CA . ALA C 1 219 ? 19.118 48.638 158.007 1.00 60.79 219 ALA D CA 1
ATOM 5463 C C . ALA C 1 219 ? 20.007 49.696 158.631 1.00 63.15 219 ALA D C 1
ATOM 5464 O O . ALA C 1 219 ? 21.022 50.093 158.057 1.00 62.33 219 ALA D O 1
ATOM 5466 N N . LYS C 1 220 ? 19.599 50.162 159.806 1.00 66.13 220 LYS D N 1
ATOM 5467 C CA . LYS C 1 220 ? 20.432 51.028 160.623 1.00 67.21 220 LYS D CA 1
ATOM 5468 C C . LYS C 1 220 ? 21.850 50.462 160.688 1.00 66.42 220 LYS D C 1
ATOM 5469 O O . LYS C 1 220 ? 22.830 51.176 160.477 1.00 63.85 220 LYS D O 1
ATOM 5475 N N . GLU C 1 221 ? 21.945 49.165 160.962 1.00 68.30 221 GLU D N 1
ATOM 5476 C CA . GLU C 1 221 ? 23.230 48.521 161.183 1.00 71.58 221 GLU D CA 1
ATOM 5477 C C . GLU C 1 221 ? 24.024 48.437 159.898 1.00 70.67 221 GLU D C 1
ATOM 5478 O O . GLU C 1 221 ? 25.218 48.734 159.864 1.00 71.18 221 GLU D O 1
ATOM 5484 N N . CYS C 1 222 ? 23.356 48.032 158.832 1.00 70.47 222 CYS D N 1
ATOM 5485 C CA . CYS C 1 222 ? 24.034 47.913 157.552 1.00 68.75 222 CYS D CA 1
ATOM 5486 C C . CYS C 1 222 ? 24.299 49.339 156.890 1.00 59.81 222 CYS D C 1
ATOM 5487 O O . CYS C 1 222 ? 25.134 49.467 156.004 1.00 61.15 222 CYS D O 1
ATOM 5490 N N . TYR C 1 223 ? 23.670 50.414 157.384 1.00 63.58 223 TYR D N 1
ATOM 5491 C CA . TYR C 1 223 ? 24.042 51.799 156.984 1.00 60.37 223 TYR D CA 1
ATOM 5492 C C . TYR C 1 223 ? 25.291 52.332 157.703 1.00 62.42 223 TYR D C 1
ATOM 5493 O O . TYR C 1 223 ? 26.090 53.086 157.130 1.00 61.07 223 TYR D O 1
ATOM 5502 N N . LYS C 1 224 ? 25.412 52.001 158.990 1.00 62.96 224 LYS D N 1
ATOM 5503 C CA . LYS C 1 224 ? 26.567 52.388 159.790 1.00 59.94 224 LYS D CA 1
ATOM 5504 C C . LYS C 1 224 ? 27.807 51.690 159.251 1.00 59.26 224 LYS D C 1
ATOM 5505 O O . LYS C 1 224 ? 28.890 52.275 159.233 1.00 60.18 224 LYS D O 1
ATOM 5511 N N . GLU C 1 225 ? 27.650 50.450 158.792 1.00 58.35 225 GLU D N 1
ATOM 5512 C CA . GLU C 1 225 ? 28.739 49.767 158.089 1.00 58.06 225 GLU D CA 1
ATOM 5513 C C . GLU C 1 225 ? 29.261 50.655 156.968 1.00 53.78 225 GLU D C 1
ATOM 5514 O O . GLU C 1 225 ? 30.467 50.878 156.864 1.00 52.81 225 GLU D O 1
ATOM 5520 N N . ALA C 1 226 ? 28.344 51.163 156.139 1.00 49.67 226 ALA D N 1
ATOM 5521 C CA . ALA C 1 226 ? 28.707 52.007 155.006 1.00 47.61 226 ALA D CA 1
ATOM 5522 C C . ALA C 1 226 ? 29.632 53.130 155.442 1.00 50.12 226 ALA D C 1
ATOM 5523 O O . ALA C 1 226 ? 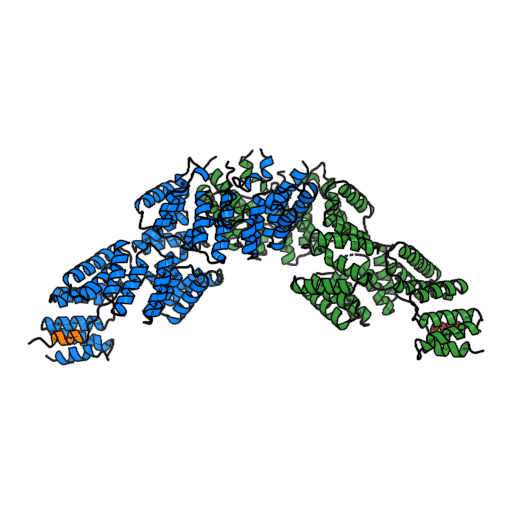30.736 53.282 154.902 1.00 50.83 226 ALA D O 1
ATOM 5525 N N . LEU C 1 227 ? 29.182 53.908 156.430 1.00 49.88 227 LEU D N 1
ATOM 5526 C CA . LEU C 1 227 ? 29.962 55.036 156.920 1.00 48.43 227 LEU D CA 1
ATOM 5527 C C . LEU C 1 227 ? 31.269 54.602 157.596 1.00 53.10 227 LEU D C 1
ATOM 5528 O O . LEU C 1 227 ? 32.290 55.279 157.458 1.00 55.76 227 LEU D O 1
ATOM 5533 N N . MET C 1 228 ? 31.252 53.479 158.316 1.00 52.80 228 MET D N 1
ATOM 5534 C CA . MET C 1 228 ? 32.495 52.952 158.867 1.00 56.31 228 MET D CA 1
ATOM 5535 C C . MET C 1 228 ? 33.508 52.619 157.760 1.00 59.18 228 MET D C 1
ATOM 5536 O O . MET C 1 228 ? 34.709 52.818 157.938 1.00 62.14 228 MET D O 1
ATOM 5541 N N . VAL C 1 229 ? 33.022 52.122 156.623 1.00 57.62 229 VAL D N 1
ATOM 5542 C CA . VAL C 1 229 ? 33.898 51.682 155.535 1.00 57.46 229 VAL D CA 1
ATOM 5543 C C . VAL C 1 229 ? 34.494 52.845 154.719 1.00 57.23 229 VAL D C 1
ATOM 5544 O O . VAL C 1 229 ? 35.695 52.843 154.424 1.00 57.11 229 VAL D O 1
ATOM 5548 N N . ASP C 1 230 ? 33.661 53.824 154.357 1.00 56.06 230 ASP D N 1
ATOM 5549 C CA . ASP C 1 230 ? 34.127 55.065 153.718 1.00 53.41 230 ASP D CA 1
ATOM 5550 C C . ASP C 1 230 ? 33.311 56.198 154.298 1.00 51.68 230 ASP D C 1
ATOM 5551 O O . ASP C 1 230 ? 32.096 56.238 154.123 1.00 53.90 230 ASP D O 1
ATOM 5556 N N . ALA C 1 231 ? 33.974 57.117 154.986 1.00 50.21 231 ALA D N 1
ATOM 5557 C CA . ALA C 1 231 ? 33.293 58.254 155.605 1.00 49.50 231 ALA D CA 1
ATOM 5558 C C . ALA C 1 231 ? 32.567 59.116 154.576 1.00 49.47 231 ALA D C 1
ATOM 5559 O O . ALA C 1 231 ? 31.670 59.887 154.925 1.00 51.36 231 ALA D O 1
ATOM 5561 N N . LYS C 1 232 ? 32.952 58.988 153.310 1.00 48.17 232 LYS D N 1
ATOM 5562 C CA . LYS C 1 232 ? 32.332 59.775 152.238 1.00 46.17 232 LYS D CA 1
ATOM 5563 C C . LYS C 1 232 ? 30.966 59.245 151.816 1.00 44.26 232 LYS D C 1
ATOM 5564 O O . LYS C 1 232 ? 30.317 59.839 150.968 1.00 45.22 232 LYS D O 1
ATOM 5570 N N . CYS C 1 233 ? 30.514 58.147 152.406 1.00 43.25 233 CYS D N 1
ATOM 5571 C CA . CYS C 1 233 ? 29.192 57.640 152.034 1.00 43.17 233 CYS D CA 1
ATOM 5572 C C . CYS C 1 233 ? 28.055 58.429 152.669 1.00 40.56 233 CYS D C 1
ATOM 5573 O O . CYS C 1 233 ? 27.237 57.893 153.405 1.00 41.55 233 CYS D O 1
ATOM 5576 N N . TYR C 1 234 ? 28.015 59.711 152.365 1.00 38.37 234 TYR D N 1
ATOM 5577 C CA . TYR C 1 234 ? 26.926 60.572 152.784 1.00 40.93 234 TYR D CA 1
ATOM 5578 C C . TYR C 1 234 ? 25.474 60.104 152.463 1.00 55.88 234 TYR D C 1
ATOM 5579 O O . TYR C 1 234 ? 24.550 60.501 153.160 1.00 57.75 234 TYR D O 1
ATOM 5588 N N . GLU C 1 235 ? 25.243 59.289 151.431 1.00 54.15 235 GLU D N 1
ATOM 5589 C CA . GLU C 1 235 ? 23.871 58.790 151.202 1.00 51.22 235 GLU D CA 1
ATOM 5590 C C . GLU C 1 235 ? 23.437 57.984 152.409 1.00 46.55 235 GLU D C 1
ATOM 5591 O O . GLU C 1 235 ? 22.302 58.086 152.851 1.00 46.79 235 GLU D O 1
ATOM 5597 N N . ALA C 1 236 ? 24.348 57.162 152.922 1.00 43.93 236 ALA D N 1
ATOM 5598 C CA . ALA C 1 236 ? 24.075 56.339 154.099 1.00 44.16 236 ALA D CA 1
ATOM 5599 C C . ALA C 1 236 ? 23.793 57.202 155.318 1.00 47.65 236 ALA D C 1
ATOM 5600 O O . ALA C 1 236 ? 22.829 56.962 156.048 1.00 48.42 236 ALA D O 1
ATOM 5602 N N . PHE C 1 237 ? 24.642 58.210 155.519 1.00 50.32 237 PHE D N 1
ATOM 5603 C CA . PHE C 1 237 ? 24.486 59.181 156.595 1.00 52.83 237 PHE D CA 1
ATOM 5604 C C . PHE C 1 237 ? 23.145 59.886 156.512 1.00 55.84 237 PHE D C 1
ATOM 5605 O O . PHE C 1 237 ? 22.438 60.012 157.513 1.00 58.59 237 PHE D O 1
ATOM 5613 N N . ASP C 1 238 ? 22.798 60.344 155.311 1.00 56.77 238 ASP D N 1
ATOM 5614 C CA . ASP C 1 238 ? 21.534 61.038 155.081 1.00 57.30 238 ASP D CA 1
ATOM 5615 C C . ASP C 1 238 ? 20.349 60.140 155.406 1.00 56.35 238 ASP D C 1
ATOM 5616 O O . ASP C 1 238 ? 19.310 60.625 155.842 1.00 57.59 238 ASP D O 1
ATOM 5621 N N . GLN C 1 239 ? 20.494 58.838 155.184 1.00 53.81 239 GLN D N 1
ATOM 5622 C CA . GLN C 1 239 ? 19.421 57.922 155.541 1.00 56.70 239 GLN D CA 1
ATOM 5623 C C . GLN C 1 239 ? 19.261 57.836 157.056 1.00 59.73 239 GLN D C 1
ATOM 5624 O O . GLN C 1 239 ? 18.155 57.965 157.575 1.00 64.21 239 GLN D O 1
ATOM 5630 N N . LEU C 1 240 ? 20.360 57.626 157.767 1.00 57.42 240 LEU D N 1
ATOM 5631 C CA . LEU C 1 240 ? 20.295 57.507 159.221 1.00 57.37 240 LEU D CA 1
ATOM 5632 C C . LEU C 1 240 ? 19.648 58.744 159.868 1.00 59.33 240 LEU D C 1
ATOM 5633 O O . LEU C 1 240 ? 18.814 58.632 160.768 1.00 58.35 240 LEU D O 1
ATOM 5638 N N . VAL C 1 241 ? 20.024 59.920 159.383 1.00 61.54 241 VAL D N 1
ATOM 5639 C CA . VAL C 1 241 ? 19.610 61.165 160.010 1.00 65.32 241 VAL D CA 1
ATOM 5640 C C . VAL C 1 241 ? 18.227 61.627 159.561 1.00 67.33 241 VAL D C 1
ATOM 5641 O O . VAL C 1 241 ? 17.365 61.885 160.388 1.00 69.42 241 VAL D O 1
ATOM 5645 N N . SER C 1 242 ? 17.996 61.731 158.261 1.00 67.23 242 SER D N 1
ATOM 5646 C CA . SER C 1 242 ? 16.715 62.261 157.820 1.00 68.57 242 SER D CA 1
ATOM 5647 C C . SER C 1 242 ? 15.591 61.251 158.052 1.00 69.46 242 SER D C 1
ATOM 5648 O O . SER C 1 242 ? 14.418 61.608 158.029 1.00 72.76 242 SER D O 1
ATOM 5651 N N . ASN C 1 243 ? 15.944 59.998 158.301 1.00 68.05 243 ASN D N 1
ATOM 5652 C CA . ASN C 1 243 ? 14.944 59.009 158.685 1.00 71.31 243 ASN D CA 1
ATOM 5653 C C . ASN C 1 243 ? 14.888 58.768 160.190 1.00 73.33 243 ASN D C 1
ATOM 5654 O O . ASN C 1 243 ? 14.287 57.791 160.650 1.00 71.67 243 ASN D O 1
ATOM 5659 N N . HIS C 1 244 ? 15.513 59.669 160.948 1.00 75.04 244 HIS D N 1
ATOM 5660 C CA . HIS C 1 244 ? 15.592 59.554 162.403 1.00 75.71 244 HIS D CA 1
ATOM 5661 C C . HIS C 1 244 ? 15.770 58.100 162.816 1.00 74.35 244 HIS D C 1
ATOM 5662 O O . HIS C 1 244 ? 14.959 57.543 163.544 1.00 74.61 244 HIS D O 1
ATOM 5669 N N . LEU C 1 245 ? 16.845 57.495 162.327 1.00 73.02 245 LEU D N 1
ATOM 5670 C CA . LEU C 1 245 ? 17.143 56.093 162.583 1.00 72.75 245 LEU D CA 1
ATOM 5671 C C . LEU C 1 245 ? 17.988 55.945 163.840 1.00 71.83 245 LEU D C 1
ATOM 5672 O O . LEU C 1 245 ? 18.224 54.831 164.310 1.00 72.73 245 LEU D O 1
ATOM 5677 N N . LEU C 1 246 ? 18.460 57.069 164.372 1.00 69.57 246 LEU D N 1
ATOM 5678 C CA . LEU C 1 246 ? 19.337 57.040 165.534 1.00 67.91 246 LEU D CA 1
ATOM 5679 C C . LEU C 1 246 ? 18.928 58.035 166.611 1.00 70.05 246 LEU D C 1
ATOM 5680 O O . LEU C 1 246 ? 18.181 58.979 166.349 1.00 69.92 246 LEU D O 1
ATOM 5685 N N . THR C 1 247 ? 19.437 57.799 167.822 1.00 72.26 247 THR D N 1
ATOM 5686 C CA . THR C 1 247 ? 19.324 58.713 168.953 1.00 72.84 247 THR D CA 1
ATOM 5687 C C . THR C 1 247 ? 20.170 59.930 168.655 1.00 72.56 247 THR D C 1
ATOM 5688 O O . THR C 1 247 ? 21.076 59.860 167.836 1.00 70.35 247 THR D O 1
ATOM 5692 N N . ALA C 1 248 ? 19.895 61.043 169.324 1.00 75.17 248 ALA D N 1
ATOM 5693 C CA . ALA C 1 248 ? 20.776 62.197 169.227 1.00 76.00 248 ALA D CA 1
ATOM 5694 C C . ALA C 1 248 ? 22.208 61.772 169.571 1.00 77.01 248 ALA D C 1
ATOM 5695 O O . ALA C 1 248 ? 23.160 62.079 168.840 1.00 76.12 248 ALA D O 1
ATOM 5697 N N . ASP C 1 249 ? 22.346 61.051 170.681 1.00 77.97 249 ASP D N 1
ATOM 5698 C CA . ASP C 1 249 ? 23.639 60.544 171.116 1.00 79.02 249 ASP D CA 1
ATOM 5699 C C . ASP C 1 249 ? 24.191 59.494 170.166 1.00 75.69 249 ASP D C 1
ATOM 5700 O O . ASP C 1 249 ? 25.384 59.467 169.902 1.00 73.95 249 ASP D O 1
ATOM 5705 N N . GLU C 1 250 ? 23.324 58.627 169.656 1.00 75.87 250 GLU D N 1
ATOM 5706 C CA . GLU C 1 250 ? 23.750 57.651 168.664 1.00 76.26 250 GLU D CA 1
ATOM 5707 C C . GLU C 1 250 ? 24.476 58.322 167.495 1.00 74.52 250 GLU D C 1
ATOM 5708 O O . GLU C 1 250 ? 25.522 57.847 167.063 1.00 75.49 250 GLU D O 1
ATOM 5714 N N . GLU C 1 251 ? 23.926 59.428 166.998 1.00 73.10 251 GLU D N 1
ATOM 5715 C CA . GLU C 1 251 ? 24.486 60.146 165.845 1.00 70.83 251 GLU D CA 1
ATOM 5716 C C . GLU C 1 251 ? 25.828 60.799 166.135 1.00 68.57 251 GLU D C 1
ATOM 5717 O O . GLU C 1 251 ? 26.742 60.718 165.320 1.00 65.66 251 GLU D O 1
ATOM 5723 N N . TRP C 1 252 ? 25.924 61.488 167.274 1.00 69.86 252 TRP D N 1
ATOM 5724 C CA . TRP C 1 252 ? 27.166 62.146 167.685 1.00 69.76 252 TRP D CA 1
ATOM 5725 C C . TRP C 1 252 ? 28.264 61.118 167.885 1.00 71.44 252 TRP D C 1
ATOM 5726 O O . TRP C 1 252 ? 29.394 61.295 167.437 1.00 71.31 252 TRP D O 1
ATOM 5737 N N . ASP C 1 253 ? 27.901 60.038 168.562 1.00 73.41 253 ASP D N 1
ATOM 5738 C CA . ASP C 1 253 ? 28.784 58.912 168.792 1.00 75.58 253 ASP D CA 1
ATOM 5739 C C . ASP C 1 253 ? 29.345 58.408 167.470 1.00 72.27 253 ASP D C 1
ATOM 5740 O O . ASP C 1 253 ? 30.498 57.991 167.390 1.00 73.02 253 ASP D O 1
ATOM 5745 N N . LEU C 1 254 ? 28.532 58.469 166.424 1.00 68.68 254 LEU D N 1
ATOM 5746 C CA . LEU C 1 254 ? 28.931 57.933 165.133 1.00 65.91 254 LEU D CA 1
ATOM 5747 C C . LEU C 1 254 ? 29.838 58.857 164.319 1.00 68.20 254 LEU D C 1
ATOM 5748 O O . LEU C 1 254 ? 30.828 58.391 163.759 1.00 69.31 254 LEU D O 1
ATOM 5753 N N . VAL C 1 255 ? 29.525 60.148 164.224 1.00 69.05 255 VAL D N 1
ATOM 5754 C CA . VAL C 1 255 ? 30.366 60.996 163.378 1.00 68.92 255 VAL D CA 1
ATOM 5755 C C . VAL C 1 255 ? 31.666 61.294 164.104 1.00 72.61 255 VAL D C 1
ATOM 5756 O O . VAL C 1 255 ? 32.608 61.827 163.518 1.00 73.24 255 VAL D O 1
ATOM 5760 N N . LEU C 1 256 ? 31.713 60.919 165.379 1.00 75.22 256 LEU D N 1
ATOM 5761 C CA . LEU C 1 256 ? 32.922 61.059 166.188 1.00 78.33 256 LEU D CA 1
ATOM 5762 C C . LEU C 1 256 ? 33.918 59.926 165.917 1.00 79.10 256 LEU D C 1
ATOM 5763 O O . LEU C 1 256 ? 35.127 60.150 165.907 1.00 77.91 256 LEU D O 1
ATOM 5768 N N . LYS C 1 257 ? 33.405 58.719 165.681 1.00 80.45 257 LYS D N 1
ATOM 5769 C CA . LYS C 1 257 ? 34.260 57.545 165.499 1.00 82.48 257 LYS D CA 1
ATOM 5770 C C . LYS C 1 257 ? 34.551 57.182 164.037 1.00 78.36 257 LYS D C 1
ATOM 5771 O O . LYS C 1 257 ? 35.150 56.138 163.761 1.00 78.95 257 LYS D O 1
ATOM 5777 N N . LEU C 1 258 ? 34.136 58.034 163.104 1.00 73.37 258 LEU D N 1
ATOM 5778 C CA . LEU C 1 258 ? 34.439 57.802 161.694 1.00 67.79 258 LEU D CA 1
ATOM 5779 C C . LEU C 1 258 ? 35.958 57.836 161.433 1.00 66.09 258 LEU D C 1
ATOM 5780 O O . LEU C 1 258 ? 36.703 58.486 162.155 1.00 65.98 258 LEU D O 1
ATOM 5785 N N . ASN C 1 259 ? 36.403 57.119 160.404 1.00 63.83 259 ASN D N 1
ATOM 5786 C CA . ASN C 1 259 ? 37.787 57.165 159.955 1.00 62.03 259 ASN D CA 1
ATOM 5787 C C . ASN C 1 259 ? 37.906 58.175 158.821 1.00 60.06 259 ASN D C 1
ATOM 5788 O O . ASN C 1 259 ? 37.836 57.823 157.647 1.00 59.50 259 ASN D O 1
ATOM 5793 N N . TYR C 1 260 ? 38.074 59.439 159.181 1.00 59.71 260 TYR D N 1
ATOM 5794 C CA . TYR C 1 260 ? 38.100 60.503 158.197 1.00 58.38 260 TYR D CA 1
ATOM 5795 C C . TYR C 1 260 ? 39.307 60.423 157.268 1.00 58.26 260 TYR D C 1
ATOM 5796 O O . TYR C 1 260 ? 39.452 61.217 156.339 1.00 55.07 260 TYR D O 1
ATOM 5805 N N . SER C 1 261 ? 40.159 59.437 157.503 1.00 61.38 261 SER D N 1
ATOM 5806 C CA . SER C 1 261 ? 41.272 59.197 156.598 1.00 64.04 261 SER D CA 1
ATOM 5807 C C . SER C 1 261 ? 40.801 58.545 155.278 1.00 61.89 261 SER D C 1
ATOM 5808 O O . SER C 1 261 ? 41.543 58.482 154.296 1.00 60.90 261 SER D O 1
ATOM 5811 N N . THR C 1 262 ? 39.571 58.047 155.262 1.00 60.02 262 THR D N 1
ATOM 5812 C CA . THR C 1 262 ? 39.014 57.518 154.029 1.00 59.33 262 THR D CA 1
ATOM 5813 C C . THR C 1 262 ? 38.623 58.693 153.138 1.00 61.33 262 THR D C 1
ATOM 5814 O O . THR C 1 262 ? 38.329 58.507 151.952 1.00 63.63 262 THR D O 1
ATOM 5818 N N . TYR C 1 263 ? 38.609 59.895 153.728 1.00 59.35 263 TYR D N 1
ATOM 5819 C CA . TYR C 1 263 ? 38.525 61.159 152.991 1.00 53.61 263 TYR D CA 1
ATOM 5820 C C . TYR C 1 263 ? 39.928 61.725 152.800 1.00 55.52 263 TYR D C 1
ATOM 5821 O O . TYR C 1 263 ? 40.442 61.773 151.693 1.00 55.19 263 TYR D O 1
ATOM 5830 N N . SER C 1 264 ? 40.552 62.141 153.895 1.00 59.36 264 SER D N 1
ATOM 5831 C CA . SER C 1 264 ? 41.917 62.647 153.868 1.00 59.13 264 SER D CA 1
ATOM 5832 C C . SER C 1 264 ? 42.417 62.659 155.290 1.00 64.83 264 SER D C 1
ATOM 5833 O O . SER C 1 264 ? 41.788 63.275 156.146 1.00 68.05 264 SER D O 1
ATOM 5836 N N . LYS C 1 265 ? 43.531 61.972 155.545 1.00 67.22 265 LYS D N 1
ATOM 5837 C CA . LYS C 1 265 ? 44.159 61.967 156.862 1.00 69.22 265 LYS D CA 1
ATOM 5838 C C . LYS C 1 265 ? 44.321 63.409 157.349 1.00 71.49 265 LYS D C 1
ATOM 5839 O O . LYS C 1 265 ? 43.754 63.791 158.366 1.00 72.03 265 LYS D O 1
ATOM 5845 N N . GLU C 1 266 ? 45.087 64.213 156.620 1.00 73.76 266 GLU D N 1
ATOM 5846 C CA . GLU C 1 266 ? 45.116 65.648 156.874 1.00 76.41 266 GLU D CA 1
ATOM 5847 C C . GLU C 1 266 ? 43.780 66.158 156.423 1.00 77.03 266 GLU D C 1
ATOM 5848 O O . GLU C 1 266 ? 43.169 65.587 155.517 1.00 80.81 266 GLU D O 1
ATOM 5854 N N . ASP C 1 267 ? 43.291 67.223 157.027 1.00 72.67 267 ASP D N 1
ATOM 5855 C CA . ASP C 1 267 ? 41.966 67.697 156.613 1.00 66.33 267 ASP D CA 1
ATOM 5856 C C . ASP C 1 267 ? 40.818 66.793 157.022 1.00 60.50 267 ASP D C 1
ATOM 5857 O O . ASP C 1 267 ? 39.691 67.052 156.644 1.00 58.11 267 ASP D O 1
ATOM 5862 N N . ALA C 1 268 ? 41.097 65.752 157.800 1.00 59.21 268 ALA D N 1
ATOM 5863 C CA . ALA C 1 268 ? 40.028 64.975 158.407 1.00 56.36 268 ALA D CA 1
ATOM 5864 C C . ALA C 1 268 ? 39.011 65.911 159.057 1.00 58.25 268 ALA D C 1
ATOM 5865 O O . ALA C 1 268 ? 37.809 65.721 158.911 1.00 59.29 268 ALA D O 1
ATOM 5867 N N . ALA C 1 269 ? 39.508 66.942 159.734 1.00 59.51 269 ALA D N 1
ATOM 5868 C CA . ALA C 1 269 ? 38.678 67.891 160.489 1.00 60.12 269 ALA D CA 1
ATOM 5869 C C . ALA C 1 269 ? 37.580 68.522 159.652 1.00 59.33 269 ALA D C 1
ATOM 5870 O O . ALA C 1 269 ? 36.446 68.679 160.110 1.00 57.12 269 ALA D O 1
ATOM 5872 N N . PHE C 1 270 ? 37.934 68.896 158.426 1.00 61.72 270 PHE D N 1
ATOM 5873 C CA . PHE C 1 270 ? 37.002 69.542 157.500 1.00 59.91 270 PHE D CA 1
ATOM 5874 C C . PHE C 1 270 ? 35.734 68.719 157.335 1.00 58.96 270 PHE D C 1
ATOM 5875 O O . PHE C 1 270 ? 34.628 69.244 157.459 1.00 60.24 270 PHE D O 1
ATOM 5883 N N . LEU C 1 271 ? 35.888 67.424 157.073 1.00 57.01 271 LEU D N 1
ATOM 5884 C CA . LEU C 1 271 ? 34.723 66.583 156.811 1.00 54.25 271 LEU D CA 1
ATOM 5885 C C . LEU C 1 271 ? 33.926 66.342 158.089 1.00 56.88 271 LEU D C 1
ATOM 5886 O O . LEU C 1 271 ? 32.707 66.332 158.068 1.00 59.58 271 LEU D O 1
ATOM 5891 N N . ARG C 1 272 ? 34.614 66.179 159.207 1.00 58.37 272 ARG D N 1
ATOM 5892 C CA . ARG C 1 272 ? 33.942 65.947 160.487 1.00 59.79 272 ARG D CA 1
ATOM 5893 C C . ARG C 1 272 ? 33.075 67.127 160.910 1.00 59.80 272 ARG D C 1
ATOM 5894 O O . ARG C 1 272 ? 31.979 66.951 161.432 1.00 59.27 272 ARG D O 1
ATOM 5902 N N . SER C 1 273 ? 33.577 68.335 160.694 1.00 60.66 273 SER D N 1
ATOM 5903 C CA . SER C 1 273 ? 32.817 69.535 161.014 1.00 61.79 273 SER D CA 1
ATOM 5904 C C . SER C 1 273 ? 31.559 69.601 160.157 1.00 59.63 273 SER D C 1
ATOM 5905 O O . SER C 1 273 ? 30.480 69.957 160.639 1.00 61.41 273 SER D O 1
ATOM 5908 N N . LEU C 1 274 ? 31.702 69.260 158.882 1.00 54.84 274 LEU D N 1
ATOM 5909 C CA . LEU C 1 274 ? 30.573 69.279 157.974 1.00 53.30 274 LEU D CA 1
ATOM 5910 C C . LEU C 1 274 ? 29.460 68.363 158.460 1.00 53.55 274 LEU D C 1
ATOM 5911 O O . LEU C 1 274 ? 28.277 68.704 158.344 1.00 54.58 274 LEU D O 1
ATOM 5916 N N . TYR C 1 275 ? 29.835 67.194 158.981 1.00 52.18 275 TYR D N 1
ATOM 5917 C CA . TYR C 1 275 ? 28.850 66.219 159.447 1.00 52.10 275 TYR D CA 1
ATOM 5918 C C . TYR C 1 275 ? 28.201 66.660 160.753 1.00 52.68 275 TYR D C 1
ATOM 5919 O O . TYR C 1 275 ? 27.009 66.504 160.944 1.00 52.99 275 TYR D O 1
ATOM 5928 N N . MET C 1 276 ? 28.990 67.217 161.655 1.00 54.57 276 MET D N 1
ATOM 5929 C CA . MET C 1 276 ? 28.434 67.798 162.868 1.00 56.30 276 MET D CA 1
ATOM 5930 C C . MET C 1 276 ? 27.332 68.840 162.590 1.00 59.31 276 MET D C 1
ATOM 5931 O O . MET C 1 276 ? 26.395 68.966 163.364 1.00 60.86 276 MET D O 1
ATOM 5936 N N . LEU C 1 277 ? 27.421 69.559 161.474 1.00 60.70 277 LEU D N 1
ATOM 5937 C CA . LEU C 1 277 ? 26.375 70.516 161.095 1.00 62.81 277 LEU D CA 1
ATOM 5938 C C . LEU C 1 277 ? 24.992 69.882 160.937 1.00 66.55 277 LEU D C 1
ATOM 5939 O O . LEU C 1 277 ? 23.972 70.585 160.943 1.00 68.59 277 LEU D O 1
ATOM 5944 N N . LYS C 1 278 ? 24.956 68.560 160.788 1.00 66.31 278 LYS D N 1
ATOM 5945 C CA . LYS C 1 278 ? 23.696 67.852 160.591 1.00 64.44 278 LYS D CA 1
ATOM 5946 C C . LYS C 1 278 ? 23.121 67.307 161.909 1.00 63.79 278 LYS D C 1
ATOM 5947 O O . LYS C 1 278 ? 21.923 67.038 162.013 1.00 64.35 278 LYS D O 1
ATOM 5953 N N . LEU C 1 279 ? 23.967 67.164 162.922 1.00 62.32 279 LEU D N 1
ATOM 5954 C CA . LEU C 1 279 ? 23.543 66.533 164.170 1.00 62.30 279 LEU D CA 1
ATOM 5955 C C . LEU C 1 279 ? 22.739 67.500 165.042 1.00 65.96 279 LEU D C 1
ATOM 5956 O O . LEU C 1 279 ? 22.585 68.672 164.693 1.00 66.29 279 LEU D O 1
ATOM 5961 N N . ASN C 1 280 ? 22.205 67.021 166.161 1.00 68.13 280 ASN D N 1
ATOM 5962 C CA . ASN C 1 280 ? 21.345 67.883 166.962 1.00 71.15 280 ASN D CA 1
ATOM 5963 C C . ASN C 1 280 ? 22.138 68.951 167.713 1.00 75.34 280 ASN D C 1
ATOM 5964 O O . ASN C 1 280 ? 23.254 68.700 168.169 1.00 77.77 280 ASN D O 1
ATOM 5969 N N . LYS C 1 281 ? 21.549 70.138 167.844 1.00 76.09 281 LYS D N 1
ATOM 5970 C CA . LYS C 1 281 ? 22.267 71.316 168.326 1.00 78.01 281 LYS D CA 1
ATOM 5971 C C . LYS C 1 281 ? 22.520 71.362 169.832 1.00 82.14 281 LYS D C 1
ATOM 5972 O O . LYS C 1 281 ? 23.334 72.158 170.299 1.00 84.42 281 LYS D O 1
ATOM 5978 N N . THR C 1 282 ? 21.822 70.537 170.601 1.00 83.35 282 THR D N 1
ATOM 5979 C CA . THR C 1 282 ? 21.816 70.749 172.044 1.00 87.21 282 THR D CA 1
ATOM 5980 C C . THR C 1 282 ? 22.266 69.556 172.879 1.00 89.41 282 THR D C 1
ATOM 5981 O O . THR C 1 282 ? 21.678 69.266 173.923 1.00 93.57 282 THR D O 1
ATOM 5985 N N . SER C 1 283 ? 23.320 68.877 172.435 1.00 86.78 283 SER D N 1
ATOM 5986 C CA . SER C 1 283 ? 23.878 67.771 173.211 1.00 85.85 283 SER D CA 1
ATOM 5987 C C . SER C 1 283 ? 25.408 67.840 173.317 1.00 85.36 283 SER D C 1
ATOM 5988 O O . SER C 1 283 ? 25.988 67.459 174.338 1.00 88.36 283 SER D O 1
ATOM 5991 N N . HIS C 1 284 ? 26.053 68.326 172.263 1.00 81.14 284 HIS D N 1
ATOM 5992 C CA . HIS C 1 284 ? 27.499 68.482 172.254 1.00 81.11 284 HIS D CA 1
ATOM 5993 C C . HIS C 1 284 ? 27.825 69.908 171.864 1.00 83.40 284 HIS D C 1
ATOM 5994 O O . HIS C 1 284 ? 28.428 70.147 170.822 1.00 81.23 284 HIS D O 1
ATOM 6001 N N . GLU C 1 285 ? 27.423 70.858 172.701 1.00 89.05 285 GLU D N 1
ATOM 6002 C CA . GLU C 1 285 ? 27.545 72.270 172.362 1.00 92.41 285 GLU D CA 1
ATOM 6003 C C . GLU C 1 285 ? 29.001 72.706 172.166 1.00 93.31 285 GLU D C 1
ATOM 6004 O O . GLU C 1 285 ? 29.275 73.755 171.586 1.00 92.65 285 GLU D O 1
ATOM 6010 N N . ASP C 1 286 ? 29.934 71.887 172.632 1.00 94.95 286 ASP D N 1
ATOM 6011 C CA . ASP C 1 286 ? 31.346 72.232 172.564 1.00 96.99 286 ASP D CA 1
ATOM 6012 C C . ASP C 1 286 ? 31.927 71.906 171.199 1.00 93.91 286 ASP D C 1
ATOM 6013 O O . ASP C 1 286 ? 32.538 72.761 170.551 1.00 92.96 286 ASP D O 1
ATOM 6018 N N . GLU C 1 287 ? 31.738 70.658 170.774 1.00 92.19 287 GLU D N 1
ATOM 6019 C CA . GLU C 1 287 ? 32.192 70.202 169.464 1.00 87.51 287 GLU D CA 1
ATOM 6020 C C . GLU C 1 287 ? 31.514 70.974 168.348 1.00 84.73 287 GLU D C 1
ATOM 6021 O O . GLU C 1 287 ? 32.123 71.236 167.311 1.00 85.07 287 GLU D O 1
ATOM 6027 N N . LEU C 1 288 ? 30.249 71.324 168.554 1.00 82.86 288 LEU D N 1
ATOM 6028 C CA . LEU C 1 288 ? 29.477 72.031 167.539 1.00 79.27 288 LEU D CA 1
ATOM 6029 C C . LEU C 1 288 ? 30.017 73.443 167.324 1.00 80.36 288 LEU D C 1
ATOM 6030 O O . LEU C 1 288 ? 30.119 73.911 166.187 1.00 77.80 288 LEU D O 1
ATOM 6035 N N . ARG C 1 289 ? 30.369 74.107 168.425 1.00 84.91 289 ARG D N 1
ATOM 6036 C CA . ARG C 1 289 ? 30.927 75.462 168.399 1.00 86.04 289 ARG D CA 1
ATOM 6037 C C . ARG C 1 289 ? 32.312 75.493 167.752 1.00 84.29 289 ARG D C 1
ATOM 6038 O O . ARG C 1 289 ? 32.620 76.401 166.982 1.00 82.58 289 ARG D O 1
ATOM 6046 N N . ARG C 1 290 ? 33.143 74.500 168.065 1.00 84.84 290 ARG D N 1
ATOM 6047 C CA . ARG C 1 290 ? 34.479 74.401 167.477 1.00 84.62 290 ARG D CA 1
ATOM 6048 C C . ARG C 1 290 ? 34.366 74.081 165.990 1.00 83.04 290 ARG D C 1
ATOM 6049 O O . ARG C 1 290 ? 35.234 74.444 165.195 1.00 83.75 290 ARG D O 1
ATOM 6057 N N . ALA C 1 291 ? 33.281 73.408 165.622 1.00 81.05 291 ALA D N 1
ATOM 6058 C CA . ALA C 1 291 ? 33.048 73.008 164.240 1.00 76.89 291 ALA D CA 1
ATOM 6059 C C . ALA C 1 291 ? 32.630 74.197 163.397 1.00 76.26 291 ALA D C 1
ATOM 6060 O O . ALA C 1 291 ? 33.270 74.514 162.400 1.00 73.61 291 ALA D O 1
ATOM 6062 N N . GLU C 1 292 ? 31.550 74.855 163.797 1.00 79.25 292 GLU D N 1
ATOM 6063 C CA . GLU C 1 292 ? 31.061 76.007 163.051 1.00 81.12 292 GLU D CA 1
ATOM 6064 C C . GLU C 1 292 ? 32.150 77.075 162.931 1.00 81.25 292 GLU D C 1
ATOM 6065 O O . GLU C 1 292 ? 32.214 77.813 161.951 1.00 79.83 292 GLU D O 1
ATOM 6071 N N . ASP C 1 293 ? 33.014 77.138 163.935 1.00 82.82 293 ASP D N 1
ATOM 6072 C CA . ASP C 1 293 ? 34.067 78.137 163.991 1.00 83.19 293 ASP D CA 1
ATOM 6073 C C . ASP C 1 293 ? 35.107 77.900 162.907 1.00 77.80 293 ASP D C 1
ATOM 6074 O O . ASP C 1 293 ? 35.502 78.820 162.193 1.00 76.57 293 ASP D O 1
ATOM 6079 N N . TYR C 1 294 ? 35.557 76.659 162.796 1.00 74.89 294 TYR D N 1
ATOM 6080 C CA . TYR C 1 294 ? 36.529 76.289 161.777 1.00 72.70 294 TYR D CA 1
ATOM 6081 C C . TYR C 1 294 ? 35.971 76.467 160.354 1.00 71.50 294 TYR D C 1
ATOM 6082 O O . TYR C 1 294 ? 36.640 77.033 159.487 1.00 73.05 294 TYR D O 1
ATOM 6091 N N . LEU C 1 295 ? 34.747 75.998 160.121 1.00 68.13 295 LEU D N 1
ATOM 6092 C CA . LEU C 1 295 ? 34.095 76.144 158.816 1.00 64.01 295 LEU D CA 1
ATOM 6093 C C . LEU C 1 295 ? 33.909 77.617 158.442 1.00 67.76 295 LEU D C 1
ATOM 6094 O O . LEU C 1 295 ? 34.072 78.002 157.276 1.00 65.94 295 LEU D O 1
ATOM 6099 N N . SER C 1 296 ? 33.579 78.436 159.437 1.00 71.69 296 SER D N 1
ATOM 6100 C CA . SER C 1 296 ? 33.360 79.859 159.214 1.00 73.74 296 SER D CA 1
ATOM 6101 C C . SER C 1 296 ? 34.608 80.569 158.687 1.00 73.18 296 SER D C 1
ATOM 6102 O O . SER C 1 296 ? 34.507 81.463 157.854 1.00 73.94 296 SER D O 1
ATOM 6105 N N . SER C 1 297 ? 35.783 80.159 159.142 1.00 72.67 297 SER D N 1
ATOM 6106 C CA . SER C 1 297 ? 37.010 80.789 158.673 1.00 76.11 297 SER D CA 1
ATOM 6107 C C . SER C 1 297 ? 37.321 80.476 157.202 1.00 77.04 297 SER D C 1
ATOM 6108 O O . SER C 1 297 ? 38.071 81.210 156.558 1.00 77.97 297 SER D O 1
ATOM 6111 N N . ILE C 1 298 ? 36.740 79.399 156.670 1.00 76.94 298 ILE D N 1
ATOM 6112 C CA . ILE C 1 298 ? 36.964 79.007 155.273 1.00 74.39 298 ILE D CA 1
ATOM 6113 C C . ILE C 1 298 ? 36.129 79.880 154.343 1.00 77.24 298 ILE D C 1
ATOM 6114 O O . ILE C 1 298 ? 34.901 79.885 154.426 1.00 77.27 298 ILE D O 1
ATOM 6119 N N . ASN C 1 299 ? 36.789 80.630 153.463 1.00 80.43 299 ASN D N 1
ATOM 6120 C CA . ASN C 1 299 ? 36.072 81.583 152.612 1.00 82.39 299 ASN D CA 1
ATOM 6121 C C . ASN C 1 299 ? 35.183 80.894 151.603 1.00 79.34 299 ASN D C 1
ATOM 6122 O O . ASN C 1 299 ? 35.627 80.018 150.863 1.00 78.01 299 ASN D O 1
ATOM 6127 N N . GLY C 1 300 ? 33.918 81.296 151.595 1.00 78.51 300 GLY D N 1
ATOM 6128 C CA . GLY C 1 300 ? 32.941 80.753 150.674 1.00 76.00 300 GLY D CA 1
ATOM 6129 C C . GLY C 1 300 ? 31.799 80.064 151.394 1.00 74.95 300 GLY D C 1
ATOM 6130 O O . GLY C 1 300 ? 30.661 80.029 150.895 1.00 73.42 300 GLY D O 1
ATOM 6131 N N . LEU C 1 301 ? 32.107 79.533 152.577 1.00 74.18 301 LEU D N 1
ATOM 6132 C CA . LEU C 1 301 ? 31.166 78.711 153.321 1.00 71.95 301 LEU D CA 1
ATOM 6133 C C . LEU C 1 301 ? 30.110 79.486 154.112 1.00 73.48 301 LEU D C 1
ATOM 6134 O O . LEU C 1 301 ? 29.094 78.916 154.497 1.00 72.91 301 LEU D O 1
ATOM 6139 N N . GLU C 1 302 ? 30.333 80.779 154.336 1.00 75.78 302 GLU D N 1
ATOM 6140 C CA . GLU C 1 302 ? 29.311 81.620 154.959 1.00 77.77 302 GLU D CA 1
ATOM 6141 C C . GLU C 1 302 ? 28.048 81.690 154.095 1.00 77.50 302 GLU D C 1
ATOM 6142 O O . GLU C 1 302 ? 26.978 82.066 154.574 1.00 78.62 302 GLU D O 1
ATOM 6148 N N . LYS C 1 303 ? 28.179 81.335 152.819 1.00 75.77 303 LYS D N 1
ATOM 6149 C CA . LYS C 1 303 ? 27.057 81.395 151.886 1.00 73.61 303 LYS D CA 1
ATOM 6150 C C . LYS C 1 303 ? 26.401 80.020 151.791 1.00 72.02 303 LYS D C 1
ATOM 6151 O O . LYS C 1 303 ? 25.368 79.858 151.149 1.00 71.52 303 LYS D O 1
ATOM 6157 N N . SER C 1 304 ? 27.006 79.037 152.453 1.00 70.84 304 SER D N 1
ATOM 6158 C CA . SER C 1 304 ? 26.495 77.668 152.446 1.00 67.90 304 SER D CA 1
ATOM 6159 C C . SER C 1 304 ? 25.185 77.515 153.233 1.00 70.07 304 SER D C 1
ATOM 6160 O O . SER C 1 304 ? 25.053 78.006 154.354 1.00 72.10 304 SER D O 1
ATOM 6163 N N . SER C 1 305 ? 24.215 76.836 152.632 1.00 70.00 305 SER D N 1
ATOM 6164 C CA . SER C 1 305 ? 22.923 76.616 153.268 1.00 73.26 305 SER D CA 1
ATOM 6165 C C . SER C 1 305 ? 23.036 75.727 154.499 1.00 76.02 305 SER D C 1
ATOM 6166 O O . SER C 1 305 ? 22.437 76.012 155.529 1.00 78.22 305 SER D O 1
ATOM 6169 N N . ASP C 1 306 ? 23.803 74.648 154.384 1.00 70.53 306 ASP D N 1
ATOM 6170 C CA . ASP C 1 306 ? 23.995 73.714 155.488 1.00 70.56 306 ASP D CA 1
ATOM 6171 C C . ASP C 1 306 ? 24.582 74.413 156.708 1.00 67.40 306 ASP D C 1
ATOM 6172 O O . ASP C 1 306 ? 24.183 74.142 157.836 1.00 68.76 306 ASP D O 1
ATOM 6177 N N . LEU C 1 307 ? 25.540 75.300 156.488 1.00 63.19 307 LEU D N 1
ATOM 6178 C CA . LEU C 1 307 ? 26.139 75.991 157.603 1.00 63.37 307 LEU D CA 1
ATOM 6179 C C . LEU C 1 307 ? 25.092 76.927 158.188 1.00 61.80 307 LEU D C 1
ATOM 6180 O O . LEU C 1 307 ? 24.793 76.881 159.388 1.00 60.77 307 LEU D O 1
ATOM 6185 N N . LEU C 1 308 ? 24.531 77.762 157.319 1.00 60.63 308 LEU D N 1
ATOM 6186 C CA . LEU C 1 308 ? 23.531 78.749 157.700 1.00 59.32 308 LEU D CA 1
ATOM 6187 C C . LEU C 1 308 ? 22.311 78.125 158.371 1.00 58.96 308 LEU D C 1
ATOM 6188 O O . LEU C 1 308 ? 21.752 78.685 159.312 1.00 60.08 308 LEU D O 1
ATOM 6193 N N . LEU C 1 309 ? 21.905 76.964 157.874 1.00 56.13 309 LEU D N 1
ATOM 6194 C CA . LEU C 1 309 ? 20.722 76.282 158.357 1.00 54.49 309 LEU D CA 1
ATOM 6195 C C . LEU C 1 309 ? 20.999 75.754 159.749 1.00 51.76 309 LEU D C 1
ATOM 6196 O O . LEU C 1 309 ? 20.107 75.643 160.588 1.00 50.97 309 LEU D O 1
ATOM 6201 N N . CYS C 1 310 ? 22.254 75.416 159.990 1.00 50.62 310 CYS D N 1
ATOM 6202 C CA . CYS C 1 310 ? 22.650 74.915 161.282 1.00 48.92 310 CYS D CA 1
ATOM 6203 C C . CYS C 1 310 ? 22.579 76.075 162.266 1.00 51.99 310 CYS D C 1
ATOM 6204 O O . CYS C 1 310 ? 22.042 75.937 163.373 1.00 53.47 310 CYS D O 1
ATOM 6207 N N . LYS C 1 311 ? 23.104 77.225 161.848 1.00 52.87 311 LYS D N 1
ATOM 6208 C CA . LYS C 1 311 ? 23.133 78.412 162.688 1.00 55.55 311 LYS D CA 1
ATOM 6209 C C . LYS C 1 311 ? 21.736 78.833 163.119 1.00 56.98 311 LYS D C 1
ATOM 6210 O O . LYS C 1 311 ? 21.512 79.204 164.265 1.00 60.54 311 LYS D O 1
ATOM 6216 N N . ALA C 1 312 ? 20.795 78.794 162.192 1.00 55.88 312 ALA D N 1
ATOM 6217 C CA . ALA C 1 312 ? 19.425 79.153 162.506 1.00 56.50 312 ALA D CA 1
ATOM 6218 C C . ALA C 1 312 ? 18.734 78.123 163.409 1.00 55.58 312 ALA D C 1
ATOM 6219 O O . ALA C 1 312 ? 17.855 78.485 164.188 1.00 55.83 312 ALA D O 1
ATOM 6221 N N . ASP C 1 313 ? 19.113 76.849 163.300 1.00 54.24 313 ASP D N 1
ATOM 6222 C CA . ASP C 1 313 ? 18.582 75.827 164.202 1.00 54.73 313 ASP D CA 1
ATOM 6223 C C . ASP C 1 313 ? 19.006 76.161 165.621 1.00 50.53 313 ASP D C 1
ATOM 6224 O O . ASP C 1 313 ? 18.200 76.127 166.547 1.00 47.78 313 ASP D O 1
ATOM 6229 N N . THR C 1 314 ? 20.285 76.481 165.781 1.00 49.39 314 THR D N 1
ATOM 6230 C CA . THR C 1 314 ? 20.811 76.908 167.063 1.00 50.35 314 THR D CA 1
ATOM 6231 C C . THR C 1 314 ? 20.043 78.117 167.565 1.00 49.12 314 THR D C 1
ATOM 6232 O O . THR C 1 314 ? 19.447 78.082 168.646 1.00 51.41 314 THR D O 1
ATOM 6236 N N . LEU C 1 315 ? 20.080 79.186 166.779 1.00 46.72 315 LEU D N 1
ATOM 6237 C CA . LEU C 1 315 ? 19.304 80.391 167.050 1.00 47.71 315 LEU D CA 1
ATOM 6238 C C . LEU C 1 315 ? 17.852 80.091 167.461 1.00 47.21 315 LEU D C 1
ATOM 6239 O O . LEU C 1 315 ? 17.329 80.695 168.387 1.00 49.61 315 LEU D O 1
ATOM 6244 N N . PHE C 1 316 ? 17.196 79.162 166.781 1.00 44.26 316 PHE D N 1
ATOM 6245 C CA . PHE C 1 316 ? 15.797 78.895 167.087 1.00 45.44 316 PHE D CA 1
ATOM 6246 C C . PHE C 1 316 ? 15.619 78.238 168.450 1.00 46.46 316 PHE D C 1
ATOM 6247 O O . PHE C 1 316 ? 14.633 78.483 169.144 1.00 46.99 316 PHE D O 1
ATOM 6255 N N . VAL C 1 317 ? 16.566 77.377 168.808 1.00 46.29 317 VAL D N 1
ATOM 6256 C CA . VAL C 1 317 ? 16.612 76.774 170.127 1.00 45.88 317 VAL D CA 1
ATOM 6257 C C . VAL C 1 317 ? 16.759 77.855 171.207 1.00 51.65 317 VAL D C 1
ATOM 6258 O O . VAL C 1 317 ? 16.244 77.707 172.314 1.00 53.18 317 VAL D O 1
ATOM 6262 N N . ARG C 1 318 ? 17.445 78.948 170.871 1.00 53.84 318 ARG D N 1
ATOM 6263 C CA . ARG C 1 318 ? 17.638 80.064 171.796 1.00 55.31 318 ARG D CA 1
ATOM 6264 C C . ARG C 1 318 ? 16.530 81.124 171.704 1.00 53.58 318 ARG D C 1
ATOM 6265 O O . ARG C 1 318 ? 16.680 82.238 172.215 1.00 52.50 318 ARG D O 1
ATOM 6273 N N . SER C 1 319 ? 15.426 80.770 171.051 1.00 51.70 319 SER D N 1
ATOM 6274 C CA . SER C 1 319 ? 14.298 81.677 170.849 1.00 51.14 319 SER D CA 1
ATOM 6275 C C . SER C 1 319 ? 14.701 83.008 170.225 1.00 52.71 319 SER D C 1
ATOM 6276 O O . SER C 1 319 ? 14.052 84.031 170.463 1.00 53.67 319 SER D O 1
ATOM 6279 N N . ARG C 1 320 ? 15.761 83.010 169.424 1.00 52.31 320 ARG D N 1
ATOM 6280 C CA . ARG C 1 320 ? 16.168 84.253 168.788 1.00 55.39 320 ARG D CA 1
ATOM 6281 C C . ARG C 1 320 ? 15.607 84.393 167.379 1.00 55.86 320 ARG D C 1
ATOM 6282 O O . ARG C 1 320 ? 16.347 84.411 166.404 1.00 58.20 320 ARG D O 1
ATOM 6290 N N . PHE C 1 321 ? 14.286 84.538 167.310 1.00 54.05 321 PHE D N 1
ATOM 6291 C CA . PHE C 1 321 ? 13.517 84.454 166.067 1.00 54.61 321 PHE D CA 1
ATOM 6292 C C . PHE C 1 321 ? 13.786 85.501 164.961 1.00 57.16 321 PHE D C 1
ATOM 6293 O O . PHE C 1 321 ? 13.693 85.182 163.779 1.00 57.79 321 PHE D O 1
ATOM 6301 N N . ILE C 1 322 ? 14.106 86.737 165.333 1.00 58.97 322 ILE D N 1
ATOM 6302 C CA . ILE C 1 322 ? 14.504 87.745 164.353 1.00 59.00 322 ILE D CA 1
ATOM 6303 C C . ILE C 1 322 ? 15.807 87.338 163.673 1.00 58.35 322 ILE D C 1
ATOM 6304 O O . ILE C 1 322 ? 15.928 87.417 162.452 1.00 58.46 322 ILE D O 1
ATOM 6309 N N . ASP C 1 323 ? 16.777 86.898 164.470 1.00 58.24 323 ASP D N 1
ATOM 6310 C CA . ASP C 1 323 ? 18.050 86.424 163.937 1.00 58.00 323 ASP D CA 1
ATOM 6311 C C . ASP C 1 323 ? 17.847 85.269 162.979 1.00 57.18 323 ASP D C 1
ATOM 6312 O O . ASP C 1 323 ? 18.356 85.312 161.857 1.00 58.29 323 ASP D O 1
ATOM 6317 N N . VAL C 1 324 ? 17.121 84.243 163.435 1.00 54.11 324 VAL D N 1
ATOM 6318 C CA . VAL C 1 324 ? 16.754 83.095 162.609 1.00 51.51 324 VAL D CA 1
ATOM 6319 C C . VAL C 1 324 ? 16.156 83.580 161.302 1.00 53.82 324 VAL D C 1
ATOM 6320 O O . VAL C 1 324 ? 16.587 83.172 160.224 1.00 51.95 324 VAL D O 1
ATOM 6324 N N . LEU C 1 325 ? 15.170 84.469 161.409 1.00 56.11 325 LEU D N 1
ATOM 6325 C CA . LEU C 1 325 ? 14.462 84.983 160.243 1.00 57.86 325 LEU D CA 1
ATOM 6326 C C . LEU C 1 325 ? 15.362 85.772 159.307 1.00 59.66 325 LEU D C 1
ATOM 6327 O O . LEU C 1 325 ? 15.091 85.855 158.110 1.00 62.48 325 LEU D O 1
ATOM 6332 N N . ALA C 1 326 ? 16.427 86.357 159.838 1.00 58.87 326 ALA D N 1
ATOM 6333 C CA . ALA C 1 326 ? 17.353 87.095 158.990 1.00 58.54 326 ALA D CA 1
ATOM 6334 C C . ALA C 1 326 ? 18.131 86.108 158.135 1.00 60.59 326 ALA D C 1
ATOM 6335 O O . ALA C 1 326 ? 18.385 86.355 156.967 1.00 63.98 326 ALA D O 1
ATOM 6337 N N . ILE C 1 327 ? 18.487 84.974 158.722 1.00 60.50 327 ILE D N 1
ATOM 6338 C CA . ILE C 1 327 ? 19.243 83.944 158.022 1.00 61.18 327 ILE D CA 1
ATOM 6339 C C . ILE C 1 327 ? 18.360 83.193 157.009 1.00 61.76 327 ILE D C 1
ATOM 6340 O O . ILE C 1 327 ? 18.647 83.147 155.812 1.00 61.60 327 ILE D O 1
ATOM 6345 N N . THR C 1 328 ? 17.287 82.604 157.520 1.00 61.49 328 THR D N 1
ATOM 6346 C CA . THR C 1 328 ? 16.314 81.898 156.717 1.00 59.67 328 THR D CA 1
ATOM 6347 C C . THR C 1 328 ? 15.991 82.702 155.461 1.00 58.71 328 THR D C 1
ATOM 6348 O O . THR C 1 328 ? 16.176 82.225 154.359 1.00 59.03 328 THR D O 1
ATOM 6352 N N . THR C 1 329 ? 15.547 83.940 155.630 1.00 60.38 329 THR D N 1
ATOM 6353 C CA . THR C 1 329 ? 15.239 84.825 154.503 1.00 59.37 329 THR D CA 1
ATOM 6354 C C . THR C 1 329 ? 16.385 84.952 153.492 1.00 61.24 329 THR D C 1
ATOM 6355 O O . THR C 1 329 ? 16.145 84.957 152.287 1.00 62.41 329 THR D O 1
ATOM 6359 N N . LYS C 1 330 ? 17.622 85.068 153.976 1.00 62.90 330 LYS D N 1
ATOM 6360 C CA . LYS C 1 330 ? 18.790 85.131 153.087 1.00 65.22 330 LYS D CA 1
ATOM 6361 C C . LYS C 1 330 ? 18.918 83.837 152.278 1.00 67.89 330 LYS D C 1
ATOM 6362 O O . LYS C 1 330 ? 19.322 83.847 151.111 1.00 68.42 330 LYS D O 1
ATOM 6364 N N . ILE C 1 331 ? 18.563 82.720 152.902 1.00 68.21 331 ILE D N 1
ATOM 6365 C CA . ILE C 1 331 ? 18.596 81.442 152.208 1.00 68.82 331 ILE D CA 1
ATOM 6366 C C . ILE C 1 331 ? 17.560 81.380 151.093 1.00 70.94 331 ILE D C 1
ATOM 6367 O O . ILE C 1 331 ? 17.847 80.866 150.026 1.00 72.17 331 ILE D O 1
ATOM 6372 N N . LEU C 1 332 ? 16.363 81.903 151.331 1.00 72.59 332 LEU D N 1
ATOM 6373 C CA . LEU C 1 332 ? 15.295 81.786 150.340 1.00 75.45 332 LEU D CA 1
ATOM 6374 C C . LEU C 1 332 ? 15.503 82.689 149.129 1.00 78.59 332 LEU D C 1
ATOM 6375 O O . LEU C 1 332 ? 14.956 82.429 148.052 1.00 77.88 332 LEU D O 1
ATOM 6380 N N . GLU C 1 333 ? 16.295 83.744 149.301 1.00 81.89 333 GLU D N 1
ATOM 6381 C CA . GLU C 1 333 ? 16.619 84.617 148.181 1.00 84.89 333 GLU D CA 1
ATOM 6382 C C . GLU C 1 333 ? 17.800 84.069 147.367 1.00 84.93 333 GLU D C 1
ATOM 6383 O O . GLU C 1 333 ? 17.757 84.070 146.136 1.00 85.89 333 GLU D O 1
ATOM 6389 N N . ILE C 1 334 ? 18.841 83.588 148.047 1.00 83.28 334 ILE D N 1
ATOM 6390 C CA . ILE C 1 334 ? 20.057 83.135 147.355 1.00 81.53 334 ILE D CA 1
ATOM 6391 C C . ILE C 1 334 ? 20.050 81.659 146.937 1.00 77.60 334 ILE D C 1
ATOM 6392 O O . ILE C 1 334 ? 21.035 81.166 146.391 1.00 75.65 334 ILE D O 1
ATOM 6397 N N . ASP C 1 335 ? 18.947 80.965 147.206 1.00 76.23 335 ASP D N 1
ATOM 6398 C CA . ASP C 1 335 ? 18.762 79.577 146.773 1.00 74.02 335 ASP D CA 1
ATOM 6399 C C . ASP C 1 335 ? 17.306 79.161 146.908 1.00 71.02 335 ASP D C 1
ATOM 6400 O O . ASP C 1 335 ? 16.960 78.395 147.790 1.00 70.83 335 ASP D O 1
ATOM 6405 N N . PRO C 1 336 ? 16.452 79.668 146.019 1.00 69.72 336 PRO D N 1
ATOM 6406 C CA . PRO C 1 336 ? 14.996 79.509 146.082 1.00 69.43 336 PRO D CA 1
ATOM 6407 C C . PRO C 1 336 ? 14.476 78.071 146.030 1.00 69.75 336 PRO D C 1
ATOM 6408 O O . PRO C 1 336 ? 13.326 77.842 146.401 1.00 71.10 336 PRO D O 1
ATOM 6412 N N . TYR C 1 337 ? 15.279 77.117 145.579 1.00 68.39 337 TYR D N 1
ATOM 6413 C CA . TYR C 1 337 ? 14.731 75.787 145.340 1.00 67.20 337 TYR D CA 1
ATOM 6414 C C . TYR C 1 337 ? 14.911 74.801 146.480 1.00 70.03 337 TYR D C 1
ATOM 6415 O O . TYR C 1 337 ? 14.398 73.682 146.413 1.00 71.09 337 TYR D O 1
ATOM 6424 N N . ASN C 1 338 ? 15.623 75.189 147.531 1.00 70.86 338 ASN D N 1
ATOM 6425 C CA . ASN C 1 338 ? 15.710 74.272 148.656 1.00 73.03 338 ASN D CA 1
ATOM 6426 C C . ASN C 1 338 ? 14.613 74.530 149.686 1.00 72.59 338 ASN D C 1
ATOM 6427 O O . ASN C 1 338 ? 14.463 75.640 150.211 1.00 72.75 338 ASN D O 1
ATOM 6432 N N . LEU C 1 339 ? 13.821 73.491 149.925 1.00 70.17 339 LEU D N 1
ATOM 6433 C CA . LEU C 1 339 ? 12.655 73.591 150.785 1.00 67.69 339 LEU D CA 1
ATOM 6434 C C . LEU C 1 339 ? 12.953 73.091 152.201 1.00 65.92 339 LEU D C 1
ATOM 6435 O O . LEU C 1 339 ? 12.048 72.991 153.023 1.00 65.10 339 LEU D O 1
ATOM 6440 N N . ASP C 1 340 ? 14.216 72.768 152.479 1.00 65.89 340 ASP D N 1
ATOM 6441 C CA . ASP C 1 340 ? 14.619 72.332 153.815 1.00 65.74 340 ASP D CA 1
ATOM 6442 C C . ASP C 1 340 ? 14.397 73.457 154.832 1.00 64.86 340 ASP D C 1
ATOM 6443 O O . ASP C 1 340 ? 14.112 73.206 155.998 1.00 66.19 340 ASP D O 1
ATOM 6448 N N . VAL C 1 341 ? 14.518 74.696 154.365 1.00 62.20 341 VAL D N 1
ATOM 6449 C CA . VAL C 1 341 ? 14.455 75.880 155.208 1.00 61.00 341 VAL D CA 1
ATOM 6450 C C . VAL C 1 341 ? 13.040 76.206 155.730 1.00 60.59 341 VAL D C 1
ATOM 6451 O O . VAL C 1 341 ? 12.867 76.858 156.759 1.00 60.22 341 VAL D O 1
ATOM 6455 N N . TYR C 1 342 ? 12.019 75.759 155.022 1.00 61.25 342 TYR D N 1
ATOM 6456 C CA . TYR C 1 342 ? 10.669 76.217 155.323 1.00 62.92 342 TYR D CA 1
ATOM 6457 C C . TYR C 1 342 ? 10.115 75.939 156.729 1.00 63.58 342 TYR D C 1
ATOM 6458 O O . TYR C 1 342 ? 9.556 76.836 157.351 1.00 67.57 342 TYR D O 1
ATOM 6467 N N . PRO C 1 343 ? 10.250 74.707 157.241 1.00 60.08 343 PRO D N 1
ATOM 6468 C CA . PRO C 1 343 ? 9.588 74.509 158.538 1.00 58.31 343 PRO D CA 1
ATOM 6469 C C . PRO C 1 343 ? 10.084 75.498 159.596 1.00 57.24 343 PRO D C 1
ATOM 6470 O O . PRO C 1 343 ? 9.327 75.926 160.457 1.00 56.96 343 PRO D O 1
ATOM 6474 N N . LEU C 1 344 ? 11.355 75.859 159.504 1.00 57.20 344 LEU D N 1
ATOM 6475 C CA . LEU C 1 344 ? 11.985 76.783 160.432 1.00 56.67 344 LEU D CA 1
ATOM 6476 C C . LEU C 1 344 ? 11.565 78.212 160.132 1.00 58.49 344 LEU D C 1
ATOM 6477 O O . LEU C 1 344 ? 11.363 79.022 161.037 1.00 59.80 344 LEU D O 1
ATOM 6482 N N . HIS C 1 345 ? 11.444 78.524 158.846 1.00 58.22 345 HIS D N 1
ATOM 6483 C CA . HIS C 1 345 ? 11.008 79.846 158.430 1.00 58.37 345 HIS D CA 1
ATOM 6484 C C . HIS C 1 345 ? 9.536 80.087 158.786 1.00 57.60 345 HIS D C 1
ATOM 6485 O O . HIS C 1 345 ? 9.185 81.127 159.342 1.00 58.26 345 HIS D O 1
ATOM 6492 N N . LEU C 1 346 ? 8.684 79.119 158.462 1.00 55.65 346 LEU D N 1
ATOM 6493 C CA . LEU C 1 346 ? 7.277 79.163 158.841 1.00 55.34 346 LEU D CA 1
ATOM 6494 C C . LEU C 1 346 ? 7.085 79.236 160.365 1.00 54.04 346 LEU D C 1
ATOM 6495 O O . LEU C 1 346 ? 6.289 80.048 160.862 1.00 55.80 346 LEU D O 1
ATOM 6500 N N . ALA C 1 347 ? 7.790 78.385 161.110 1.00 50.18 347 ALA D N 1
ATOM 6501 C CA . ALA C 1 347 ? 7.665 78.412 162.573 1.00 50.14 347 ALA D CA 1
ATOM 6502 C C . ALA C 1 347 ? 8.049 79.783 163.157 1.00 53.80 347 ALA D C 1
ATOM 6503 O O . ALA C 1 347 ? 7.301 80.348 163.961 1.00 54.37 347 ALA D O 1
ATOM 6505 N N . SER C 1 348 ? 9.200 80.313 162.741 1.00 55.64 348 SER D N 1
ATOM 6506 C CA . SER C 1 348 ? 9.624 81.664 163.128 1.00 61.07 348 SER D CA 1
ATOM 6507 C C . SER C 1 348 ? 8.646 82.795 162.751 1.00 65.06 348 SER D C 1
ATOM 6508 O O . SER C 1 348 ? 8.504 83.771 163.492 1.00 66.52 348 SER D O 1
ATOM 6511 N N . LEU C 1 349 ? 7.986 82.684 161.599 1.00 65.73 349 LEU D N 1
ATOM 6512 C CA . LEU C 1 349 ? 6.983 83.683 161.229 1.00 65.93 349 LEU D CA 1
ATOM 6513 C C . LEU C 1 349 ? 5.738 83.596 162.117 1.00 67.86 349 LEU D C 1
ATOM 6514 O O . LEU C 1 349 ? 5.120 84.610 162.426 1.00 68.00 349 LEU D O 1
ATOM 6519 N N . HIS C 1 350 ? 5.371 82.383 162.523 1.00 69.71 350 HIS D N 1
ATOM 6520 C CA . HIS C 1 350 ? 4.200 82.197 163.372 1.00 71.61 350 HIS D CA 1
ATOM 6521 C C . HIS C 1 350 ? 4.402 82.908 164.685 1.00 74.94 350 HIS D C 1
ATOM 6522 O O . HIS C 1 350 ? 3.512 83.616 165.156 1.00 77.18 350 HIS D O 1
ATOM 6529 N N . GLU C 1 351 ? 5.582 82.720 165.269 1.00 76.20 351 GLU D N 1
ATOM 6530 C CA . GLU C 1 351 ? 5.930 83.367 166.528 1.00 79.79 351 GLU D CA 1
ATOM 6531 C C . GLU C 1 351 ? 6.009 84.888 166.354 1.00 80.35 351 GLU D C 1
ATOM 6532 O O . GLU C 1 351 ? 5.674 85.652 167.269 1.00 79.50 351 GLU D O 1
ATOM 6538 N N . SER C 1 352 ? 6.431 85.312 165.170 1.00 80.74 352 SER D N 1
ATOM 6539 C CA . SER C 1 352 ? 6.573 86.728 164.849 1.00 80.62 352 SER D CA 1
ATOM 6540 C C . SER C 1 352 ? 5.263 87.322 164.383 1.00 82.03 352 SER D C 1
ATOM 6541 O O . SER C 1 352 ? 5.175 88.503 164.124 1.00 83.24 352 SER D O 1
ATOM 6544 N N . GLY C 1 353 ? 4.254 86.476 164.268 1.00 82.44 353 GLY D N 1
ATOM 6545 C CA . GLY C 1 353 ? 2.910 86.884 163.922 1.00 85.02 353 GLY D CA 1
ATOM 6546 C C . GLY C 1 353 ? 2.711 87.490 162.558 1.00 87.33 353 GLY D C 1
ATOM 6547 O O . GLY C 1 353 ? 1.785 88.252 162.357 1.00 89.15 353 GLY D O 1
ATOM 6548 N N . GLU C 1 354 ? 3.538 87.113 161.602 1.00 87.08 354 GLU D N 1
ATOM 6549 C CA . GLU C 1 354 ? 3.442 87.680 160.276 1.00 88.39 354 GLU D CA 1
ATOM 6550 C C . GLU C 1 354 ? 2.383 86.974 159.490 1.00 87.62 354 GLU D C 1
ATOM 6551 O O . GLU C 1 354 ? 2.690 86.067 158.749 1.00 86.24 354 GLU D O 1
ATOM 6557 N N . LYS C 1 355 ? 1.137 87.397 159.633 1.00 88.66 355 LYS D N 1
ATOM 6558 C CA . LYS C 1 355 ? 0.055 86.779 158.893 1.00 89.03 355 LYS D CA 1
ATOM 6559 C C . LYS C 1 355 ? 0.221 86.968 157.407 1.00 87.13 355 LYS D C 1
ATOM 6560 O O . LYS C 1 355 ? -0.083 86.084 156.631 1.00 86.14 355 LYS D O 1
ATOM 6566 N N . ASN C 1 356 ? 0.658 88.147 157.009 1.00 86.87 356 ASN D N 1
ATOM 6567 C CA . ASN C 1 356 ? 0.819 88.446 155.603 1.00 87.94 356 ASN D CA 1
ATOM 6568 C C . ASN C 1 356 ? 1.869 87.634 154.876 1.00 86.15 356 ASN D C 1
ATOM 6569 O O . ASN C 1 356 ? 1.630 87.143 153.783 1.00 88.05 356 ASN D O 1
ATOM 6574 N N . LYS C 1 357 ? 3.026 87.470 155.490 1.00 82.61 357 LYS D N 1
ATOM 6575 C CA . LYS C 1 357 ? 4.082 86.673 154.891 1.00 79.79 357 LYS D CA 1
ATOM 6576 C C . LYS C 1 357 ? 3.616 85.238 154.779 1.00 76.23 357 LYS D C 1
ATOM 6577 O O . LYS C 1 357 ? 3.920 84.539 153.832 1.00 73.67 357 LYS D O 1
ATOM 6583 N N . LEU C 1 358 ? 2.895 84.803 155.793 1.00 75.86 358 LEU D N 1
ATOM 6584 C CA . LEU C 1 358 ? 2.375 83.442 155.877 1.00 75.52 358 LEU D CA 1
ATOM 6585 C C . LEU C 1 358 ? 1.293 83.214 154.809 1.00 78.85 358 LEU D C 1
ATOM 6586 O O . LEU C 1 358 ? 1.138 82.104 154.290 1.00 75.75 358 LEU D O 1
ATOM 6591 N N . TYR C 1 359 ? 0.540 84.273 154.499 1.00 83.00 359 TYR D N 1
ATOM 6592 C CA . TYR C 1 359 ? -0.435 84.234 153.419 1.00 84.71 359 TYR D CA 1
ATOM 6593 C C . TYR C 1 359 ? 0.295 84.255 152.083 1.00 81.82 359 TYR D C 1
ATOM 6594 O O . TYR C 1 359 ? 0.013 83.453 151.198 1.00 80.84 359 TYR D O 1
ATOM 6603 N N . LEU C 1 360 ? 1.243 85.173 151.946 1.00 71.74 360 LEU D N 1
ATOM 6604 C CA . LEU C 1 360 ? 2.035 85.254 150.730 1.00 74.57 360 LEU D CA 1
ATOM 6605 C C . LEU C 1 360 ? 2.671 83.916 150.399 1.00 76.37 360 LEU D C 1
ATOM 6606 O O . LEU C 1 360 ? 2.409 83.341 149.340 1.00 79.55 360 LEU D O 1
ATOM 6611 N N . ILE C 1 361 ? 3.488 83.425 151.329 1.00 74.94 361 ILE D N 1
ATOM 6612 C CA . ILE C 1 361 ? 4.303 82.225 151.151 1.00 74.71 361 ILE D CA 1
ATOM 6613 C C . ILE C 1 361 ? 3.512 80.942 150.929 1.00 73.06 361 ILE D C 1
ATOM 6614 O O . ILE C 1 361 ? 3.915 80.093 150.137 1.00 73.39 361 ILE D O 1
ATOM 6619 N N . SER C 1 362 ? 2.396 80.787 151.631 1.00 71.51 362 SER D N 1
ATOM 6620 C CA . SER C 1 362 ? 1.634 79.554 151.507 1.00 72.54 362 SER D CA 1
ATOM 6621 C C . SER C 1 362 ? 0.898 79.513 150.179 1.00 77.27 362 SER D C 1
ATOM 6622 O O . SER C 1 362 ? 1.051 78.564 149.414 1.00 78.90 362 SER D O 1
ATOM 6625 N N . ASN C 1 363 ? 0.119 80.555 149.905 1.00 80.35 363 ASN D N 1
ATOM 6626 C CA . ASN C 1 363 ? -0.579 80.699 148.625 1.00 83.23 363 ASN D CA 1
ATOM 6627 C C . ASN C 1 363 ? 0.204 80.242 147.402 1.00 84.73 363 ASN D C 1
ATOM 6628 O O . ASN C 1 363 ? -0.304 79.456 146.604 1.00 86.42 363 ASN D O 1
ATOM 6633 N N . ASP C 1 364 ? 1.433 80.725 147.243 1.00 84.55 364 ASP D N 1
ATOM 6634 C CA . ASP C 1 364 ? 2.217 80.337 146.072 1.00 88.69 364 ASP D CA 1
ATOM 6635 C C . ASP C 1 364 ? 2.919 79.005 146.268 1.00 86.36 364 ASP D C 1
ATOM 6636 O O . ASP C 1 364 ? 3.301 78.359 145.296 1.00 88.54 364 ASP D O 1
ATOM 6641 N N . LEU C 1 365 ? 3.116 78.599 147.518 1.00 82.07 365 LEU D N 1
ATOM 6642 C CA . LEU C 1 365 ? 3.573 77.241 147.762 1.00 80.33 365 LEU D CA 1
ATOM 6643 C C . LEU C 1 365 ? 2.519 76.254 147.272 1.00 81.78 365 LEU D C 1
ATOM 6644 O O . LEU C 1 365 ? 2.845 75.294 146.581 1.00 84.26 365 LEU D O 1
ATOM 6649 N N . VAL C 1 366 ? 1.254 76.495 147.606 1.00 80.82 366 VAL D N 1
ATOM 6650 C CA . VAL C 1 366 ? 0.183 75.628 147.112 1.00 82.21 366 VAL D CA 1
ATOM 6651 C C . VAL C 1 366 ? 0.113 75.708 145.587 1.00 84.95 366 VAL D C 1
ATOM 6652 O O . VAL C 1 366 ? -0.179 74.722 144.910 1.00 84.27 366 VAL D O 1
ATOM 6656 N N . ASP C 1 367 ? 0.405 76.892 145.057 1.00 87.64 367 ASP D N 1
ATOM 6657 C CA . ASP C 1 367 ? 0.388 77.121 143.624 1.00 92.47 367 ASP D CA 1
ATOM 6658 C C . ASP C 1 367 ? 1.581 76.476 142.924 1.00 93.61 367 ASP D C 1
ATOM 6659 O O . ASP C 1 367 ? 1.481 76.067 141.764 1.00 97.07 367 ASP D O 1
ATOM 6664 N N . ARG C 1 368 ? 2.702 76.377 143.633 1.00 91.38 368 ARG D N 1
ATOM 6665 C CA . ARG C 1 368 ? 3.949 75.902 143.036 1.00 94.13 368 ARG D CA 1
ATOM 6666 C C . ARG C 1 368 ? 4.296 74.444 143.364 1.00 91.65 368 ARG D C 1
ATOM 6667 O O . ARG C 1 368 ? 4.760 73.704 142.497 1.00 94.14 368 ARG D O 1
ATOM 6675 N N . HIS C 1 369 ? 4.082 74.038 144.612 1.00 86.57 369 HIS D N 1
ATOM 6676 C CA . HIS C 1 369 ? 4.371 72.669 145.032 1.00 84.65 369 HIS D CA 1
ATOM 6677 C C . HIS C 1 369 ? 3.168 72.028 145.711 1.00 83.28 369 HIS D C 1
ATOM 6678 O O . HIS C 1 369 ? 3.223 71.736 146.903 1.00 80.35 369 HIS D O 1
ATOM 6685 N N . PRO C 1 370 ? 2.080 71.795 144.962 1.00 84.81 370 PRO D N 1
ATOM 6686 C CA . PRO C 1 370 ? 0.905 71.179 145.586 1.00 82.28 370 PRO D CA 1
ATOM 6687 C C . PRO C 1 370 ? 1.211 69.781 146.121 1.00 80.91 370 PRO D C 1
ATOM 6688 O O . PRO C 1 370 ? 0.456 69.281 146.954 1.00 79.54 370 PRO D O 1
ATOM 6692 N N . GLU C 1 371 ? 2.300 69.167 145.659 1.00 81.34 371 GLU D N 1
ATOM 6693 C CA . GLU C 1 371 ? 2.608 67.777 146.012 1.00 81.24 371 GLU D CA 1
ATOM 6694 C C . GLU C 1 371 ? 3.428 67.609 147.288 1.00 78.30 371 GLU D C 1
ATOM 6695 O O . GLU C 1 371 ? 3.522 66.501 147.808 1.00 78.68 371 GLU D O 1
ATOM 6701 N N . LYS C 1 372 ? 4.026 68.692 147.784 1.00 75.58 372 LYS D N 1
ATOM 6702 C CA . LYS C 1 372 ? 4.907 68.616 148.951 1.00 71.69 372 LYS D CA 1
ATOM 6703 C C . LYS C 1 372 ? 4.144 68.840 150.256 1.00 68.54 372 LYS D C 1
ATOM 6704 O O . LYS C 1 372 ? 3.281 69.712 150.341 1.00 68.98 372 LYS D O 1
ATOM 6710 N N . ALA C 1 373 ? 4.462 68.049 151.276 1.00 65.58 373 ALA D N 1
ATOM 6711 C CA . ALA C 1 373 ? 3.834 68.215 152.586 1.00 59.84 373 ALA D CA 1
ATOM 6712 C C . ALA C 1 373 ? 4.154 69.591 153.175 1.00 56.42 373 ALA D C 1
ATOM 6713 O O . ALA C 1 373 ? 3.359 70.154 153.920 1.00 52.52 373 ALA D O 1
ATOM 6715 N N . VAL C 1 374 ? 5.317 70.129 152.821 1.00 58.64 374 VAL D N 1
ATOM 6716 C CA . VAL C 1 374 ? 5.744 71.431 153.320 1.00 59.16 374 VAL D CA 1
ATOM 6717 C C . VAL C 1 374 ? 4.707 72.503 153.074 1.00 59.85 374 VAL D C 1
ATOM 6718 O O . VAL C 1 374 ? 4.425 73.308 153.957 1.00 58.73 374 VAL D O 1
ATOM 6722 N N . THR C 1 375 ? 4.149 72.522 151.868 1.00 61.63 375 THR D N 1
ATOM 6723 C CA . THR C 1 375 ? 3.267 73.616 151.484 1.00 62.69 375 THR D CA 1
ATOM 6724 C C . THR C 1 375 ? 1.976 73.589 152.279 1.00 60.63 375 THR D C 1
ATOM 6725 O O . THR C 1 375 ? 1.417 74.636 152.600 1.00 59.30 375 THR D O 1
ATOM 6729 N N . TRP C 1 376 ? 1.519 72.390 152.619 1.00 61.21 376 TRP D N 1
ATOM 6730 C CA . TRP C 1 376 ? 0.261 72.239 153.349 1.00 60.63 376 TRP D CA 1
ATOM 6731 C C . TRP C 1 376 ? 0.426 72.391 154.853 1.00 56.09 376 TRP D C 1
ATOM 6732 O O . TRP C 1 376 ? -0.558 72.556 155.580 1.00 53.72 376 TRP D O 1
ATOM 6743 N N . LEU C 1 377 ? 1.680 72.329 155.292 1.00 54.35 377 LEU D N 1
ATOM 6744 C CA . LEU C 1 377 ? 2.083 72.748 156.624 1.00 52.67 377 LEU D CA 1
ATOM 6745 C C . LEU C 1 377 ? 1.994 74.282 156.645 1.00 53.61 377 LEU D C 1
ATOM 6746 O O . LEU C 1 377 ? 1.480 74.876 157.590 1.00 52.35 377 LEU D O 1
ATOM 6751 N N . ALA C 1 378 ? 2.463 74.918 155.574 1.00 54.95 378 ALA D N 1
ATOM 6752 C CA . ALA C 1 378 ? 2.463 76.372 155.499 1.00 53.20 378 ALA D CA 1
ATOM 6753 C C . ALA C 1 378 ? 1.034 76.916 155.544 1.00 55.19 378 ALA D C 1
ATOM 6754 O O . ALA C 1 378 ? 0.769 77.947 156.175 1.00 54.12 378 ALA D O 1
ATOM 6756 N N . VAL C 1 379 ? 0.112 76.215 154.882 1.00 55.92 379 VAL D N 1
ATOM 6757 C CA . VAL C 1 379 ? -1.290 76.618 154.898 1.00 57.30 379 VAL D CA 1
ATOM 6758 C C . VAL C 1 379 ? -1.914 76.464 156.294 1.00 59.02 379 VAL D C 1
ATOM 6759 O O . VAL C 1 379 ? -2.698 77.315 156.737 1.00 59.03 379 VAL D O 1
ATOM 6763 N N . GLY C 1 380 ? -1.564 75.378 156.982 1.00 58.51 380 GLY D N 1
ATOM 6764 C CA . GLY C 1 380 ? -2.111 75.117 158.297 1.00 56.31 380 GLY D CA 1
ATOM 6765 C C . GLY C 1 380 ? -1.624 76.190 159.240 1.00 55.76 380 GLY D C 1
ATOM 6766 O O . GLY C 1 380 ? -2.395 76.714 160.048 1.00 55.67 380 GLY D O 1
ATOM 6767 N N . ILE C 1 381 ? -0.340 76.526 159.121 1.00 55.24 381 ILE D N 1
ATOM 6768 C CA . ILE C 1 381 ? 0.270 77.507 160.001 1.00 55.79 381 ILE D CA 1
ATOM 6769 C C . ILE C 1 381 ? -0.334 78.895 159.803 1.00 62.16 381 ILE D C 1
ATOM 6770 O O . ILE C 1 381 ? -0.462 79.661 160.763 1.00 62.04 381 ILE D O 1
ATOM 6775 N N . TYR C 1 382 ? -0.703 79.225 158.567 1.00 67.14 382 TYR D N 1
ATOM 6776 C CA . TYR C 1 382 ? -1.375 80.494 158.320 1.00 70.06 382 TYR D CA 1
ATOM 6777 C C . TYR C 1 382 ? -2.694 80.562 159.085 1.00 70.89 382 TYR D C 1
ATOM 6778 O O . TYR C 1 382 ? -3.016 81.578 159.690 1.00 71.42 382 TYR D O 1
ATOM 6787 N N . TYR C 1 383 ? -3.459 79.477 159.057 1.00 72.78 383 TYR D N 1
ATOM 6788 C CA . TYR C 1 383 ? -4.723 79.434 159.788 1.00 74.43 383 TYR D CA 1
ATOM 6789 C C . TYR C 1 383 ? -4.533 79.492 161.306 1.00 72.12 383 TYR D C 1
ATOM 6790 O O . TYR C 1 383 ? -5.488 79.728 162.039 1.00 71.76 383 TYR D O 1
ATOM 6799 N N . LEU C 1 384 ? -3.295 79.295 161.758 1.00 71.15 384 LEU D N 1
ATOM 6800 C CA . LEU C 1 384 ? -2.943 79.467 163.162 1.00 68.80 384 LEU D CA 1
ATOM 6801 C C . LEU C 1 384 ? -2.802 80.931 163.621 1.00 70.83 384 LEU D C 1
ATOM 6802 O O . LEU C 1 384 ? -3.418 81.274 164.623 1.00 73.88 384 LEU D O 1
ATOM 6807 N N . CYS C 1 385 ? -2.023 81.792 162.943 1.00 70.71 385 CYS D N 1
ATOM 6808 C CA . CYS C 1 385 ? -1.984 83.220 163.358 1.00 72.93 385 CYS D CA 1
ATOM 6809 C C . CYS C 1 385 ? -3.250 83.960 162.966 1.00 74.25 385 CYS D C 1
ATOM 6810 O O . CYS C 1 385 ? -3.254 85.193 162.859 1.00 76.48 385 CYS D O 1
ATOM 6813 N N . VAL C 1 386 ? -4.317 83.209 162.731 1.00 70.67 386 VAL D N 1
ATOM 6814 C CA . VAL C 1 386 ? -5.576 83.803 162.330 1.00 69.69 386 VAL D CA 1
ATOM 6815 C C . VAL C 1 386 ? -6.690 83.102 163.088 1.00 69.65 386 VAL D C 1
ATOM 6816 O O . VAL C 1 386 ? -7.858 83.487 163.018 1.00 70.28 386 VAL D O 1
ATOM 6820 N N . ASN C 1 387 ? -6.292 82.078 163.836 1.00 68.90 387 ASN D N 1
ATOM 6821 C CA . ASN C 1 387 ? -7.166 81.361 164.756 1.00 70.01 387 ASN D CA 1
ATOM 6822 C C . ASN C 1 387 ? -8.383 80.726 164.102 1.00 70.36 387 ASN D C 1
ATOM 6823 O O . ASN C 1 387 ? -9.464 80.655 164.701 1.00 70.76 387 ASN D O 1
ATOM 6828 N N . LYS C 1 388 ? -8.202 80.264 162.870 1.00 70.30 388 LYS D N 1
ATOM 6829 C CA . LYS C 1 388 ? -9.174 79.371 162.257 1.00 71.89 388 LYS D CA 1
ATOM 6830 C C . LYS C 1 388 ? -8.681 77.949 162.519 1.00 68.84 388 LYS D C 1
ATOM 6831 O O . LYS C 1 388 ? -8.111 77.293 161.650 1.00 67.08 388 LYS D O 1
ATOM 6837 N N . ILE C 1 389 ? -8.899 77.496 163.748 1.00 67.84 389 ILE D N 1
ATOM 6838 C CA . ILE C 1 389 ? -8.313 76.254 164.230 1.00 67.32 389 ILE D CA 1
ATOM 6839 C C . ILE C 1 389 ? -8.885 75.009 163.539 1.00 67.61 389 ILE D C 1
ATOM 6840 O O . ILE C 1 389 ? -8.147 74.070 163.223 1.00 67.88 389 ILE D O 1
ATOM 6845 N N . SER C 1 390 ? -10.194 74.997 163.316 1.00 67.42 390 SER D N 1
ATOM 6846 C CA . SER C 1 390 ? -10.823 73.889 162.603 1.00 67.97 390 SER D CA 1
ATOM 6847 C C . SER C 1 390 ? -10.231 73.666 161.205 1.00 68.29 390 SER D C 1
ATOM 6848 O O . SER C 1 390 ? -10.135 72.518 160.756 1.00 68.97 390 SER D O 1
ATOM 6851 N N . GLU C 1 391 ? -9.841 74.757 160.536 1.00 66.87 391 GLU D N 1
ATOM 6852 C CA . GLU C 1 391 ? -9.167 74.705 159.228 1.00 67.22 391 GLU D CA 1
ATOM 6853 C C . GLU C 1 391 ? -7.689 74.316 159.294 1.00 63.29 391 GLU D C 1
ATOM 6854 O O . GLU C 1 391 ? -7.213 73.527 158.476 1.00 62.91 391 GLU D O 1
ATOM 6860 N N . ALA C 1 392 ? -6.963 74.894 160.250 1.00 60.00 392 ALA D N 1
ATOM 6861 C CA . ALA C 1 392 ? -5.545 74.592 160.432 1.00 54.51 392 ALA D CA 1
ATOM 6862 C C . ALA C 1 392 ? -5.357 73.115 160.770 1.00 51.47 392 ALA D C 1
ATOM 6863 O O . ALA C 1 392 ? -4.462 72.465 160.242 1.00 50.26 392 ALA D O 1
ATOM 6865 N N . ARG C 1 393 ? -6.216 72.593 161.638 1.00 51.89 393 ARG D N 1
ATOM 6866 C CA . ARG C 1 393 ? -6.257 71.166 161.933 1.00 56.14 393 ARG D CA 1
ATOM 6867 C C . ARG C 1 393 ? -6.506 70.350 160.659 1.00 60.33 393 ARG D C 1
ATOM 6868 O O . ARG C 1 393 ? -6.054 69.210 160.529 1.00 61.63 393 ARG D O 1
ATOM 6876 N N . ARG C 1 394 ? -7.242 70.950 159.727 1.00 59.89 394 ARG D N 1
ATOM 6877 C CA . ARG C 1 394 ? -7.617 70.297 158.490 1.00 58.55 394 ARG D CA 1
ATOM 6878 C C . ARG C 1 394 ? -6.406 70.122 157.579 1.00 57.61 394 ARG D C 1
ATOM 6879 O O . ARG C 1 394 ? -6.204 69.044 157.007 1.00 56.91 394 ARG D O 1
ATOM 6887 N N . TYR C 1 395 ? -5.587 71.170 157.473 1.00 55.12 395 TYR D N 1
ATOM 6888 C CA . TYR C 1 395 ? -4.409 71.128 156.610 1.00 54.70 395 TYR D CA 1
ATOM 6889 C C . TYR C 1 395 ? -3.153 70.530 157.240 1.00 56.88 395 TYR D C 1
ATOM 6890 O O . TYR C 1 395 ? -2.226 70.188 156.509 1.00 59.17 395 TYR D O 1
ATOM 6899 N N . PHE C 1 396 ? -3.104 70.428 158.575 1.00 55.36 396 PHE D N 1
ATOM 6900 C CA . PHE C 1 396 ? -2.012 69.713 159.234 1.00 53.68 396 PHE D CA 1
ATOM 6901 C C . PHE C 1 396 ? -2.319 68.236 159.112 1.00 55.86 396 PHE D C 1
ATOM 6902 O O . PHE C 1 396 ? -1.412 67.393 159.108 1.00 56.66 396 PHE D O 1
ATOM 6910 N N . SER C 1 397 ? -3.612 67.928 159.025 1.00 55.48 397 SER D N 1
ATOM 6911 C CA . SER C 1 397 ? -4.068 66.545 158.892 1.00 53.45 397 SER D CA 1
ATOM 6912 C C . SER C 1 397 ? -3.642 66.062 157.530 1.00 56.31 397 SER D C 1
ATOM 6913 O O . SER C 1 397 ? -3.114 64.966 157.385 1.00 56.89 397 SER D O 1
ATOM 6916 N N . LYS C 1 398 ? -3.883 66.910 156.534 1.00 59.83 398 LYS D N 1
ATOM 6917 C CA . LYS C 1 398 ? -3.556 66.645 155.137 1.00 59.62 398 LYS D CA 1
ATOM 6918 C C . LYS C 1 398 ? -2.050 66.549 154.974 1.00 57.12 398 LYS D C 1
ATOM 6919 O O . LYS C 1 398 ? -1.539 65.663 154.302 1.00 58.07 398 LYS D O 1
ATOM 6925 N N . SER C 1 399 ? -1.340 67.460 155.618 1.00 56.31 399 SER D N 1
ATOM 6926 C CA . SER C 1 399 ? 0.113 67.487 155.547 1.00 59.22 399 SER D CA 1
ATOM 6927 C C . SER C 1 399 ? 0.801 66.261 156.163 1.00 63.14 399 SER D C 1
ATOM 6928 O O . SER C 1 399 ? 1.905 65.914 155.757 1.00 66.04 399 SER D O 1
ATOM 6931 N N . SER C 1 400 ? 0.167 65.611 157.139 1.00 63.34 400 SER D N 1
ATOM 6932 C CA . SER C 1 400 ? 0.778 64.461 157.815 1.00 62.95 400 SER D CA 1
ATOM 6933 C C . SER C 1 400 ? 0.323 63.125 157.238 1.00 65.88 400 SER D C 1
ATOM 6934 O O . SER C 1 400 ? 0.938 62.090 157.516 1.00 66.73 400 SER D O 1
ATOM 6937 N N . THR C 1 401 ? -0.759 63.147 156.457 1.00 65.81 401 THR D N 1
ATOM 6938 C CA . THR C 1 401 ? -1.198 61.962 155.730 1.00 66.92 401 THR D CA 1
ATOM 6939 C C . THR C 1 401 ? -0.400 61.831 154.440 1.00 68.59 401 THR D C 1
ATOM 6940 O O . THR C 1 401 ? -0.141 60.721 153.987 1.00 70.53 401 THR D O 1
ATOM 6944 N N . MET C 1 402 ? -0.010 62.968 153.859 1.00 68.25 402 MET D N 1
ATOM 6945 C CA . MET C 1 402 ? 0.876 62.992 152.690 1.00 68.92 402 MET D CA 1
ATOM 6946 C C . MET C 1 402 ? 2.231 62.431 153.068 1.00 70.44 402 MET D C 1
ATOM 6947 O O . MET C 1 402 ? 2.753 61.530 152.411 1.00 72.98 402 MET D O 1
ATOM 6952 N N . ASP C 1 403 ? 2.809 62.996 154.123 1.00 68.71 403 ASP D N 1
ATOM 6953 C CA . ASP C 1 403 ? 4.071 62.508 154.654 1.00 68.61 403 ASP D CA 1
ATOM 6954 C C . ASP C 1 403 ? 3.936 62.238 156.148 1.00 67.01 403 ASP D C 1
ATOM 6955 O O . ASP C 1 403 ? 4.129 63.127 156.971 1.00 64.66 403 ASP D O 1
ATOM 6960 N N . PRO C 1 404 ? 3.586 60.995 156.496 1.00 67.38 404 PRO D N 1
ATOM 6961 C CA . PRO C 1 404 ? 3.495 60.534 157.889 1.00 64.35 404 PRO D CA 1
ATOM 6962 C C . PRO C 1 404 ? 4.811 60.680 158.654 1.00 63.58 404 PRO D C 1
ATOM 6963 O O . PRO C 1 404 ? 4.818 60.613 159.883 1.00 61.41 404 PRO D O 1
ATOM 6967 N N . GLN C 1 405 ? 5.906 60.894 157.932 1.00 66.74 405 GLN D N 1
ATOM 6968 C CA . GLN C 1 405 ? 7.238 60.998 158.530 1.00 68.46 405 GLN D CA 1
ATOM 6969 C C . GLN C 1 405 ? 7.629 62.447 158.828 1.00 65.83 405 GLN D C 1
ATOM 6970 O O . GLN C 1 405 ? 8.724 62.707 159.328 1.00 66.51 405 GLN D O 1
ATOM 6976 N N . PHE C 1 406 ? 6.726 63.380 158.522 1.00 63.42 406 PHE D N 1
ATOM 6977 C CA . PHE C 1 406 ? 7.001 64.822 158.563 1.00 59.26 406 PHE D CA 1
ATOM 6978 C C . PHE C 1 406 ? 6.693 65.448 159.934 1.00 56.98 406 PHE D C 1
ATOM 6979 O O . PHE C 1 406 ? 5.568 65.894 160.192 1.00 56.97 406 PHE D O 1
ATOM 6987 N N . GLY C 1 407 ? 7.711 65.491 160.795 1.00 54.51 407 GLY D N 1
ATOM 6988 C CA . GLY C 1 407 ? 7.563 65.889 162.188 1.00 50.01 407 GLY D CA 1
ATOM 6989 C C . GLY C 1 407 ? 6.824 67.180 162.458 1.00 47.97 407 GLY D C 1
ATOM 6990 O O . GLY C 1 407 ? 5.877 67.204 163.238 1.00 46.61 407 GLY D O 1
ATOM 6991 N N . PRO C 1 408 ? 7.262 68.270 161.822 1.00 49.18 408 PRO D N 1
ATOM 6992 C CA . PRO C 1 408 ? 6.638 69.589 161.986 1.00 48.00 408 PRO D CA 1
ATOM 6993 C C . PRO C 1 408 ? 5.114 69.589 161.826 1.00 49.59 408 PRO D C 1
ATOM 6994 O O . PRO C 1 408 ? 4.436 70.428 162.429 1.00 49.68 408 PRO D O 1
ATOM 6998 N N . ALA C 1 409 ? 4.580 68.668 161.031 1.00 51.80 409 ALA D N 1
ATOM 6999 C CA . ALA C 1 409 ? 3.144 68.648 160.772 1.00 52.09 409 ALA D CA 1
ATOM 7000 C C . ALA C 1 409 ? 2.372 67.990 161.924 1.00 51.32 409 ALA D C 1
ATOM 7001 O O . ALA C 1 409 ? 1.258 68.415 162.272 1.00 50.45 409 ALA D O 1
ATOM 7003 N N . TRP C 1 410 ? 2.960 66.960 162.529 1.00 49.19 410 TRP D N 1
ATOM 7004 C CA . TRP C 1 410 ? 2.323 66.357 163.695 1.00 46.06 410 TRP D CA 1
ATOM 7005 C C . TRP C 1 410 ? 2.293 67.310 164.895 1.00 46.27 410 TRP D C 1
ATOM 7006 O O . TRP C 1 410 ? 1.376 67.234 165.708 1.00 49.26 410 TRP D O 1
ATOM 7017 N N . ILE C 1 411 ? 3.288 68.194 165.007 1.00 42.97 411 ILE D N 1
ATOM 7018 C CA . ILE C 1 411 ? 3.273 69.235 166.030 1.00 42.11 411 ILE D CA 1
ATOM 7019 C C . ILE C 1 411 ? 2.139 70.239 165.800 1.00 44.66 411 ILE D C 1
ATOM 7020 O O . ILE C 1 411 ? 1.327 70.490 166.689 1.00 46.17 411 ILE D O 1
ATOM 7025 N N . GLY C 1 412 ? 2.088 70.820 164.606 1.00 44.59 412 GLY D N 1
ATOM 7026 C CA . GLY C 1 412 ? 0.958 71.644 164.222 1.00 44.16 412 GLY D CA 1
ATOM 7027 C C . GLY C 1 412 ? -0.366 70.954 164.499 1.00 43.13 412 GLY D C 1
ATOM 7028 O O . GLY C 1 412 ? -1.291 71.549 165.053 1.00 43.08 412 GLY D O 1
ATOM 7029 N N . PHE C 1 413 ? -0.464 69.691 164.110 1.00 43.33 413 PHE D N 1
ATOM 7030 C CA . PHE C 1 413 ? -1.689 68.945 164.327 1.00 46.37 413 PHE D CA 1
ATOM 7031 C C . PHE C 1 413 ? -2.008 68.960 165.818 1.00 47.94 413 PHE D C 1
ATOM 7032 O O . PHE C 1 413 ? -3.046 69.487 166.249 1.00 48.66 413 PHE D O 1
ATOM 7040 N N . ALA C 1 414 ? -1.079 68.401 166.594 1.00 45.83 414 ALA D N 1
ATOM 7041 C CA . ALA C 1 414 ? -1.193 68.297 168.039 1.00 43.22 414 ALA D CA 1
ATOM 7042 C C . ALA C 1 414 ? -1.593 69.605 168.683 1.00 41.23 414 ALA D C 1
ATOM 7043 O O . ALA C 1 414 ? -2.464 69.623 169.541 1.00 41.81 414 ALA D O 1
ATOM 7045 N N . HIS C 1 415 ? -0.954 70.693 168.275 1.00 41.58 415 HIS D N 1
ATOM 7046 C CA . HIS C 1 415 ? -1.227 72.005 168.865 1.00 44.24 415 HIS D CA 1
ATOM 7047 C C . HIS C 1 415 ? -2.661 72.399 168.644 1.00 48.83 415 HIS D C 1
ATOM 7048 O O . HIS C 1 415 ? -3.291 72.952 169.536 1.00 48.58 415 HIS D O 1
ATOM 7055 N N . SER C 1 416 ? -3.173 72.112 167.446 1.00 53.07 416 SER D N 1
ATOM 7056 C CA . SER C 1 416 ? -4.537 72.493 167.080 1.00 54.61 416 SER D CA 1
ATOM 7057 C C . SER C 1 416 ? -5.602 71.770 167.933 1.00 55.85 416 SER D C 1
ATOM 7058 O O . SER C 1 416 ? -6.669 72.328 168.202 1.00 55.46 416 SER D O 1
ATOM 7061 N N . PHE C 1 417 ? -5.307 70.543 168.370 1.00 56.12 417 PHE D N 1
ATOM 7062 C CA . PHE C 1 417 ? -6.152 69.872 169.355 1.00 56.83 417 PHE D CA 1
ATOM 7063 C C . PHE C 1 417 ? -6.047 70.592 170.705 1.00 59.15 417 PHE D C 1
ATOM 7064 O O . PHE C 1 417 ? -7.059 70.948 171.320 1.00 62.35 417 PHE D O 1
ATOM 7072 N N . ALA C 1 418 ? -4.819 70.795 171.167 1.00 56.25 418 ALA D N 1
ATOM 7073 C CA . ALA C 1 418 ? -4.586 71.523 172.406 1.00 55.71 418 ALA D CA 1
ATOM 7074 C C . ALA C 1 418 ? -5.430 72.812 172.464 1.00 57.65 418 ALA D C 1
ATOM 7075 O O . ALA C 1 418 ? -6.256 72.982 173.360 1.00 57.27 418 ALA D O 1
ATOM 7077 N N . ILE C 1 419 ? -5.221 73.707 171.501 1.00 59.90 419 ILE D N 1
ATOM 7078 C CA . ILE C 1 419 ? -6.016 74.925 171.364 1.00 63.32 419 ILE D CA 1
ATOM 7079 C C . ILE C 1 419 ? -7.514 74.673 171.542 1.00 67.95 419 ILE D C 1
ATOM 7080 O O . ILE C 1 419 ? -8.164 75.311 172.378 1.00 69.63 419 ILE D O 1
ATOM 7085 N N . GLU C 1 420 ? -8.056 73.747 170.748 1.00 69.24 420 GLU D N 1
ATOM 7086 C CA . GLU C 1 420 ? -9.484 73.412 170.791 1.00 71.51 420 GLU D CA 1
ATOM 7087 C C . GLU C 1 420 ? -9.850 72.375 171.850 1.00 72.55 420 GLU D C 1
ATOM 7088 O O . GLU C 1 420 ? -10.820 71.642 171.679 1.00 73.77 420 GLU D O 1
ATOM 7094 N N . GLY C 1 421 ? -9.067 72.301 172.924 1.00 72.43 421 GLY D N 1
ATOM 7095 C CA . GLY C 1 421 ? -9.438 71.534 174.102 1.00 73.49 421 GLY D CA 1
ATOM 7096 C C . GLY C 1 421 ? -9.462 70.009 174.048 1.00 74.89 421 GLY D C 1
ATOM 7097 O O . GLY C 1 421 ? -9.851 69.375 175.033 1.00 77.11 421 GLY D O 1
ATOM 7098 N N . GLU C 1 422 ? -9.053 69.403 172.934 1.00 72.32 422 GLU D N 1
ATOM 7099 C CA . GLU C 1 422 ? -9.048 67.939 172.856 1.00 70.77 422 GLU D CA 1
ATOM 7100 C C . GLU C 1 422 ? -7.699 67.282 173.242 1.00 68.94 422 GLU D C 1
ATOM 7101 O O . GLU C 1 422 ? -6.813 67.098 172.401 1.00 67.24 422 GLU D O 1
ATOM 7107 N N . HIS C 1 423 ? -7.581 66.907 174.518 1.00 69.30 423 HIS D N 1
ATOM 7108 C CA . HIS C 1 423 ? -6.324 66.440 175.123 1.00 68.95 423 HIS D CA 1
ATOM 7109 C C . HIS C 1 423 ? -5.745 65.112 174.591 1.00 66.83 423 HIS D C 1
ATOM 7110 O O . HIS C 1 423 ? -4.582 65.053 174.197 1.00 65.44 423 HIS D O 1
ATOM 7117 N N . ASP C 1 424 ? -6.541 64.048 174.604 1.00 67.25 424 ASP D N 1
ATOM 7118 C CA . ASP C 1 424 ? -6.067 62.728 174.185 1.00 67.51 424 ASP D CA 1
ATOM 7119 C C . ASP C 1 424 ? -5.559 62.719 172.737 1.00 62.92 424 ASP D C 1
ATOM 7120 O O . ASP C 1 424 ? -4.628 61.995 172.378 1.00 59.17 424 ASP D O 1
ATOM 7125 N N . GLN C 1 425 ? -6.186 63.532 171.904 1.00 62.60 425 GLN D N 1
ATOM 7126 C CA . GLN C 1 425 ? -5.838 63.568 170.502 1.00 61.18 425 GLN D CA 1
ATOM 7127 C C . GLN C 1 425 ? -4.529 64.302 170.339 1.00 57.85 425 GLN D C 1
ATOM 7128 O O . GLN C 1 425 ? -3.671 63.901 169.550 1.00 59.59 425 GLN D O 1
ATOM 7134 N N . ALA C 1 426 ? -4.375 65.380 171.098 1.00 52.63 426 ALA D N 1
ATOM 7135 C CA . ALA C 1 426 ? -3.139 66.142 171.066 1.00 49.86 426 ALA D CA 1
ATOM 7136 C C . ALA C 1 426 ? -1.981 65.282 171.542 1.00 49.52 426 ALA D C 1
ATOM 7137 O O . ALA C 1 426 ? -0.920 65.271 170.917 1.00 50.08 426 ALA D O 1
ATOM 7139 N N . ILE C 1 427 ? -2.199 64.564 172.645 1.00 48.78 427 ILE D N 1
ATOM 7140 C CA . ILE C 1 427 ? -1.202 63.669 173.210 1.00 47.36 427 ILE D CA 1
ATOM 7141 C C . ILE C 1 427 ? -0.875 62.558 172.218 1.00 48.65 427 ILE D C 1
ATOM 7142 O O . ILE C 1 427 ? 0.269 62.161 172.082 1.00 47.81 427 ILE D O 1
ATOM 7147 N N . SER C 1 428 ? -1.872 62.069 171.497 1.00 52.97 428 SER D N 1
ATOM 7148 C CA . SER C 1 428 ? -1.588 61.093 170.448 1.00 56.10 428 SER D CA 1
ATOM 7149 C C . SER C 1 428 ? -0.630 61.683 169.439 1.00 51.37 428 SER D C 1
ATOM 7150 O O . SER C 1 428 ? 0.428 61.113 169.206 1.00 52.87 428 SER D O 1
ATOM 7153 N N . ALA C 1 429 ? -1.000 62.831 168.867 1.00 44.50 429 ALA D N 1
ATOM 7154 C CA . ALA C 1 429 ? -0.178 63.496 167.860 1.00 42.61 429 ALA D CA 1
ATOM 7155 C C . ALA C 1 429 ? 1.199 63.865 168.410 1.00 47.72 429 ALA D C 1
ATOM 7156 O O . ALA C 1 429 ? 2.215 63.675 167.730 1.00 50.87 429 ALA D O 1
ATOM 7158 N N . TYR C 1 430 ? 1.234 64.393 169.636 1.00 45.24 430 TYR D N 1
ATOM 7159 C CA . TYR C 1 430 ? 2.504 64.704 170.272 1.00 42.99 430 TYR D CA 1
ATOM 7160 C C . TYR C 1 430 ? 3.404 63.489 170.362 1.00 44.80 430 TYR D C 1
ATOM 7161 O O . TYR C 1 430 ? 4.592 63.592 170.038 1.00 44.87 430 TYR D O 1
ATOM 7170 N N . THR C 1 431 ? 2.883 62.348 170.823 1.00 45.00 431 THR D N 1
ATOM 7171 C CA . THR C 1 431 ? 3.796 61.233 171.012 1.00 43.85 431 THR D CA 1
ATOM 7172 C C . THR C 1 431 ? 4.155 60.607 169.682 1.00 48.47 431 THR D C 1
ATOM 7173 O O . THR C 1 431 ? 5.252 60.076 169.534 1.00 52.23 431 THR D O 1
ATOM 7177 N N . THR C 1 432 ? 3.281 60.693 168.684 1.00 48.87 432 THR D N 1
ATOM 7178 C CA . THR C 1 432 ? 3.756 60.275 167.368 1.00 48.67 432 THR D CA 1
ATOM 7179 C C . THR C 1 432 ? 4.796 61.265 166.874 1.00 47.49 432 THR D C 1
ATOM 7180 O O . THR C 1 432 ? 5.834 60.859 166.381 1.00 51.33 432 THR D O 1
ATOM 7184 N N . ALA C 1 433 ? 4.559 62.555 167.051 1.00 46.80 433 ALA D N 1
ATOM 7185 C CA . ALA C 1 433 ? 5.578 63.562 166.685 1.00 48.99 433 ALA D CA 1
ATOM 7186 C C . ALA C 1 433 ? 6.946 63.406 167.375 1.00 51.10 433 ALA D C 1
ATOM 7187 O O . ALA C 1 433 ? 7.967 63.754 166.797 1.00 53.75 433 ALA D O 1
ATOM 7189 N N . ALA C 1 434 ? 6.967 62.896 168.603 1.00 50.41 434 ALA D N 1
ATOM 7190 C CA . ALA C 1 434 ? 8.219 62.710 169.332 1.00 48.91 434 ALA D CA 1
ATOM 7191 C C . ALA C 1 434 ? 9.106 61.650 168.693 1.00 53.20 434 ALA D C 1
ATOM 7192 O O . ALA C 1 434 ? 10.328 61.744 168.758 1.00 52.54 434 ALA D O 1
ATOM 7194 N N . ARG C 1 435 ? 8.489 60.629 168.097 1.00 58.52 435 ARG D N 1
ATOM 7195 C CA . ARG C 1 435 ? 9.232 59.571 167.421 1.00 63.07 435 ARG D CA 1
ATOM 7196 C C . ARG C 1 435 ? 10.126 60.162 166.321 1.00 65.26 435 ARG D C 1
ATOM 7197 O O . ARG C 1 435 ? 11.310 59.820 166.206 1.00 68.51 435 ARG D O 1
ATOM 7205 N N . LEU C 1 436 ? 9.558 61.062 165.524 1.00 63.05 436 LEU D N 1
ATOM 7206 C CA . LEU C 1 436 ? 10.340 61.906 164.633 1.00 62.81 436 LEU D CA 1
ATOM 7207 C C . LEU C 1 436 ? 11.052 62.947 165.498 1.00 68.10 436 LEU D C 1
ATOM 7208 O O . LEU C 1 436 ? 10.721 63.110 166.682 1.00 70.46 436 LEU D O 1
ATOM 7213 N N . PHE C 1 437 ? 12.015 63.666 164.930 1.00 67.90 437 PHE D N 1
ATOM 7214 C CA . PHE C 1 437 ? 12.839 64.558 165.749 1.00 64.88 437 PHE D CA 1
ATOM 7215 C C . PHE C 1 437 ? 13.801 63.761 166.651 1.00 67.07 437 PHE D C 1
ATOM 7216 O O . PHE C 1 437 ? 13.407 63.208 167.688 1.00 66.21 437 PHE D O 1
ATOM 7224 N N . THR C 1 440 ? 14.958 65.830 171.154 1.00 73.25 440 THR D N 1
ATOM 7225 C CA . THR C 1 440 ? 14.511 67.218 171.245 1.00 70.98 440 THR D CA 1
ATOM 7226 C C . THR C 1 440 ? 13.629 67.455 172.470 1.00 67.62 440 THR D C 1
ATOM 7227 O O . THR C 1 440 ? 12.676 66.700 172.745 1.00 67.67 440 THR D O 1
ATOM 7231 N N . HIS C 1 441 ? 13.947 68.516 173.200 1.00 62.67 441 HIS D N 1
ATOM 7232 C CA . HIS C 1 441 ? 13.230 68.799 174.421 1.00 59.72 441 HIS D CA 1
ATOM 7233 C C . HIS C 1 441 ? 11.808 69.199 174.085 1.00 56.62 441 HIS D C 1
ATOM 7234 O O . HIS C 1 441 ? 10.906 69.037 174.896 1.00 59.98 441 HIS D O 1
ATOM 7241 N N . LEU C 1 442 ? 11.599 69.692 172.876 1.00 52.20 442 LEU D N 1
ATOM 7242 C CA . LEU C 1 442 ? 10.298 70.256 172.519 1.00 49.06 442 LEU D CA 1
ATOM 7243 C C . LEU C 1 442 ? 9.087 69.291 172.571 1.00 47.98 442 LEU D C 1
ATOM 7244 O O . LEU C 1 442 ? 8.079 69.607 173.199 1.00 49.15 442 LEU D O 1
ATOM 7249 N N . PRO C 1 443 ? 9.171 68.118 171.931 1.00 46.55 443 PRO D N 1
ATOM 7250 C CA . PRO C 1 443 ? 7.964 67.279 172.057 1.00 45.65 443 PRO D CA 1
ATOM 7251 C C . PRO C 1 443 ? 7.654 66.860 173.501 1.00 45.68 443 PRO D C 1
ATOM 7252 O O . PRO C 1 443 ? 6.484 66.877 173.877 1.00 46.60 443 PRO D O 1
ATOM 7256 N N . TYR C 1 444 ? 8.663 66.506 174.292 1.00 44.68 444 TYR D N 1
ATOM 7257 C CA . TYR C 1 444 ? 8.440 66.115 175.684 1.00 45.12 444 TYR D CA 1
ATOM 7258 C C . TYR C 1 444 ? 7.844 67.261 176.496 1.00 41.57 444 TYR D C 1
ATOM 7259 O O . TYR C 1 444 ? 7.015 67.069 177.387 1.00 41.61 444 TYR D O 1
ATOM 7268 N N . LEU C 1 445 ? 8.288 68.463 176.183 1.00 38.01 445 LEU D N 1
ATOM 7269 C CA . LEU C 1 445 ? 7.760 69.642 176.805 1.00 37.09 445 LEU D CA 1
ATOM 7270 C C . LEU C 1 445 ? 6.252 69.738 176.535 1.00 40.59 445 LEU D C 1
ATOM 7271 O O . LEU C 1 445 ? 5.462 69.852 177.470 1.00 41.85 445 LEU D O 1
ATOM 7276 N N . PHE C 1 446 ? 5.851 69.669 175.263 1.00 40.02 446 PHE D N 1
ATOM 7277 C CA . PHE C 1 446 ? 4.439 69.743 174.900 1.00 39.16 446 PHE D CA 1
ATOM 7278 C C . PHE C 1 446 ? 3.573 68.641 175.536 1.00 42.73 446 PHE D C 1
ATOM 7279 O O . PHE C 1 446 ? 2.489 68.934 176.059 1.00 44.72 446 PHE D O 1
ATOM 7287 N N . LEU C 1 447 ? 4.040 67.388 175.496 1.00 42.34 447 LEU D N 1
ATOM 7288 C CA . LEU C 1 447 ? 3.383 66.292 176.216 1.00 41.54 447 LEU D CA 1
ATOM 7289 C C . LEU C 1 447 ? 3.210 66.672 177.684 1.00 43.11 447 LEU D C 1
ATOM 7290 O O . LEU C 1 447 ? 2.159 66.441 178.289 1.00 44.83 447 LEU D O 1
ATOM 7295 N N . GLY C 1 448 ? 4.254 67.251 178.262 1.00 42.95 448 GLY D N 1
ATOM 7296 C CA . GLY C 1 448 ? 4.189 67.704 179.637 1.00 46.51 448 GLY D CA 1
ATOM 7297 C C . GLY C 1 448 ? 3.111 68.755 179.868 1.00 47.28 448 GLY D C 1
ATOM 7298 O O . GLY C 1 448 ? 2.319 68.643 180.799 1.00 47.27 448 GLY D O 1
ATOM 7299 N N . MET C 1 449 ? 3.082 69.781 179.024 1.00 48.93 449 MET D N 1
ATOM 7300 C CA . MET C 1 449 ? 2.079 70.841 179.134 1.00 51.94 449 MET D CA 1
ATOM 7301 C C . MET C 1 449 ? 0.667 70.289 179.023 1.00 52.13 449 MET D C 1
ATOM 7302 O O . MET C 1 449 ? -0.249 70.793 179.674 1.00 51.52 449 MET D O 1
ATOM 7307 N N . GLN C 1 450 ? 0.505 69.247 178.208 1.00 50.79 450 GLN D N 1
ATOM 7308 C CA . GLN C 1 450 ? -0.801 68.638 177.991 1.00 51.32 450 GLN D CA 1
ATOM 7309 C C . GLN C 1 450 ? -1.333 67.855 179.189 1.00 49.94 450 GLN D C 1
ATOM 7310 O O . GLN C 1 450 ? -2.504 67.960 179.534 1.00 51.73 450 GLN D O 1
ATOM 7316 N N . HIS C 1 451 ? -0.487 67.049 179.813 1.00 47.77 451 HIS D N 1
ATOM 7317 C CA . HIS C 1 451 ? -0.896 66.373 181.039 1.00 49.64 451 HIS D CA 1
ATOM 7318 C C . HIS C 1 451 ? -1.131 67.328 182.195 1.00 52.19 451 HIS D C 1
ATOM 7319 O O . HIS C 1 451 ? -1.878 67.012 183.120 1.00 54.00 451 HIS D O 1
ATOM 7326 N N . MET C 1 452 ? -0.492 68.490 182.165 1.00 52.49 452 MET D N 1
ATOM 7327 C CA . MET C 1 452 ? -0.717 69.432 183.243 1.00 55.51 452 MET D CA 1
ATOM 7328 C C . MET C 1 452 ? -2.114 70.021 183.119 1.00 59.12 452 MET D C 1
ATOM 7329 O O . MET C 1 452 ? -2.820 70.139 184.116 1.00 62.14 452 MET D O 1
ATOM 7334 N N . GLN C 1 453 ? -2.524 70.351 181.896 1.00 59.43 453 GLN D N 1
ATOM 7335 C CA . GLN C 1 453 ? -3.889 70.817 181.645 1.00 62.16 453 GLN D CA 1
ATOM 7336 C C . GLN C 1 453 ? -4.922 69.759 182.031 1.00 61.63 453 GLN D C 1
ATOM 7337 O O . GLN C 1 453 ? -5.990 70.073 182.541 1.00 62.16 453 GLN D O 1
ATOM 7343 N N . LEU C 1 454 ? -4.588 68.499 181.801 1.00 61.02 454 LEU D N 1
ATOM 7344 C CA . LEU C 1 454 ? -5.432 67.391 182.229 1.00 61.87 454 LEU D CA 1
ATOM 7345 C C . LEU C 1 454 ? -5.316 67.155 183.738 1.00 61.56 454 LEU D C 1
ATOM 7346 O O . LEU C 1 454 ? -6.091 66.401 184.333 1.00 62.21 454 LEU D O 1
ATOM 7351 N N . GLY C 1 455 ? -4.335 67.794 184.361 1.00 67.88 455 GLY D N 1
ATOM 7352 C CA . GLY C 1 455 ? -4.163 67.681 185.797 1.00 65.50 455 GLY D CA 1
ATOM 7353 C C . GLY C 1 455 ? -3.454 66.412 186.230 1.00 66.53 455 GLY D C 1
ATOM 7354 O O . GLY C 1 455 ? -3.512 66.062 187.411 1.00 68.35 455 GLY D O 1
ATOM 7355 N N . ASN C 1 456 ? -2.807 65.718 185.285 1.00 65.35 456 ASN D N 1
ATOM 7356 C CA . ASN C 1 456 ? -1.971 64.554 185.602 1.00 66.29 456 ASN D CA 1
ATOM 7357 C C . ASN C 1 456 ? -0.559 64.980 185.949 1.00 65.36 456 ASN D C 1
ATOM 7358 O O . ASN C 1 456 ? 0.287 65.114 185.073 1.00 66.67 456 ASN D O 1
ATOM 7363 N N . ILE C 1 457 ? -0.306 65.178 187.235 1.00 62.84 457 ILE D N 1
ATOM 7364 C CA . ILE C 1 457 ? 0.896 65.851 187.675 1.00 58.31 457 ILE D CA 1
ATOM 7365 C C . ILE C 1 457 ? 2.125 64.956 187.638 1.00 54.39 457 ILE D C 1
ATOM 7366 O O . ILE C 1 457 ? 3.220 65.433 187.343 1.00 54.15 457 ILE D O 1
ATOM 7371 N N . LEU C 1 458 ? 1.954 63.668 187.929 1.00 53.04 458 LEU D N 1
ATOM 7372 C CA . LEU C 1 458 ? 3.061 62.716 187.839 1.00 53.43 458 LEU D CA 1
ATOM 7373 C C . LEU C 1 458 ? 3.582 62.627 186.404 1.00 54.15 458 LEU D C 1
ATOM 7374 O O . LEU C 1 458 ? 4.785 62.742 186.154 1.00 55.11 458 LEU D O 1
ATOM 7379 N N . LEU C 1 459 ? 2.665 62.392 185.470 1.00 52.73 459 LEU D N 1
ATOM 7380 C CA . LEU C 1 459 ? 3.008 62.288 184.061 1.00 49.13 459 LEU D CA 1
ATOM 7381 C C . LEU C 1 459 ? 3.571 63.634 183.582 1.00 44.16 459 LEU D C 1
ATOM 7382 O O . LEU C 1 459 ? 4.583 63.691 182.882 1.00 41.05 459 LEU D O 1
ATOM 7387 N N . ALA C 1 460 ? 2.923 64.723 183.968 1.00 43.46 460 ALA D N 1
ATOM 7388 C CA . ALA C 1 460 ? 3.389 66.042 183.537 1.00 44.11 460 ALA D CA 1
ATOM 7389 C C . ALA C 1 460 ? 4.856 66.189 183.919 1.00 46.81 460 ALA D C 1
ATOM 7390 O O . ALA C 1 460 ? 5.691 66.556 183.092 1.00 45.94 460 ALA D O 1
ATOM 7392 N N . ASN C 1 461 ? 5.170 65.857 185.171 1.00 49.85 461 ASN D N 1
ATOM 7393 C CA . ASN C 1 461 ? 6.539 65.919 185.661 1.00 47.90 461 ASN D CA 1
ATOM 7394 C C . ASN C 1 461 ? 7.515 64.942 184.993 1.00 46.98 461 ASN D C 1
ATOM 7395 O O . ASN C 1 461 ? 8.616 65.343 184.608 1.00 45.60 461 ASN D O 1
ATOM 7400 N N . GLU C 1 462 ? 7.123 63.677 184.836 1.00 48.20 462 GLU D N 1
ATOM 7401 C CA . GLU C 1 462 ? 7.968 62.736 184.090 1.00 50.51 462 GLU D CA 1
ATOM 7402 C C . GLU C 1 462 ? 8.421 63.339 182.777 1.00 46.20 462 GLU D C 1
ATOM 7403 O O . GLU C 1 462 ? 9.600 63.289 182.451 1.00 46.36 462 GLU D O 1
ATOM 7409 N N . TYR C 1 463 ? 7.488 63.921 182.024 1.00 43.56 463 TYR D N 1
ATOM 7410 C CA . TYR C 1 463 ? 7.826 64.500 180.719 1.00 41.14 463 TYR D CA 1
ATOM 7411 C C . TYR C 1 463 ? 8.707 65.745 180.777 1.00 41.60 463 TYR D C 1
ATOM 7412 O O . TYR C 1 463 ? 9.701 65.840 180.052 1.00 40.55 463 TYR D O 1
ATOM 7421 N N . LEU C 1 464 ? 8.328 66.701 181.623 1.00 42.04 464 LEU D N 1
ATOM 7422 C CA . LEU C 1 464 ? 9.096 67.932 181.784 1.00 40.70 464 LEU D CA 1
ATOM 7423 C C . LEU C 1 464 ? 10.526 67.628 182.205 1.00 43.08 464 LEU D C 1
ATOM 7424 O O . LEU C 1 464 ? 11.459 68.226 181.690 1.00 43.93 464 LEU D O 1
ATOM 7429 N N . GLN C 1 465 ? 10.700 66.681 183.121 1.00 45.40 465 GLN D N 1
ATOM 7430 C CA . GLN C 1 465 ? 12.037 66.238 183.504 1.00 47.60 465 GLN D CA 1
ATOM 7431 C C . GLN C 1 465 ? 12.802 65.633 182.325 1.00 49.44 465 GLN D C 1
ATOM 7432 O O . GLN C 1 465 ? 13.959 65.972 182.097 1.00 51.51 465 GLN D O 1
ATOM 7438 N N . SER C 1 466 ? 12.161 64.751 181.562 1.00 48.49 466 SER D N 1
ATOM 7439 C CA . SER C 1 466 ? 12.810 64.189 180.380 1.00 49.54 466 SER D CA 1
ATOM 7440 C C . SER C 1 466 ? 13.196 65.313 179.409 1.00 49.89 466 SER D C 1
ATOM 7441 O O . SER C 1 466 ? 14.225 65.248 178.733 1.00 53.25 466 SER D O 1
ATOM 7444 N N . SER C 1 467 ? 12.375 66.352 179.352 1.00 45.50 467 SER D N 1
ATOM 7445 C CA . SER C 1 467 ? 12.669 67.503 178.508 1.00 44.35 467 SER D CA 1
ATOM 7446 C C . SER C 1 467 ? 13.818 68.377 179.068 1.00 47.65 467 SER D C 1
ATOM 7447 O O . SER C 1 467 ? 14.620 68.918 178.308 1.00 46.88 467 SER D O 1
ATOM 7450 N N . TYR C 1 468 ? 13.908 68.498 180.393 1.00 50.48 468 TYR D N 1
ATOM 7451 C CA . TYR C 1 468 ? 14.958 69.299 181.036 1.00 51.52 468 TYR D CA 1
ATOM 7452 C C . TYR C 1 468 ? 16.333 68.627 180.926 1.00 53.25 468 TYR D C 1
ATOM 7453 O O . TYR C 1 468 ? 17.352 69.300 180.790 1.00 54.93 468 TYR D O 1
ATOM 7462 N N . ALA C 1 469 ? 16.360 67.301 180.988 1.00 52.33 469 ALA D N 1
ATOM 7463 C CA . ALA C 1 469 ? 17.610 66.568 180.816 1.00 52.99 469 ALA D CA 1
ATOM 7464 C C . ALA C 1 469 ? 18.184 66.871 179.445 1.00 55.13 469 ALA D C 1
ATOM 7465 O O . ALA C 1 469 ? 19.398 66.966 179.289 1.00 58.35 469 ALA D O 1
ATOM 7467 N N . LEU C 1 470 ? 17.308 67.006 178.449 1.00 52.39 470 LEU D N 1
ATOM 7468 C CA . LEU C 1 470 ? 17.734 67.354 177.092 1.00 52.02 470 LEU D CA 1
ATOM 7469 C C . LEU C 1 470 ? 18.326 68.774 176.985 1.00 52.87 470 LEU D C 1
ATOM 7470 O O . LEU C 1 470 ? 19.441 68.953 176.493 1.00 55.77 470 LEU D O 1
ATOM 7475 N N . PHE C 1 471 ? 17.584 69.774 177.452 1.00 49.37 471 PHE D N 1
ATOM 7476 C CA . PHE C 1 471 ? 17.997 71.165 177.310 1.00 48.61 471 PHE D CA 1
ATOM 7477 C C . PHE C 1 471 ? 17.439 72.004 178.458 1.00 52.63 471 PHE D C 1
ATOM 7478 O O . PHE C 1 471 ? 16.228 72.072 178.646 1.00 52.97 471 PHE D O 1
ATOM 7486 N N . GLN C 1 472 ? 18.314 72.643 179.230 1.00 56.38 472 GLN D N 1
ATOM 7487 C CA . GLN C 1 472 ? 17.856 73.335 180.439 1.00 60.81 472 GLN D CA 1
ATOM 7488 C C . GLN C 1 472 ? 17.584 74.836 180.301 1.00 58.28 472 GLN D C 1
ATOM 7489 O O . GLN C 1 472 ? 17.354 75.504 181.299 1.00 59.02 472 GLN D O 1
ATOM 7495 N N . TYR C 1 473 ? 17.578 75.367 179.084 1.00 55.23 473 TYR D N 1
ATOM 7496 C CA . TYR C 1 473 ? 17.613 76.821 178.926 1.00 52.23 473 TYR D CA 1
ATOM 7497 C C . TYR C 1 473 ? 16.485 77.425 178.101 1.00 51.74 473 TYR D C 1
ATOM 7498 O O . TYR C 1 473 ? 16.645 78.492 177.497 1.00 54.61 473 TYR D O 1
ATOM 7507 N N . ASP C 1 474 ? 15.340 76.753 178.093 1.00 48.40 474 ASP D N 1
ATOM 7508 C CA . ASP C 1 474 ? 14.180 77.215 177.352 1.00 45.77 474 ASP D CA 1
ATOM 7509 C C . ASP C 1 474 ? 13.190 77.834 178.346 1.00 44.83 474 ASP D C 1
ATOM 7510 O O . ASP C 1 474 ? 12.721 77.144 179.256 1.00 46.27 474 ASP D O 1
ATOM 7515 N N . PRO C 1 475 ? 12.858 79.130 178.183 1.00 41.57 475 PRO D N 1
ATOM 7516 C CA . PRO C 1 475 ? 12.042 79.759 179.236 1.00 39.84 475 PRO D CA 1
ATOM 7517 C C . PRO C 1 475 ? 10.657 79.123 179.332 1.00 40.22 475 PRO D C 1
ATOM 7518 O O . PRO C 1 475 ? 10.013 79.228 180.378 1.00 40.80 475 PRO D O 1
ATOM 7522 N N . LEU C 1 476 ? 10.195 78.487 178.255 1.00 39.02 476 LEU D N 1
ATOM 7523 C CA . LEU C 1 476 ? 8.872 77.871 178.257 1.00 38.49 476 LEU D CA 1
ATOM 7524 C C . LEU C 1 476 ? 8.902 76.633 179.152 1.00 39.18 476 LEU D C 1
ATOM 7525 O O . LEU C 1 476 ? 7.946 76.334 179.864 1.00 41.68 476 LEU D O 1
ATOM 7530 N N . LEU C 1 477 ? 10.012 75.913 179.118 1.00 36.50 477 LEU D N 1
ATOM 7531 C CA . LEU C 1 477 ? 10.129 74.704 179.912 1.00 38.59 477 LEU D CA 1
ATOM 7532 C C . LEU C 1 477 ? 10.238 75.048 181.386 1.00 42.99 477 LEU D C 1
ATOM 7533 O O . LEU C 1 477 ? 9.673 74.353 182.231 1.00 44.75 477 LEU D O 1
ATOM 7538 N N . LEU C 1 478 ? 10.972 76.124 181.683 1.00 43.42 478 LEU D N 1
ATOM 7539 C CA . LEU C 1 478 ? 11.124 76.613 183.047 1.00 43.56 478 LEU D CA 1
ATOM 7540 C C . LEU C 1 478 ? 9.808 77.128 183.602 1.00 41.38 478 LEU D C 1
ATOM 7541 O O . LEU C 1 478 ? 9.527 76.971 184.790 1.00 40.63 478 LEU D O 1
ATOM 7546 N N . ASN C 1 479 ? 8.987 77.737 182.753 1.00 39.79 479 ASN D N 1
ATOM 7547 C CA . ASN C 1 479 ? 7.652 78.075 183.211 1.00 38.20 479 ASN D CA 1
ATOM 7548 C C . ASN C 1 479 ? 6.866 76.828 183.617 1.00 38.65 479 ASN D C 1
ATOM 7549 O O . ASN C 1 479 ? 6.221 76.824 184.665 1.00 41.05 479 ASN D O 1
ATOM 7554 N N . GLU C 1 480 ? 6.932 75.762 182.821 1.00 36.10 480 GLU D N 1
ATOM 7555 C CA . GLU C 1 480 ? 6.141 74.585 183.143 1.00 37.60 480 GLU D CA 1
ATOM 7556 C C . GLU C 1 480 ? 6.643 73.869 184.401 1.00 38.67 480 GLU D C 1
ATOM 7557 O O . GLU C 1 480 ? 5.844 73.427 185.207 1.00 41.29 480 GLU D O 1
ATOM 7563 N N . LEU C 1 481 ? 7.954 73.751 184.576 1.00 38.04 481 LEU D N 1
ATOM 7564 C CA . LEU C 1 481 ? 8.484 73.206 185.821 1.00 39.54 481 LEU D CA 1
ATOM 7565 C C . LEU C 1 481 ? 7.995 74.039 186.995 1.00 40.53 481 LEU D C 1
ATOM 7566 O O . LEU C 1 481 ? 7.659 73.510 188.062 1.00 42.24 481 LEU D O 1
ATOM 7571 N N . GLY C 1 482 ? 7.946 75.345 186.795 1.00 38.74 482 GLY D N 1
ATOM 7572 C CA . GLY C 1 482 ? 7.518 76.226 187.856 1.00 40.44 482 GLY D CA 1
ATOM 7573 C C . GLY C 1 482 ? 6.096 75.905 188.257 1.00 42.52 482 GLY D C 1
ATOM 7574 O O . GLY C 1 482 ? 5.775 75.876 189.445 1.00 44.57 482 GLY D O 1
ATOM 7575 N N . VAL C 1 483 ? 5.246 75.649 187.263 1.00 40.91 483 VAL D N 1
ATOM 7576 C CA . VAL C 1 483 ? 3.825 75.450 187.504 1.00 38.76 483 VAL D CA 1
ATOM 7577 C C . VAL C 1 483 ? 3.580 74.090 188.127 1.00 42.22 483 VAL D C 1
ATOM 7578 O O . VAL C 1 483 ? 2.617 73.902 188.862 1.00 45.11 483 VAL D O 1
ATOM 7582 N N . VAL C 1 484 ? 4.460 73.139 187.842 1.00 43.23 484 VAL D N 1
ATOM 7583 C CA . VAL C 1 484 ? 4.394 71.849 188.510 1.00 43.97 484 VAL D CA 1
ATOM 7584 C C . VAL C 1 484 ? 4.836 72.017 189.962 1.00 47.21 484 VAL D C 1
ATOM 7585 O O . VAL C 1 484 ? 4.173 71.522 190.879 1.00 50.47 484 VAL D O 1
ATOM 7589 N N . ALA C 1 485 ? 5.951 72.713 190.178 1.00 45.42 485 ALA D N 1
ATOM 7590 C CA . ALA C 1 485 ? 6.421 72.913 191.546 1.00 45.14 485 ALA D CA 1
ATOM 7591 C C . ALA C 1 485 ? 5.312 73.582 192.303 1.00 47.92 485 ALA D C 1
ATOM 7592 O O . ALA C 1 485 ? 5.039 73.243 193.445 1.00 53.35 485 ALA D O 1
ATOM 7594 N N . PHE C 1 486 ? 4.650 74.516 191.651 1.00 45.93 486 PHE D N 1
ATOM 7595 C CA . PHE C 1 486 ? 3.596 75.270 192.297 1.00 48.33 486 PHE D CA 1
ATOM 7596 C C . PHE C 1 486 ? 2.432 74.382 192.692 1.00 50.69 486 PHE D C 1
ATOM 7597 O O . PHE C 1 486 ? 1.820 74.603 193.730 1.00 54.21 486 PHE D O 1
ATOM 7605 N N . ASN C 1 487 ? 2.114 73.395 191.861 1.00 50.64 487 ASN D N 1
ATOM 7606 C CA . ASN C 1 487 ? 0.953 72.534 192.102 1.00 54.55 487 ASN D CA 1
ATOM 7607 C C . ASN C 1 487 ? 1.198 71.473 193.157 1.00 57.91 487 ASN D C 1
ATOM 7608 O O . ASN C 1 487 ? 0.256 70.903 193.706 1.00 60.03 487 ASN D O 1
ATOM 7613 N N . LYS C 1 488 ? 2.466 71.214 193.449 1.00 58.45 488 LYS D N 1
ATOM 7614 C CA . LYS C 1 488 ? 2.810 70.373 194.585 1.00 59.65 488 LYS D CA 1
ATOM 7615 C C . LYS C 1 488 ? 3.250 71.223 195.782 1.00 63.69 488 LYS D C 1
ATOM 7616 O O . LYS C 1 488 ? 3.749 70.699 196.791 1.00 67.45 488 LYS D O 1
ATOM 7622 N N . SER C 1 489 ? 3.056 72.533 195.673 1.00 61.12 489 SER D N 1
ATOM 7623 C CA . SER C 1 489 ? 3.273 73.416 196.811 1.00 63.44 489 SER D CA 1
ATOM 7624 C C . SER C 1 489 ? 4.731 73.624 197.168 1.00 64.12 489 SER D C 1
ATOM 7625 O O . SER C 1 489 ? 5.043 74.001 198.287 1.00 66.56 489 SER D O 1
ATOM 7628 N N . ASP C 1 490 ? 5.626 73.371 196.226 1.00 62.85 490 ASP D N 1
ATOM 7629 C CA . ASP C 1 490 ? 6.999 73.807 196.394 1.00 63.68 490 ASP D CA 1
ATOM 7630 C C . ASP C 1 490 ? 7.164 75.247 195.880 1.00 61.35 490 ASP D C 1
ATOM 7631 O O . ASP C 1 490 ? 7.718 75.493 194.807 1.00 60.29 490 ASP D O 1
ATOM 7636 N N . MET C 1 491 ? 6.671 76.197 196.663 1.00 59.21 491 MET D N 1
ATOM 7637 C CA . MET C 1 491 ? 6.701 77.600 196.277 1.00 55.76 491 MET D CA 1
ATOM 7638 C C . MET C 1 491 ? 8.086 78.178 195.987 1.00 54.30 491 MET D C 1
ATOM 7639 O O . MET C 1 491 ? 8.246 78.941 195.031 1.00 53.25 491 MET D O 1
ATOM 7644 N N . GLN C 1 492 ? 9.082 77.837 196.801 1.00 55.10 492 GLN D N 1
ATOM 7645 C CA . GLN C 1 492 ? 10.408 78.424 196.622 1.00 55.87 492 GLN D CA 1
ATOM 7646 C C . GLN C 1 492 ? 11.075 77.915 195.354 1.00 56.53 492 GLN D C 1
ATOM 7647 O O . GLN C 1 492 ? 11.757 78.678 194.655 1.00 58.09 492 GLN D O 1
ATOM 7653 N N . THR C 1 493 ? 10.864 76.641 195.031 1.00 54.30 493 THR D N 1
ATOM 7654 C CA . THR C 1 493 ? 11.371 76.138 193.759 1.00 51.70 493 THR D CA 1
ATOM 7655 C C . THR C 1 493 ? 10.594 76.744 192.561 1.00 43.84 493 THR D C 1
ATOM 7656 O O . THR C 1 493 ? 11.195 77.140 191.560 1.00 44.26 493 THR D O 1
ATOM 7660 N N . ALA C 1 494 ? 9.272 76.860 192.691 1.00 42.16 494 ALA D N 1
ATOM 7661 C CA . ALA C 1 494 ? 8.450 77.561 191.710 1.00 40.77 494 ALA D CA 1
ATOM 7662 C C . ALA C 1 494 ? 8.992 78.951 191.395 1.00 46.46 494 ALA D C 1
ATOM 7663 O O . ALA C 1 494 ? 9.191 79.311 190.227 1.00 47.27 494 ALA D O 1
ATOM 7665 N N . ILE C 1 495 ? 9.193 79.745 192.445 1.00 50.03 495 ILE D N 1
ATOM 7666 C CA . ILE C 1 495 ? 9.672 81.116 192.303 1.00 49.94 495 ILE D CA 1
ATOM 7667 C C . ILE C 1 495 ? 11.003 81.093 191.559 1.00 50.70 495 ILE D C 1
ATOM 7668 O O . ILE C 1 495 ? 11.205 81.877 190.631 1.00 51.19 495 ILE D O 1
ATOM 7673 N N . ASN C 1 496 ? 11.898 80.186 191.956 1.00 50.43 496 ASN D N 1
ATOM 7674 C CA . ASN C 1 496 ? 13.178 80.052 191.273 1.00 51.59 496 ASN D CA 1
ATOM 7675 C C . ASN C 1 496 ? 12.983 79.796 189.789 1.00 47.51 496 ASN D C 1
ATOM 7676 O O . ASN C 1 496 ? 13.648 80.406 188.946 1.00 46.80 496 ASN D O 1
ATOM 7681 N N . HIS C 1 497 ? 12.048 78.915 189.463 1.00 45.13 497 HIS D N 1
ATOM 7682 C CA . HIS C 1 497 ? 11.807 78.588 188.056 1.00 43.72 497 HIS D CA 1
ATOM 7683 C C . HIS C 1 497 ? 11.243 79.763 187.268 1.00 43.94 497 HIS D C 1
ATOM 7684 O O . HIS C 1 497 ? 11.674 80.019 186.148 1.00 44.04 497 HIS D O 1
ATOM 7691 N N . PHE C 1 498 ? 10.289 80.475 187.856 1.00 42.82 498 PHE D N 1
ATOM 7692 C CA . PHE C 1 498 ? 9.702 81.617 187.184 1.00 45.25 498 PHE D CA 1
ATOM 7693 C C . PHE C 1 498 ? 10.714 82.747 186.992 1.00 48.38 498 PHE D C 1
ATOM 7694 O O . PHE C 1 498 ? 10.781 83.350 185.920 1.00 49.03 498 PHE D O 1
ATOM 7702 N N . GLN C 1 499 ? 11.518 83.013 188.019 1.00 50.14 499 GLN D N 1
ATOM 7703 C CA . GLN C 1 499 ? 12.573 84.022 187.922 1.00 51.08 499 GLN D CA 1
ATOM 7704 C C . GLN C 1 499 ? 13.582 83.701 186.818 1.00 50.54 499 GLN D C 1
ATOM 7705 O O . GLN C 1 499 ? 13.911 84.564 186.011 1.00 50.37 499 GLN D O 1
ATOM 7711 N N . ASN C 1 500 ? 14.073 82.466 186.772 1.00 51.17 500 ASN D N 1
ATOM 7712 C CA . ASN C 1 500 ? 14.958 82.076 185.674 1.00 51.39 500 ASN D CA 1
ATOM 7713 C C . ASN C 1 500 ? 14.279 82.155 184.314 1.00 47.64 500 ASN D C 1
ATOM 7714 O O . ASN C 1 500 ? 14.900 82.533 183.323 1.00 48.51 500 ASN D O 1
ATOM 7719 N N . ALA C 1 501 ? 13.000 81.811 184.268 1.00 43.08 501 ALA D N 1
ATOM 7720 C CA . ALA C 1 501 ? 12.268 81.921 183.024 1.00 41.44 501 ALA D CA 1
ATOM 7721 C C . ALA C 1 501 ? 12.292 83.371 182.543 1.00 44.29 501 ALA D C 1
ATOM 7722 O O . ALA C 1 501 ? 12.468 83.623 181.365 1.00 45.95 501 ALA D O 1
ATOM 7724 N N . LEU C 1 502 ? 12.145 84.323 183.461 1.00 45.15 502 LEU D N 1
ATOM 7725 C CA . LEU C 1 502 ? 12.233 85.739 183.106 1.00 45.18 502 LEU D CA 1
ATOM 7726 C C . LEU C 1 502 ? 13.655 86.207 182.759 1.00 46.38 502 LEU D C 1
ATOM 7727 O O . LEU C 1 502 ? 13.832 87.064 181.909 1.00 47.53 502 LEU D O 1
ATOM 7732 N N . LEU C 1 503 ? 14.674 85.665 183.411 1.00 48.56 503 LEU D N 1
ATOM 7733 C CA . LEU C 1 503 ? 16.040 85.938 182.953 1.00 51.89 503 LEU D CA 1
ATOM 7734 C C . LEU C 1 503 ? 16.221 85.519 181.485 1.00 53.11 503 LEU D C 1
ATOM 7735 O O . LEU C 1 503 ? 16.558 86.342 180.625 1.00 55.26 503 LEU D O 1
ATOM 7740 N N . LEU C 1 504 ? 15.982 84.237 181.212 1.00 50.01 504 LEU D N 1
ATOM 7741 C CA . LEU C 1 504 ? 16.150 83.685 179.875 1.00 48.93 504 LEU D CA 1
ATOM 7742 C C . LEU C 1 504 ? 15.377 84.478 178.836 1.00 51.16 504 LEU D C 1
ATOM 7743 O O . LEU C 1 504 ? 15.859 84.682 177.723 1.00 53.77 504 LEU D O 1
ATOM 7748 N N . VAL C 1 505 ? 14.178 84.919 179.194 1.00 48.87 505 VAL D N 1
ATOM 7749 C CA . VAL C 1 505 ? 13.321 85.573 178.225 1.00 47.71 505 VAL D CA 1
ATOM 7750 C C . VAL C 1 505 ? 13.913 86.887 177.757 1.00 51.95 505 VAL D C 1
ATOM 7751 O O . VAL C 1 505 ? 13.795 87.234 176.583 1.00 52.25 505 VAL D O 1
ATOM 7755 N N . LYS C 1 506 ? 14.568 87.606 178.667 1.00 55.20 506 LYS D N 1
ATOM 7756 C CA . LYS C 1 506 ? 15.229 88.862 178.313 1.00 58.09 506 LYS D CA 1
ATOM 7757 C C . LYS C 1 506 ? 16.279 88.667 177.218 1.00 60.94 506 LYS D C 1
ATOM 7758 O O . LYS C 1 506 ? 16.416 89.503 176.323 1.00 63.71 506 LYS D O 1
ATOM 7764 N N . LYS C 1 507 ? 17.007 87.557 177.287 1.00 60.78 507 LYS D N 1
ATOM 7765 C CA . LYS C 1 507 ? 18.026 87.235 176.289 1.00 60.05 507 LYS D CA 1
ATOM 7766 C C . LYS C 1 507 ? 17.438 86.844 174.929 1.00 59.22 507 LYS D C 1
ATOM 7767 O O . LYS C 1 507 ? 18.160 86.804 173.943 1.00 60.58 507 LYS D O 1
ATOM 7773 N N . THR C 1 508 ? 16.137 86.558 174.867 1.00 57.71 508 THR D N 1
ATOM 7774 C CA . THR C 1 508 ? 15.527 86.072 173.622 1.00 56.64 508 THR D CA 1
ATOM 7775 C C . THR C 1 508 ? 15.090 87.189 172.673 1.00 57.94 508 THR D C 1
ATOM 7776 O O . THR C 1 508 ? 15.396 88.356 172.894 1.00 61.30 508 THR D O 1
ATOM 7780 N N . GLN C 1 509 ? 14.396 86.821 171.600 1.00 56.31 509 GLN D N 1
ATOM 7781 C CA . GLN C 1 509 ? 13.740 87.797 170.734 1.00 56.48 509 GLN D CA 1
ATOM 7782 C C . GLN C 1 509 ? 12.287 87.389 170.610 1.00 57.68 509 GLN D C 1
ATOM 7783 O O . GLN C 1 509 ? 11.731 87.352 169.519 1.00 59.06 509 GLN D O 1
ATOM 7789 N N . SER C 1 510 ? 11.680 87.055 171.740 1.00 58.17 510 SER D N 1
ATOM 7790 C CA . SER C 1 510 ? 10.328 86.532 171.739 1.00 57.19 510 SER D CA 1
ATOM 7791 C C . SER C 1 510 ? 9.360 87.688 171.761 1.00 55.97 510 SER D C 1
ATOM 7792 O O . SER C 1 510 ? 9.728 88.796 172.118 1.00 55.39 510 SER D O 1
ATOM 7795 N N . ASN C 1 511 ? 8.127 87.407 171.350 1.00 56.29 511 ASN D N 1
ATOM 7796 C CA . ASN C 1 511 ? 6.981 88.258 171.609 1.00 56.78 511 ASN D CA 1
ATOM 7797 C C . ASN C 1 511 ? 6.679 88.232 173.109 1.00 57.55 511 ASN D C 1
ATOM 7798 O O . ASN C 1 511 ? 6.684 87.174 173.745 1.00 54.74 511 ASN D O 1
ATOM 7803 N N . GLU C 1 512 ? 6.407 89.398 173.675 1.00 61.63 512 GLU D N 1
ATOM 7804 C CA . GLU C 1 512 ? 6.364 89.521 175.123 1.00 63.93 512 GLU D CA 1
ATOM 7805 C C . GLU C 1 512 ? 4.994 89.298 175.773 1.00 63.22 512 GLU D C 1
ATOM 7806 O O . GLU C 1 512 ? 4.925 88.971 176.954 1.00 65.54 512 GLU D O 1
ATOM 7812 N N . LYS C 1 513 ? 3.910 89.450 175.017 1.00 59.93 513 LYS D N 1
ATOM 7813 C CA . LYS C 1 513 ? 2.571 89.263 175.582 1.00 57.30 513 LYS D CA 1
ATOM 7814 C C . LYS C 1 513 ? 2.305 87.863 176.142 1.00 55.78 513 LYS D C 1
ATOM 7815 O O . LYS C 1 513 ? 1.509 87.709 177.067 1.00 56.13 513 LYS D O 1
ATOM 7821 N N . PRO C 1 514 ? 2.946 86.828 175.577 1.00 54.21 514 PRO D N 1
ATOM 7822 C CA . PRO C 1 514 ? 2.613 85.532 176.188 1.00 52.08 514 PRO D CA 1
ATOM 7823 C C . PRO C 1 514 ? 3.255 85.356 177.560 1.00 51.13 514 PRO D C 1
ATOM 7824 O O . PRO C 1 514 ? 2.677 84.663 178.407 1.00 52.37 514 PRO D O 1
ATOM 7828 N N . TRP C 1 515 ? 4.415 85.981 177.773 1.00 48.15 515 TRP D N 1
ATOM 7829 C CA . TRP C 1 515 ? 5.135 85.887 179.044 1.00 43.90 515 TRP D CA 1
ATOM 7830 C C . TRP C 1 515 ? 4.479 86.620 180.209 1.00 44.77 515 TRP D C 1
ATOM 7831 O O . TRP C 1 515 ? 4.894 86.479 181.355 1.00 46.88 515 TRP D O 1
ATOM 7842 N N . ALA C 1 516 ? 3.449 87.396 179.925 1.00 44.96 516 ALA D N 1
ATOM 7843 C CA . ALA C 1 516 ? 2.620 87.917 180.987 1.00 45.03 516 ALA D CA 1
ATOM 7844 C C . ALA C 1 516 ? 2.191 86.762 181.896 1.00 45.68 516 ALA D C 1
ATOM 7845 O O . ALA C 1 516 ? 2.033 86.946 183.096 1.00 48.63 516 ALA D O 1
ATOM 7847 N N . ALA C 1 517 ? 2.015 85.566 181.340 1.00 43.67 517 ALA D N 1
ATOM 7848 C CA . ALA C 1 517 ? 1.616 84.428 182.174 1.00 42.24 517 ALA D CA 1
ATOM 7849 C C . ALA C 1 517 ? 2.678 84.055 183.193 1.00 43.10 517 ALA D C 1
ATOM 7850 O O . ALA C 1 517 ? 2.354 83.572 184.275 1.00 46.07 517 ALA D O 1
ATOM 7852 N N . THR C 1 518 ? 3.945 84.255 182.846 1.00 41.71 518 THR D N 1
ATOM 7853 C CA . THR C 1 518 ? 5.037 83.914 183.759 1.00 40.43 518 THR D CA 1
ATOM 7854 C C . THR C 1 518 ? 5.127 84.958 184.861 1.00 40.21 518 THR D C 1
ATOM 7855 O O . THR C 1 518 ? 5.358 84.627 186.009 1.00 40.03 518 THR D O 1
ATOM 7859 N N . TRP C 1 519 ? 4.918 86.223 184.513 1.00 41.66 519 TRP D N 1
ATOM 7860 C CA . TRP C 1 519 ? 4.874 87.272 185.525 1.00 40.81 519 TRP D CA 1
ATOM 7861 C C . TRP C 1 519 ? 3.768 87.030 186.531 1.00 40.93 519 TRP D C 1
ATOM 7862 O O . TRP C 1 519 ? 3.989 87.117 187.732 1.00 42.16 519 TRP D O 1
ATOM 7873 N N . ALA C 1 520 ? 2.583 86.698 186.049 1.00 39.98 520 ALA D N 1
ATOM 7874 C CA . ALA C 1 520 ? 1.497 86.419 186.966 1.00 40.67 520 ALA D CA 1
ATOM 7875 C C . ALA C 1 520 ? 1.779 85.167 187.797 1.00 42.70 520 ALA D C 1
ATOM 7876 O O . ALA C 1 520 ? 1.488 85.147 188.985 1.00 44.47 520 ALA D O 1
ATOM 7878 N N . ASN C 1 521 ? 2.364 84.138 187.182 1.00 42.79 521 ASN D N 1
ATOM 7879 C CA . ASN C 1 521 ? 2.754 82.918 187.903 1.00 42.17 521 ASN D CA 1
ATOM 7880 C C . ASN C 1 521 ? 3.683 83.201 189.069 1.00 41.99 521 ASN D C 1
ATOM 7881 O O . ASN C 1 521 ? 3.555 82.615 190.153 1.00 41.91 521 ASN D O 1
ATOM 7886 N N . LEU C 1 522 ? 4.647 84.077 188.814 1.00 42.91 522 LEU D N 1
ATOM 7887 C CA . LEU C 1 522 ? 5.586 84.519 189.830 1.00 44.46 522 LEU D CA 1
ATOM 7888 C C . LEU C 1 522 ? 4.833 85.223 190.953 1.00 44.06 522 LEU D C 1
ATOM 7889 O O . LEU C 1 522 ? 5.147 85.057 192.114 1.00 43.57 522 LEU D O 1
ATOM 7894 N N . GLY C 1 523 ? 3.826 86.007 190.595 1.00 45.10 523 GLY D N 1
ATOM 7895 C CA . GLY C 1 523 ? 3.023 86.705 191.580 1.00 46.20 523 GLY D CA 1
ATOM 7896 C C . GLY C 1 523 ? 2.201 85.730 192.396 1.00 48.35 523 GLY D C 1
ATOM 7897 O O . GLY C 1 523 ? 1.997 85.940 193.586 1.00 50.04 523 GLY D O 1
ATOM 7898 N N . HIS C 1 524 ? 1.722 84.660 191.764 1.00 47.60 524 HIS D N 1
ATOM 7899 C CA . HIS C 1 524 ? 0.910 83.681 192.474 1.00 48.23 524 HIS D CA 1
ATOM 7900 C C . HIS C 1 524 ? 1.771 82.898 193.484 1.00 52.11 524 HIS D C 1
ATOM 7901 O O . HIS C 1 524 ? 1.326 82.588 194.589 1.00 53.88 524 HIS D O 1
ATOM 7908 N N . ALA C 1 525 ? 3.011 82.594 193.116 1.00 52.54 525 ALA D N 1
ATOM 7909 C CA . ALA C 1 525 ? 3.912 81.916 194.039 1.00 51.30 525 ALA D CA 1
ATOM 7910 C C . ALA C 1 525 ? 4.196 82.828 195.242 1.00 53.77 525 ALA D C 1
ATOM 7911 O O . ALA C 1 525 ? 4.136 82.404 196.400 1.00 55.98 525 ALA D O 1
ATOM 7913 N N . TYR C 1 526 ? 4.488 84.093 194.963 1.00 52.77 526 TYR D N 1
ATOM 7914 C CA . TYR C 1 526 ? 4.718 85.076 196.019 1.00 50.52 526 TYR D CA 1
ATOM 7915 C C . TYR C 1 526 ? 3.526 85.191 196.973 1.00 52.30 526 TYR D C 1
ATOM 7916 O O . TYR C 1 526 ? 3.702 85.318 198.189 1.00 54.22 526 TYR D O 1
ATOM 7925 N N . ARG C 1 527 ? 2.320 85.156 196.414 1.00 52.21 527 ARG D N 1
ATOM 7926 C CA . ARG C 1 527 ? 1.090 85.231 197.186 1.00 55.60 527 ARG D CA 1
ATOM 7927 C C . ARG C 1 527 ? 0.990 84.077 198.175 1.00 59.03 527 ARG D C 1
ATOM 7928 O O . ARG C 1 527 ? 0.522 84.233 199.314 1.00 59.46 527 ARG D O 1
ATOM 7936 N N . LYS C 1 528 ? 1.425 82.909 197.718 1.00 59.89 528 LYS D N 1
ATOM 7937 C CA . LYS C 1 528 ? 1.327 81.686 198.501 1.00 60.70 528 LYS D CA 1
ATOM 7938 C C . LYS C 1 528 ? 2.334 81.630 199.645 1.00 60.71 528 LYS D C 1
ATOM 7939 O O . LYS C 1 528 ? 2.111 80.923 200.631 1.00 62.39 528 LYS D O 1
ATOM 7945 N N . LEU C 1 529 ? 3.440 82.363 199.503 1.00 59.31 529 LEU D N 1
ATOM 7946 C CA . LEU C 1 529 ? 4.441 82.488 200.565 1.00 58.86 529 LEU D CA 1
ATOM 7947 C C . LEU C 1 529 ? 4.185 83.698 201.430 1.00 61.06 529 LEU D C 1
ATOM 7948 O O . LEU C 1 529 ? 5.111 84.222 202.052 1.00 62.05 529 LEU D O 1
ATOM 7953 N N . LYS C 1 530 ? 2.940 84.157 201.454 1.00 62.80 530 LYS D N 1
ATOM 7954 C CA . LYS C 1 530 ? 2.601 85.378 202.181 1.00 65.52 530 LYS D CA 1
ATOM 7955 C C . LYS C 1 530 ? 3.471 86.603 201.847 1.00 63.90 530 LYS D C 1
ATOM 7956 O O . LYS C 1 530 ? 3.446 87.580 202.589 1.00 64.20 530 LYS D O 1
ATOM 7962 N N . MET C 1 531 ? 4.238 86.590 200.759 1.00 60.78 531 MET D N 1
ATOM 7963 C CA . MET C 1 531 ? 5.028 87.795 200.477 1.00 59.37 531 MET D CA 1
ATOM 7964 C C . MET C 1 531 ? 4.384 88.721 199.443 1.00 59.15 531 MET D C 1
ATOM 7965 O O . MET C 1 531 ? 4.692 88.680 198.258 1.00 58.89 531 MET D O 1
ATOM 7970 N N . TYR C 1 532 ? 3.508 89.583 199.955 1.00 59.99 532 TYR D N 1
ATOM 7971 C CA . TYR C 1 532 ? 2.489 90.283 199.180 1.00 60.18 532 TYR D CA 1
ATOM 7972 C C . TYR C 1 532 ? 2.952 91.498 198.369 1.00 60.02 532 TYR D C 1
ATOM 7973 O O . TYR C 1 532 ? 2.352 91.830 197.347 1.00 57.85 532 TYR D O 1
ATOM 7982 N N . ASP C 1 533 ? 4.003 92.170 198.816 1.00 61.55 533 ASP D N 1
ATOM 7983 C CA . ASP C 1 533 ? 4.521 93.298 198.048 1.00 62.05 533 ASP D CA 1
ATOM 7984 C C . ASP C 1 533 ? 5.236 92.832 196.777 1.00 60.05 533 ASP D C 1
ATOM 7985 O O . ASP C 1 533 ? 5.230 93.534 195.765 1.00 62.93 533 ASP D O 1
ATOM 7990 N N . ALA C 1 534 ? 5.846 91.649 196.825 1.00 54.41 534 ALA D N 1
ATOM 7991 C CA . ALA C 1 534 ? 6.501 91.087 195.653 1.00 49.25 534 ALA D CA 1
ATOM 7992 C C . ALA C 1 534 ? 5.420 90.609 194.670 1.00 50.39 534 ALA D C 1
ATOM 7993 O O . ALA C 1 534 ? 5.518 90.826 193.446 1.00 49.40 534 ALA D O 1
ATOM 7995 N N . ALA C 1 535 ? 4.383 89.977 195.225 1.00 48.60 535 ALA D N 1
ATOM 7996 C CA . ALA C 1 535 ? 3.221 89.546 194.455 1.00 44.81 535 ALA D CA 1
ATOM 7997 C C . ALA C 1 535 ? 2.579 90.690 193.658 1.00 46.32 535 ALA D C 1
ATOM 7998 O O . ALA C 1 535 ? 2.317 90.536 192.467 1.00 47.30 535 ALA D O 1
ATOM 8000 N N . ILE C 1 536 ? 2.311 91.823 194.310 1.00 47.17 536 ILE D N 1
ATOM 8001 C CA . ILE C 1 536 ? 1.709 92.972 193.630 1.00 47.21 536 ILE D CA 1
ATOM 8002 C C . ILE C 1 536 ? 2.567 93.403 192.446 1.00 47.32 536 ILE D C 1
ATOM 8003 O O . ILE C 1 536 ? 2.071 93.544 191.337 1.00 48.10 536 ILE D O 1
ATOM 8008 N N . ASP C 1 537 ? 3.857 93.600 192.680 1.00 48.06 537 ASP D N 1
ATOM 8009 C CA . ASP C 1 537 ? 4.764 93.997 191.616 1.00 48.51 537 ASP D CA 1
ATOM 8010 C C . ASP C 1 537 ? 4.712 93.063 190.394 1.00 48.47 537 ASP D C 1
ATOM 8011 O O . ASP C 1 537 ? 4.597 93.534 189.267 1.00 49.50 537 ASP D O 1
ATOM 8016 N N . ALA C 1 538 ? 4.818 91.750 190.616 1.00 47.86 538 ALA D N 1
ATOM 8017 C CA . ALA C 1 538 ? 4.864 90.761 189.522 1.00 44.55 538 ALA D CA 1
ATOM 8018 C C . ALA C 1 538 ? 3.523 90.648 188.815 1.00 48.33 538 ALA D C 1
ATOM 8019 O O . ALA C 1 538 ? 3.464 90.581 187.588 1.00 49.40 538 ALA D O 1
ATOM 8021 N N . LEU C 1 539 ? 2.451 90.606 189.607 1.00 49.32 539 LEU D N 1
ATOM 8022 C CA . LEU C 1 539 ? 1.093 90.589 189.085 1.00 47.26 539 LEU D CA 1
ATOM 8023 C C . LEU C 1 539 ? 0.863 91.786 188.179 1.00 49.05 539 LEU D C 1
ATOM 8024 O O . LEU C 1 539 ? 0.278 91.669 187.108 1.00 49.90 539 LEU D O 1
ATOM 8029 N N . ASN C 1 540 ? 1.343 92.939 188.599 1.00 50.58 540 ASN D N 1
ATOM 8030 C CA . ASN C 1 540 ? 1.176 94.125 187.793 1.00 52.04 540 ASN D CA 1
ATOM 8031 C C . ASN C 1 540 ? 2.030 94.097 186.540 1.00 50.92 540 ASN D C 1
ATOM 8032 O O . ASN C 1 540 ? 1.589 94.475 185.463 1.00 52.16 540 ASN D O 1
ATOM 8037 N N . GLN C 1 541 ? 3.254 93.628 186.678 1.00 49.57 541 GLN D N 1
ATOM 8038 C CA . GLN C 1 541 ? 4.093 93.427 185.527 1.00 52.15 541 GLN D CA 1
ATOM 8039 C C . GLN C 1 541 ? 3.346 92.446 184.594 1.00 53.37 541 GLN D C 1
ATOM 8040 O O . GLN C 1 541 ? 3.523 92.448 183.364 1.00 50.40 541 GLN D O 1
ATOM 8046 N N . GLY C 1 542 ? 2.469 91.644 185.201 1.00 56.07 542 GLY D N 1
ATOM 8047 C CA . GLY C 1 542 ? 1.653 90.665 184.501 1.00 56.16 542 GLY D CA 1
ATOM 8048 C C . GLY C 1 542 ? 0.649 91.238 183.518 1.00 59.65 542 GLY D C 1
ATOM 8049 O O . GLY C 1 542 ? 0.769 90.999 182.327 1.00 60.05 542 GLY D O 1
ATOM 8050 N N . LEU C 1 543 ? -0.338 91.995 183.993 1.00 63.37 543 LEU D N 1
ATOM 8051 C CA . LEU C 1 543 ? -1.349 92.551 183.081 1.00 65.44 543 LEU D CA 1
ATOM 8052 C C . LEU C 1 543 ? -0.805 93.654 182.172 1.00 66.07 543 LEU D C 1
ATOM 8053 O O . LEU C 1 543 ? -1.366 93.940 181.112 1.00 66.09 543 LEU D O 1
ATOM 8058 N N . LEU C 1 544 ? 0.301 94.255 182.585 1.00 65.72 544 LEU D N 1
ATOM 8059 C CA . LEU C 1 544 ? 1.013 95.190 181.732 1.00 66.15 544 LEU D CA 1
ATOM 8060 C C . LEU C 1 544 ? 1.222 94.580 180.348 1.00 65.75 544 LEU D C 1
ATOM 8061 O O . LEU C 1 544 ? 0.974 95.220 179.330 1.00 67.90 544 LEU D O 1
ATOM 8066 N N . LEU C 1 545 ? 1.680 93.336 180.317 1.00 63.86 545 LEU D N 1
ATOM 8067 C CA . LEU C 1 545 ? 1.945 92.648 179.062 1.00 62.69 545 LEU D CA 1
ATOM 8068 C C . LEU C 1 545 ? 0.663 92.160 178.373 1.00 65.10 545 LEU D C 1
ATOM 8069 O O . LEU C 1 545 ? 0.663 91.931 177.171 1.00 65.48 545 LEU D O 1
ATOM 8074 N N . SER C 1 546 ? -0.422 92.001 179.122 1.00 78.63 546 SER D N 1
ATOM 8075 C CA . SER C 1 546 ? -1.712 91.674 178.518 1.00 84.76 546 SER D CA 1
ATOM 8076 C C . SER C 1 546 ? -2.835 92.269 179.357 1.00 89.85 546 SER D C 1
ATOM 8077 O O . SER C 1 546 ? -3.225 91.707 180.388 1.00 89.61 546 SER D O 1
ATOM 8080 N N . THR C 1 547 ? -3.360 93.402 178.898 1.00 94.53 547 THR D N 1
ATOM 8081 C CA . THR C 1 547 ? -4.171 94.283 179.741 1.00 98.76 547 THR D CA 1
ATOM 8082 C C . THR C 1 547 ? -5.631 93.838 179.923 1.00 101.95 547 THR D C 1
ATOM 8083 O O . THR C 1 547 ? -6.288 94.184 180.915 1.00 102.20 547 THR D O 1
ATOM 8087 N N . ASN C 1 548 ? -6.119 93.060 178.965 1.00 103.62 548 ASN D N 1
ATOM 8088 C CA . ASN C 1 548 ? -7.502 92.593 178.939 1.00 105.74 548 ASN D CA 1
ATOM 8089 C C . ASN C 1 548 ? -7.747 91.310 179.747 1.00 102.88 548 ASN D C 1
ATOM 8090 O O . ASN C 1 548 ? -8.327 90.350 179.213 1.00 104.22 548 ASN D O 1
ATOM 8095 N N . ASP C 1 549 ? -7.330 91.289 181.018 1.00 97.16 549 ASP D N 1
ATOM 8096 C CA . ASP C 1 549 ? -7.283 90.031 181.781 1.00 90.23 549 ASP D CA 1
ATOM 8097 C C . ASP C 1 549 ? -7.959 90.017 183.166 1.00 83.22 549 ASP D C 1
ATOM 8098 O O . ASP C 1 549 ? -7.439 90.571 184.128 1.00 81.05 549 ASP D O 1
ATOM 8103 N N . ALA C 1 550 ? -9.098 89.340 183.267 1.00 79.37 550 ALA D N 1
ATOM 8104 C CA . ALA C 1 550 ? -9.906 89.366 184.487 1.00 75.56 550 ALA D CA 1
ATOM 8105 C C . ALA C 1 550 ? -9.268 88.633 185.662 1.00 73.06 550 ALA D C 1
ATOM 8106 O O . ALA C 1 550 ? -9.454 89.013 186.821 1.00 70.85 550 ALA D O 1
ATOM 8108 N N . ASN C 1 551 ? -8.524 87.574 185.365 1.00 72.82 551 ASN D N 1
ATOM 8109 C CA . ASN C 1 551 ? -8.025 86.704 186.418 1.00 70.66 551 ASN D CA 1
ATOM 8110 C C . ASN C 1 551 ? -6.937 87.358 187.249 1.00 68.15 551 ASN D C 1
ATOM 8111 O O . ASN C 1 551 ? -6.906 87.174 188.468 1.00 68.46 551 ASN D O 1
ATOM 8116 N N . VAL C 1 552 ? -6.046 88.115 186.605 1.00 64.73 552 VAL D N 1
ATOM 8117 C CA . VAL C 1 552 ? -5.002 88.797 187.362 1.00 61.07 552 VAL D CA 1
ATOM 8118 C C . VAL C 1 552 ? -5.560 89.952 188.186 1.00 61.98 552 VAL D C 1
ATOM 8119 O O . VAL C 1 552 ? -5.019 90.266 189.246 1.00 63.18 552 VAL D O 1
ATOM 8123 N N . HIS C 1 553 ? -6.649 90.565 187.730 1.00 60.97 553 HIS D N 1
ATOM 8124 C CA . HIS C 1 553 ? -7.329 91.550 188.569 1.00 59.89 553 HIS D CA 1
ATOM 8125 C C . HIS C 1 553 ? -7.877 90.884 189.824 1.00 60.49 553 HIS D C 1
ATOM 8126 O O . HIS C 1 553 ? -7.686 91.384 190.934 1.00 59.38 553 HIS D O 1
ATOM 8133 N N . THR C 1 554 ? -8.545 89.745 189.643 1.00 62.61 554 THR D N 1
ATOM 8134 C CA . THR C 1 554 ? -8.987 88.911 190.761 1.00 62.45 554 THR D CA 1
ATOM 8135 C C . THR C 1 554 ? -7.793 88.523 191.635 1.00 61.00 554 THR D C 1
ATOM 8136 O O . THR C 1 554 ? -7.845 88.648 192.851 1.00 60.54 554 THR D O 1
ATOM 8140 N N . ALA C 1 555 ? -6.725 88.042 190.998 1.00 59.85 555 ALA D N 1
ATOM 8141 C CA . ALA C 1 555 ? -5.475 87.739 191.682 1.00 58.29 555 ALA D CA 1
ATOM 8142 C C . ALA C 1 555 ? -5.043 88.912 192.554 1.00 58.92 555 ALA D C 1
ATOM 8143 O O . ALA C 1 555 ? -4.918 88.775 193.774 1.00 59.35 555 ALA D O 1
ATOM 8145 N N . ILE C 1 556 ? -4.821 90.062 191.914 1.00 58.08 556 ILE D N 1
ATOM 8146 C CA . ILE C 1 556 ? -4.426 91.295 192.598 1.00 58.14 556 ILE D CA 1
ATOM 8147 C C . ILE C 1 556 ? -5.374 91.666 193.736 1.00 59.41 556 ILE D C 1
ATOM 8148 O O . ILE C 1 556 ? -4.934 91.984 194.834 1.00 58.77 556 ILE D O 1
ATOM 8153 N N . ALA C 1 557 ? -6.675 91.632 193.467 1.00 61.98 557 ALA D N 1
ATOM 8154 C CA . ALA C 1 557 ? -7.674 91.924 194.493 1.00 63.93 557 ALA D CA 1
ATOM 8155 C C . ALA C 1 557 ? -7.453 91.079 195.743 1.00 65.44 557 ALA D C 1
ATOM 8156 O O . ALA C 1 557 ? -7.385 91.615 196.850 1.00 67.16 557 ALA D O 1
ATOM 8158 N N . LEU C 1 558 ? -7.334 89.764 195.561 1.00 64.46 558 LEU D N 1
ATOM 8159 C CA . LEU C 1 558 ? -7.138 88.849 196.676 1.00 64.04 558 LEU D CA 1
ATOM 8160 C C . LEU C 1 558 ? -5.881 89.190 197.469 1.00 64.34 558 LEU D C 1
ATOM 8161 O O . LEU C 1 558 ? -5.862 89.057 198.697 1.00 67.36 558 LEU D O 1
ATOM 8166 N N . VAL C 1 559 ? -4.829 89.625 196.780 1.00 60.25 559 VAL D N 1
ATOM 8167 C CA . VAL C 1 559 ? -3.607 90.003 197.478 1.00 57.17 559 VAL D CA 1
ATOM 8168 C C . VAL C 1 559 ? -3.832 91.282 198.275 1.00 61.32 559 VAL D C 1
ATOM 8169 O O . VAL C 1 559 ? -3.113 91.563 199.227 1.00 64.37 559 VAL D O 1
ATOM 8173 N N . TYR C 1 560 ? -4.838 92.058 197.899 1.00 62.05 560 TYR D N 1
ATOM 8174 C CA . TYR C 1 560 ? -5.126 93.281 198.637 1.00 63.63 560 TYR D CA 1
ATOM 8175 C C . TYR C 1 560 ? -5.897 92.973 199.914 1.00 67.22 560 TYR D C 1
ATOM 8176 O O . TYR C 1 560 ? -5.574 93.488 200.992 1.00 67.74 560 TYR D O 1
ATOM 8185 N N . LEU C 1 561 ? -6.898 92.107 199.790 1.00 68.40 561 LEU D N 1
ATOM 8186 C CA . LEU C 1 561 ? -7.606 91.605 200.953 1.00 68.86 561 LEU D CA 1
ATOM 8187 C C . LEU C 1 561 ? -6.607 91.094 201.989 1.00 70.80 561 LEU D C 1
ATOM 8188 O O . LEU C 1 561 ? -6.684 91.448 203.160 1.00 74.41 561 LEU D O 1
ATOM 8193 N N . HIS C 1 562 ? -5.655 90.279 201.557 1.00 69.00 562 HIS D N 1
ATOM 8194 C CA . HIS C 1 562 ? -4.608 89.830 202.461 1.00 69.18 562 HIS D CA 1
ATOM 8195 C C . HIS C 1 562 ? -3.853 90.985 203.099 1.00 69.26 562 HIS D C 1
ATOM 8196 O O . HIS C 1 562 ? -3.496 90.916 204.271 1.00 69.92 562 HIS D O 1
ATOM 8203 N N . LYS C 1 563 ? -3.604 92.042 202.331 1.00 68.75 563 LYS D N 1
ATOM 8204 C CA . LYS C 1 563 ? -2.884 93.203 202.846 1.00 68.85 563 LYS D CA 1
ATOM 8205 C C . LYS C 1 563 ? -3.836 94.089 203.626 1.00 70.41 563 LYS D C 1
ATOM 8206 O O . LYS C 1 563 ? -3.485 95.204 204.016 1.00 70.50 563 LYS D O 1
ATOM 8212 N N . LYS C 1 564 ? -5.047 93.584 203.843 1.00 70.52 564 LYS D N 1
ATOM 8213 C CA . LYS C 1 564 ? -6.048 94.304 204.616 1.00 70.28 564 LYS D CA 1
ATOM 8214 C C . LYS C 1 564 ? -6.283 95.694 204.031 1.00 72.37 564 LYS D C 1
ATOM 8215 O O . LYS C 1 564 ? -6.387 96.678 204.763 1.00 75.29 564 LYS D O 1
ATOM 8221 N N . ILE C 1 565 ? -6.344 95.779 202.705 1.00 71.01 565 ILE D N 1
ATOM 8222 C CA . ILE C 1 565 ? -6.741 97.016 202.044 1.00 69.41 565 ILE D CA 1
ATOM 8223 C C . ILE C 1 565 ? -7.931 96.756 201.123 1.00 70.75 565 ILE D C 1
ATOM 8224 O O . ILE C 1 565 ? -7.788 96.726 199.906 1.00 71.87 565 ILE D O 1
ATOM 8229 N N . PRO C 1 566 ? -9.113 96.559 201.719 1.00 70.98 566 PRO D N 1
ATOM 8230 C CA . PRO C 1 566 ? -10.378 96.235 201.044 1.00 71.89 566 PRO D CA 1
ATOM 8231 C C . PRO C 1 566 ? -10.721 97.167 199.886 1.00 72.41 566 PRO D C 1
ATOM 8232 O O . PRO C 1 566 ? -11.350 96.721 198.931 1.00 75.11 566 PRO D O 1
ATOM 8236 N N . GLY C 1 567 ? -10.326 98.433 199.974 1.00 69.96 567 GLY D N 1
ATOM 8237 C CA . GLY C 1 567 ? -10.707 99.426 198.983 1.00 68.66 567 GLY D CA 1
ATOM 8238 C C . GLY C 1 567 ? -10.066 99.246 197.620 1.00 67.58 567 GLY D C 1
ATOM 8239 O O . GLY C 1 567 ? -10.712 99.444 196.597 1.00 69.24 567 GLY D O 1
ATOM 8240 N N . LEU C 1 568 ? -8.788 98.881 197.604 1.00 65.18 568 LEU D N 1
ATOM 8241 C CA . LEU C 1 568 ? -8.064 98.642 196.361 1.00 62.90 568 LEU D CA 1
ATOM 8242 C C . LEU C 1 568 ? -8.452 97.290 195.795 1.00 65.28 568 LEU D C 1
ATOM 8243 O O . LEU C 1 568 ? -8.445 97.068 194.583 1.00 65.84 568 LEU D O 1
ATOM 8248 N N . ALA C 1 569 ? -8.785 96.371 196.685 1.00 66.90 569 ALA D N 1
ATOM 8249 C CA . ALA C 1 569 ? -9.275 95.091 196.240 1.00 67.81 569 ALA D CA 1
ATOM 8250 C C . ALA C 1 569 ? -10.579 95.339 195.487 1.00 70.49 569 ALA D C 1
ATOM 8251 O O . ALA C 1 569 ? -10.835 94.719 194.464 1.00 72.65 569 ALA D O 1
ATOM 8253 N N . ILE C 1 570 ? -11.387 96.271 195.983 1.00 70.17 570 ILE D N 1
ATOM 8254 C CA . ILE C 1 570 ? -12.681 96.562 195.376 1.00 70.89 570 ILE D CA 1
ATOM 8255 C C . ILE C 1 570 ? -12.555 97.160 193.974 1.00 74.84 570 ILE D C 1
ATOM 8256 O O . ILE C 1 570 ? -13.253 96.748 193.048 1.00 78.94 570 ILE D O 1
ATOM 8261 N N . THR C 1 571 ? -11.664 98.129 193.807 1.00 73.55 571 THR D N 1
ATOM 8262 C CA . THR C 1 571 ? -11.488 98.753 192.503 1.00 72.67 571 THR D CA 1
ATOM 8263 C C . THR C 1 571 ? -11.030 97.733 191.466 1.00 70.87 571 THR D C 1
ATOM 8264 O O . THR C 1 571 ? -11.392 97.834 190.293 1.00 72.50 571 THR D O 1
ATOM 8268 N N . HIS C 1 572 ? -10.242 96.751 191.904 1.00 67.86 572 HIS D N 1
ATOM 8269 C CA . HIS C 1 572 ? -9.700 95.728 191.005 1.00 66.04 572 HIS D CA 1
ATOM 8270 C C . HIS C 1 572 ? -10.721 94.665 190.665 1.00 67.88 572 HIS D C 1
ATOM 8271 O O . HIS C 1 572 ? -10.760 94.166 189.538 1.00 68.52 572 HIS D O 1
ATOM 8278 N N . LEU C 1 573 ? -11.543 94.316 191.647 1.00 69.93 573 LEU D N 1
ATOM 8279 C CA . LEU C 1 573 ? -12.635 93.380 191.425 1.00 73.26 573 LEU D CA 1
ATOM 8280 C C . LEU C 1 573 ? -13.682 94.001 190.506 1.00 77.93 573 LEU D C 1
ATOM 8281 O O . LEU C 1 573 ? -14.361 93.294 189.761 1.00 79.71 573 LEU D O 1
ATOM 8286 N N . HIS C 1 574 ? -13.799 95.324 190.545 1.00 80.26 574 HIS D N 1
ATOM 8287 C CA . HIS C 1 574 ? -14.673 96.015 189.605 1.00 85.00 574 HIS D CA 1
ATOM 8288 C C . HIS C 1 574 ? -14.159 95.874 188.173 1.00 84.24 574 HIS D C 1
ATOM 8289 O O . HIS C 1 574 ? -14.934 95.581 187.263 1.00 86.55 574 HIS D O 1
ATOM 8296 N N . GLU C 1 575 ? -12.857 96.080 187.977 1.00 80.85 575 GLU D N 1
ATOM 8297 C CA . GLU C 1 575 ? -12.265 95.973 186.648 1.00 80.27 575 GLU D CA 1
ATOM 8298 C C . GLU C 1 575 ? -12.454 94.583 186.057 1.00 78.54 575 GLU D C 1
ATOM 8299 O O . GLU C 1 575 ? -12.762 94.447 184.871 1.00 78.44 575 GLU D O 1
ATOM 8305 N N . SER C 1 576 ? -12.279 93.550 186.879 1.00 77.10 576 SER D N 1
ATOM 8306 C CA . SER C 1 576 ? -12.376 92.185 186.368 1.00 78.13 576 SER D CA 1
ATOM 8307 C C . SER C 1 576 ? -13.819 91.716 186.181 1.00 80.30 576 SER D C 1
ATOM 8308 O O . SER C 1 576 ? -14.093 90.899 185.306 1.00 81.12 576 SER D O 1
ATOM 8311 N N . LEU C 1 577 ? -14.740 92.232 186.989 1.00 81.66 577 LEU D N 1
ATOM 8312 C CA . LEU C 1 577 ? -16.160 91.922 186.799 1.00 84.10 577 LEU D CA 1
ATOM 8313 C C . LEU C 1 577 ? -16.698 92.569 185.528 1.00 86.65 577 LEU D C 1
ATOM 8314 O O . LEU C 1 577 ? -17.604 92.040 184.894 1.00 90.15 577 LEU D O 1
ATOM 8319 N N . ALA C 1 578 ? -16.135 93.712 185.156 1.00 85.35 578 ALA D N 1
ATOM 8320 C CA . ALA C 1 578 ? -16.509 94.370 183.911 1.00 86.40 578 ALA D CA 1
ATOM 8321 C C . ALA C 1 578 ? -15.929 93.620 182.711 1.00 86.43 578 ALA D C 1
ATOM 8322 O O . ALA C 1 578 ? -16.535 93.580 181.645 1.00 88.63 578 ALA D O 1
ATOM 8324 N N . ILE C 1 579 ? -14.752 93.028 182.892 1.00 84.47 579 ILE D N 1
ATOM 8325 C CA . ILE C 1 579 ? -14.115 92.232 181.842 1.00 84.02 579 ILE D CA 1
ATOM 8326 C C . ILE C 1 579 ? -14.823 90.888 181.628 1.00 86.55 579 ILE D C 1
ATOM 8327 O O . ILE C 1 579 ? -15.068 90.481 180.494 1.00 87.20 579 ILE D O 1
ATOM 8332 N N . SER C 1 580 ? -15.150 90.209 182.724 1.00 87.98 580 SER D N 1
ATOM 8333 C CA . SER C 1 580 ? -15.900 88.958 182.679 1.00 91.17 580 SER D CA 1
ATOM 8334 C C . SER C 1 580 ? -17.024 89.007 183.716 1.00 95.09 580 SER D C 1
ATOM 8335 O O . SER C 1 580 ? -16.816 88.674 184.879 1.00 95.09 580 SER D O 1
ATOM 8338 N N . PRO C 1 581 ? -18.223 89.426 183.290 1.00 99.78 581 PRO D N 1
ATOM 8339 C CA . PRO C 1 581 ? -19.337 89.785 184.178 1.00 103.03 581 PRO D CA 1
ATOM 8340 C C . PRO C 1 581 ? -19.893 88.631 185.001 1.00 105.67 581 PRO D C 1
ATOM 8341 O O . PRO C 1 581 ? -20.564 88.866 186.006 1.00 106.03 581 PRO D O 1
ATOM 8345 N N . ASN C 1 582 ? -19.624 87.402 184.581 1.00 108.54 582 ASN D N 1
ATOM 8346 C CA . ASN C 1 582 ? -20.226 86.239 185.223 1.00 113.20 582 ASN D CA 1
ATOM 8347 C C . ASN C 1 582 ? -19.325 85.585 186.269 1.00 113.87 582 ASN D C 1
ATOM 8348 O O . ASN C 1 582 ? -19.787 84.779 187.079 1.00 115.07 582 ASN D O 1
ATOM 8353 N N . GLU C 1 583 ? -18.044 85.946 186.248 1.00 113.44 583 GLU D N 1
ATOM 8354 C CA . GLU C 1 583 ? -17.035 85.329 187.108 1.00 112.75 583 GLU D CA 1
ATOM 8355 C C . GLU C 1 583 ? -17.551 85.001 188.513 1.00 115.13 583 GLU D C 1
ATOM 8356 O O . GLU C 1 583 ? -17.939 85.889 189.278 1.00 115.07 583 GLU D O 1
ATOM 8358 N N . ILE C 1 584 ? -17.546 83.710 188.833 1.00 117.11 584 ILE D N 1
ATOM 8359 C CA . ILE C 1 584 ? -18.048 83.216 190.110 1.00 119.34 584 ILE D CA 1
ATOM 8360 C C . ILE C 1 584 ? -17.122 83.581 191.277 1.00 116.70 584 ILE D C 1
ATOM 8361 O O . ILE C 1 584 ? -17.590 83.954 192.355 1.00 117.45 584 ILE D O 1
ATOM 8366 N N . MET C 1 585 ? -15.813 83.471 191.059 1.00 113.33 585 MET D N 1
ATOM 8367 C CA . MET C 1 585 ? -14.828 83.787 192.095 1.00 109.63 585 MET D CA 1
ATOM 8368 C C . MET C 1 585 ? -14.701 85.289 192.311 1.00 107.61 585 MET D C 1
ATOM 8369 O O . MET C 1 585 ? -14.546 85.753 193.440 1.00 107.28 585 MET D O 1
ATOM 8374 N N . ALA C 1 586 ? -14.752 86.045 191.222 1.00 106.17 586 ALA D N 1
ATOM 8375 C CA . ALA C 1 586 ? -14.726 87.492 191.323 1.00 104.30 586 ALA D CA 1
ATOM 8376 C C . ALA C 1 586 ? -15.867 87.931 192.225 1.00 105.42 586 ALA D C 1
ATOM 8377 O O . ALA C 1 586 ? -15.659 88.635 193.213 1.00 104.88 586 ALA D O 1
ATOM 8379 N N . SER C 1 587 ? -17.072 87.484 191.890 1.00 106.68 587 SER D N 1
ATOM 8380 C CA . SER C 1 587 ? -18.273 87.908 192.595 1.00 107.19 587 SER D CA 1
ATOM 8381 C C . SER C 1 587 ? -18.226 87.601 194.089 1.00 106.09 587 SER D C 1
ATOM 8382 O O . SER C 1 587 ? -18.480 88.481 194.910 1.00 107.04 587 SER D O 1
ATOM 8385 N N . ASP C 1 588 ? -17.906 86.357 194.443 1.00 104.57 588 ASP D N 1
ATOM 8386 C CA . ASP C 1 588 ? -17.801 85.966 195.853 1.00 102.17 588 ASP D CA 1
ATOM 8387 C C . ASP C 1 588 ? -16.719 86.770 196.553 1.00 98.39 588 ASP D C 1
ATOM 8388 O O . ASP C 1 588 ? -16.948 87.362 197.611 1.00 99.59 588 ASP D O 1
ATOM 8393 N N . LEU C 1 589 ? -15.540 86.793 195.945 1.00 93.98 589 LEU D N 1
ATOM 8394 C CA . LEU C 1 589 ? -14.404 87.529 196.480 1.00 89.47 589 LEU D CA 1
ATOM 8395 C C . LEU C 1 589 ? -14.750 89.010 196.692 1.00 88.22 589 LEU D C 1
ATOM 8396 O O . LEU C 1 589 ? -14.224 89.658 197.598 1.00 86.07 589 LEU D O 1
ATOM 8401 N N . LEU C 1 590 ? -15.650 89.535 195.864 1.00 89.28 590 LEU D N 1
ATOM 8402 C CA . LEU C 1 590 ? -16.061 90.931 195.979 1.00 90.17 590 LEU D CA 1
ATOM 8403 C C . LEU C 1 590 ? -16.887 91.186 197.234 1.00 94.51 590 LEU D C 1
ATOM 8404 O O . LEU C 1 590 ? -16.506 92.004 198.073 1.00 94.48 590 LEU D O 1
ATOM 8409 N N . LYS C 1 591 ? -18.018 90.493 197.354 1.00 97.75 591 LYS D N 1
ATOM 8410 C CA . LYS C 1 591 ? -18.903 90.670 198.501 1.00 99.59 591 LYS D CA 1
ATOM 8411 C C . LYS C 1 591 ? -18.107 90.765 199.802 1.00 97.58 591 LYS D C 1
ATOM 8412 O O . LYS C 1 591 ? -18.426 91.574 200.676 1.00 99.43 591 LYS D O 1
ATOM 8418 N N . ARG C 1 592 ? -17.057 89.953 199.913 1.00 93.53 592 ARG D N 1
ATOM 8419 C CA . ARG C 1 592 ? -16.240 89.906 201.124 1.00 90.89 592 ARG D CA 1
ATOM 8420 C C . ARG C 1 592 ? -15.417 91.187 201.349 1.00 90.07 592 ARG D C 1
ATOM 8421 O O . ARG C 1 592 ? -15.264 91.652 202.482 1.00 89.24 592 ARG D O 1
ATOM 8429 N N . ALA C 1 593 ? -14.895 91.762 200.271 1.00 89.64 593 ALA D N 1
ATOM 8430 C CA . ALA C 1 593 ? -14.122 92.994 200.381 1.00 88.26 593 ALA D CA 1
ATOM 8431 C C . ALA C 1 593 ? -15.003 94.150 200.840 1.00 90.49 593 ALA D C 1
ATOM 8432 O O . ALA C 1 593 ? -14.525 95.078 201.491 1.00 90.40 593 ALA D O 1
ATOM 8434 N N . LEU C 1 594 ? -16.288 94.090 200.496 1.00 92.78 594 LEU D N 1
ATOM 8435 C CA . LEU C 1 594 ? -17.228 95.154 200.845 1.00 95.49 594 LEU D CA 1
ATOM 8436 C C . LEU C 1 594 ? -17.203 95.504 202.335 1.00 96.49 594 LEU D C 1
ATOM 8437 O O . LEU C 1 594 ? -17.545 94.674 203.192 1.00 95.21 594 LEU D O 1
ATOM 8442 N N . GLU C 1 595 ? -16.786 96.742 202.619 1.00 97.46 595 GLU D N 1
ATOM 8443 C CA . GLU C 1 595 ? -16.690 97.266 203.981 1.00 97.72 595 GLU D CA 1
ATOM 8444 C C . GLU C 1 595 ? -17.476 98.561 204.151 1.00 100.99 595 GLU D C 1
ATOM 8445 O O . GLU C 1 595 ? -17.905 98.895 205.257 1.00 102.86 595 GLU D O 1
ATOM 8454 N N . MET D 2 2 ? 10.108 73.907 164.747 1.00 58.44 2 MET E N 1
ATOM 8455 C CA . MET D 2 2 ? 8.888 73.491 165.418 1.00 53.97 2 MET E CA 1
ATOM 8456 C C . MET D 2 2 ? 8.040 74.631 165.998 1.00 49.96 2 MET E C 1
ATOM 8457 O O . MET D 2 2 ? 8.549 75.531 166.661 1.00 47.24 2 MET E O 1
ATOM 8462 N N . LEU D 2 3 ? 6.740 74.581 165.732 1.00 48.02 3 LEU E N 1
ATOM 8463 C CA . LEU D 2 3 ? 5.787 75.484 166.342 1.00 46.37 3 LEU E CA 1
ATOM 8464 C C . LEU D 2 3 ? 5.834 75.367 167.858 1.00 49.59 3 LEU E C 1
ATOM 8465 O O . LEU D 2 3 ? 5.781 74.272 168.410 1.00 50.36 3 LEU E O 1
ATOM 8470 N N . ARG D 2 4 ? 5.895 76.507 168.531 1.00 50.17 4 ARG E N 1
ATOM 8471 C CA . ARG D 2 4 ? 5.847 76.528 169.976 1.00 49.79 4 ARG E CA 1
ATOM 8472 C C . ARG D 2 4 ? 4.441 76.839 170.432 1.00 49.65 4 ARG E C 1
ATOM 8473 O O . ARG D 2 4 ? 3.550 77.045 169.628 1.00 51.25 4 ARG E O 1
ATOM 8481 N N . ARG D 2 5 ? 4.239 76.863 171.735 1.00 50.65 5 ARG E N 1
ATOM 8482 C CA . ARG D 2 5 ? 3.010 77.399 172.279 1.00 52.18 5 ARG E CA 1
ATOM 8483 C C . ARG D 2 5 ? 3.295 78.238 173.509 1.00 51.29 5 ARG E C 1
ATOM 8484 O O . ARG D 2 5 ? 4.451 78.399 173.905 1.00 52.58 5 ARG E O 1
ATOM 8492 N N . ASN D 2 6 ? 2.237 78.770 174.108 1.00 50.00 6 ASN E N 1
ATOM 8493 C CA . ASN D 2 6 ? 2.375 79.752 175.182 1.00 50.00 6 ASN E CA 1
ATOM 8494 C C . ASN D 2 6 ? 2.445 79.199 176.603 1.00 47.21 6 ASN E C 1
ATOM 8495 O O . ASN D 2 6 ? 1.810 78.186 176.925 1.00 44.94 6 ASN E O 1
ATOM 8500 N N . PRO D 2 7 ? 3.219 79.884 177.463 1.00 47.46 7 PRO E N 1
ATOM 8501 C CA . PRO D 2 7 ? 3.334 79.537 178.881 1.00 46.23 7 PRO E CA 1
ATOM 8502 C C . PRO D 2 7 ? 1.965 79.277 179.497 1.00 46.03 7 PRO E C 1
ATOM 8503 O O . PRO D 2 7 ? 1.054 80.072 179.324 1.00 47.15 7 PRO E O 1
ATOM 8507 N N . THR D 2 8 ? 1.825 78.148 180.179 1.00 47.47 8 THR E N 1
ATOM 8508 C CA . THR D 2 8 ? 0.681 77.885 181.043 1.00 46.97 8 THR E CA 1
ATOM 8509 C C . THR D 2 8 ? 0.545 78.990 182.102 1.00 45.23 8 THR E C 1
ATOM 8510 O O . THR D 2 8 ? 1.532 79.545 182.594 1.00 43.32 8 THR E O 1
ATOM 8514 N N . ALA D 2 9 ? -0.686 79.273 182.485 1.00 44.54 9 ALA E N 1
ATOM 8515 C CA . ALA D 2 9 ? -0.928 80.298 183.466 1.00 43.80 9 ALA E CA 1
ATOM 8516 C C . ALA D 2 9 ? -1.637 79.714 184.674 1.00 45.02 9 ALA E C 1
ATOM 8517 O O . ALA D 2 9 ? -2.732 79.192 184.563 1.00 43.40 9 ALA E O 1
ATOM 8519 N N . ILE D 2 10 ? -1.013 79.803 185.840 1.00 48.50 10 ILE E N 1
ATOM 8520 C CA . ILE D 2 10 ? -1.740 79.520 187.060 1.00 52.33 10 ILE E CA 1
ATOM 8521 C C . ILE D 2 10 ? -2.919 80.504 187.132 1.00 57.16 10 ILE E C 1
ATOM 8522 O O . ILE D 2 10 ? -2.765 81.685 186.796 1.00 56.74 10 ILE E O 1
ATOM 8527 N N . GLN D 2 11 ? -4.088 80.013 187.546 1.00 61.42 11 GLN E N 1
ATOM 8528 C CA . GLN D 2 11 ? -5.290 80.839 187.670 1.00 65.99 11 GLN E CA 1
ATOM 8529 C C . GLN D 2 11 ? -5.754 80.900 189.114 1.00 70.20 11 GLN E C 1
ATOM 8530 O O . GLN D 2 11 ? -5.305 80.117 189.942 1.00 70.30 11 GLN E O 1
ATOM 8536 N N . ILE D 2 12 ? -6.666 81.820 189.415 1.00 75.00 12 ILE E N 1
ATOM 8537 C CA . ILE D 2 12 ? -7.234 81.902 190.760 1.00 78.35 12 ILE E CA 1
ATOM 8538 C C . ILE D 2 12 ? -8.308 80.841 190.985 1.00 82.87 12 ILE E C 1
ATOM 8539 O O . ILE D 2 12 ? -9.168 80.630 190.131 1.00 82.88 12 ILE E O 1
ATOM 8544 N N . THR D 2 13 ? -8.248 80.181 192.142 1.00 87.72 13 THR E N 1
ATOM 8545 C CA . THR D 2 13 ? -9.127 79.047 192.455 1.00 90.69 13 THR E CA 1
ATOM 8546 C C . THR D 2 13 ? -10.061 79.310 193.649 1.00 91.20 13 THR E C 1
ATOM 8547 O O . THR D 2 13 ? -9.771 80.140 194.517 1.00 90.53 13 THR E O 1
ATOM 8551 N N . ALA D 2 14 ? -11.178 78.584 193.686 1.00 90.71 14 ALA E N 1
ATOM 8552 C CA . ALA D 2 14 ? -12.067 78.611 194.840 1.00 88.97 14 ALA E CA 1
ATOM 8553 C C . ALA D 2 14 ? -11.295 78.219 196.098 1.00 86.53 14 ALA E C 1
ATOM 8554 O O . ALA D 2 14 ? -11.541 78.753 197.180 1.00 86.66 14 ALA E O 1
ATOM 8556 N N . GLU D 2 15 ? -10.356 77.290 195.953 1.00 83.73 15 GLU E N 1
ATOM 8557 C CA . GLU D 2 15 ? -9.502 76.914 197.070 1.00 83.40 15 GLU E CA 1
ATOM 8558 C C . GLU D 2 15 ? -8.755 78.151 197.548 1.00 84.80 15 GLU E C 1
ATOM 8559 O O . GLU D 2 15 ? -8.387 78.266 198.720 1.00 84.44 15 GLU E O 1
ATOM 8562 N N . ASP D 2 16 ? -8.544 79.083 196.625 1.00 85.74 16 ASP E N 1
ATOM 8563 C CA . ASP D 2 16 ? -7.825 80.314 196.929 1.00 86.10 16 ASP E CA 1
ATOM 8564 C C . ASP D 2 16 ? -8.675 81.270 197.778 1.00 85.56 16 ASP E C 1
ATOM 8565 O O . ASP D 2 16 ? -8.157 81.935 198.685 1.00 84.48 16 ASP E O 1
ATOM 8570 N N . VAL D 2 17 ? -9.976 81.329 197.485 1.00 84.91 17 VAL E N 1
ATOM 8571 C CA . VAL D 2 17 ? -10.895 82.122 198.291 1.00 85.40 17 VAL E CA 1
ATOM 8572 C C . VAL D 2 17 ? -11.045 81.469 199.662 1.00 87.41 17 VAL E C 1
ATOM 8573 O O . VAL D 2 17 ? -10.984 82.152 200.691 1.00 86.51 17 VAL E O 1
ATOM 8577 N N . LEU D 2 18 ? -11.217 80.142 199.660 1.00 89.37 18 LEU E N 1
ATOM 8578 C CA . LEU D 2 18 ? -11.280 79.338 200.883 1.00 89.37 18 LEU E CA 1
ATOM 8579 C C . LEU D 2 18 ? -10.019 79.546 201.698 1.00 89.30 18 LEU E C 1
ATOM 8580 O O . LEU D 2 18 ? -10.069 79.731 202.911 1.00 89.14 18 LEU E O 1
ATOM 8585 N N . ALA D 2 19 ? -8.882 79.507 201.017 1.00 90.19 19 ALA E N 1
ATOM 8586 C CA . ALA D 2 19 ? -7.603 79.770 201.656 1.00 92.53 19 ALA E CA 1
ATOM 8587 C C . ALA D 2 19 ? -7.633 81.095 202.421 1.00 93.22 19 ALA E C 1
ATOM 8588 O O . ALA D 2 19 ? -7.191 81.168 203.570 1.00 92.16 19 ALA E O 1
ATOM 8590 N N . TYR D 2 20 ? -8.151 82.138 201.772 1.00 94.79 20 TYR E N 1
ATOM 8591 C CA . TYR D 2 20 ? -8.282 83.452 202.398 1.00 95.65 20 TYR E CA 1
ATOM 8592 C C . TYR D 2 20 ? -9.175 83.374 203.628 1.00 96.84 20 TYR E C 1
ATOM 8593 O O . TYR D 2 20 ? -8.819 83.860 204.706 1.00 95.76 20 TYR E O 1
ATOM 8602 N N . ASP D 2 21 ? -10.339 82.755 203.446 1.00 98.47 21 ASP E N 1
ATOM 8603 C CA . ASP D 2 21 ? -11.330 82.598 204.507 1.00 98.68 21 ASP E CA 1
ATOM 8604 C C . ASP D 2 21 ? -10.751 81.978 205.777 1.00 98.93 21 ASP E C 1
ATOM 8605 O O . ASP D 2 21 ? -11.421 81.924 206.803 1.00 99.49 21 ASP E O 1
ATOM 8610 N N . GLU D 2 22 ? -9.510 81.509 205.704 1.00 98.82 22 GLU E N 1
ATOM 8611 C CA . GLU D 2 22 ? -8.737 81.256 206.912 1.00 98.83 22 GLU E CA 1
ATOM 8612 C C . GLU D 2 22 ? -8.237 82.611 207.429 1.00 100.19 22 GLU E C 1
ATOM 8613 O O . GLU D 2 22 ? -7.039 82.809 207.668 1.00 99.03 22 GLU E O 1
ATOM 8616 N N . GLU D 2 23 ? -9.182 83.544 207.560 1.00 101.32 23 GLU E N 1
ATOM 8617 C CA . GLU D 2 23 ? -8.952 84.858 208.155 1.00 101.36 23 GLU E CA 1
ATOM 8618 C C . GLU D 2 23 ? -9.081 84.739 209.679 1.00 102.14 23 GLU E C 1
ATOM 8619 O O . GLU D 2 23 ? -8.624 85.606 210.428 1.00 103.06 23 GLU E O 1
ATOM 8622 N N . LYS D 2 24 ? -9.702 83.646 210.124 1.00 100.61 24 LYS E N 1
ATOM 8623 C CA . LYS D 2 24 ? -9.817 83.333 211.543 1.00 97.49 24 LYS E CA 1
ATOM 8624 C C . LYS D 2 24 ? -8.459 82.943 212.127 1.00 94.59 24 LYS E C 1
ATOM 8625 O O . LYS D 2 24 ? -7.737 83.785 212.662 1.00 92.39 24 LYS E O 1
#

B-factor: mean 60.58, std 17.01, range [21.87, 250.03]

Organism: Schizosaccharomyces pombe (strain 972 / ATCC 24843) (NCBI:txid284812)